Protein AF-A0AAW1LEJ1-F1 (afdb_monomer)

Solvent-accessible surface area (backbone atoms only — not comparable to full-atom values): 57453 Å² total; per-residue (Å²): 135,58,74,46,50,54,52,38,49,34,52,56,35,32,77,75,68,29,67,74,47,19,56,56,49,51,47,28,66,74,72,36,68,40,39,70,67,58,53,35,72,74,62,80,50,60,67,65,62,54,50,51,46,52,49,53,36,47,50,61,62,31,42,46,77,44,68,70,89,90,42,64,25,44,27,63,41,66,66,59,56,56,50,60,77,44,47,69,57,54,42,54,50,38,30,74,76,65,34,67,71,48,23,52,52,49,50,53,37,69,74,57,32,61,37,45,58,68,62,48,53,53,52,46,43,60,54,36,56,75,72,72,46,95,72,52,75,66,60,55,50,52,51,50,49,51,39,41,76,71,45,43,41,41,74,56,74,83,74,61,95,70,63,78,78,76,70,83,80,82,88,89,81,88,86,79,95,72,93,64,86,79,48,31,42,30,77,31,64,67,52,52,50,52,51,55,50,48,53,48,51,28,50,52,37,29,75,73,74,31,66,61,57,12,51,52,49,48,53,50,55,58,58,32,58,78,72,29,66,91,85,48,60,53,42,55,71,42,51,45,54,60,54,52,53,51,51,61,72,64,67,81,54,70,66,47,70,75,44,41,73,56,55,55,50,54,49,52,72,37,90,70,48,41,40,43,81,79,42,72,64,70,88,26,17,37,22,45,27,49,56,44,46,42,51,54,51,53,51,51,53,52,42,52,51,37,33,74,74,73,29,69,66,50,30,44,47,52,52,53,38,67,76,58,49,62,40,42,74,75,54,50,22,69,76,60,73,42,59,65,74,57,42,51,54,49,54,51,54,36,35,76,71,49,58,37,43,82,47,77,48,71,52,86,67,95,63,97,80,68,87,66,66,59,47,63,30,40,27,64,57,65,73,58,30,50,51,48,50,45,51,51,49,32,46,51,48,38,51,51,52,50,50,48,54,51,54,50,58,77,45,35,72,60,55,53,51,49,53,52,46,53,50,50,50,52,53,41,55,74,72,67,58,58,74,66,64,54,48,57,57,56,57,74,52,47,72,68,58,50,54,50,48,52,54,51,51,55,51,50,52,53,53,54,50,52,52,51,55,50,47,53,53,47,51,54,54,50,48,47,52,49,66,75,44,73,66,63,79,59,61,82,69,58,87,73,80,85,90,84,87,83,82,88,83,89,88,84,89,83,89,84,89,85,89,83,84,89,84,89,86,86,87,80,89,90,85,88,87,89,79,91,87,91,89,86,87,86,86,84,92,78,82,80,77,61,80,79,70,75,83,85,58,84,62,72,54,47,51,49,55,52,44,55,60,60,36,87,82,68,66,80,71,84,87,70,69,59,100,85,42,68,67,45,57,51,50,53,51,51,55,48,50,52,54,53,48,46,54,51,30,66,68,41,90,80,61,52,58,70,61,56,51,55,52,53,52,51,51,52,52,52,55,56,70,52,51,58,93,84,47,56,68,62,51,50,53,49,53,67,74,66,29,72,70,61,54,51,54,32,50,79,71,71,67,70,60,65,69,61,53,51,53,50,51,51,58,52,46,72,74,70,55,60,80,89,49,52,64,60,54,52,60,47,70,73,58,86,53,68,67,63,36,55,51,51,48,52,59,49,49,59,50,46,42,44,53,46,52,40,51,51,48,63,70,46,43,68,62,49,56,71,50,45,52,61,53,51,43,52,54,50,51,55,53,45,74,75,36,98,74,63,54,62,47,39,49,59,53,44,52,75,55,50,74,73,84,65,76,83,66,93,90,58,63,64,69,59,51,50,50,52,51,39,51,51,18,50,56,54,42,54,56,50,56,56,70,58,57,90,89,54,81,71,37,59,87,43,63,88,43,49,70,59,44,51,52,48,26,54,53,49,52,52,48,35,50,50,49,34,51,51,45,57,49,44,69,72,63,41,79,82,58,58,70,42,64,68,61,58,48,52,53,49,51,57,50,48,62,75,53,64,87,57,89,46,74,72,52,51,50,69,44,38,66,59,48,36,53,52,50,53,49,52,53,52,51,51,31,64,76,66,76,46,84,81,78,56,69,70,59,55,48,52,50,38,52,58,50,52,46,61,65,46,87,84,27,67,61,49,49,52,44,44,50,53,49,50,54,51,48,50,53,39,56,74,64,75,47,76,67,90,67,86,68,61,92,85,46,65,93,47,43,72,60,52,45,51,54,43,44,52,52,42,38,51,53,51,52,47,45,72,51,44,44,66,63,51,45,55,54,49,50,61,52,54,62,70,64,107

Radius of gyration: 41.52 Å; Cα contacts (8 Å, |Δi|>4): 770; chains: 1; bounding box: 83×110×116 Å

Mean predicted aligned error: 21.01 Å

Foldseek 3Di:
DDPLLLLLLLLLCCVQPRDLLSVLVSVCVVPPWDFLVVSCVPVVDDSVSSVVSVVVCVLQVQWDWDQDPNTTTTGGDSVSSLCLLCLVVLLVVCCVVQNDLSSLLSVVCSSRVKDFPVRSLVVSVVVCVLVVDPDDSVNSVVSVVVCVVLVQKDWPLPPDPPPVVPPPPDDDDDDDDDDDPGTIIGGDVVSVLLVLVLVVLLVVLCVVPHNLLSVLSSLVLVQQVVADDSLDQKGDWDQVVVSLVVCVVVVPDPPCNVCVVVSVVVQCPDPLPQWDFDDPPRNTTIMGRNLSSLLVVLLVVLLVVQCVPPHPLLSLLSVVQVVVQKDALVVSCVRSVHDSVVSVVSLVVCVVLVQKDWDWDFDDDPDPPDDTDITTIIGGDSLSNLVSVLSVLSNVLSVLSVVLVVLCVVCVVLVVLVVVLVVVLSVCVVVVHDPVVNVVSVVVQPPVSVVVVVVSVVVNVVSSVVSVVSSSVSSSSVSSVVSVVVVPVVVVPPPDDDDDDDDDDDDDDDDDDDDDDDDDDDDDDDDDDDDDDDDDDDDDDDDDPCVVPPDDDQPPVLLVLVCLQLDVPDADDDDDPDPPDVVNVVVVVVVVVLLVVQVVQCVDVVHDCVSVLVLLVVLLVLLVLLDDPVPVVLNVVSCVVSPSVVQVVCVVVVNDDLLVVLVVLLVSCCVRADPVCNVLSVVLNPDDDSSSSSVSSVVSSVVSSRVSVRVVSVVCSVVSNVCSLVSLLVVVVVVCVVDVDQFPQVLVLLVVQQDLPDADDPPDDPLVVLLVSLLVSLLVSLLVLLVDDPVGDDGSLCVSCNVVSLVLSLLVLLLLLLLLLLLLLLVLLDDVVVPDLVLNVVLSVVSCVLSVPDRDLVVVLVSQLVSLVVSLVSSVVSCVVVVHDDDDPVSSVVSSVLSNCCSDPPNPSSVVSVVLLSVLLSVCLVVLDLPDDDRPPSSVSVRVSSSVSSSSSSSSSVSSCSNCVVVSSVSSVVSNVVSD

Organism: Popillia japonica (NCBI:txid7064)

InterPro domains:
  IPR008806 RNA polymerase III Rpc82, C -terminal [PF05645] (150-294)
  IPR008862 T-complex 11 [PF05794] (560-972)
  IPR008862 T-complex 11 [PTHR12832] (503-972)
  IPR013197 RNA polymerase III subunit RPC82-related, helix-turn-helix [PF08221] (8-63)
  IPR036388 Winged helix-like DNA-binding domain superfamily [G3DSA:1.10.10.10] (1-74)
  IPR036388 Winged helix-like DNA-binding domain superfamily [G3DSA:1.10.10.10] (78-163)
  IPR036388 Winged helix-like DNA-binding domain superfamily [G3DSA:1.10.10.10] (188-288)
  IPR036388 Winged helix-like DNA-binding domain superfamily [G3DSA:1.10.10.10] (290-381)
  IPR055207 DNA-directed RNA polymerase III subunit RPC3, winged-helix domain [PF22536] (303-380)

Secondary structure (DSSP, 8-state):
--HHHHHHHHHHHHHHH-HHHHHHHHHHHHH-SEEHHHHHHHH---HHHHHHHHHHHHHTT-EEEE-GGGS-EEEE-HHHHHHGGGHHHHHHHHHHHH-HHHHHHHHHHHHHSSEEHHHHHHHHHHHHHHTT----HHHHHHHHHHHHHTTSEEE-TTS-SSSGGGS---------------PEEEE-HHHHHHHHHHHHHHHHHHHHT-HHHHHHHHHHHHHHHHHS-TT-SSPPPEEHHHHHHHHHHH---HHHHHTHHHHHHHHHH-TT--EEEEE-GGG-EEEE-HHHHHHHHHHHHHHHHHHHHT-HHHHHHHHHHHHHSEE-HHHHHHHHT--HHHHHHHHHHHHHTTSSEEEEEE---SSSSS---EEEEEE--HHHHHHHHHHHHHHHHHHHHHHHHHHHHHTHHHHHHHHHHHHHHHHHHHTT--HHHHHHHHHTS-HHHHHHHHHHHHHHHHHHHHHHHHHHHHHHHHHHHHHHTTTTTTTTT-SSS-----------------------------------------------SSTTSSSS-TTHHHHHHHHHHH-TT--PPP-PPPTT-HHHHHHHHHHHHHHHHHHHHHHSSSPP-HHHHHHHHHHHHHHHHHS-TT-HHHHHHHHHHT-HHHHHHHHHTT---HHHHHHHHHHHHHHHS-GGGHHHHHHHHH---HHHHHHHHHHHHHHHHHHHHHHHHHHHHHHHHHHHHHHHHHHHHHHHHHSTTTTHHHHHHHGGG--TTSPPPTTS-HHHHHHHHHHHHHHHHHHHGGG--TTSPPPGGGTTTHHHHHHHHHHHHHHHHHHHHHHHHHHHS-HHHHT-HHHHHHHHHHHHHHHHT--SHHHHHHHHHHHHHHHHHHHHHHHHHTTPPPPPHHHHHHHHHHHHGGGSTT-HHHHHHHHHHHHHHHHHHHHT--S---PPTT-GGGHHHHHHHHHHHHHHHHHHHHHHHHHHHHHHHHHHTT--

Sequence (980 aa):
MSHQCGKVISLVLQERFGDLVENIASYLYKYGPCSLLQIKKQMELPLSKVKEVLAVLLKYSLISVKHPYNTDLYALDCNRVLWMLRYPLYIKLIKRKFGGDAEVILEEILQKGYVNETHLLVITLERLTKISVAATLASLREKLNSLVIAKYLINVSAKTEIIEATVKTDENNKAPETSAPCKFWTINPDRFHQDLRDDFIVSAFANRFDNNAAELIRVLIQQMYVRTEPWAVVSNPVPIVEVKDLIKKMNTFPQLIAHFDQYVAVLEQDNSKFMHKVGEASGGSFQLGMKQIFTVFAWEICEHIVLEKFDSKAARIFRVVKNKSYIEPDQIQKLAMIPAKEAKRLSYQLVEENFFQIQELKKVSTNNTGPNKSFVLFHIQLDALVRTVLQICYKSLFNIMTRRTYFKFQNKRIIDKKQRIDTILLSMRSQGASAEQLLDIEEMLTPPERELLVKIENSLKKINLLEIEIDQTIFFLELKISVNHCKLFVEIHKSAVPRIRVESESSASEDGNNSSLGKRQRTTSQTFMVTGSMTSASPPKFVSLEEIIQAANGMKDMALVHQIVVDKDFKLERCEPEPNTFHRFVKENMQKAFWDILKEELADDPPNYNQAFVLLEDIKSRLFSVLLPQHTKIKQQISEILDSELIKQQAQQGVIDFPHYAHYVLSVMSKLCAPIRDERIKELSEKTDVIEIFRGILETLDLMVLDMANFTIELAKPEIIAHSVELERKKFADFLSVQADGLQHTRRWLLRHVDTSVPVPAGVDSVSYVKNVTKRAFTEACIDLLEWDESLPFPETFMLDQLRLQDLQQRADKLILTGSVLLITVSNVGLNLQSVAAFKQSIKEHTSVLLQSLKTDKEMEASLPNIAEQVLNDVKEARKSYDLPQMTDDALQSLKEQILQTAKPDNRVKQLVRQRVKEFFLQIIESSTADPQKVPSGLTSLQKELTAVAGQFLRIVAHNSTVFCIYYFDIVEAALSKAA

pLDDT: mean 75.23, std 17.38, range [20.0, 94.12]

Nearest PDB structures (foldseek):
  8iuh-assembly1_O  TM=8.741E-01  e=7.110E-29  Homo sapiens
  7d59-assembly1_O  TM=8.444E-01  e=7.115E-27  Homo sapiens
  5afq-assembly2_B  TM=8.869E-01  e=8.421E-24  Homo sapiens
  7dn3-assembly1_O  TM=8.724E-01  e=5.099E-22  Homo sapiens
  7z1l-assembly1_O  TM=7.409E-01  e=6.572E-15  Saccharomyces cerevisiae W303

Structure (mmCIF, N/CA/C/O backbone):
data_AF-A0AAW1LEJ1-F1
#
_entry.id   AF-A0AAW1LEJ1-F1
#
loop_
_atom_site.group_PDB
_atom_site.id
_atom_site.type_symbol
_atom_site.label_atom_id
_atom_site.label_alt_id
_atom_site.label_comp_id
_atom_site.label_asym_id
_atom_site.label_entity_id
_atom_site.label_seq_id
_atom_site.pdbx_PDB_ins_code
_atom_site.Cartn_x
_atom_site.Cartn_y
_atom_site.Cartn_z
_atom_site.occupancy
_atom_site.B_iso_or_equiv
_atom_site.auth_seq_id
_atom_site.auth_comp_id
_atom_site.auth_asym_id
_atom_site.auth_atom_id
_atom_site.pdbx_PDB_model_num
ATOM 1 N N . MET A 1 1 ? -9.635 7.748 -25.542 1.00 59.56 1 MET A N 1
ATOM 2 C CA . MET A 1 1 ? -8.886 7.715 -24.262 1.00 59.56 1 MET A CA 1
ATOM 3 C C . MET A 1 1 ? -9.510 6.653 -23.359 1.00 59.56 1 MET A C 1
ATOM 5 O O . MET A 1 1 ? -10.655 6.294 -23.597 1.00 59.56 1 MET A O 1
ATOM 9 N N . SER A 1 2 ? -8.766 6.083 -22.404 1.00 73.56 2 SER A N 1
ATOM 10 C CA . SER A 1 2 ? -9.270 4.996 -21.539 1.00 73.56 2 SER A CA 1
ATOM 11 C C . SER A 1 2 ? -10.265 5.509 -20.493 1.00 73.56 2 SER A C 1
ATOM 13 O O . SER A 1 2 ? -10.024 6.547 -19.885 1.00 73.56 2 SER A O 1
ATOM 15 N N . HIS A 1 3 ? -11.317 4.739 -20.201 1.00 80.19 3 HIS A N 1
ATOM 16 C CA . HIS A 1 3 ? -12.278 5.016 -19.125 1.00 80.19 3 HIS A CA 1
ATOM 17 C C . HIS A 1 3 ? -11.605 5.298 -17.765 1.00 80.19 3 HIS A C 1
ATOM 19 O O . HIS A 1 3 ? -12.066 6.153 -17.013 1.00 80.19 3 HIS A O 1
ATOM 25 N N . GLN A 1 4 ? -10.476 4.640 -17.470 1.00 82.94 4 GLN A N 1
ATOM 26 C CA . GLN A 1 4 ? -9.720 4.878 -16.232 1.00 82.94 4 GLN A CA 1
ATOM 27 C C . GLN A 1 4 ? -9.090 6.277 -1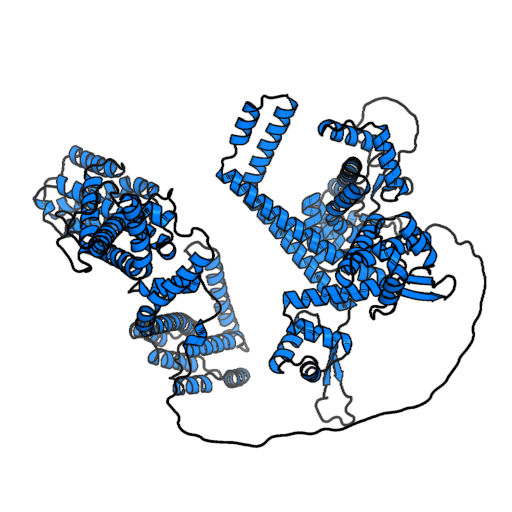6.189 1.00 82.94 4 GLN A C 1
ATOM 29 O O . GLN A 1 4 ? -9.091 6.924 -15.149 1.00 82.94 4 GLN A O 1
ATOM 34 N N . CYS A 1 5 ? -8.614 6.780 -17.331 1.00 82.62 5 CYS A N 1
ATOM 35 C CA . CYS A 1 5 ? -8.098 8.143 -17.445 1.00 82.62 5 CYS A CA 1
ATOM 36 C C . CYS A 1 5 ? -9.217 9.175 -17.211 1.00 82.62 5 CYS A C 1
ATOM 38 O O . CYS A 1 5 ? -9.008 10.148 -16.493 1.00 82.62 5 CYS A O 1
ATOM 40 N N . GLY A 1 6 ? -10.429 8.921 -17.721 1.00 83.56 6 GLY A N 1
ATOM 41 C CA . GLY A 1 6 ? -11.599 9.766 -17.451 1.00 83.56 6 GLY A CA 1
ATOM 42 C C . GLY A 1 6 ? -11.934 9.882 -15.959 1.00 83.56 6 GLY A C 1
ATOM 43 O O . GLY A 1 6 ? -12.239 10.972 -15.483 1.00 83.56 6 GLY A O 1
ATOM 44 N N . LYS A 1 7 ? -11.802 8.786 -15.198 1.00 86.31 7 LYS A N 1
ATOM 45 C CA . LYS A 1 7 ? -11.996 8.796 -13.738 1.00 86.31 7 LYS A CA 1
ATOM 46 C C . LYS A 1 7 ? -10.953 9.635 -13.000 1.00 86.31 7 LYS A C 1
ATOM 48 O O . LYS A 1 7 ? -11.307 10.367 -12.082 1.00 86.31 7 LYS A O 1
ATOM 53 N N . VAL A 1 8 ? -9.683 9.548 -13.400 1.00 88.00 8 VAL A N 1
ATOM 54 C CA . VAL A 1 8 ? -8.615 10.387 -12.827 1.00 88.00 8 VAL A CA 1
ATOM 55 C C . VAL A 1 8 ? -8.892 11.863 -13.116 1.00 88.00 8 VAL A C 1
ATOM 57 O O . VAL A 1 8 ? -8.843 12.679 -12.205 1.00 88.00 8 VAL A O 1
ATOM 60 N N . ILE A 1 9 ? -9.243 12.201 -14.360 1.00 86.94 9 ILE A N 1
ATOM 61 C CA . ILE A 1 9 ? -9.567 13.578 -14.766 1.00 86.94 9 ILE A CA 1
ATOM 62 C C . ILE A 1 9 ? -10.723 14.143 -13.934 1.00 86.94 9 ILE A C 1
ATOM 64 O O . ILE A 1 9 ? -10.628 15.268 -13.450 1.00 86.94 9 ILE A O 1
ATOM 68 N N . SER A 1 10 ? -11.781 13.353 -13.740 1.00 87.75 10 SER A N 1
ATOM 69 C CA . SER A 1 10 ? -12.921 13.714 -12.891 1.00 87.75 10 SER A CA 1
ATOM 70 C C . SER A 1 10 ? -12.471 14.051 -11.462 1.00 87.75 10 SER A C 1
ATOM 72 O O . SER A 1 10 ? -12.726 15.161 -10.997 1.00 87.75 10 SER A O 1
ATOM 74 N N . LEU A 1 11 ? -11.685 13.180 -10.814 1.00 87.62 11 LEU A N 1
ATOM 75 C CA . LEU A 1 11 ? -11.167 13.439 -9.463 1.00 87.62 11 LEU A CA 1
ATOM 76 C C . LEU A 1 11 ? -10.276 14.685 -9.379 1.00 87.62 11 LEU A C 1
ATOM 78 O O . LEU A 1 11 ? -10.393 15.457 -8.429 1.00 87.62 11 LEU A O 1
ATOM 82 N N . VAL A 1 12 ? -9.388 14.896 -10.357 1.00 87.88 12 VAL A N 1
ATOM 83 C CA . VAL A 1 12 ? -8.496 16.068 -10.375 1.00 87.88 12 VAL A CA 1
ATOM 84 C C . VAL A 1 12 ? -9.306 17.361 -10.473 1.00 87.88 12 VAL A C 1
ATOM 86 O O . VAL A 1 12 ? -9.026 18.327 -9.763 1.00 87.88 12 VAL A O 1
ATOM 89 N N . LEU A 1 13 ? -10.325 17.390 -11.334 1.00 88.31 13 LEU A N 1
ATOM 90 C CA . LEU A 1 13 ? -11.186 18.562 -11.486 1.00 88.31 13 LEU A CA 1
ATOM 91 C C . LEU A 1 13 ? -12.058 18.787 -10.252 1.00 88.31 13 LEU A C 1
ATOM 93 O O . LEU A 1 13 ? -12.212 19.934 -9.831 1.00 88.31 13 LEU A O 1
ATOM 97 N N . GLN A 1 14 ? -12.548 17.714 -9.634 1.00 88.25 14 GLN A N 1
ATOM 98 C CA . GLN A 1 14 ? -13.304 17.785 -8.391 1.00 88.25 14 GLN A CA 1
ATOM 99 C C . GLN A 1 14 ? -12.475 18.399 -7.254 1.00 88.25 14 GLN A C 1
ATOM 101 O O . GLN A 1 14 ? -12.951 19.302 -6.570 1.00 88.25 14 GLN A O 1
ATOM 106 N N . GLU A 1 15 ? -11.217 17.975 -7.078 1.00 85.12 15 GLU A N 1
ATOM 107 C CA . GLU A 1 15 ? -10.351 18.470 -5.995 1.00 85.12 15 GLU A CA 1
ATOM 108 C C . GLU A 1 15 ? -9.975 19.952 -6.163 1.00 85.12 15 GLU A C 1
ATOM 110 O O . GLU A 1 15 ? -9.771 20.653 -5.173 1.00 85.12 15 GLU A O 1
ATOM 115 N N . ARG A 1 16 ? -9.872 20.445 -7.404 1.00 82.81 16 ARG A N 1
ATOM 116 C CA . ARG A 1 16 ? -9.391 21.810 -7.688 1.00 82.81 16 ARG A CA 1
ATOM 117 C C . ARG A 1 16 ? -10.498 22.831 -7.918 1.00 82.81 16 ARG A C 1
ATOM 119 O O . ARG A 1 16 ? -10.320 23.986 -7.542 1.00 82.81 16 ARG A O 1
ATOM 126 N N . PHE A 1 17 ? -11.599 22.426 -8.548 1.00 85.38 17 PHE A N 1
ATOM 127 C CA . PHE A 1 17 ? -12.654 23.335 -9.006 1.00 85.38 17 PHE A CA 1
ATOM 128 C C . PHE A 1 17 ? -14.057 22.962 -8.502 1.00 85.38 17 PHE A C 1
ATOM 130 O O . PHE A 1 17 ? -14.978 23.767 -8.637 1.00 85.38 17 PHE A O 1
ATOM 137 N N . GLY A 1 18 ? -14.223 21.780 -7.899 1.00 86.88 18 GLY A N 1
ATOM 138 C CA . GLY A 1 18 ? -15.485 21.312 -7.326 1.00 86.88 18 GLY A CA 1
ATOM 139 C C . GLY A 1 18 ? -16.417 20.594 -8.310 1.00 86.88 18 GLY A C 1
ATOM 140 O O . GLY A 1 18 ? -16.134 20.445 -9.501 1.00 86.88 18 GLY A O 1
ATOM 141 N N . ASP A 1 19 ? -17.562 20.153 -7.787 1.00 85.88 19 ASP A N 1
ATOM 142 C CA . ASP A 1 19 ? -18.455 19.189 -8.449 1.00 85.88 19 ASP A CA 1
ATOM 143 C C . ASP A 1 19 ? -19.121 19.733 -9.728 1.00 85.88 19 ASP A C 1
ATOM 145 O O . ASP A 1 19 ? -19.361 18.998 -10.684 1.00 85.88 19 ASP A O 1
ATOM 149 N N . LEU A 1 20 ? -19.414 21.037 -9.798 1.00 84.50 20 LEU A N 1
ATOM 150 C CA . LEU A 1 20 ? -20.056 21.635 -10.981 1.00 84.50 20 LEU A CA 1
ATOM 151 C C . LEU A 1 20 ? -19.141 21.613 -12.214 1.00 84.50 20 LEU A C 1
ATOM 153 O O . LEU A 1 20 ? -19.606 21.399 -13.334 1.00 84.50 20 LEU A O 1
ATOM 157 N N . VAL A 1 21 ? -17.839 21.823 -12.006 1.00 85.38 21 VAL A N 1
ATOM 158 C CA . VAL A 1 21 ? -16.836 21.805 -13.078 1.00 85.38 21 VAL A CA 1
ATOM 159 C C . VAL A 1 21 ? -16.560 20.377 -13.533 1.00 85.38 21 VAL A C 1
ATOM 161 O O . VAL A 1 21 ? -16.449 20.121 -14.733 1.00 85.38 21 VAL A O 1
ATOM 164 N N . GLU A 1 22 ? -16.508 19.445 -12.584 1.00 86.81 22 GLU A N 1
ATOM 165 C CA . GLU A 1 22 ? -16.332 18.019 -12.846 1.00 86.81 22 GLU A CA 1
ATOM 166 C C . GLU A 1 22 ? -17.462 17.452 -13.716 1.00 86.81 22 GLU A C 1
ATOM 168 O O . GLU A 1 22 ? -17.175 16.822 -14.734 1.00 86.81 22 GLU A O 1
ATOM 173 N N . ASN A 1 23 ? -18.725 17.757 -13.405 1.00 85.12 23 ASN A N 1
ATOM 174 C CA . ASN A 1 23 ? -19.876 17.270 -14.171 1.00 85.12 23 ASN A CA 1
ATOM 175 C C . ASN A 1 23 ? -19.856 17.734 -15.638 1.00 85.12 23 ASN A C 1
ATOM 177 O O . ASN A 1 23 ? -20.095 16.948 -16.560 1.00 85.12 23 ASN A O 1
ATOM 181 N N . ILE A 1 24 ? -19.525 19.006 -15.881 1.00 84.62 24 ILE A N 1
ATOM 182 C CA . ILE A 1 24 ? -19.434 19.548 -17.246 1.00 84.62 24 ILE A CA 1
ATOM 183 C C . ILE A 1 24 ? -18.223 18.959 -17.980 1.00 84.62 24 ILE A C 1
ATOM 185 O O . ILE A 1 24 ? -18.317 18.611 -19.158 1.00 84.62 24 ILE A O 1
ATOM 189 N N . ALA A 1 25 ? -17.089 18.787 -17.303 1.00 83.00 25 ALA A N 1
ATOM 190 C CA . ALA A 1 25 ? -15.903 18.204 -17.915 1.00 83.00 25 ALA A CA 1
ATOM 191 C C . ALA A 1 25 ? -16.049 16.701 -18.202 1.00 83.00 25 ALA A C 1
ATOM 193 O O . ALA A 1 25 ? -15.609 16.238 -19.254 1.00 83.00 25 ALA A O 1
ATOM 194 N N . SER A 1 26 ? -16.699 15.934 -17.323 1.00 83.44 26 SER A N 1
ATOM 195 C CA . SER A 1 26 ? -16.969 14.508 -17.534 1.00 83.44 26 SER A CA 1
ATOM 196 C C . SER A 1 26 ? -17.939 14.293 -18.699 1.00 83.44 26 SER A C 1
ATOM 198 O O . SER A 1 26 ? -17.791 13.344 -19.474 1.00 83.44 26 SER A O 1
ATOM 200 N N . TYR A 1 27 ? -18.872 15.226 -18.895 1.00 83.06 27 TYR A N 1
ATOM 201 C CA . TYR A 1 27 ? -19.722 15.284 -20.075 1.00 83.06 27 TYR A CA 1
ATOM 202 C C . TYR A 1 27 ? -18.927 15.564 -21.357 1.00 83.06 27 TYR A C 1
ATOM 204 O O . TYR A 1 27 ? -19.009 14.781 -22.306 1.00 83.06 27 TYR A O 1
ATOM 212 N N . LEU A 1 28 ? -18.084 16.603 -21.368 1.00 83.56 28 LEU A N 1
ATOM 213 C CA . LEU A 1 28 ? -17.200 16.906 -22.505 1.00 83.56 28 LEU A CA 1
ATOM 214 C C . LEU A 1 28 ? -16.241 15.749 -22.825 1.00 83.56 28 LEU A C 1
ATOM 216 O O . LEU A 1 28 ? -15.906 15.516 -23.984 1.00 83.56 28 LEU A O 1
ATOM 220 N N . TYR A 1 29 ? -15.822 14.988 -21.814 1.00 83.81 29 TYR A N 1
ATOM 221 C CA . TYR A 1 29 ? -14.989 13.805 -21.996 1.00 83.81 29 TYR A CA 1
ATOM 222 C C . TYR A 1 29 ? -15.739 12.648 -22.674 1.00 83.81 29 TYR A C 1
ATOM 224 O O . TYR A 1 29 ? -15.179 11.978 -23.542 1.00 83.81 29 TYR A O 1
ATOM 232 N N . LYS A 1 30 ? -17.000 12.401 -22.291 1.00 83.44 30 LYS A N 1
ATOM 233 C CA . LYS A 1 30 ? -17.818 11.297 -22.827 1.00 83.44 30 LYS A CA 1
ATOM 234 C C . LYS A 1 30 ? -18.298 11.557 -24.254 1.00 83.44 30 LYS A C 1
ATOM 236 O O . LYS A 1 30 ? -18.269 10.641 -25.071 1.00 83.44 30 LYS A O 1
ATOM 241 N N . TYR A 1 31 ? -18.737 12.782 -24.540 1.00 80.31 31 TYR A N 1
ATOM 242 C CA . TYR A 1 31 ? -19.388 13.130 -25.808 1.00 80.31 31 TYR A CA 1
ATOM 243 C C . TYR A 1 31 ? -18.474 13.884 -26.787 1.00 80.31 31 TYR A C 1
ATOM 245 O O . TYR A 1 31 ? -18.809 14.015 -27.963 1.00 80.31 31 TYR A O 1
ATOM 253 N N . GLY A 1 32 ? -17.296 14.334 -26.343 1.00 80.88 32 GLY A N 1
ATOM 254 C CA . GLY A 1 32 ? -16.341 15.060 -27.178 1.00 80.88 32 GLY A CA 1
ATOM 255 C C . GLY A 1 32 ? -16.728 16.536 -27.383 1.00 80.88 32 GLY A C 1
ATOM 256 O O . GLY A 1 32 ? -17.259 17.160 -26.463 1.00 80.88 32 GLY A O 1
ATOM 257 N N . PRO A 1 33 ? -16.425 17.144 -28.549 1.00 82.62 33 PRO A N 1
ATOM 258 C CA . PRO A 1 33 ? -16.653 18.570 -28.782 1.00 82.62 33 PRO A CA 1
ATOM 259 C C . PRO A 1 33 ? -18.151 18.909 -28.784 1.00 82.62 33 PRO A C 1
ATOM 261 O O . PRO A 1 33 ? -18.880 18.470 -29.670 1.00 82.62 33 PRO A O 1
ATOM 264 N N . CYS A 1 34 ? -18.600 19.716 -27.821 1.00 82.06 34 CYS A N 1
ATOM 265 C CA . CYS A 1 34 ? -20.014 20.066 -27.646 1.00 82.06 34 CYS A CA 1
ATOM 266 C C . CYS A 1 34 ? -20.245 21.577 -27.743 1.00 82.06 34 CYS A C 1
ATOM 268 O O . CYS A 1 34 ? -19.391 22.373 -27.347 1.00 82.06 34 CYS A O 1
ATOM 270 N N . SER A 1 35 ? -21.427 21.976 -28.215 1.00 83.19 35 SER A N 1
ATOM 271 C CA . SER A 1 35 ? -21.858 23.378 -28.190 1.00 83.19 35 SER A CA 1
ATOM 272 C C . SER A 1 35 ? -22.469 23.763 -26.839 1.00 83.19 35 SER A C 1
ATOM 274 O O . SER A 1 35 ? -22.980 22.918 -26.097 1.00 83.19 35 SER A O 1
ATOM 276 N N . LEU A 1 36 ? -22.490 25.064 -26.534 1.00 80.75 36 LEU A N 1
ATOM 277 C CA . LEU A 1 36 ? -23.086 25.601 -25.302 1.00 80.75 36 LEU A CA 1
ATOM 278 C C . LEU A 1 36 ? -24.550 25.155 -25.102 1.00 80.75 36 LEU A C 1
ATOM 280 O O . LEU A 1 36 ? -24.979 24.863 -23.985 1.00 80.75 36 LEU A O 1
ATOM 284 N N . LEU A 1 37 ? -25.319 25.080 -26.194 1.00 76.31 37 LEU A N 1
ATOM 285 C CA . LEU A 1 37 ? -26.732 24.691 -26.180 1.00 76.31 37 LEU A CA 1
ATOM 286 C C . LEU A 1 37 ? -26.925 23.204 -25.864 1.00 76.31 37 LEU A C 1
ATOM 288 O O . LEU A 1 37 ? -27.863 22.853 -25.149 1.00 76.31 37 LEU A O 1
ATOM 292 N N . GLN A 1 38 ? -26.031 22.340 -26.351 1.00 77.56 38 GLN A N 1
ATOM 293 C CA . GLN A 1 38 ? -26.056 20.906 -26.047 1.00 77.56 38 GLN A CA 1
ATOM 294 C C . GLN A 1 38 ? -25.723 20.648 -24.575 1.00 77.56 38 GLN A C 1
ATOM 296 O O . GLN A 1 38 ? -26.429 19.889 -23.917 1.00 77.56 38 GLN A O 1
ATOM 301 N N . ILE A 1 39 ? -24.717 21.348 -24.038 1.00 81.38 39 ILE A N 1
ATOM 302 C CA . ILE A 1 39 ? -24.336 21.251 -22.621 1.00 81.38 39 ILE A CA 1
ATOM 303 C C . ILE A 1 39 ? -25.506 21.682 -21.726 1.00 81.38 39 ILE A C 1
ATOM 305 O O . ILE A 1 39 ? -25.852 20.975 -20.783 1.00 81.38 39 ILE A O 1
ATOM 309 N N . LYS A 1 40 ? -26.177 22.797 -22.056 1.00 80.38 40 LYS A N 1
ATOM 310 C CA . LYS A 1 40 ? -27.368 23.254 -21.321 1.00 80.38 40 LYS A CA 1
ATOM 311 C C . LYS A 1 40 ? -28.496 22.221 -21.355 1.00 80.38 40 LYS A C 1
ATOM 313 O O . LYS A 1 40 ? -29.091 21.944 -20.318 1.00 80.38 40 LYS A O 1
ATOM 318 N N . LYS A 1 41 ? -28.812 21.685 -22.540 1.00 79.06 41 LYS A N 1
ATOM 319 C CA . LYS A 1 41 ? -29.951 20.775 -22.734 1.00 79.06 41 LYS A CA 1
ATOM 320 C C . LYS A 1 41 ? -29.814 19.493 -21.912 1.00 79.06 41 LYS A C 1
ATOM 322 O O . LYS A 1 41 ? -30.826 18.950 -21.494 1.00 79.06 41 LYS A O 1
ATOM 327 N N . GLN A 1 42 ? -28.589 19.024 -21.693 1.00 72.56 42 GLN A N 1
ATOM 328 C CA . GLN A 1 42 ? -28.339 17.735 -21.053 1.00 72.56 42 GLN A CA 1
ATOM 329 C C . GLN A 1 42 ? -28.013 17.826 -19.556 1.00 72.56 42 GLN A C 1
ATOM 331 O O . GLN A 1 42 ? -28.151 16.829 -18.857 1.00 72.56 42 GLN A O 1
ATOM 336 N N . MET A 1 43 ? -27.593 18.995 -19.061 1.00 70.62 43 MET A N 1
ATOM 337 C CA . MET A 1 43 ? -27.216 19.193 -17.653 1.00 70.62 43 MET A CA 1
ATOM 338 C C . MET A 1 43 ? -28.312 19.828 -16.788 1.00 70.62 43 MET A C 1
ATOM 340 O O . MET A 1 43 ? -28.101 19.974 -15.591 1.00 70.62 43 MET A O 1
ATOM 344 N N . GLU A 1 44 ? -29.431 20.272 -17.375 1.00 73.44 44 GLU A N 1
ATOM 345 C CA . GLU A 1 44 ? -30.525 20.980 -16.672 1.00 73.44 44 GLU A CA 1
ATOM 346 C C . GLU A 1 44 ? -30.058 22.185 -15.816 1.00 73.44 44 GLU A C 1
ATOM 348 O O . GLU A 1 44 ? -30.747 22.648 -14.910 1.00 73.44 44 GLU A O 1
ATOM 353 N N . LEU A 1 45 ? -28.880 22.742 -16.121 1.00 76.69 45 LEU A N 1
ATOM 354 C CA . LEU A 1 45 ? -28.276 23.866 -15.403 1.00 76.69 45 LEU A CA 1
ATOM 355 C C . LEU A 1 45 ? -28.593 25.211 -16.084 1.00 76.69 45 LEU A C 1
ATOM 357 O O . LEU A 1 45 ? -28.705 25.291 -17.315 1.00 76.69 45 LEU A O 1
ATOM 361 N N . PRO A 1 46 ? -28.686 26.313 -15.313 1.00 82.06 46 PRO A N 1
ATOM 362 C CA . PRO A 1 46 ? -28.870 27.645 -15.877 1.00 82.06 46 PRO A CA 1
ATOM 363 C C . PRO A 1 46 ? -27.656 28.062 -16.720 1.00 82.06 46 PRO A C 1
ATOM 365 O O . PRO A 1 46 ? -26.504 27.812 -16.360 1.00 82.06 46 PRO A O 1
ATOM 368 N N . LEU A 1 47 ? -27.920 28.758 -17.834 1.00 78.62 47 LEU A N 1
ATOM 369 C CA . LEU A 1 47 ? -26.900 29.155 -18.817 1.00 78.62 47 LEU A CA 1
ATOM 370 C C . LEU A 1 47 ? -25.775 29.999 -18.192 1.00 78.62 47 LEU A C 1
ATOM 372 O O . LEU A 1 47 ? -24.631 29.883 -18.620 1.00 78.62 47 LEU A O 1
ATOM 376 N N . SER A 1 48 ? -26.083 30.812 -17.178 1.00 81.75 48 SER A N 1
ATOM 377 C CA . SER A 1 48 ? -25.094 31.627 -16.461 1.00 81.75 48 SER A CA 1
ATOM 378 C C . SER A 1 48 ? -24.043 30.762 -15.766 1.00 81.75 48 SER A C 1
ATOM 380 O O . SER A 1 48 ? -22.857 30.950 -16.009 1.00 81.75 48 SER A O 1
ATOM 382 N N . LYS A 1 49 ? -24.464 29.728 -15.023 1.00 81.88 49 LYS A N 1
ATOM 383 C CA . LYS A 1 49 ? -23.540 28.808 -14.339 1.00 81.88 49 LYS A CA 1
ATOM 384 C C . LYS A 1 49 ? -22.697 28.004 -15.328 1.00 81.88 49 LYS A C 1
ATOM 386 O O . LYS A 1 49 ? -21.512 27.798 -15.102 1.00 81.88 49 LYS A O 1
ATOM 391 N N . VAL A 1 50 ? -23.278 27.585 -16.456 1.00 83.00 50 VAL A N 1
ATOM 392 C CA . VAL A 1 50 ? -22.521 26.891 -17.515 1.00 83.00 50 VAL A CA 1
ATOM 393 C C . VAL A 1 50 ? -21.462 27.817 -18.124 1.00 83.00 50 VAL A C 1
ATOM 395 O O . VAL A 1 50 ? -20.327 27.393 -18.322 1.00 83.00 50 VAL A O 1
ATOM 398 N N . LYS A 1 51 ? -21.796 29.090 -18.380 1.00 83.44 51 LYS A N 1
ATOM 399 C CA . LYS A 1 51 ? -20.835 30.089 -18.875 1.00 83.44 51 LYS A CA 1
ATOM 400 C C . LYS A 1 51 ? -19.736 30.391 -17.856 1.00 83.44 51 LYS A C 1
ATOM 402 O O . LYS A 1 51 ? -18.583 30.469 -18.257 1.00 83.44 51 LYS A O 1
ATOM 407 N N . GLU A 1 52 ? -20.066 30.509 -16.571 1.00 84.75 52 GLU A N 1
ATOM 408 C CA . GLU A 1 52 ? -19.086 30.682 -15.489 1.00 84.75 52 GLU A CA 1
ATOM 409 C C . GLU A 1 52 ? -18.106 29.504 -15.433 1.00 84.75 52 GLU A C 1
ATOM 411 O O . GLU A 1 52 ? -16.894 29.706 -15.440 1.00 84.75 52 GLU A O 1
ATOM 416 N N . VAL A 1 53 ? -18.609 28.266 -15.466 1.00 82.94 53 VAL A N 1
ATOM 417 C CA . VAL A 1 53 ? -17.763 27.063 -15.461 1.00 82.94 53 VAL A CA 1
ATOM 418 C C . VAL A 1 53 ? -16.883 26.988 -16.709 1.00 82.94 53 VAL A C 1
ATOM 420 O O . VAL A 1 53 ? -15.687 26.712 -16.605 1.00 82.94 53 VAL A O 1
ATOM 423 N N . LEU A 1 54 ? -17.437 27.262 -17.893 1.00 82.44 54 LEU A N 1
ATOM 424 C CA . LEU A 1 54 ? -16.657 27.294 -19.132 1.00 82.44 54 LEU A CA 1
ATOM 425 C C . LEU A 1 54 ? -15.610 28.414 -19.107 1.00 82.44 54 LEU A C 1
ATOM 427 O O . LEU A 1 54 ? -14.492 28.193 -19.562 1.00 82.44 54 LEU A O 1
ATOM 431 N N . ALA A 1 55 ? -15.921 29.576 -18.528 1.00 81.69 55 ALA A N 1
ATOM 432 C CA . ALA A 1 55 ? -14.965 30.663 -18.345 1.00 81.69 55 ALA A CA 1
ATOM 433 C C . ALA A 1 55 ? -13.823 30.262 -17.399 1.00 81.69 55 ALA A C 1
ATOM 435 O O . ALA A 1 55 ? -12.662 30.532 -17.705 1.00 81.69 55 ALA A O 1
ATOM 436 N N . VAL A 1 56 ? -14.115 29.553 -16.301 1.00 83.31 56 VAL A N 1
ATOM 437 C CA . VAL A 1 56 ? -13.085 28.989 -15.409 1.00 83.31 56 VAL A CA 1
ATOM 438 C C . VAL A 1 56 ? -12.206 27.992 -16.168 1.00 83.31 56 VAL A C 1
ATOM 440 O O . VAL A 1 56 ? -10.983 28.100 -16.135 1.00 83.31 56 VAL A O 1
ATOM 443 N N . LEU A 1 57 ? -12.794 27.061 -16.918 1.00 81.62 57 LEU A N 1
ATOM 444 C CA . LEU A 1 57 ? -12.033 26.071 -17.685 1.00 81.62 57 LEU A CA 1
ATOM 445 C C . LEU A 1 57 ? -11.191 26.704 -18.809 1.00 81.62 57 LEU A C 1
ATOM 447 O O . LEU A 1 57 ? -10.072 26.252 -19.064 1.00 81.62 57 LEU A O 1
ATOM 451 N N . LEU A 1 58 ? -11.676 27.777 -19.440 1.00 82.00 58 LEU A N 1
ATOM 452 C CA . LEU A 1 58 ? -10.908 28.580 -20.398 1.00 82.00 58 LEU A CA 1
ATOM 453 C C . LEU A 1 58 ? -9.770 29.345 -19.714 1.00 82.00 58 LEU A C 1
ATOM 455 O O . LEU A 1 58 ? -8.660 29.371 -20.241 1.00 82.00 58 LEU A O 1
ATOM 459 N N . LYS A 1 59 ? -10.003 29.884 -18.510 1.00 80.56 59 LYS A N 1
ATOM 460 C CA . LYS A 1 59 ? -8.991 30.561 -17.684 1.00 80.56 59 LYS A CA 1
ATOM 461 C C . LYS A 1 59 ? -7.857 29.633 -17.226 1.00 80.56 59 LYS A C 1
ATOM 463 O O . LYS A 1 59 ? -6.751 30.098 -16.985 1.00 80.56 59 LYS A O 1
ATOM 468 N N . TYR A 1 60 ? -8.068 28.326 -17.144 1.00 78.94 60 TYR A N 1
ATOM 469 C CA . TYR A 1 60 ? -6.969 27.374 -16.920 1.00 78.94 60 TYR A CA 1
ATOM 470 C C . TYR A 1 60 ? -6.496 26.698 -18.207 1.00 78.94 60 TYR A C 1
ATOM 472 O O . TYR A 1 60 ? -5.683 25.778 -18.165 1.00 78.94 60 TYR A O 1
ATOM 480 N N . SER A 1 61 ? -6.959 27.172 -19.369 1.00 75.25 61 SER A N 1
ATOM 481 C CA . SER A 1 61 ? -6.560 26.642 -20.671 1.00 75.25 61 SER A CA 1
ATOM 482 C C . SER A 1 61 ? -6.908 25.154 -20.857 1.00 75.25 61 SER A C 1
ATOM 484 O O . SER A 1 61 ? -6.272 24.469 -21.654 1.00 75.25 61 SER A O 1
ATOM 486 N N . LEU A 1 62 ? -7.903 24.642 -20.125 1.00 80.12 62 LEU A N 1
ATOM 487 C CA . LEU A 1 62 ? -8.288 23.224 -20.102 1.00 80.12 62 LEU A CA 1
ATOM 488 C C . LEU A 1 62 ? -9.239 22.852 -21.246 1.00 80.12 62 LEU A C 1
ATOM 490 O O . LEU A 1 62 ? -9.365 21.680 -21.597 1.00 80.12 62 LEU A O 1
ATOM 494 N N . ILE A 1 63 ? -9.902 23.845 -21.840 1.00 80.50 63 ILE A N 1
ATOM 495 C CA . ILE A 1 63 ? -10.774 23.678 -23.003 1.00 80.50 63 ILE A CA 1
ATOM 496 C C . ILE A 1 63 ? -10.139 24.342 -24.222 1.00 80.50 63 ILE A C 1
ATOM 498 O O . ILE A 1 63 ? -9.669 25.477 -24.164 1.00 80.50 63 ILE A O 1
ATOM 502 N N . SER A 1 64 ? -10.188 23.640 -25.350 1.00 77.50 64 SER A N 1
ATOM 503 C CA . SER A 1 64 ? -9.952 24.207 -26.674 1.00 77.50 64 SER A CA 1
ATOM 504 C C . SER A 1 64 ? -11.288 24.586 -27.312 1.00 77.50 64 SER A C 1
ATOM 506 O O . SER A 1 64 ? -12.205 23.765 -27.376 1.00 77.50 64 SER A O 1
ATOM 508 N N . VAL A 1 65 ? -11.404 25.833 -27.771 1.00 76.06 65 VAL A N 1
ATOM 509 C CA . VAL A 1 65 ? -12.563 26.285 -28.550 1.00 76.06 65 VAL A CA 1
ATOM 510 C C . VAL A 1 65 ? -12.226 26.133 -30.022 1.00 76.06 65 VAL A C 1
ATOM 512 O O . VAL A 1 65 ? -11.309 26.778 -30.534 1.00 76.06 65 VAL A O 1
ATOM 515 N N . LYS A 1 66 ? -12.954 25.260 -30.712 1.00 75.94 66 LYS A N 1
ATOM 516 C CA . LYS A 1 66 ? -12.906 25.162 -32.170 1.00 75.94 66 LYS A CA 1
ATOM 517 C C . LYS A 1 66 ? -14.118 25.896 -32.722 1.00 75.94 66 LYS A C 1
ATOM 519 O O . LYS A 1 66 ? -15.217 25.708 -32.216 1.00 75.94 66 LYS A O 1
ATOM 524 N N . HIS A 1 67 ? -13.913 26.676 -33.779 1.00 71.38 67 HIS A N 1
ATOM 525 C CA . HIS A 1 67 ? -14.978 27.434 -34.439 1.00 71.38 67 HIS A CA 1
ATOM 526 C C . HIS A 1 67 ? -15.252 26.867 -35.846 1.00 71.38 67 HIS A C 1
ATOM 528 O O . HIS A 1 67 ? -15.004 27.550 -36.841 1.00 71.38 67 HIS A O 1
ATOM 534 N N . PRO A 1 68 ? -15.688 25.600 -36.001 1.00 57.66 68 PRO A N 1
ATOM 535 C CA . PRO A 1 68 ? -16.173 25.141 -37.291 1.00 57.66 68 PRO A CA 1
ATOM 536 C C . PRO A 1 68 ? -17.553 25.769 -37.539 1.00 57.66 68 PRO A C 1
ATOM 538 O O . PRO A 1 68 ? -18.487 25.549 -36.774 1.00 57.66 68 PRO A O 1
ATOM 541 N N . TYR A 1 69 ? -17.674 26.561 -38.606 1.00 56.03 69 TYR A N 1
ATOM 542 C CA . TYR A 1 69 ? -18.949 27.089 -39.114 1.00 56.03 69 TYR A CA 1
ATOM 543 C C . TYR A 1 69 ? -19.768 27.941 -38.119 1.00 56.03 69 TYR A C 1
ATOM 545 O O . TYR A 1 69 ? -20.968 27.737 -37.963 1.00 56.03 69 TYR A O 1
ATOM 553 N N . ASN A 1 70 ? -19.136 28.940 -37.486 1.00 62.84 70 ASN A N 1
ATOM 554 C CA . ASN A 1 70 ? -19.816 29.989 -36.700 1.00 62.84 70 ASN A CA 1
ATOM 555 C C . ASN A 1 70 ? -20.514 29.513 -35.403 1.00 62.84 70 ASN A C 1
ATOM 557 O O . ASN A 1 70 ? -21.325 30.237 -34.828 1.00 62.84 70 ASN A O 1
ATOM 561 N N . THR A 1 71 ? -20.197 28.303 -34.931 1.00 69.25 71 THR A N 1
ATOM 562 C CA . THR A 1 71 ? -20.599 27.805 -33.607 1.00 69.25 71 THR A CA 1
ATOM 563 C C . THR A 1 71 ? -19.384 27.400 -32.788 1.00 69.25 71 THR A C 1
ATOM 565 O O . THR A 1 71 ? -18.549 26.623 -33.259 1.00 69.25 71 THR A O 1
ATOM 568 N N . ASP A 1 72 ? -19.325 27.875 -31.547 1.00 77.88 72 ASP A N 1
ATOM 569 C CA . ASP A 1 72 ? -18.248 27.547 -30.617 1.00 77.88 72 ASP A CA 1
ATOM 570 C C . ASP A 1 72 ? -18.429 26.119 -30.096 1.00 77.88 72 ASP A C 1
ATOM 572 O O . ASP A 1 72 ? -19.375 25.810 -29.361 1.00 77.88 72 ASP A O 1
ATOM 576 N N . LEU A 1 73 ? -17.513 25.236 -30.493 1.00 81.94 73 LEU A N 1
ATOM 577 C CA . LEU A 1 73 ? -17.410 23.888 -29.955 1.00 81.94 73 LEU A CA 1
ATOM 578 C C . LEU A 1 73 ? -16.322 23.850 -28.892 1.00 81.94 73 LEU A C 1
ATOM 580 O O . LEU A 1 73 ? -15.142 24.083 -29.167 1.00 81.94 73 LEU A O 1
ATOM 584 N N . TYR A 1 74 ? -16.729 23.494 -27.681 1.00 83.50 74 TYR A N 1
ATOM 585 C CA . T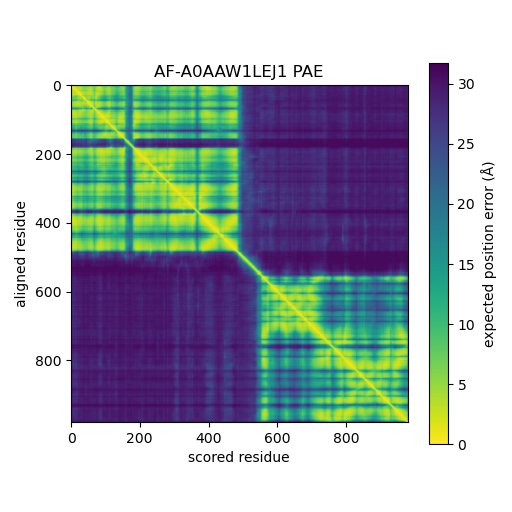YR A 1 74 ? -15.845 23.320 -26.543 1.00 83.50 74 TYR A CA 1
ATOM 586 C C . TYR A 1 74 ? -15.367 21.871 -26.508 1.00 83.50 74 TYR A C 1
ATOM 588 O O . TYR A 1 74 ? -16.176 20.947 -26.433 1.00 83.50 74 TYR A O 1
ATOM 596 N N . ALA A 1 75 ? -14.053 21.663 -26.565 1.00 83.44 75 ALA A N 1
ATOM 597 C CA . ALA A 1 75 ? -13.430 20.350 -26.438 1.00 83.44 75 ALA A CA 1
ATOM 598 C C . ALA A 1 75 ? -12.435 20.339 -25.277 1.00 83.44 75 ALA A C 1
ATOM 600 O O . ALA A 1 75 ? -11.528 21.173 -25.227 1.00 83.44 75 ALA A O 1
ATOM 601 N N . LEU A 1 76 ? -12.587 19.379 -24.365 1.00 84.69 76 LEU A N 1
ATOM 602 C CA . LEU A 1 76 ? -11.695 19.211 -23.220 1.00 84.69 76 LEU A CA 1
ATOM 603 C C . LEU A 1 76 ? -10.329 18.667 -23.665 1.00 84.69 76 LEU A C 1
ATOM 605 O O . LEU A 1 76 ? -10.249 17.604 -24.285 1.00 84.69 76 LEU A O 1
ATOM 609 N N . ASP A 1 77 ? -9.252 19.363 -23.303 1.00 83.06 77 ASP A N 1
ATOM 610 C CA . ASP A 1 77 ? -7.887 18.870 -23.482 1.00 83.06 77 ASP A CA 1
ATOM 611 C C . ASP A 1 77 ? -7.480 18.020 -22.271 1.00 83.06 77 ASP A C 1
ATOM 613 O O . ASP A 1 77 ? -7.071 18.514 -21.219 1.00 83.06 77 ASP A O 1
ATOM 617 N N . CYS A 1 78 ? -7.612 16.703 -22.431 1.00 81.25 78 CYS A N 1
ATOM 618 C CA . CYS A 1 78 ? -7.349 15.727 -21.375 1.00 81.25 78 CYS A CA 1
ATOM 619 C C . CYS A 1 78 ? -5.899 15.778 -20.873 1.00 81.25 78 CYS A C 1
ATOM 621 O O . CYS A 1 78 ? -5.657 15.572 -19.685 1.00 81.25 78 CYS A O 1
ATOM 623 N N . ASN A 1 79 ? -4.940 16.069 -21.757 1.00 81.62 79 ASN A N 1
ATOM 624 C CA . ASN A 1 79 ? -3.524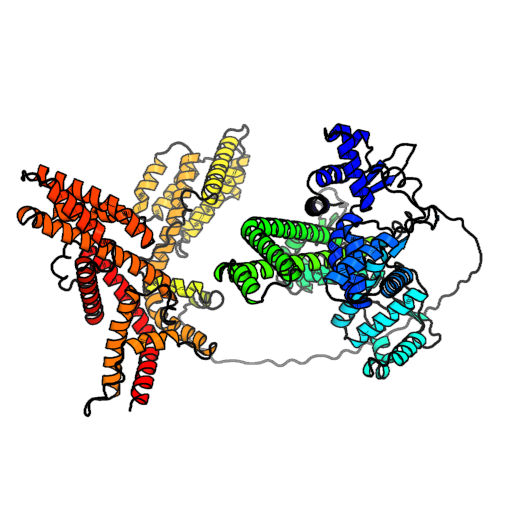 16.072 -21.398 1.00 81.62 79 ASN A CA 1
ATOM 625 C C . ASN A 1 79 ? -3.210 17.241 -20.465 1.00 81.62 79 ASN A C 1
ATOM 627 O O . ASN A 1 79 ? -2.504 17.065 -19.478 1.00 81.62 79 ASN A O 1
ATOM 631 N N . ARG A 1 80 ? -3.802 18.413 -20.717 1.00 81.38 80 ARG A N 1
ATOM 632 C CA . ARG A 1 80 ? -3.625 19.593 -19.860 1.00 81.38 80 ARG A CA 1
ATOM 633 C C . ARG A 1 80 ? -4.176 19.395 -18.457 1.00 81.38 80 ARG A C 1
ATOM 635 O O . ARG A 1 80 ? -3.567 19.863 -17.501 1.00 81.38 80 ARG A O 1
ATOM 642 N N . VAL A 1 81 ? -5.288 18.670 -18.324 1.00 84.50 81 VAL A N 1
ATOM 643 C CA . VAL A 1 81 ? -5.817 18.302 -17.003 1.00 84.50 81 VAL A CA 1
ATOM 644 C C . VAL A 1 81 ? -4.828 17.395 -16.269 1.00 84.50 81 VAL A C 1
ATOM 646 O O . VAL A 1 81 ? -4.525 17.646 -15.106 1.00 84.50 81 VAL A O 1
ATOM 649 N N . LEU A 1 82 ? -4.267 16.389 -16.946 1.00 84.00 82 LEU A N 1
ATOM 650 C CA . LEU A 1 82 ? -3.255 15.511 -16.347 1.00 84.00 82 LEU A CA 1
ATOM 651 C C . LEU A 1 82 ? -1.983 16.276 -15.955 1.00 84.00 82 LEU A C 1
ATOM 653 O O . LEU A 1 82 ? -1.402 15.995 -14.913 1.00 84.00 82 LEU A O 1
ATOM 657 N N . TRP A 1 83 ? -1.584 17.299 -16.716 1.00 84.75 83 TRP A N 1
ATOM 658 C CA . TRP A 1 83 ? -0.428 18.135 -16.369 1.00 84.75 83 TRP A CA 1
ATOM 659 C C . TRP A 1 83 ? -0.605 18.906 -15.056 1.00 84.75 83 TRP A C 1
ATOM 661 O O . TRP A 1 83 ? 0.394 19.290 -14.451 1.00 84.75 83 TRP A O 1
ATOM 671 N N . MET A 1 84 ? -1.832 19.076 -14.550 1.00 84.88 84 MET A N 1
ATOM 672 C CA . MET A 1 84 ? -2.049 19.666 -13.224 1.00 84.88 84 MET A CA 1
ATOM 673 C C . MET A 1 84 ? -1.444 18.825 -12.094 1.00 84.88 84 MET A C 1
ATOM 675 O O . MET A 1 84 ? -1.005 19.379 -11.087 1.00 84.88 84 MET A O 1
ATOM 679 N N . LEU A 1 85 ? -1.343 17.505 -12.279 1.00 85.75 85 LEU A N 1
ATOM 680 C CA . LEU A 1 85 ? -0.662 16.613 -11.336 1.00 85.75 85 LEU A CA 1
ATOM 681 C C . LEU A 1 85 ? 0.848 16.907 -11.254 1.00 85.75 85 LEU A C 1
ATOM 683 O O . LEU A 1 85 ? 1.473 16.668 -10.224 1.00 85.75 85 LEU A O 1
ATOM 687 N N . ARG A 1 86 ? 1.428 17.503 -12.307 1.00 87.00 86 ARG A N 1
ATOM 688 C CA . ARG A 1 86 ? 2.864 17.822 -12.424 1.00 87.00 86 ARG A CA 1
ATOM 689 C C . ARG A 1 86 ? 3.246 19.171 -11.829 1.00 87.00 86 ARG A C 1
ATOM 691 O O . ARG A 1 86 ? 4.433 19.483 -11.745 1.00 87.00 86 ARG A O 1
ATOM 698 N N . TYR A 1 87 ? 2.285 19.974 -11.379 1.00 88.25 87 TYR A N 1
ATOM 699 C CA . TYR A 1 87 ? 2.555 21.305 -10.826 1.00 88.25 87 TYR A CA 1
ATOM 700 C C . TYR A 1 87 ? 3.587 21.304 -9.684 1.00 88.25 87 TYR A C 1
ATOM 702 O O . TYR A 1 87 ? 4.501 22.131 -9.730 1.00 88.25 87 TYR A O 1
ATOM 710 N N . PRO A 1 88 ? 3.556 20.361 -8.717 1.00 88.25 88 PRO A N 1
ATOM 711 C CA . PRO A 1 88 ? 4.589 20.282 -7.683 1.00 88.25 88 PRO A CA 1
ATOM 712 C C . PRO A 1 88 ? 5.998 20.044 -8.249 1.00 88.25 88 PRO A C 1
ATOM 714 O O . PRO A 1 88 ? 6.979 20.576 -7.727 1.00 88.25 88 PRO A O 1
ATOM 717 N N . LEU A 1 89 ? 6.113 19.279 -9.341 1.00 86.62 89 LEU A N 1
ATOM 718 C CA . LEU A 1 89 ? 7.390 19.033 -10.015 1.00 86.62 89 LEU A CA 1
ATOM 719 C C . LEU A 1 89 ? 7.901 20.289 -10.722 1.00 86.62 89 LEU A C 1
ATOM 721 O O . LEU A 1 89 ? 9.093 20.584 -10.635 1.00 86.62 89 LEU A O 1
ATOM 725 N N . TYR A 1 90 ? 7.020 21.057 -11.368 1.00 89.25 90 TYR A N 1
ATOM 726 C CA . TYR A 1 90 ? 7.395 22.324 -12.004 1.00 89.25 90 TYR A CA 1
ATOM 727 C C . TYR A 1 90 ? 7.933 23.327 -10.978 1.00 89.25 90 TYR A C 1
ATOM 729 O O . TYR A 1 90 ? 8.984 23.931 -11.197 1.00 89.25 90 TYR A O 1
ATOM 737 N N . ILE A 1 91 ? 7.267 23.433 -9.824 1.00 89.69 91 ILE A N 1
ATOM 738 C CA . ILE A 1 91 ? 7.687 24.282 -8.701 1.00 89.69 91 ILE A CA 1
ATOM 739 C C . ILE A 1 91 ? 9.071 23.851 -8.196 1.00 89.69 91 ILE A C 1
ATOM 741 O O . ILE A 1 91 ? 9.986 24.672 -8.112 1.00 89.69 91 ILE A O 1
ATOM 745 N N . LYS A 1 92 ? 9.272 22.548 -7.952 1.00 89.06 92 LYS A N 1
ATOM 746 C CA . LYS A 1 92 ? 10.568 21.995 -7.524 1.00 89.06 92 LYS A CA 1
ATOM 747 C C . LYS A 1 92 ? 11.684 22.277 -8.538 1.00 89.06 92 LYS A C 1
ATOM 749 O O . LYS A 1 92 ? 12.807 22.601 -8.148 1.00 89.06 92 LYS A O 1
ATOM 754 N N . LEU A 1 93 ? 11.388 22.160 -9.832 1.00 86.88 93 LEU A N 1
ATOM 755 C CA . LEU A 1 93 ? 12.353 22.378 -10.907 1.00 86.88 93 LEU A CA 1
ATOM 756 C C . LEU A 1 93 ? 12.796 23.843 -10.971 1.00 86.88 93 LEU A C 1
ATOM 758 O O . LEU A 1 93 ? 14.001 24.106 -11.021 1.00 86.88 93 LEU A O 1
ATOM 762 N N . ILE A 1 94 ? 11.853 24.788 -10.912 1.00 89.44 94 ILE A N 1
ATOM 763 C CA . ILE A 1 94 ? 12.177 26.221 -10.902 1.00 89.44 94 ILE A CA 1
ATOM 764 C C . ILE A 1 94 ? 12.929 26.610 -9.637 1.00 89.44 94 ILE A C 1
ATOM 766 O O . ILE A 1 94 ? 13.939 27.302 -9.747 1.00 89.44 94 ILE A O 1
ATOM 770 N N . LYS A 1 95 ? 12.531 26.101 -8.467 1.00 89.69 95 LYS A N 1
ATOM 771 C CA . LYS A 1 95 ? 13.262 26.334 -7.215 1.00 89.69 95 LYS A CA 1
ATOM 772 C C . LYS A 1 95 ? 14.735 25.937 -7.335 1.00 89.69 95 LYS A C 1
ATOM 774 O O . LYS A 1 95 ? 15.611 26.692 -6.926 1.00 89.69 95 LYS A O 1
ATOM 779 N N . ARG A 1 96 ? 15.018 24.780 -7.949 1.00 89.12 96 ARG A N 1
ATOM 780 C CA . ARG A 1 96 ? 16.389 24.284 -8.162 1.00 89.12 96 ARG A CA 1
ATOM 781 C C . ARG A 1 96 ? 17.185 25.129 -9.166 1.00 89.12 96 ARG A C 1
ATOM 783 O O . ARG A 1 96 ? 18.389 25.260 -8.996 1.00 89.12 96 ARG A O 1
ATOM 790 N N . LYS A 1 97 ? 16.547 25.666 -10.215 1.00 84.19 97 LYS A N 1
ATOM 791 C CA . LYS A 1 97 ? 17.237 26.403 -11.295 1.00 84.19 97 LYS A CA 1
ATOM 792 C C . LYS A 1 97 ? 17.354 27.916 -11.056 1.00 84.19 97 LYS A C 1
ATOM 794 O O . LYS A 1 97 ? 18.354 28.499 -11.451 1.00 84.19 97 LYS A O 1
ATOM 799 N N . PHE A 1 98 ? 16.350 28.545 -10.443 1.00 84.38 98 PHE A N 1
ATOM 800 C CA . PHE A 1 98 ? 16.221 30.008 -10.330 1.00 84.38 98 PHE A CA 1
ATOM 801 C C . PHE A 1 98 ? 16.000 30.509 -8.887 1.00 84.38 98 PHE A C 1
ATOM 803 O O . PHE A 1 98 ? 15.896 31.717 -8.663 1.00 84.38 98 PHE A O 1
ATOM 810 N N . GLY A 1 99 ? 15.954 29.606 -7.899 1.00 84.81 99 GLY A N 1
ATOM 811 C CA . GLY A 1 99 ? 15.819 29.938 -6.477 1.00 84.81 99 GLY A CA 1
ATOM 812 C C . GLY A 1 99 ? 14.377 30.172 -6.004 1.00 84.81 99 GLY A C 1
ATOM 813 O O . GLY A 1 99 ? 13.418 30.013 -6.759 1.00 84.81 99 GLY A O 1
ATOM 814 N N . GLY A 1 100 ? 14.230 30.545 -4.726 1.00 81.50 100 GLY A N 1
ATOM 815 C CA . GLY A 1 100 ? 12.931 30.659 -4.042 1.00 81.50 100 GLY A CA 1
ATOM 816 C C . GLY A 1 100 ? 12.008 31.755 -4.587 1.00 81.50 100 GLY A C 1
ATOM 817 O O . GLY A 1 100 ? 10.806 31.552 -4.685 1.00 81.50 100 GLY A O 1
ATOM 818 N N . ASP A 1 101 ? 12.535 32.892 -5.036 1.00 82.06 101 ASP A N 1
ATOM 819 C CA . ASP A 1 101 ? 11.665 33.969 -5.539 1.00 82.06 101 ASP A CA 1
ATOM 820 C C . ASP A 1 101 ? 10.944 33.568 -6.838 1.00 82.06 101 ASP A C 1
ATOM 822 O O . ASP A 1 101 ? 9.782 33.907 -7.051 1.00 82.06 101 ASP A O 1
ATOM 826 N N . ALA A 1 102 ? 11.618 32.796 -7.698 1.00 83.38 102 ALA A N 1
ATOM 827 C CA . ALA A 1 102 ? 11.028 32.265 -8.923 1.00 83.38 102 ALA A CA 1
ATOM 828 C C . ALA A 1 102 ? 9.993 31.160 -8.638 1.00 83.38 102 ALA A C 1
ATOM 830 O O . ALA A 1 102 ? 9.046 30.997 -9.407 1.00 83.38 102 ALA A O 1
ATOM 831 N N . GLU A 1 103 ? 10.147 30.435 -7.525 1.00 87.50 103 GLU A N 1
ATOM 832 C CA . GLU A 1 103 ? 9.167 29.466 -7.019 1.00 87.50 103 GLU A CA 1
ATOM 833 C C . GLU A 1 103 ? 7.832 30.156 -6.721 1.00 87.50 103 GLU A C 1
ATOM 835 O O . GLU A 1 103 ? 6.795 29.714 -7.210 1.00 87.50 103 GLU A O 1
ATOM 840 N N . VAL A 1 104 ? 7.870 31.280 -5.996 1.00 84.06 104 VAL A N 1
ATOM 841 C CA . VAL A 1 104 ? 6.672 32.056 -5.635 1.00 84.06 104 VAL A CA 1
ATOM 842 C C . VAL A 1 104 ? 6.009 32.657 -6.876 1.00 84.06 104 VAL A C 1
ATOM 844 O O . VAL A 1 104 ? 4.788 32.598 -7.007 1.00 84.06 104 VAL A O 1
ATOM 847 N N . ILE A 1 105 ? 6.800 33.179 -7.824 1.00 84.75 105 ILE A N 1
ATOM 848 C CA . ILE A 1 105 ? 6.281 33.675 -9.111 1.00 84.75 105 ILE A CA 1
ATOM 849 C C . ILE A 1 105 ? 5.531 32.560 -9.853 1.00 84.75 105 ILE A C 1
ATOM 851 O O . ILE A 1 105 ? 4.415 32.776 -10.326 1.00 84.75 105 ILE A O 1
ATOM 855 N N . LEU A 1 106 ? 6.123 31.367 -9.955 1.00 86.25 106 LEU A N 1
ATOM 856 C CA . LEU A 1 106 ? 5.493 30.246 -10.648 1.00 86.25 106 LEU A CA 1
ATOM 857 C C . LEU A 1 106 ? 4.241 29.755 -9.915 1.00 86.25 106 LEU A C 1
ATOM 859 O O . LEU A 1 106 ? 3.241 29.455 -10.563 1.00 86.25 106 LEU A O 1
ATOM 863 N N . GLU A 1 107 ? 4.283 29.684 -8.585 1.00 86.06 107 GLU A N 1
ATOM 864 C CA . GLU A 1 107 ? 3.144 29.273 -7.767 1.00 86.06 107 GLU A CA 1
ATOM 865 C C . GLU A 1 107 ? 1.935 30.191 -8.003 1.00 86.06 107 GLU A C 1
ATOM 867 O O . GLU A 1 107 ? 0.830 29.706 -8.244 1.00 86.06 107 GLU A O 1
ATOM 872 N N . GLU A 1 108 ? 2.148 31.508 -8.026 1.00 82.62 108 GLU A N 1
ATOM 873 C CA . GLU A 1 108 ? 1.096 32.491 -8.301 1.00 82.62 108 GLU A CA 1
ATOM 874 C C . GLU A 1 108 ? 0.500 32.346 -9.707 1.00 82.62 108 GLU A C 1
ATOM 876 O O . GLU A 1 108 ? -0.722 32.407 -9.875 1.00 82.62 108 GLU A O 1
ATOM 881 N N . ILE A 1 109 ? 1.339 32.108 -10.722 1.00 85.00 109 ILE A N 1
ATOM 882 C CA . ILE A 1 109 ? 0.861 31.881 -12.093 1.00 85.00 109 ILE A CA 1
ATOM 883 C C . ILE A 1 109 ? 0.072 30.566 -12.174 1.00 85.00 109 ILE A C 1
ATOM 885 O O . ILE A 1 109 ? -1.000 30.539 -12.774 1.00 85.00 109 ILE A O 1
ATOM 889 N N . LEU A 1 110 ? 0.541 29.489 -11.536 1.00 84.88 110 LEU A N 1
ATOM 890 C CA . LEU A 1 110 ? -0.157 28.197 -11.507 1.00 84.88 110 LEU A CA 1
ATOM 891 C C . LEU A 1 110 ? -1.513 28.280 -10.796 1.00 84.88 110 LEU A C 1
ATOM 893 O O . LEU A 1 110 ? -2.475 27.649 -11.234 1.00 84.88 110 LEU A O 1
ATOM 897 N N . GLN A 1 111 ? -1.609 29.057 -9.713 1.00 81.62 111 GLN A N 1
ATOM 898 C CA . GLN A 1 111 ? -2.862 29.244 -8.981 1.00 81.62 111 GLN A CA 1
ATOM 899 C C . GLN A 1 111 ? -3.879 30.066 -9.779 1.00 81.62 111 GLN A C 1
ATOM 901 O O . GLN A 1 111 ? -5.065 29.735 -9.771 1.00 81.62 111 GLN A O 1
ATOM 906 N N . LYS A 1 112 ? -3.441 31.118 -10.481 1.00 75.75 112 LYS A N 1
ATOM 907 C CA . LYS A 1 112 ? -4.333 32.063 -11.179 1.00 75.75 112 LYS A CA 1
ATOM 908 C C . LYS A 1 112 ? -4.551 31.757 -12.664 1.00 75.75 112 LYS A C 1
ATOM 910 O O . LYS A 1 112 ? -5.493 32.296 -13.245 1.00 75.75 112 LYS A O 1
ATOM 915 N N . GLY A 1 113 ? -3.724 30.912 -13.276 1.00 75.12 113 GLY A N 1
ATOM 916 C CA . GLY A 1 113 ? -3.768 30.555 -14.698 1.00 75.12 113 GLY A CA 1
ATOM 917 C C . GLY A 1 113 ? -3.167 31.638 -15.599 1.00 75.12 113 GLY A C 1
ATOM 918 O O . GLY A 1 113 ? -2.093 31.445 -16.166 1.00 75.12 113 GLY A O 1
ATOM 919 N N . TYR A 1 114 ? -3.841 32.789 -15.696 1.00 74.69 114 TYR A N 1
ATOM 920 C CA . TYR A 1 114 ? -3.404 33.967 -16.456 1.00 74.69 114 TYR A CA 1
ATOM 921 C C . TYR A 1 114 ? -3.204 35.151 -15.515 1.00 74.69 114 TYR A C 1
ATOM 923 O O . TYR A 1 114 ? -4.105 35.482 -14.740 1.00 74.69 114 TYR A O 1
ATOM 931 N N . VAL A 1 115 ? -2.048 35.814 -15.589 1.00 74.62 115 VAL A N 1
ATOM 932 C CA . VAL A 1 115 ? -1.764 36.980 -14.741 1.00 74.62 115 VAL A CA 1
ATOM 933 C C . VAL A 1 115 ? -1.115 38.100 -15.547 1.00 74.62 115 VAL A C 1
ATOM 935 O O . VAL A 1 115 ? -0.222 37.860 -16.364 1.00 74.62 115 VAL A O 1
ATOM 938 N N . ASN A 1 116 ? -1.559 39.330 -15.280 1.00 79.81 116 ASN A N 1
ATOM 939 C CA . ASN A 1 116 ? -0.898 40.545 -15.748 1.00 79.81 116 ASN A CA 1
ATOM 940 C C . ASN A 1 116 ? 0.474 40.682 -15.094 1.00 79.81 116 ASN A C 1
ATOM 942 O O . ASN A 1 116 ? 0.605 40.493 -13.886 1.00 79.81 116 ASN A O 1
ATOM 946 N N . GLU A 1 117 ? 1.476 41.088 -15.869 1.00 73.88 117 GLU A N 1
ATOM 947 C CA . GLU A 1 117 ? 2.843 41.300 -15.375 1.00 73.88 117 GLU A CA 1
ATOM 948 C C . GLU A 1 117 ? 2.899 42.211 -14.136 1.00 73.88 117 GLU A C 1
ATOM 950 O O . GLU A 1 117 ? 3.526 41.871 -13.136 1.00 73.88 117 GLU A O 1
ATOM 955 N N . THR A 1 118 ? 2.191 43.342 -14.166 1.00 75.50 118 THR A N 1
ATOM 956 C CA . THR A 1 118 ? 2.155 44.317 -13.064 1.00 75.50 118 THR A CA 1
ATOM 957 C C . THR A 1 118 ? 1.493 43.750 -11.810 1.00 75.50 118 THR A C 1
ATOM 959 O O . THR A 1 118 ? 2.040 43.858 -10.716 1.00 75.50 118 THR A O 1
ATOM 962 N N . HIS A 1 119 ? 0.351 43.085 -11.970 1.00 77.81 119 HIS A N 1
ATOM 963 C CA . HIS A 1 119 ? -0.385 42.461 -10.870 1.00 77.81 119 HIS A CA 1
ATOM 964 C C . HIS A 1 119 ? 0.392 41.291 -10.240 1.00 77.81 119 HIS A C 1
ATOM 966 O O . HIS A 1 119 ? 0.377 41.111 -9.024 1.00 77.81 119 HIS A O 1
ATOM 972 N N . LEU A 1 120 ? 1.115 40.516 -11.054 1.00 79.00 120 LEU A N 1
ATOM 973 C CA . LEU A 1 120 ? 1.978 39.429 -10.594 1.00 79.00 120 LEU A CA 1
ATOM 974 C C . LEU A 1 120 ? 3.118 39.952 -9.714 1.00 79.00 120 LEU A C 1
ATOM 976 O O . LEU A 1 120 ? 3.363 39.404 -8.642 1.00 79.00 120 LEU A O 1
ATOM 980 N N . LEU A 1 121 ? 3.796 41.019 -10.139 1.00 77.31 121 LEU A N 1
ATOM 981 C CA . LEU A 1 121 ? 4.901 41.614 -9.383 1.00 77.31 121 LEU A CA 1
ATOM 982 C C . LEU A 1 121 ? 4.440 42.199 -8.041 1.00 77.31 121 LEU A C 1
ATOM 984 O O . LEU A 1 121 ? 5.126 42.022 -7.040 1.00 77.31 121 LEU A O 1
ATOM 988 N N . VAL A 1 122 ? 3.267 42.836 -7.992 1.00 77.12 122 VAL A N 1
ATOM 989 C CA . VAL A 1 122 ? 2.723 43.392 -6.740 1.00 77.12 122 VAL A CA 1
ATOM 990 C C . VAL A 1 122 ? 2.380 42.283 -5.744 1.00 77.12 122 VAL A C 1
ATOM 992 O O . VAL A 1 122 ? 2.811 42.332 -4.595 1.00 77.12 122 VAL A O 1
ATOM 995 N N . ILE A 1 123 ? 1.681 41.235 -6.184 1.00 75.50 123 ILE A N 1
ATOM 996 C CA . ILE A 1 123 ? 1.268 40.151 -5.281 1.00 75.50 123 ILE A CA 1
ATOM 997 C C . ILE A 1 123 ? 2.457 39.309 -4.818 1.00 75.50 123 ILE A C 1
ATOM 999 O O . ILE A 1 123 ? 2.522 38.899 -3.659 1.00 75.50 123 ILE A O 1
ATOM 1003 N N . THR A 1 124 ? 3.419 39.055 -5.705 1.00 72.88 124 THR A N 1
ATOM 1004 C CA . THR A 1 124 ? 4.640 38.332 -5.326 1.00 72.88 124 THR A CA 1
ATOM 1005 C C . THR A 1 124 ? 5.471 39.138 -4.330 1.00 72.88 124 THR A C 1
ATOM 1007 O O . THR A 1 124 ? 5.965 38.556 -3.368 1.00 72.88 124 THR A O 1
ATOM 1010 N N . LEU A 1 125 ? 5.544 40.467 -4.470 1.00 69.56 125 LEU A N 1
ATOM 1011 C CA . LEU A 1 125 ? 6.151 41.336 -3.461 1.00 69.56 125 LEU A CA 1
ATOM 1012 C C . LEU A 1 125 ? 5.428 41.268 -2.116 1.00 69.56 125 LEU A C 1
ATOM 1014 O O . LEU A 1 125 ? 6.085 41.092 -1.096 1.00 69.56 125 LEU A O 1
ATOM 1018 N N . GLU A 1 126 ? 4.098 41.355 -2.094 1.00 73.94 126 GLU A N 1
ATOM 1019 C CA . GLU A 1 126 ? 3.313 41.249 -0.857 1.00 73.94 126 GLU A CA 1
ATOM 1020 C C . GLU A 1 126 ? 3.467 39.892 -0.157 1.00 73.94 126 GLU A C 1
ATOM 1022 O O . GLU A 1 126 ? 3.423 39.812 1.072 1.00 73.94 126 GLU A O 1
ATOM 1027 N N . ARG A 1 127 ? 3.643 38.800 -0.911 1.00 71.81 127 ARG A N 1
ATOM 1028 C CA . ARG A 1 127 ? 3.915 37.478 -0.327 1.00 71.81 127 ARG A CA 1
ATOM 1029 C C . ARG A 1 127 ? 5.350 37.356 0.179 1.00 71.81 127 ARG A C 1
ATOM 1031 O O . ARG A 1 127 ? 5.559 36.768 1.236 1.00 71.81 127 ARG A O 1
ATOM 1038 N N . LEU A 1 128 ? 6.327 37.918 -0.529 1.00 70.50 128 LEU A N 1
ATOM 1039 C CA . LEU A 1 128 ? 7.739 37.855 -0.138 1.00 70.50 128 LEU A CA 1
ATOM 1040 C C . LEU A 1 128 ? 8.055 38.746 1.072 1.00 70.50 128 LEU A C 1
ATOM 1042 O O . LEU A 1 128 ? 8.826 38.331 1.939 1.00 70.50 128 LEU A O 1
ATOM 1046 N N . THR A 1 129 ? 7.396 39.903 1.202 1.00 64.62 129 THR A N 1
ATOM 1047 C CA . THR A 1 129 ? 7.513 40.765 2.392 1.00 64.62 129 THR A CA 1
ATOM 1048 C C . THR A 1 129 ? 6.972 40.085 3.650 1.00 64.62 129 THR A C 1
ATOM 1050 O O . THR A 1 129 ? 7.574 40.211 4.714 1.00 64.62 129 THR A O 1
ATOM 1053 N N . LYS A 1 130 ? 5.907 39.277 3.536 1.00 66.12 130 LYS A N 1
ATOM 1054 C CA . LYS A 1 130 ? 5.370 38.460 4.644 1.00 66.12 130 LYS A CA 1
ATOM 1055 C C . LYS A 1 130 ? 6.297 37.318 5.082 1.00 66.12 130 LYS A C 1
ATOM 1057 O O . LYS A 1 130 ? 6.199 36.870 6.218 1.00 66.12 130 LYS A O 1
ATOM 1062 N N . ILE A 1 131 ? 7.185 36.846 4.203 1.00 62.88 131 ILE A N 1
ATOM 1063 C CA . ILE A 1 131 ? 8.104 35.715 4.447 1.00 62.88 131 ILE A CA 1
ATOM 1064 C C . ILE A 1 131 ? 9.491 36.200 4.946 1.00 62.88 131 ILE A C 1
ATOM 1066 O O . ILE A 1 131 ? 10.362 35.390 5.239 1.00 62.88 131 ILE A O 1
ATOM 1070 N N . SER A 1 132 ? 9.670 37.515 5.147 1.00 52.94 132 SER A N 1
ATOM 1071 C CA . SER A 1 132 ? 10.886 38.179 5.661 1.00 52.94 132 SER A CA 1
ATOM 1072 C C . SER A 1 132 ? 12.055 38.349 4.673 1.00 52.94 132 SER A C 1
ATOM 1074 O O . SER A 1 132 ? 13.169 38.672 5.094 1.00 52.94 132 SER A O 1
ATOM 1076 N N . VAL A 1 133 ? 11.836 38.188 3.363 1.00 53.09 133 VAL A N 1
ATOM 1077 C CA . VAL A 1 133 ? 12.878 38.438 2.351 1.00 53.09 133 VAL A CA 1
ATOM 1078 C C . VAL A 1 133 ? 12.721 39.853 1.795 1.00 53.09 133 VAL A C 1
ATOM 1080 O O . VAL A 1 133 ? 11.681 40.196 1.232 1.00 53.09 133 VAL A O 1
ATOM 1083 N N . ALA A 1 134 ? 13.761 40.680 1.925 1.00 49.78 134 ALA A N 1
ATOM 1084 C CA . ALA A 1 134 ? 13.833 42.004 1.307 1.00 49.78 134 ALA A CA 1
ATOM 1085 C C . ALA A 1 134 ? 14.021 41.873 -0.219 1.00 49.78 134 ALA A C 1
ATOM 1087 O O . ALA A 1 134 ? 15.118 42.047 -0.744 1.00 49.78 134 ALA A O 1
ATOM 1088 N N . ALA A 1 135 ? 12.957 41.506 -0.935 1.00 58.44 135 ALA A N 1
ATOM 1089 C CA . ALA A 1 135 ? 12.950 41.428 -2.391 1.00 58.44 135 ALA A CA 1
ATOM 1090 C C . ALA A 1 135 ? 12.540 42.778 -2.999 1.00 58.44 135 ALA A C 1
ATOM 1092 O O . ALA A 1 135 ? 11.476 43.318 -2.699 1.00 58.44 135 ALA A O 1
ATOM 1093 N N . THR A 1 136 ? 13.373 43.324 -3.885 1.00 64.19 136 THR A N 1
ATOM 1094 C CA . THR A 1 136 ? 13.090 44.577 -4.603 1.00 64.19 136 THR A CA 1
ATOM 1095 C C . THR A 1 136 ? 12.323 44.282 -5.894 1.00 64.19 136 THR A C 1
ATOM 1097 O O . THR A 1 136 ? 12.648 43.323 -6.597 1.00 64.19 136 THR A O 1
ATOM 1100 N N . LEU A 1 137 ? 11.369 45.141 -6.276 1.00 64.94 137 LEU A N 1
ATOM 1101 C CA . LEU A 1 137 ? 10.547 45.014 -7.499 1.00 64.94 137 LEU A CA 1
ATOM 1102 C C . LEU A 1 137 ? 11.397 44.813 -8.775 1.00 64.94 137 LEU A C 1
ATOM 1104 O O . LEU A 1 137 ? 11.015 44.075 -9.681 1.00 64.94 137 LEU A O 1
ATOM 1108 N N . ALA A 1 138 ? 12.596 45.405 -8.811 1.00 70.69 138 ALA A N 1
ATOM 1109 C CA . ALA A 1 138 ? 13.570 45.232 -9.889 1.00 70.69 138 ALA A CA 1
ATOM 1110 C C . ALA A 1 138 ? 14.122 43.796 -9.993 1.00 70.69 138 ALA A C 1
ATOM 1112 O O . ALA A 1 138 ? 14.183 43.250 -11.092 1.00 70.69 138 ALA A O 1
ATOM 1113 N N . SER A 1 139 ? 14.450 43.158 -8.863 1.00 75.12 139 SER A N 1
ATOM 1114 C CA . SER A 1 139 ? 14.987 41.787 -8.830 1.00 75.12 139 SER A CA 1
ATOM 1115 C C . SER A 1 139 ? 13.963 40.746 -9.296 1.00 75.12 139 SER A C 1
ATOM 1117 O O . SER A 1 139 ? 14.298 39.809 -10.019 1.00 75.12 139 SER A O 1
ATOM 1119 N N . LEU A 1 140 ? 12.683 40.943 -8.960 1.00 75.31 140 LEU A N 1
ATOM 1120 C CA . LEU A 1 140 ? 11.597 40.077 -9.423 1.00 75.31 140 LEU A CA 1
ATOM 1121 C C . LEU A 1 140 ? 11.341 40.245 -10.915 1.00 75.31 140 LEU A C 1
ATOM 1123 O O . LEU A 1 140 ? 11.106 39.260 -11.611 1.00 75.31 140 LEU A O 1
ATOM 1127 N N . ARG A 1 141 ? 11.444 41.475 -11.427 1.00 79.44 141 ARG A N 1
ATOM 1128 C CA . ARG A 1 141 ? 11.335 41.742 -12.862 1.00 79.44 141 ARG A CA 1
ATOM 1129 C C . ARG A 1 141 ? 12.486 41.114 -13.646 1.00 79.44 141 ARG A C 1
ATOM 1131 O O . ARG A 1 141 ? 12.259 40.546 -14.709 1.00 79.44 141 ARG A O 1
ATOM 1138 N N . GLU A 1 142 ? 13.704 41.156 -13.116 1.00 82.75 142 GLU A N 1
ATOM 1139 C CA . GLU A 1 142 ? 14.865 40.489 -13.710 1.00 82.75 142 GLU A CA 1
ATOM 1140 C C . GLU A 1 142 ? 14.709 38.959 -13.724 1.00 82.75 142 GLU A C 1
ATOM 1142 O O . GLU A 1 142 ? 14.965 38.312 -14.744 1.00 82.75 142 GLU A O 1
ATOM 1147 N N . LYS A 1 143 ? 14.198 38.369 -12.635 1.00 81.62 143 LYS A N 1
ATOM 1148 C CA . LYS A 1 143 ? 13.887 36.931 -12.571 1.00 81.62 143 LYS A CA 1
ATOM 1149 C C . LYS A 1 143 ? 12.760 36.537 -13.521 1.00 81.62 143 LYS A C 1
ATOM 1151 O O . LYS A 1 143 ? 12.879 35.526 -14.210 1.00 81.62 143 LYS A O 1
ATOM 1156 N N . LEU A 1 144 ? 11.708 37.348 -13.622 1.00 82.75 144 LEU A N 1
ATOM 1157 C CA . LEU A 1 144 ? 10.637 37.148 -14.597 1.00 82.75 144 LEU A CA 1
ATOM 1158 C C . LEU A 1 144 ? 11.195 37.179 -16.026 1.00 82.75 144 LEU A C 1
ATOM 1160 O O . LEU A 1 144 ? 10.937 36.265 -16.804 1.00 82.75 144 LEU A O 1
ATOM 1164 N N . ASN A 1 145 ? 12.032 38.166 -16.349 1.00 84.12 145 ASN A N 1
ATOM 1165 C CA . ASN A 1 145 ? 12.696 38.248 -17.649 1.00 84.12 145 ASN A CA 1
ATOM 1166 C C . ASN A 1 145 ? 13.590 37.030 -17.910 1.00 84.12 145 ASN A C 1
ATOM 1168 O O . ASN A 1 145 ? 13.570 36.487 -19.009 1.00 84.12 145 ASN A O 1
ATOM 1172 N N . SER A 1 146 ? 14.314 36.546 -16.900 1.00 84.81 146 SER A N 1
ATOM 1173 C CA . SER A 1 146 ? 15.135 35.333 -17.007 1.00 84.81 146 SER A CA 1
ATOM 1174 C C . SER A 1 146 ? 14.290 34.090 -17.318 1.00 84.81 146 SER A C 1
ATOM 1176 O O . SER A 1 146 ? 14.665 33.282 -18.170 1.00 84.81 146 SER A O 1
ATOM 1178 N N . LEU A 1 147 ? 13.111 33.956 -16.699 1.00 84.38 147 LEU A N 1
ATOM 1179 C CA . LEU A 1 147 ? 12.158 32.874 -16.984 1.00 84.38 147 LEU A CA 1
ATOM 1180 C C . LEU A 1 147 ? 11.565 32.969 -18.398 1.00 84.38 147 LEU A C 1
ATOM 1182 O O . LEU A 1 147 ? 11.361 31.941 -19.052 1.00 84.38 147 LEU A O 1
ATOM 1186 N N . VAL A 1 148 ? 11.317 34.189 -18.879 1.00 85.19 148 VAL A N 1
ATOM 1187 C CA . VAL A 1 148 ? 10.847 34.456 -20.246 1.00 85.19 148 VAL A CA 1
ATOM 1188 C C . VAL A 1 148 ? 11.934 34.124 -21.270 1.00 85.19 148 VAL A C 1
ATOM 1190 O O . VAL A 1 148 ? 11.659 33.414 -22.236 1.00 85.19 148 VAL A O 1
ATOM 1193 N N . ILE A 1 149 ? 13.179 34.559 -21.043 1.00 84.88 149 ILE A N 1
ATOM 1194 C CA . ILE A 1 149 ? 14.331 34.252 -21.908 1.00 84.88 149 ILE A CA 1
ATOM 1195 C C . ILE A 1 149 ? 14.543 32.737 -21.994 1.00 84.88 149 ILE A C 1
ATOM 1197 O O . ILE A 1 149 ? 14.739 32.192 -23.079 1.00 84.88 149 ILE A O 1
ATOM 1201 N N . ALA A 1 150 ? 14.424 32.037 -20.865 1.00 81.88 150 ALA A N 1
ATOM 1202 C CA . ALA A 1 150 ? 14.535 30.583 -20.808 1.00 81.88 150 ALA A CA 1
ATOM 1203 C C . ALA A 1 150 ? 13.282 29.829 -21.317 1.00 81.88 150 ALA A C 1
ATOM 1205 O O . ALA A 1 150 ? 13.249 28.596 -21.271 1.00 81.88 150 ALA A O 1
ATOM 1206 N N . LYS A 1 151 ? 12.279 30.553 -21.844 1.00 82.69 151 LYS A N 1
ATOM 1207 C CA . LYS A 1 151 ? 11.041 30.050 -22.467 1.00 82.69 151 LYS A CA 1
ATOM 1208 C C . LYS A 1 151 ? 10.122 29.233 -21.549 1.00 82.69 151 LYS A C 1
ATOM 1210 O O . LYS A 1 151 ? 9.323 28.440 -22.049 1.00 82.69 151 LYS A O 1
ATOM 1215 N N . TYR A 1 152 ? 10.189 29.419 -20.228 1.00 84.81 152 TYR A N 1
ATOM 1216 C CA . TYR A 1 152 ? 9.234 28.789 -19.299 1.00 84.81 152 TYR A CA 1
ATOM 1217 C C . TYR A 1 152 ? 7.895 29.524 -19.240 1.00 84.81 152 TYR A C 1
ATOM 1219 O O . TYR A 1 152 ? 6.890 28.926 -18.858 1.00 84.81 152 TYR A O 1
ATOM 1227 N N . LEU A 1 153 ? 7.877 30.803 -19.624 1.00 83.75 153 LEU A N 1
ATOM 1228 C CA . LEU A 1 153 ? 6.676 31.630 -19.686 1.00 83.75 153 LEU A CA 1
ATOM 1229 C C . LEU A 1 153 ? 6.368 32.024 -21.134 1.00 83.75 153 LEU A C 1
ATOM 1231 O O . LEU A 1 153 ? 7.269 32.385 -21.891 1.00 83.75 153 LEU A O 1
ATOM 1235 N N . ILE A 1 154 ? 5.091 31.967 -21.509 1.00 80.25 154 ILE A N 1
ATOM 1236 C CA . ILE A 1 154 ? 4.572 32.395 -22.813 1.00 80.25 154 ILE A CA 1
ATOM 1237 C C . ILE A 1 154 ? 3.669 33.608 -22.612 1.00 80.25 154 ILE A C 1
ATOM 1239 O O . ILE A 1 154 ? 2.812 33.618 -21.723 1.00 80.25 154 ILE A O 1
ATOM 1243 N N . ASN A 1 155 ? 3.846 34.612 -23.474 1.00 77.50 155 ASN A N 1
ATOM 1244 C CA . ASN A 1 155 ? 2.936 35.745 -23.565 1.00 77.50 155 ASN A CA 1
ATOM 1245 C C . ASN A 1 155 ? 1.724 35.375 -24.434 1.00 77.50 155 ASN A C 1
ATOM 1247 O O . ASN A 1 155 ? 1.876 34.963 -25.585 1.00 77.50 155 ASN A O 1
ATOM 1251 N N . VAL A 1 156 ? 0.523 35.530 -23.884 1.00 66.38 156 VAL A N 1
ATOM 1252 C CA . VAL A 1 156 ? -0.743 35.147 -24.536 1.00 66.38 156 VAL A CA 1
ATOM 1253 C C . VAL A 1 156 ? -1.344 36.284 -25.368 1.00 66.38 156 VAL A C 1
ATOM 1255 O O . VAL A 1 156 ? -2.328 36.078 -26.075 1.00 66.38 156 VAL A O 1
ATOM 1258 N N . SER A 1 157 ? -0.703 37.458 -25.398 1.00 53.72 157 SER A N 1
ATOM 1259 C CA . SER A 1 157 ? -1.181 38.661 -26.099 1.00 53.72 157 SER A CA 1
ATOM 1260 C C . SER A 1 157 ? -1.421 38.515 -27.614 1.00 53.72 157 SER A C 1
ATOM 1262 O O . SER A 1 157 ? -1.878 39.463 -28.236 1.00 53.72 157 SER A O 1
ATOM 1264 N N . ALA A 1 158 ? -1.122 37.368 -28.233 1.00 41.81 158 ALA A N 1
ATOM 1265 C CA . ALA A 1 158 ? -1.299 37.130 -29.667 1.00 41.81 158 ALA A CA 1
ATOM 1266 C C . ALA A 1 158 ? -2.587 36.368 -30.051 1.00 41.81 158 ALA A C 1
ATOM 1268 O O . ALA A 1 158 ? -2.782 36.108 -31.236 1.00 41.81 158 ALA A O 1
ATOM 1269 N N . LYS A 1 159 ? -3.448 35.954 -29.102 1.00 44.69 159 LYS A N 1
ATOM 1270 C CA . LYS A 1 159 ? -4.594 35.067 -29.414 1.00 44.69 159 LYS A CA 1
ATOM 1271 C C . LYS A 1 159 ? -5.996 35.569 -29.072 1.00 44.69 159 LYS A C 1
ATOM 1273 O O . LYS A 1 159 ? -6.937 34.816 -29.303 1.00 44.69 159 LYS A O 1
ATOM 1278 N N . THR A 1 160 ? -6.191 36.784 -28.567 1.00 35.75 160 THR A N 1
ATOM 1279 C CA . THR A 1 160 ? -7.497 37.131 -27.980 1.00 35.75 160 THR A CA 1
ATOM 1280 C C . THR A 1 160 ? -8.024 38.508 -28.337 1.00 35.75 160 THR A C 1
ATOM 1282 O O . THR A 1 160 ? -7.817 39.461 -27.603 1.00 35.75 160 THR A O 1
ATOM 1285 N N . GLU A 1 161 ? -8.861 38.532 -29.374 1.00 36.00 161 GLU A N 1
ATOM 1286 C CA . GLU A 1 161 ? -10.036 39.415 -29.456 1.00 36.00 161 GLU A CA 1
ATOM 1287 C C . GLU A 1 161 ? -11.182 38.937 -28.521 1.00 36.00 161 GLU A C 1
ATOM 1289 O O . GLU A 1 161 ? -12.220 39.577 -28.428 1.00 36.00 161 GLU A O 1
ATOM 1294 N N . ILE A 1 162 ? -11.020 37.817 -27.793 1.00 43.91 162 ILE A N 1
ATOM 1295 C CA . ILE A 1 162 ? -12.126 37.129 -27.088 1.00 43.91 162 ILE A CA 1
ATOM 1296 C C . ILE A 1 162 ? -12.122 37.341 -25.550 1.00 43.91 162 ILE A C 1
ATOM 1298 O O . ILE A 1 162 ? -13.150 37.153 -24.907 1.00 43.91 162 ILE A O 1
ATOM 1302 N N . ILE A 1 163 ? -11.014 37.768 -24.923 1.00 43.00 163 ILE A N 1
ATOM 1303 C CA . ILE A 1 163 ? -10.923 37.878 -23.441 1.00 43.00 163 ILE A CA 1
ATOM 1304 C C . ILE A 1 163 ? -11.410 39.235 -22.892 1.00 43.00 163 ILE A C 1
ATOM 1306 O O . ILE A 1 163 ? -11.830 39.317 -21.735 1.00 43.00 163 ILE A O 1
ATOM 1310 N N . GLU A 1 164 ? -11.439 40.297 -23.702 1.00 34.19 164 GLU A N 1
ATOM 1311 C CA . GLU A 1 164 ? -11.845 41.636 -23.233 1.00 34.19 164 GLU A CA 1
ATOM 1312 C C . GLU A 1 164 ? -13.336 41.736 -22.853 1.00 34.19 164 GLU A C 1
ATOM 1314 O O . GLU A 1 164 ? -13.734 42.653 -22.135 1.00 34.19 164 GLU A O 1
ATOM 1319 N N . ALA A 1 165 ? -14.165 40.763 -23.247 1.00 30.61 165 ALA A N 1
ATOM 1320 C CA . ALA A 1 165 ? -15.594 40.752 -22.935 1.00 30.61 165 ALA A CA 1
ATOM 1321 C C . ALA A 1 165 ? -15.932 40.278 -21.503 1.00 30.61 165 ALA A C 1
ATOM 1323 O O . ALA A 1 165 ? -17.042 40.525 -21.037 1.00 30.61 165 ALA A O 1
ATOM 1324 N N . THR A 1 166 ? -15.011 39.624 -20.783 1.00 33.78 166 THR A N 1
ATOM 1325 C CA . THR A 1 166 ? -15.301 39.009 -19.464 1.00 33.78 166 THR A CA 1
ATOM 1326 C C . THR A 1 166 ? -14.874 39.825 -18.239 1.00 33.78 166 THR A C 1
ATOM 1328 O O . THR A 1 166 ? -15.146 39.402 -17.123 1.00 33.78 166 THR A O 1
ATOM 1331 N N . VAL A 1 167 ? -14.224 40.984 -18.410 1.00 35.00 167 VAL A N 1
ATOM 1332 C CA . VAL A 1 167 ? -13.675 41.782 -17.285 1.00 35.00 167 VAL A CA 1
ATOM 1333 C C . VAL A 1 167 ? -14.530 43.017 -16.942 1.00 35.00 167 VAL A C 1
ATOM 1335 O O . VAL A 1 167 ? -14.237 43.733 -15.992 1.00 35.00 167 VAL A O 1
ATOM 1338 N N . LYS A 1 168 ? -15.640 43.269 -17.647 1.00 33.03 168 LYS A N 1
ATOM 1339 C CA . LYS A 1 168 ? -16.552 44.383 -17.325 1.00 33.03 168 LYS A CA 1
ATOM 1340 C C . LYS A 1 168 ? -17.678 43.966 -16.375 1.00 33.03 168 LYS A C 1
ATOM 1342 O O . LYS A 1 168 ? -18.838 43.981 -16.761 1.00 33.03 168 LYS A O 1
ATOM 1347 N N . THR A 1 169 ? -17.329 43.644 -15.136 1.00 29.89 169 THR A N 1
ATOM 1348 C CA . THR A 1 169 ? -18.214 43.805 -13.970 1.00 29.89 169 THR A CA 1
ATOM 1349 C C . THR A 1 169 ? -17.329 44.061 -12.760 1.00 29.89 169 THR A C 1
ATOM 1351 O O . THR A 1 169 ? -16.813 43.112 -12.181 1.00 29.89 169 THR A O 1
ATOM 1354 N N . ASP A 1 170 ? -17.050 45.342 -12.515 1.00 27.19 170 ASP A N 1
ATOM 1355 C CA . ASP A 1 170 ? -16.972 46.002 -11.202 1.00 27.19 170 ASP A CA 1
ATOM 1356 C C . ASP A 1 170 ? -16.456 47.434 -11.441 1.00 27.19 170 ASP A C 1
ATOM 1358 O O . ASP A 1 170 ? -15.309 47.659 -11.830 1.00 27.19 170 ASP A O 1
ATOM 1362 N N . GLU A 1 171 ? -17.355 48.414 -11.324 1.00 37.41 171 GLU A N 1
ATOM 1363 C CA . GLU A 1 171 ? -17.067 49.836 -11.536 1.00 37.41 171 GLU A CA 1
ATOM 1364 C C . GLU A 1 171 ? -16.373 50.491 -10.327 1.00 37.41 171 GLU A C 1
ATOM 1366 O O . GLU A 1 171 ? -16.556 50.083 -9.183 1.00 37.41 171 GLU A O 1
ATOM 1371 N N . ASN A 1 172 ? -15.699 51.613 -10.624 1.00 29.52 172 ASN A N 1
ATOM 1372 C CA . ASN A 1 172 ? -15.211 52.685 -9.742 1.00 29.52 172 ASN A CA 1
ATOM 1373 C C . ASN A 1 172 ? -13.785 52.573 -9.180 1.00 29.52 172 ASN A C 1
ATOM 1375 O O . ASN A 1 172 ? -13.573 52.237 -8.021 1.00 29.52 172 ASN A O 1
ATOM 1379 N N . ASN A 1 173 ? -12.813 53.049 -9.969 1.00 30.33 173 ASN A N 1
ATOM 1380 C CA . ASN A 1 173 ? -11.915 54.136 -9.550 1.00 30.33 173 ASN A CA 1
ATOM 1381 C C . ASN A 1 173 ? -11.189 54.756 -10.758 1.00 30.33 173 ASN A C 1
ATOM 1383 O O . ASN A 1 173 ? -10.781 54.065 -11.688 1.00 30.33 173 ASN A O 1
ATOM 1387 N N . LYS A 1 174 ? -11.075 56.089 -10.755 1.00 37.19 174 LYS A N 1
ATOM 1388 C CA . LYS A 1 174 ? -10.451 56.894 -11.816 1.00 37.19 174 LYS A CA 1
ATOM 1389 C C . LYS A 1 174 ? -8.917 56.775 -11.822 1.00 37.19 174 LYS A C 1
ATOM 1391 O O . LYS A 1 174 ? -8.301 56.865 -10.765 1.00 37.19 174 LYS A O 1
ATOM 1396 N N . ALA A 1 175 ? -8.389 56.808 -13.055 1.00 28.66 175 ALA A N 1
ATOM 1397 C CA . ALA A 1 175 ? -7.065 57.258 -13.534 1.00 28.66 175 ALA A CA 1
ATOM 1398 C C . ALA A 1 175 ? -5.961 56.197 -13.766 1.00 28.66 175 ALA A C 1
ATOM 1400 O O . ALA A 1 175 ? -5.895 55.216 -13.033 1.00 28.66 175 ALA A O 1
ATOM 1401 N N . PRO A 1 176 ? -4.988 56.455 -14.673 1.00 36.34 176 PRO A N 1
ATOM 1402 C CA . PRO A 1 176 ? -5.040 57.201 -15.937 1.00 36.34 176 PRO A CA 1
ATOM 1403 C C . PRO A 1 176 ? -4.589 56.350 -17.145 1.00 36.34 176 PRO A C 1
ATOM 1405 O O . PRO A 1 176 ? -3.931 55.319 -17.023 1.00 36.34 176 PRO A O 1
ATOM 1408 N N . GLU A 1 177 ? -4.930 56.824 -18.338 1.00 40.81 177 GLU A N 1
ATOM 1409 C CA . GLU A 1 177 ? -4.498 56.274 -19.619 1.00 40.81 177 GLU A CA 1
ATOM 1410 C C . GLU A 1 177 ? -2.968 56.347 -19.773 1.00 40.81 177 GLU A C 1
ATOM 1412 O O . GLU A 1 177 ? -2.366 57.417 -19.818 1.00 40.81 177 GLU A O 1
ATOM 1417 N N . THR A 1 178 ? -2.318 55.191 -19.877 1.00 29.89 178 THR A N 1
ATOM 1418 C CA . THR A 1 178 ? -1.075 55.021 -20.642 1.00 29.89 178 THR A CA 1
ATOM 1419 C C . THR A 1 178 ? -1.037 53.579 -21.124 1.00 29.89 178 THR A C 1
ATOM 1421 O O . THR A 1 178 ? -0.769 52.641 -20.376 1.00 29.89 178 THR A O 1
ATOM 1424 N N . SER A 1 179 ? -1.397 53.399 -22.392 1.00 41.78 179 SER A N 1
ATOM 1425 C CA . SER A 1 179 ? -1.494 52.121 -23.088 1.00 41.78 179 SER A CA 1
ATOM 1426 C C . SER A 1 179 ? -0.113 51.477 -23.271 1.00 41.78 179 SER A C 1
ATOM 1428 O O . SER A 1 179 ? 0.497 51.568 -24.335 1.00 41.78 179 SER A O 1
ATOM 1430 N N . ALA A 1 180 ? 0.390 50.807 -22.236 1.00 38.59 180 ALA A N 1
ATOM 1431 C CA . ALA A 1 180 ? 1.346 49.722 -22.417 1.00 38.59 180 ALA A CA 1
ATOM 1432 C C . ALA A 1 180 ? 0.545 48.445 -22.732 1.00 38.59 180 ALA A C 1
ATOM 1434 O O . ALA A 1 180 ? -0.429 48.171 -22.025 1.00 38.59 180 ALA A O 1
ATOM 1435 N N . PRO A 1 181 ? 0.899 47.656 -23.767 1.00 46.97 181 PRO A N 1
ATOM 1436 C CA . PRO A 1 181 ? 0.181 46.421 -24.067 1.00 46.97 181 PRO A CA 1
ATOM 1437 C C . PRO A 1 181 ? 0.208 45.526 -22.826 1.00 46.97 181 PRO A C 1
ATOM 1439 O O . PRO A 1 181 ? 1.286 45.162 -22.348 1.00 46.97 181 PRO A O 1
ATOM 1442 N N . CYS A 1 182 ? -0.968 45.212 -22.277 1.00 54.72 182 CYS A N 1
ATOM 1443 C CA . CYS A 1 182 ? -1.091 44.349 -21.107 1.00 54.72 182 CYS A CA 1
ATOM 1444 C C . CYS A 1 182 ? -0.571 42.956 -21.475 1.00 54.72 182 CYS A C 1
ATOM 1446 O O . CYS A 1 182 ? -1.222 42.195 -22.189 1.00 54.72 182 CYS A O 1
ATOM 1448 N N . LYS A 1 183 ? 0.651 42.642 -21.038 1.00 69.81 183 LYS A N 1
ATOM 1449 C CA . LYS A 1 183 ? 1.261 41.328 -21.245 1.00 69.81 183 LYS A CA 1
ATOM 1450 C C . LYS A 1 183 ? 0.670 40.355 -20.232 1.00 69.81 183 LYS A C 1
ATOM 1452 O O . LYS A 1 183 ? 0.818 40.546 -19.022 1.00 69.81 183 LYS A O 1
ATOM 1457 N N . PHE A 1 184 ? 0.022 39.316 -20.746 1.00 76.44 184 PHE A N 1
ATOM 1458 C CA . PHE A 1 184 ? -0.498 38.208 -19.956 1.00 76.44 184 PHE A CA 1
ATOM 1459 C C . PHE A 1 184 ? 0.486 37.053 -20.024 1.00 76.44 184 PHE A C 1
ATOM 1461 O O . PHE A 1 184 ? 0.773 36.541 -21.110 1.00 76.44 184 PHE A O 1
ATOM 1468 N N . TRP A 1 185 ? 0.974 36.625 -18.867 1.00 81.50 185 TRP A N 1
ATOM 1469 C CA . TRP A 1 185 ? 1.923 35.526 -18.774 1.00 81.50 185 TRP A CA 1
ATOM 1470 C C . TRP A 1 185 ? 1.216 34.229 -18.397 1.00 81.50 185 TRP A C 1
ATOM 1472 O O . TRP A 1 185 ? 0.372 34.195 -17.501 1.00 81.50 185 TRP A O 1
ATOM 1482 N N . THR A 1 186 ? 1.594 33.160 -19.092 1.00 80.62 186 THR A N 1
ATOM 1483 C CA . THR A 1 186 ? 1.201 31.778 -18.797 1.00 80.62 186 THR A CA 1
ATOM 1484 C C . THR A 1 186 ? 2.405 30.865 -18.827 1.00 80.62 186 THR A C 1
ATOM 1486 O O . THR A 1 186 ? 3.474 31.237 -19.308 1.00 80.62 186 THR A O 1
ATOM 1489 N N . ILE A 1 187 ? 2.224 29.653 -18.321 1.00 85.00 187 ILE A N 1
ATOM 1490 C CA . ILE A 1 187 ? 3.275 28.647 -18.254 1.00 85.00 187 ILE A CA 1
ATOM 1491 C C . ILE A 1 187 ? 3.385 27.891 -19.573 1.00 85.00 187 ILE A C 1
ATOM 1493 O O . ILE A 1 187 ? 2.382 27.547 -20.193 1.00 85.00 187 ILE A O 1
ATOM 1497 N N . ASN A 1 188 ? 4.626 27.612 -19.970 1.00 87.00 188 ASN A N 1
ATOM 1498 C CA . ASN A 1 188 ? 4.964 26.745 -21.086 1.00 87.00 188 ASN A CA 1
ATOM 1499 C C . ASN A 1 188 ? 5.210 25.301 -20.614 1.00 87.00 188 ASN A C 1
ATOM 1501 O O . ASN A 1 188 ? 6.351 24.971 -20.271 1.00 87.00 188 ASN A O 1
ATOM 1505 N N . PRO A 1 189 ? 4.197 24.416 -20.611 1.00 81.12 189 PRO A N 1
ATOM 1506 C CA . PRO A 1 189 ? 4.370 23.040 -20.151 1.00 81.12 189 PRO A CA 1
ATOM 1507 C C . PRO A 1 189 ? 5.386 22.259 -20.996 1.00 81.12 189 PRO A C 1
ATOM 1509 O O . PRO A 1 189 ? 6.074 21.391 -20.464 1.00 81.12 189 PRO A O 1
ATOM 1512 N N . ASP A 1 190 ? 5.554 22.591 -22.278 1.00 83.12 190 ASP A N 1
ATOM 1513 C CA . ASP A 1 190 ? 6.460 21.861 -23.171 1.00 83.12 190 ASP A CA 1
ATOM 1514 C C . ASP A 1 190 ? 7.925 22.025 -22.764 1.00 83.12 190 ASP A C 1
ATOM 1516 O O . ASP A 1 190 ? 8.690 21.059 -22.799 1.00 83.12 190 ASP A O 1
ATOM 1520 N N . ARG A 1 191 ? 8.315 23.224 -22.308 1.00 85.81 191 ARG A N 1
ATOM 1521 C CA . ARG A 1 191 ? 9.675 23.470 -21.809 1.00 85.81 191 ARG A CA 1
ATOM 1522 C C . ARG A 1 191 ? 9.941 22.708 -20.510 1.00 85.81 191 ARG A C 1
ATOM 1524 O O . ARG A 1 191 ? 11.022 22.151 -20.339 1.00 85.81 191 ARG A O 1
ATOM 1531 N N . PHE A 1 192 ? 8.945 22.632 -19.629 1.00 87.69 192 PHE A N 1
ATOM 1532 C CA . PHE A 1 192 ? 9.036 21.831 -18.410 1.00 87.69 192 PHE A CA 1
ATOM 1533 C C . PHE A 1 192 ? 9.158 20.338 -18.715 1.00 87.69 192 PHE A C 1
ATOM 1535 O O . PHE A 1 192 ? 10.006 19.663 -18.139 1.00 87.69 192 PHE A O 1
ATOM 1542 N N . HIS A 1 193 ? 8.354 19.821 -19.644 1.00 86.69 193 HIS A N 1
ATOM 1543 C CA . HIS A 1 193 ? 8.438 18.426 -20.067 1.00 86.69 193 HIS A CA 1
ATOM 1544 C C . HIS A 1 193 ? 9.783 18.089 -20.708 1.00 86.69 193 HIS A C 1
ATOM 1546 O O . HIS A 1 193 ? 10.307 17.005 -20.470 1.00 86.69 193 HIS A O 1
ATOM 1552 N N . GLN A 1 194 ? 10.363 19.012 -21.476 1.00 86.62 194 GLN A N 1
ATOM 1553 C CA . GLN A 1 194 ? 11.702 18.851 -22.033 1.00 86.62 194 GLN A CA 1
ATOM 1554 C C . GLN A 1 194 ? 12.755 18.682 -20.929 1.00 86.62 194 GLN A C 1
ATOM 1556 O O . GLN A 1 194 ? 13.534 17.740 -20.978 1.00 86.62 194 GLN A O 1
ATOM 1561 N N . ASP A 1 195 ? 12.749 19.533 -19.903 1.00 87.81 195 ASP A N 1
ATOM 1562 C CA . ASP A 1 195 ? 13.721 19.410 -18.814 1.00 87.81 195 ASP A CA 1
ATOM 1563 C C . ASP A 1 195 ? 13.490 18.168 -17.941 1.00 87.81 195 ASP A C 1
ATOM 1565 O O . ASP A 1 195 ? 14.451 17.516 -17.544 1.00 87.81 195 ASP A O 1
ATOM 1569 N N . LEU A 1 196 ? 12.230 17.813 -17.659 1.00 86.69 196 LEU A N 1
ATOM 1570 C CA . LEU A 1 196 ? 11.900 16.594 -16.908 1.00 86.69 196 LEU A CA 1
ATOM 1571 C C . LEU A 1 196 ? 12.355 15.335 -17.652 1.00 86.69 196 LEU A C 1
ATOM 1573 O O . LEU A 1 196 ? 12.855 14.392 -17.044 1.00 86.69 196 LEU A O 1
ATOM 1577 N N . ARG A 1 197 ? 12.199 15.332 -18.977 1.00 86.94 197 ARG A N 1
ATOM 1578 C CA . ARG A 1 197 ? 12.696 14.276 -19.857 1.00 86.94 197 ARG A CA 1
ATOM 1579 C C . ARG A 1 197 ? 14.215 14.175 -19.793 1.00 86.94 197 ARG A C 1
ATOM 1581 O O . ARG A 1 197 ? 14.735 13.070 -19.697 1.00 86.94 197 ARG A O 1
ATOM 1588 N N . ASP A 1 198 ? 14.913 15.301 -19.841 1.00 88.50 198 ASP A N 1
ATOM 1589 C CA . ASP A 1 198 ? 16.375 15.313 -19.833 1.00 88.50 198 ASP A CA 1
ATOM 1590 C C . ASP A 1 198 ? 16.934 14.859 -18.487 1.00 88.50 198 ASP A C 1
ATOM 1592 O O . ASP A 1 198 ? 17.827 14.019 -18.458 1.00 88.50 198 ASP A O 1
ATOM 1596 N N . ASP A 1 199 ? 16.363 15.339 -17.378 1.00 88.25 199 ASP A N 1
ATOM 1597 C CA . ASP A 1 199 ? 16.721 14.890 -16.030 1.00 88.25 199 ASP A CA 1
ATOM 1598 C C . ASP A 1 199 ? 16.535 13.373 -15.877 1.00 88.25 199 ASP A C 1
ATOM 1600 O O . ASP A 1 199 ? 17.367 12.705 -15.264 1.00 88.25 199 ASP A O 1
ATOM 1604 N N . PHE A 1 200 ? 15.465 12.824 -16.459 1.00 85.94 200 PHE A N 1
ATOM 1605 C CA . PHE A 1 200 ? 15.201 11.388 -16.452 1.00 85.94 200 PHE A CA 1
ATOM 1606 C C . PHE A 1 200 ? 16.198 10.601 -17.309 1.00 85.94 200 PHE A C 1
ATOM 1608 O O . PHE A 1 200 ? 16.676 9.548 -16.894 1.00 85.94 200 PHE A O 1
ATOM 1615 N N . ILE A 1 201 ? 16.540 11.096 -18.503 1.00 87.75 201 ILE A N 1
ATOM 1616 C CA . ILE A 1 201 ? 17.564 10.454 -19.336 1.00 87.75 201 ILE A CA 1
ATOM 1617 C C . ILE A 1 201 ? 18.894 10.446 -18.573 1.00 87.75 201 ILE A C 1
ATOM 1619 O O . ILE A 1 201 ? 19.529 9.404 -18.465 1.00 87.75 201 ILE A O 1
ATOM 1623 N N . VAL A 1 202 ? 19.287 11.569 -17.974 1.00 90.25 202 VAL A N 1
ATOM 1624 C CA . VAL A 1 202 ? 20.530 11.671 -17.198 1.00 90.25 202 VAL A CA 1
ATOM 1625 C C . VAL A 1 202 ? 20.534 10.698 -16.014 1.00 90.25 202 VAL A C 1
ATOM 1627 O O . VAL A 1 202 ? 21.513 9.976 -15.834 1.00 90.25 202 VAL A O 1
ATOM 1630 N N . SER A 1 203 ? 19.445 10.599 -15.243 1.00 88.81 203 SER A N 1
ATOM 1631 C CA . SER A 1 203 ? 19.374 9.658 -14.115 1.00 88.81 203 SER A CA 1
ATOM 1632 C C . SER A 1 203 ? 19.404 8.191 -14.558 1.00 88.81 203 SER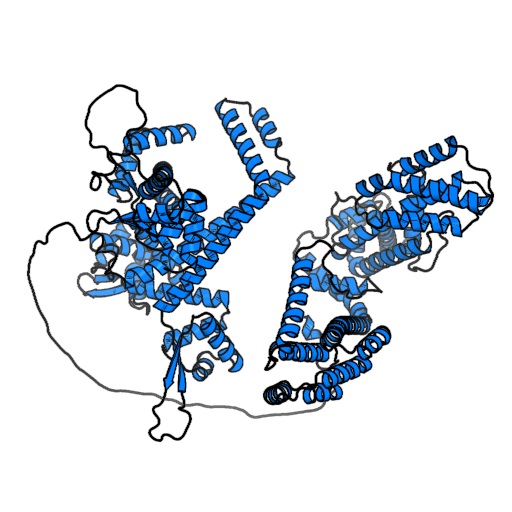 A C 1
ATOM 1634 O O . SER A 1 203 ? 20.043 7.364 -13.909 1.00 88.81 203 SER A O 1
ATOM 1636 N N . ALA A 1 204 ? 18.785 7.858 -15.691 1.00 83.94 204 ALA A N 1
ATOM 1637 C CA . ALA A 1 204 ? 18.832 6.509 -16.244 1.00 83.94 204 ALA A CA 1
ATOM 1638 C C . ALA A 1 204 ? 20.249 6.116 -16.698 1.00 83.94 204 ALA A C 1
ATOM 1640 O O . ALA A 1 204 ? 20.685 4.988 -16.463 1.00 83.94 204 ALA A O 1
ATOM 1641 N N . PHE A 1 205 ? 20.998 7.044 -17.303 1.00 86.00 205 PHE A N 1
ATOM 1642 C CA . PHE A 1 205 ? 22.401 6.811 -17.661 1.00 86.00 205 PHE A CA 1
ATOM 1643 C C . PHE A 1 205 ? 23.309 6.712 -16.431 1.00 86.00 205 PHE A C 1
ATOM 1645 O O . PHE A 1 205 ? 24.216 5.882 -16.435 1.00 86.00 205 PHE A O 1
ATOM 1652 N N . ALA A 1 206 ? 23.025 7.473 -15.367 1.00 89.75 206 ALA A N 1
ATOM 1653 C CA . ALA A 1 206 ? 23.740 7.360 -14.095 1.00 89.75 206 ALA A CA 1
ATOM 1654 C C . ALA A 1 206 ? 23.593 5.964 -13.469 1.00 89.75 206 ALA A C 1
ATOM 1656 O O . ALA A 1 206 ? 24.568 5.404 -12.978 1.00 89.75 206 ALA A O 1
ATOM 1657 N N . ASN A 1 207 ? 22.390 5.382 -13.538 1.00 86.31 207 ASN A N 1
ATOM 1658 C CA . ASN A 1 207 ? 22.116 4.047 -12.999 1.00 86.31 207 ASN A CA 1
ATOM 1659 C C . ASN A 1 207 ? 22.696 2.913 -13.859 1.00 86.31 207 ASN A C 1
ATOM 1661 O O . ASN A 1 207 ? 23.023 1.852 -13.333 1.00 86.31 207 ASN A O 1
ATOM 1665 N N . ARG A 1 208 ? 22.789 3.110 -15.181 1.00 84.44 208 ARG A N 1
ATOM 1666 C CA . ARG A 1 208 ? 23.284 2.089 -16.121 1.00 84.44 208 ARG A CA 1
ATOM 1667 C C . ARG A 1 208 ? 24.803 2.051 -16.248 1.00 84.44 208 ARG A C 1
ATOM 1669 O O . ARG A 1 208 ? 25.351 0.969 -16.437 1.00 84.44 208 ARG A O 1
ATOM 1676 N N . PHE A 1 209 ? 25.453 3.211 -16.199 1.00 84.69 209 PHE A N 1
ATOM 1677 C CA . PHE A 1 209 ? 26.896 3.346 -16.376 1.00 84.69 209 PHE A CA 1
ATOM 1678 C C . PHE A 1 209 ? 27.517 3.922 -15.104 1.00 84.69 209 PHE A C 1
ATOM 1680 O O . PHE A 1 209 ? 27.922 3.169 -14.222 1.00 84.69 209 PHE A O 1
ATOM 1687 N N . ASP A 1 210 ? 27.578 5.247 -15.009 1.00 88.12 210 ASP A N 1
ATOM 1688 C CA . ASP A 1 210 ? 28.067 5.989 -13.857 1.00 88.12 210 ASP A CA 1
ATOM 1689 C C . ASP A 1 210 ? 27.660 7.474 -13.948 1.00 88.12 210 ASP A C 1
ATOM 1691 O O . ASP A 1 210 ? 27.127 7.957 -14.954 1.00 88.12 210 ASP A O 1
ATOM 1695 N N . ASN A 1 211 ? 27.941 8.231 -12.886 1.00 89.44 211 ASN A N 1
ATOM 1696 C CA . ASN A 1 211 ? 27.631 9.662 -12.827 1.00 89.44 211 ASN A CA 1
ATOM 1697 C C . ASN A 1 211 ? 28.411 10.490 -13.871 1.00 89.44 211 ASN A C 1
ATOM 1699 O O . ASN A 1 211 ? 27.911 11.520 -14.323 1.00 89.44 211 ASN A O 1
ATOM 1703 N N . ASN A 1 212 ? 29.607 10.055 -14.287 1.00 88.44 212 ASN A N 1
ATOM 1704 C CA . ASN A 1 212 ? 30.401 10.777 -15.287 1.00 88.44 212 ASN A CA 1
ATOM 1705 C C . ASN A 1 212 ? 29.793 10.641 -16.692 1.00 88.44 212 ASN A C 1
ATOM 1707 O O . ASN A 1 212 ? 29.694 11.633 -17.419 1.00 88.44 212 ASN A O 1
ATOM 1711 N N . ALA A 1 213 ? 29.332 9.442 -17.066 1.00 86.00 213 ALA A N 1
ATOM 1712 C CA . ALA A 1 213 ? 28.607 9.216 -18.313 1.00 86.00 213 ALA A CA 1
ATOM 1713 C C . ALA A 1 213 ? 27.277 9.987 -18.347 1.00 86.00 213 ALA A C 1
ATOM 1715 O O . ALA A 1 213 ? 26.886 10.508 -19.393 1.00 86.00 213 ALA A O 1
ATOM 1716 N N . ALA A 1 214 ? 26.601 10.116 -17.203 1.00 87.69 214 ALA A N 1
ATOM 1717 C CA . ALA A 1 214 ? 25.377 10.903 -17.087 1.00 87.69 214 ALA A CA 1
ATOM 1718 C C . ALA A 1 214 ? 25.607 12.389 -17.421 1.00 87.69 214 ALA A C 1
ATOM 1720 O O . ALA A 1 214 ? 24.845 12.984 -18.187 1.00 87.69 214 ALA A O 1
ATOM 1721 N N . GLU A 1 215 ? 26.689 12.982 -16.912 1.00 86.56 215 GLU A N 1
ATOM 1722 C CA . GLU A 1 215 ? 27.051 14.372 -17.217 1.00 86.56 215 GLU A CA 1
ATOM 1723 C C . GLU A 1 215 ? 27.522 14.548 -18.668 1.00 86.56 215 GLU A C 1
ATOM 1725 O O . GLU A 1 215 ? 27.170 15.541 -19.309 1.00 86.56 215 GLU A O 1
ATOM 1730 N N . LEU A 1 216 ? 28.219 13.561 -19.243 1.00 87.75 216 LEU A N 1
ATOM 1731 C CA . LEU A 1 216 ? 28.536 13.547 -20.676 1.00 87.75 216 LEU A CA 1
ATOM 1732 C C . LEU A 1 216 ? 27.263 13.633 -21.533 1.00 87.75 216 LEU A C 1
ATOM 1734 O O . LEU A 1 216 ? 27.165 14.478 -22.426 1.00 87.75 216 LEU A O 1
ATOM 1738 N N . ILE A 1 217 ? 26.265 12.798 -21.231 1.00 88.62 217 ILE A N 1
ATOM 1739 C CA . ILE A 1 217 ? 24.970 12.802 -21.922 1.00 88.62 217 ILE A CA 1
ATOM 1740 C C . ILE A 1 217 ? 24.217 14.112 -21.686 1.00 88.62 217 ILE A C 1
ATOM 1742 O O . ILE A 1 217 ? 23.605 14.643 -22.613 1.00 88.62 217 ILE A O 1
ATOM 1746 N N . ARG A 1 218 ? 24.303 14.694 -20.488 1.00 89.75 218 ARG A N 1
ATOM 1747 C CA . ARG A 1 218 ? 23.697 15.994 -20.188 1.00 89.75 218 ARG A CA 1
ATOM 1748 C C . ARG A 1 218 ? 24.253 17.104 -21.079 1.00 89.75 218 ARG A C 1
ATOM 1750 O O . ARG A 1 218 ? 23.476 17.864 -21.660 1.00 89.75 218 ARG A O 1
ATOM 1757 N N . VAL A 1 219 ? 25.577 17.188 -21.220 1.00 87.88 219 VAL A N 1
ATOM 1758 C CA . VAL A 1 219 ? 26.230 18.172 -22.101 1.00 87.88 219 VAL A CA 1
ATOM 1759 C C . VAL A 1 219 ? 25.885 17.892 -23.565 1.00 87.88 219 VAL A C 1
ATOM 1761 O O . VAL A 1 219 ? 25.586 18.824 -24.314 1.00 87.88 219 VAL A O 1
ATOM 1764 N N . LEU A 1 220 ? 25.838 16.621 -23.970 1.00 87.25 220 LEU A N 1
ATOM 1765 C CA . LEU A 1 220 ? 25.445 16.220 -25.322 1.00 87.25 220 LEU A CA 1
ATOM 1766 C C . LEU A 1 220 ? 24.008 16.663 -25.660 1.00 87.25 220 LEU A C 1
ATOM 1768 O O . LEU A 1 220 ? 23.767 17.229 -26.726 1.00 87.25 220 LEU A O 1
ATOM 1772 N N . ILE A 1 221 ? 23.059 16.477 -24.736 1.00 87.56 221 ILE A N 1
ATOM 1773 C CA . ILE A 1 221 ? 21.664 16.921 -24.883 1.00 87.56 221 ILE A CA 1
ATOM 1774 C C . ILE A 1 221 ? 21.580 18.454 -24.959 1.00 87.56 221 ILE A C 1
ATOM 1776 O O . ILE A 1 221 ? 20.836 18.991 -25.780 1.00 87.56 221 ILE A O 1
ATOM 1780 N N . GLN A 1 222 ? 22.374 19.181 -24.168 1.00 86.06 222 GLN A N 1
ATOM 1781 C CA . GLN A 1 222 ? 22.437 20.645 -24.262 1.00 86.06 222 GLN A CA 1
ATOM 1782 C C . GLN A 1 222 ? 22.938 21.112 -25.635 1.00 86.06 222 GLN A C 1
ATOM 1784 O O . GLN A 1 222 ? 22.361 22.032 -26.215 1.00 86.06 222 GLN A O 1
ATOM 1789 N N . GLN A 1 223 ? 23.961 20.453 -26.187 1.00 85.06 223 GLN A N 1
ATOM 1790 C CA . GLN A 1 223 ? 24.475 20.755 -27.527 1.00 85.06 223 GLN A CA 1
ATOM 1791 C C . GLN A 1 223 ? 23.510 20.368 -28.646 1.00 85.06 223 GLN A C 1
ATOM 1793 O O . GLN A 1 223 ? 23.468 21.033 -29.685 1.00 85.06 223 GLN A O 1
ATOM 1798 N N . MET A 1 224 ? 22.686 19.344 -28.431 1.00 82.62 224 MET A N 1
ATOM 1799 C CA . MET A 1 224 ? 21.619 18.993 -29.359 1.00 82.62 224 MET A CA 1
ATOM 1800 C C . MET A 1 224 ? 20.615 20.141 -29.522 1.00 82.62 224 MET A C 1
ATOM 1802 O O . MET A 1 224 ? 20.219 20.416 -30.653 1.00 82.62 224 MET A O 1
ATOM 1806 N N . TYR A 1 225 ? 20.221 20.834 -28.448 1.00 82.69 225 TYR A N 1
ATOM 1807 C CA . TYR A 1 225 ? 19.210 21.902 -28.528 1.00 82.69 225 TYR A CA 1
ATOM 1808 C C . TYR A 1 225 ? 19.651 23.152 -29.275 1.00 82.69 225 TYR A C 1
ATOM 1810 O O . TYR A 1 225 ? 18.807 23.929 -29.712 1.00 82.69 225 TYR A O 1
ATOM 1818 N N . VAL A 1 226 ? 20.957 23.341 -29.453 1.00 84.00 226 VAL A N 1
ATOM 1819 C CA . VAL A 1 226 ? 21.481 24.413 -30.306 1.00 84.00 226 VAL A CA 1
ATOM 1820 C C . VAL A 1 226 ? 21.185 24.124 -31.783 1.00 84.00 226 VAL A C 1
ATOM 1822 O O . VAL A 1 226 ? 21.053 25.045 -32.581 1.00 84.00 226 VAL A O 1
ATOM 1825 N N . ARG A 1 227 ? 21.067 22.842 -32.153 1.00 81.06 227 ARG A N 1
ATOM 1826 C CA . ARG A 1 227 ? 21.042 22.378 -33.548 1.00 81.06 227 ARG A CA 1
ATOM 1827 C C . ARG A 1 227 ? 19.736 21.722 -33.971 1.00 81.06 227 ARG A C 1
ATOM 1829 O O . ARG A 1 227 ? 19.476 21.630 -35.165 1.00 81.06 227 ARG A O 1
ATOM 1836 N N . THR A 1 228 ? 18.967 21.198 -33.024 1.00 80.88 228 THR A N 1
ATOM 1837 C CA . THR A 1 228 ? 17.818 20.329 -33.284 1.00 80.88 228 THR A CA 1
ATOM 1838 C C . THR A 1 228 ? 16.611 20.785 -32.482 1.00 80.88 228 THR A C 1
ATOM 1840 O O . THR A 1 228 ? 16.733 21.180 -31.322 1.00 80.88 228 THR A O 1
ATOM 1843 N N . GLU A 1 229 ? 15.432 20.644 -33.084 1.00 77.38 229 GLU A N 1
ATOM 1844 C CA . GLU A 1 229 ? 14.164 20.784 -32.378 1.00 77.38 229 GLU A CA 1
ATOM 1845 C C . GLU A 1 229 ? 14.064 19.805 -31.193 1.00 77.38 229 GLU A C 1
ATOM 1847 O O . GLU A 1 229 ? 14.430 18.632 -31.332 1.00 77.38 229 GLU A O 1
ATOM 1852 N N . PRO A 1 230 ? 13.514 20.229 -30.038 1.00 73.69 230 PRO A N 1
ATOM 1853 C CA . PRO A 1 230 ? 13.516 19.420 -28.823 1.00 73.69 230 PRO A CA 1
ATOM 1854 C C . PRO A 1 230 ? 12.882 18.034 -28.956 1.00 73.69 230 PRO A C 1
ATOM 1856 O O . PRO A 1 230 ? 13.334 17.098 -28.300 1.00 73.69 230 PRO A O 1
ATOM 1859 N N . TRP A 1 231 ? 11.844 17.895 -29.784 1.00 79.50 231 TRP A N 1
ATOM 1860 C CA . TRP A 1 231 ? 11.053 16.668 -29.955 1.00 79.50 231 TRP A CA 1
ATOM 1861 C C . TRP A 1 231 ? 11.399 15.879 -31.227 1.00 79.50 231 TRP A C 1
ATOM 1863 O O . TRP A 1 231 ? 10.632 15.011 -31.647 1.00 79.50 231 TRP A O 1
ATOM 1873 N N . ALA A 1 232 ? 12.537 16.177 -31.861 1.00 78.62 232 ALA A N 1
ATOM 1874 C CA . ALA A 1 232 ? 13.001 15.420 -33.016 1.00 78.62 232 ALA A CA 1
ATOM 1875 C C . ALA A 1 232 ? 13.292 13.950 -32.656 1.00 78.62 232 ALA A C 1
ATOM 1877 O O . ALA A 1 232 ? 13.736 13.621 -31.557 1.00 78.62 232 ALA A O 1
ATOM 1878 N N . VAL A 1 233 ? 13.035 13.052 -33.611 1.00 78.00 233 VAL A N 1
ATOM 1879 C CA . VAL A 1 233 ? 13.209 11.595 -33.451 1.00 78.00 233 VAL A CA 1
ATOM 1880 C C . VAL A 1 233 ? 14.687 11.217 -33.294 1.00 78.00 233 VAL A C 1
ATOM 1882 O O . VAL A 1 233 ? 15.011 10.270 -32.571 1.00 78.00 233 VAL A O 1
ATOM 1885 N N . VAL A 1 234 ? 15.559 11.962 -33.974 1.00 81.75 234 VAL A N 1
ATOM 1886 C CA . VAL A 1 234 ? 17.018 11.824 -33.982 1.00 81.75 234 VAL A CA 1
ATOM 1887 C C . VAL A 1 234 ? 17.613 13.229 -33.913 1.00 81.75 234 VAL A C 1
ATOM 1889 O O . VAL A 1 234 ? 17.048 14.159 -34.494 1.00 81.75 234 VAL A O 1
ATOM 1892 N N . SER A 1 235 ? 18.722 13.389 -33.189 1.00 84.00 235 SER A N 1
ATOM 1893 C CA . SER A 1 235 ? 19.454 14.655 -33.174 1.00 84.00 235 SER A CA 1
ATOM 1894 C C . SER A 1 235 ? 20.204 14.897 -34.481 1.00 84.00 235 SER A C 1
ATOM 1896 O O . SER A 1 235 ? 20.661 13.959 -35.134 1.00 84.00 235 SER A O 1
ATOM 1898 N N . ASN A 1 236 ? 20.445 16.162 -34.813 1.00 85.25 236 ASN A N 1
ATOM 1899 C CA . ASN A 1 236 ? 21.486 16.486 -35.783 1.00 85.25 236 ASN A CA 1
ATOM 1900 C C . ASN A 1 236 ? 22.866 16.031 -35.252 1.00 85.25 236 ASN A C 1
ATOM 1902 O O . ASN A 1 236 ? 23.043 15.967 -34.028 1.00 85.25 236 ASN A O 1
ATOM 1906 N N . PRO A 1 237 ? 23.832 15.689 -36.131 1.00 84.75 237 PRO A N 1
ATOM 1907 C CA . PRO A 1 237 ? 25.166 15.276 -35.703 1.00 84.75 237 PRO A CA 1
ATOM 1908 C C . PRO A 1 237 ? 25.848 16.355 -34.853 1.00 84.75 237 PRO A C 1
ATOM 1910 O O . PRO A 1 237 ? 25.938 17.513 -35.263 1.00 84.75 237 PRO A O 1
ATOM 1913 N N . VAL A 1 238 ? 26.344 15.965 -33.680 1.00 86.31 238 VAL A N 1
ATOM 1914 C CA . VAL A 1 238 ? 27.124 16.816 -32.776 1.00 86.31 238 VAL A CA 1
ATOM 1915 C C . VAL A 1 238 ? 28.596 16.393 -32.845 1.00 86.31 238 VAL A C 1
ATOM 1917 O O . VAL A 1 238 ? 28.894 15.221 -32.594 1.00 86.31 238 VAL A O 1
ATOM 1920 N N . PRO A 1 239 ? 29.527 17.303 -33.186 1.00 86.75 239 PRO A N 1
ATOM 1921 C CA . PRO A 1 239 ? 30.959 17.016 -33.146 1.00 86.75 239 PRO A CA 1
ATOM 1922 C C . PRO A 1 239 ? 31.444 16.789 -31.711 1.00 86.75 239 PRO A C 1
ATOM 1924 O O . PRO A 1 239 ? 31.195 17.608 -30.824 1.00 86.75 239 PRO A O 1
ATOM 1927 N N . ILE A 1 240 ? 32.184 15.705 -31.474 1.00 83.81 240 ILE A N 1
ATOM 1928 C CA . ILE A 1 240 ? 32.603 15.333 -30.116 1.00 83.81 240 ILE A CA 1
ATOM 1929 C C . ILE A 1 240 ? 33.645 16.288 -29.511 1.00 83.81 240 ILE A C 1
ATOM 1931 O O . ILE A 1 240 ? 33.712 16.455 -28.293 1.00 83.81 240 ILE A O 1
ATOM 1935 N N . VAL A 1 241 ? 34.426 16.966 -30.356 1.00 84.19 241 VAL A N 1
ATOM 1936 C CA . VAL A 1 241 ? 35.430 17.955 -29.929 1.00 84.19 241 VAL A CA 1
ATOM 1937 C C . VAL A 1 241 ? 34.774 19.123 -29.192 1.00 84.19 241 VAL A C 1
ATOM 1939 O O . VAL A 1 241 ? 35.267 19.536 -28.146 1.00 84.19 241 VAL A O 1
ATOM 1942 N N . GLU A 1 242 ? 33.615 19.591 -29.659 1.00 83.94 242 GLU A N 1
ATOM 1943 C CA . GLU A 1 242 ? 32.875 20.668 -28.992 1.00 83.94 242 GLU A CA 1
ATOM 1944 C C . GLU A 1 242 ? 32.391 20.250 -27.601 1.00 83.94 242 GLU A C 1
ATOM 1946 O O . GLU A 1 242 ? 32.471 21.022 -26.645 1.00 83.94 242 GLU A O 1
ATOM 1951 N N . VAL A 1 243 ? 31.928 19.004 -27.473 1.00 84.62 243 VAL A N 1
ATOM 1952 C CA . VAL A 1 243 ? 31.505 18.427 -26.191 1.00 84.62 243 VAL A CA 1
ATOM 1953 C C . VAL A 1 243 ? 32.700 18.339 -25.237 1.00 84.62 243 VAL A C 1
ATOM 1955 O O . VAL A 1 243 ? 32.599 18.752 -24.081 1.00 84.62 243 VAL A O 1
ATOM 1958 N N . LYS A 1 244 ? 33.858 17.883 -25.734 1.00 83.25 244 LYS A N 1
ATOM 1959 C CA . LYS A 1 244 ? 35.112 17.796 -24.970 1.00 83.25 244 LYS A CA 1
ATOM 1960 C C . LYS A 1 244 ? 35.572 19.171 -24.478 1.00 83.25 244 LYS A C 1
ATOM 1962 O O . LYS A 1 244 ? 35.974 19.305 -23.323 1.00 83.25 244 LYS A O 1
ATOM 1967 N N . ASP A 1 245 ? 35.474 20.203 -25.312 1.00 83.75 245 ASP A N 1
ATOM 1968 C CA . ASP A 1 245 ? 35.870 21.567 -24.952 1.00 83.75 245 ASP A CA 1
ATOM 1969 C C . ASP A 1 245 ? 34.918 22.219 -23.943 1.00 83.75 245 ASP A C 1
ATOM 1971 O O . ASP A 1 245 ? 35.360 22.963 -23.065 1.00 83.75 245 ASP A O 1
ATOM 1975 N N . LEU A 1 246 ? 33.621 21.915 -24.003 1.00 81.38 246 LEU A N 1
ATOM 1976 C CA . LEU A 1 246 ? 32.655 22.382 -23.006 1.00 81.38 246 LEU A CA 1
ATOM 1977 C C . LEU A 1 246 ? 32.870 21.730 -21.641 1.00 81.38 246 LEU A C 1
ATOM 1979 O O . LEU A 1 246 ? 32.832 22.423 -20.626 1.00 81.38 246 LEU A O 1
ATOM 1983 N N . ILE A 1 247 ? 33.170 20.432 -21.609 1.00 82.88 247 ILE A N 1
ATOM 1984 C CA . ILE A 1 247 ? 33.482 19.727 -20.360 1.00 82.88 247 ILE A CA 1
ATOM 1985 C C . ILE A 1 247 ? 34.773 20.281 -19.739 1.00 82.88 247 ILE A C 1
ATOM 1987 O O . ILE A 1 247 ? 34.813 20.536 -18.535 1.00 82.88 247 ILE A O 1
ATOM 1991 N N . LYS A 1 248 ? 35.799 20.568 -20.555 1.00 81.06 248 LYS A N 1
ATOM 1992 C CA . LYS A 1 248 ? 37.024 21.245 -20.090 1.00 81.06 248 LYS A CA 1
ATOM 1993 C C . LYS A 1 248 ? 36.740 22.627 -19.498 1.00 81.06 248 LYS A C 1
ATOM 1995 O O . LYS A 1 248 ? 37.332 22.977 -18.484 1.00 81.06 248 LYS A O 1
ATOM 2000 N N . LYS A 1 249 ? 35.830 23.404 -20.099 1.00 81.38 249 LYS A N 1
ATOM 2001 C CA . LYS A 1 249 ? 35.426 24.726 -19.583 1.00 81.38 249 LYS A CA 1
ATOM 2002 C C . LYS A 1 249 ? 34.667 24.642 -18.258 1.00 81.38 249 LYS A C 1
ATOM 2004 O O . LYS A 1 249 ? 34.789 25.553 -17.448 1.00 81.38 249 LYS A O 1
ATOM 2009 N N . MET A 1 250 ? 33.889 23.581 -18.037 1.00 74.00 250 MET A N 1
ATOM 2010 C CA . MET A 1 250 ? 33.136 23.396 -16.791 1.00 74.00 250 MET A CA 1
ATOM 2011 C C . MET A 1 250 ? 34.013 22.914 -15.622 1.00 74.00 250 MET A C 1
ATOM 2013 O O . MET A 1 250 ? 33.689 23.217 -14.480 1.00 74.00 250 MET A O 1
ATOM 2017 N N . ASN A 1 251 ? 35.122 22.209 -15.888 1.00 70.31 251 ASN A N 1
ATOM 2018 C CA . ASN A 1 251 ? 36.126 21.738 -14.912 1.00 70.31 251 ASN A CA 1
ATOM 2019 C C . ASN A 1 251 ? 35.571 20.976 -13.681 1.00 70.31 251 ASN A C 1
ATOM 2021 O O . ASN A 1 251 ? 36.228 20.872 -12.648 1.00 70.31 251 ASN A O 1
ATOM 2025 N N . THR A 1 252 ? 34.354 20.440 -13.776 1.00 68.25 252 THR A N 1
ATOM 2026 C CA . THR A 1 252 ? 33.622 19.804 -12.671 1.00 68.25 252 THR A CA 1
ATOM 2027 C C . THR A 1 252 ? 33.993 18.335 -12.450 1.00 68.25 252 THR A C 1
ATOM 2029 O O . THR A 1 252 ? 33.849 17.845 -11.334 1.00 68.25 252 THR A O 1
ATOM 2032 N N . PHE A 1 253 ? 34.500 17.632 -13.474 1.00 71.75 253 PHE A N 1
ATOM 2033 C CA . PHE A 1 253 ? 34.786 16.189 -13.416 1.00 71.75 253 PHE A CA 1
ATOM 2034 C C . PHE A 1 253 ? 36.149 15.842 -14.048 1.00 71.75 253 PHE A C 1
ATOM 2036 O O . PHE A 1 253 ? 36.231 15.598 -15.255 1.00 71.75 253 PHE A O 1
ATOM 2043 N N . PRO A 1 254 ? 37.238 15.781 -13.258 1.00 75.00 254 PRO A N 1
ATOM 2044 C CA . PRO A 1 254 ? 38.584 15.529 -13.782 1.00 75.00 254 PRO A CA 1
ATOM 2045 C C . PRO A 1 254 ? 38.756 14.119 -14.376 1.00 75.00 254 PRO A C 1
ATOM 2047 O O . PRO A 1 254 ? 39.490 13.945 -15.348 1.00 75.00 254 PRO A O 1
ATOM 2050 N N . GLN A 1 255 ? 38.035 13.119 -13.858 1.00 75.12 255 GLN A N 1
ATOM 2051 C CA . GLN A 1 255 ? 38.070 11.740 -14.370 1.00 75.12 255 GLN A CA 1
ATOM 2052 C C . GLN A 1 255 ? 37.429 11.606 -15.759 1.00 75.12 255 GLN A C 1
ATOM 2054 O O . GLN A 1 255 ? 37.933 10.865 -16.604 1.00 75.12 255 GLN A O 1
ATOM 2059 N N . LEU A 1 256 ? 36.360 12.365 -16.019 1.00 79.25 256 LEU A N 1
ATOM 2060 C CA . LEU A 1 256 ? 35.707 12.399 -17.326 1.00 79.25 256 LEU A CA 1
ATOM 2061 C C . LEU A 1 256 ? 36.628 13.004 -18.388 1.00 79.25 256 LEU A C 1
ATOM 2063 O O . LEU A 1 256 ? 36.664 12.514 -19.507 1.00 79.25 256 LEU A O 1
ATOM 2067 N N . ILE A 1 257 ? 37.403 14.036 -18.040 1.00 79.25 257 ILE A N 1
ATOM 2068 C CA . ILE A 1 257 ? 38.344 14.682 -18.968 1.00 79.25 257 ILE A CA 1
ATOM 2069 C C . ILE A 1 257 ? 39.497 13.735 -19.326 1.00 79.25 257 ILE A C 1
ATOM 2071 O O . ILE A 1 257 ? 39.884 13.665 -20.494 1.00 79.25 257 ILE A O 1
ATOM 2075 N N . ALA A 1 258 ? 40.022 12.993 -18.344 1.00 81.44 258 ALA A N 1
ATOM 2076 C CA . ALA A 1 258 ? 41.131 12.059 -18.538 1.00 81.44 258 ALA A CA 1
ATOM 2077 C C . ALA A 1 258 ? 40.753 10.848 -19.412 1.00 81.44 258 ALA A C 1
ATOM 2079 O O . ALA A 1 258 ? 41.533 10.445 -20.271 1.00 81.44 258 ALA A O 1
ATOM 2080 N N . HIS A 1 259 ? 39.547 10.300 -19.228 1.00 85.19 259 HIS A N 1
ATOM 2081 C CA . HIS A 1 259 ? 39.082 9.079 -19.902 1.00 85.19 259 HIS A CA 1
ATOM 2082 C C . HIS A 1 259 ? 37.949 9.325 -20.912 1.00 85.19 259 HIS A C 1
ATOM 2084 O O . HIS A 1 259 ? 37.216 8.406 -21.269 1.00 85.19 259 HIS A O 1
ATOM 2090 N N . PHE A 1 260 ? 37.802 10.559 -21.400 1.00 85.06 260 PHE A N 1
ATOM 2091 C CA . PHE A 1 260 ? 36.684 10.980 -22.249 1.00 85.06 260 PHE A CA 1
ATOM 2092 C C . PHE A 1 260 ? 36.470 10.074 -23.472 1.00 85.06 260 PHE A C 1
ATOM 2094 O O . PHE A 1 260 ? 35.359 9.614 -23.727 1.00 85.06 260 PHE A O 1
ATOM 2101 N N . ASP A 1 261 ? 37.548 9.770 -24.198 1.00 84.62 261 ASP A N 1
ATOM 2102 C CA . ASP A 1 261 ? 37.474 8.978 -25.430 1.00 84.62 261 ASP A CA 1
ATOM 2103 C C . ASP A 1 261 ? 37.061 7.514 -25.138 1.00 84.62 261 ASP A C 1
ATOM 2105 O O . ASP A 1 261 ? 36.427 6.866 -25.970 1.00 84.62 261 ASP A O 1
ATOM 2109 N N . GLN A 1 262 ? 37.334 7.010 -23.925 1.00 86.44 262 GLN A N 1
ATOM 2110 C CA . GLN A 1 262 ? 36.909 5.677 -23.478 1.00 86.44 262 GLN A CA 1
ATOM 2111 C C . GLN A 1 262 ? 35.406 5.636 -23.175 1.00 86.44 262 GLN A C 1
ATOM 2113 O O . GLN A 1 262 ? 34.732 4.696 -23.589 1.00 86.44 262 GLN A O 1
ATOM 2118 N N . TYR A 1 263 ? 34.856 6.667 -22.520 1.00 87.62 263 TYR A N 1
ATOM 2119 C CA . TYR A 1 263 ? 33.410 6.760 -22.275 1.00 87.62 263 TYR A CA 1
ATOM 2120 C C . TYR A 1 263 ? 32.612 6.822 -23.580 1.00 87.62 263 TYR A C 1
ATOM 2122 O O . TYR A 1 263 ? 31.598 6.142 -23.717 1.00 87.62 263 TYR A O 1
ATOM 2130 N N . VAL A 1 264 ? 33.089 7.590 -24.562 1.00 85.94 264 VAL A N 1
ATOM 2131 C CA . VAL A 1 264 ? 32.456 7.674 -25.887 1.00 85.94 264 VAL A CA 1
ATOM 2132 C C . VAL A 1 264 ? 32.468 6.311 -26.586 1.00 85.94 264 VAL A C 1
ATOM 2134 O O . VAL A 1 264 ? 31.438 5.897 -27.114 1.00 85.94 264 VAL A O 1
ATOM 2137 N N . ALA A 1 265 ? 33.587 5.581 -26.524 1.00 85.56 265 ALA A N 1
ATOM 2138 C CA . ALA A 1 265 ? 33.689 4.241 -27.102 1.00 85.56 265 ALA A CA 1
ATOM 2139 C C . ALA A 1 265 ? 32.742 3.230 -26.429 1.00 85.56 265 ALA A C 1
ATOM 2141 O O . ALA A 1 265 ? 32.097 2.446 -27.121 1.00 85.56 265 ALA A O 1
ATOM 2142 N N . VAL A 1 266 ? 32.608 3.263 -25.098 1.00 87.50 266 VAL A N 1
ATOM 2143 C CA . VAL A 1 266 ? 31.667 2.394 -24.362 1.00 87.50 266 VAL A CA 1
ATOM 2144 C C . VAL A 1 266 ? 30.217 2.698 -24.746 1.00 87.50 266 VAL A C 1
ATOM 2146 O O . VAL A 1 266 ? 29.431 1.777 -24.958 1.00 87.50 266 VAL A O 1
ATOM 2149 N N . LEU A 1 267 ? 29.864 3.979 -24.883 1.00 83.81 267 LEU A N 1
ATOM 2150 C CA . LEU A 1 267 ? 28.520 4.397 -25.290 1.00 83.81 267 LEU A CA 1
ATOM 2151 C C . LEU A 1 267 ? 28.193 4.039 -26.747 1.00 83.81 267 LEU A C 1
ATOM 2153 O O . LEU A 1 267 ? 27.030 3.791 -27.063 1.00 83.81 267 LEU A O 1
ATOM 2157 N N . GLU A 1 268 ? 29.194 4.005 -27.628 1.00 81.88 268 GLU A N 1
ATOM 2158 C CA . GLU A 1 268 ? 29.047 3.563 -29.021 1.00 81.88 268 GLU A CA 1
ATOM 2159 C C . GLU A 1 268 ? 28.900 2.037 -29.132 1.00 81.88 268 GLU A C 1
ATOM 2161 O O . GLU A 1 268 ? 28.101 1.547 -29.929 1.00 81.88 268 GLU A O 1
ATOM 2166 N N . GLN A 1 269 ? 29.644 1.277 -28.323 1.00 83.19 269 GLN A N 1
ATOM 2167 C CA . GLN A 1 269 ? 29.623 -0.190 -28.341 1.00 83.19 269 GLN A CA 1
ATOM 2168 C C . GLN A 1 269 ? 28.365 -0.798 -27.700 1.00 83.19 269 GLN A C 1
ATOM 2170 O O . GLN A 1 269 ? 28.142 -2.004 -27.826 1.00 83.19 269 GLN A O 1
ATOM 2175 N N . ASP A 1 270 ? 27.538 -0.003 -27.017 1.00 81.81 270 ASP A N 1
ATOM 2176 C CA . ASP A 1 270 ? 26.340 -0.509 -26.353 1.00 81.81 270 ASP A CA 1
ATOM 2177 C C . ASP A 1 270 ? 25.259 -0.973 -27.352 1.00 81.81 270 ASP A C 1
ATOM 2179 O O . ASP A 1 270 ? 24.866 -0.277 -28.293 1.00 81.81 270 ASP A O 1
ATOM 2183 N N . ASN A 1 271 ? 24.681 -2.146 -27.080 1.00 76.00 271 ASN A N 1
ATOM 2184 C CA . ASN A 1 271 ? 23.624 -2.762 -27.889 1.00 76.00 271 ASN A CA 1
ATOM 2185 C C . ASN A 1 271 ? 22.334 -1.927 -27.928 1.00 76.00 271 ASN A C 1
ATOM 2187 O O . ASN A 1 271 ? 21.490 -2.128 -28.805 1.00 76.00 271 ASN A O 1
ATOM 2191 N N . SER A 1 272 ? 22.173 -0.996 -26.984 1.00 73.62 272 SER A N 1
ATOM 2192 C CA . SER A 1 272 ? 21.022 -0.096 -26.901 1.00 73.62 272 SER A CA 1
ATOM 2193 C C . SER A 1 272 ? 21.009 0.976 -28.000 1.00 73.62 272 SER A C 1
ATOM 2195 O O . SER A 1 272 ? 19.976 1.618 -28.193 1.00 73.62 272 SER A O 1
ATOM 2197 N N . LYS A 1 273 ? 22.127 1.161 -28.728 1.00 73.56 273 LYS A N 1
ATOM 2198 C CA . LYS A 1 273 ? 22.272 2.113 -29.846 1.00 73.56 273 LYS A CA 1
ATOM 2199 C C . LYS A 1 273 ? 21.817 3.537 -29.504 1.00 73.56 273 LYS A C 1
ATOM 2201 O O . LYS A 1 273 ? 21.216 4.236 -30.319 1.00 73.56 273 LYS A O 1
ATOM 2206 N N . PHE A 1 274 ? 22.085 3.982 -28.278 1.00 81.44 274 PHE A N 1
ATOM 2207 C CA . PHE A 1 274 ? 21.691 5.321 -27.842 1.00 81.44 274 PHE A CA 1
ATOM 2208 C C . PHE A 1 274 ? 22.364 6.413 -28.677 1.00 81.44 274 PHE A C 1
ATOM 2210 O O . PHE A 1 274 ? 21.723 7.411 -29.012 1.00 81.44 274 PHE A O 1
ATOM 2217 N N . MET A 1 275 ? 23.622 6.185 -29.054 1.00 83.88 275 MET A N 1
ATOM 2218 C CA . MET A 1 275 ? 24.451 7.098 -29.824 1.00 83.88 275 MET A CA 1
ATOM 2219 C C . MET A 1 275 ? 24.900 6.428 -31.132 1.00 83.88 275 MET A C 1
ATOM 2221 O O . MET A 1 275 ? 25.419 5.317 -31.113 1.00 83.88 275 MET A O 1
ATOM 2225 N N . HIS A 1 276 ? 24.696 7.103 -32.265 1.00 82.19 276 HIS A N 1
ATOM 2226 C CA . HIS A 1 276 ? 25.108 6.657 -33.601 1.00 82.19 276 HIS A CA 1
ATOM 2227 C C . HIS A 1 276 ? 26.239 7.540 -34.112 1.00 82.19 276 HIS A C 1
ATOM 2229 O O . HIS A 1 276 ? 26.110 8.764 -34.107 1.00 82.19 276 HIS A O 1
ATOM 2235 N N . LYS A 1 277 ? 27.324 6.944 -34.601 1.00 83.44 277 LYS A N 1
ATOM 2236 C CA . LYS A 1 277 ? 28.383 7.674 -35.303 1.00 83.44 277 LYS A CA 1
ATOM 2237 C C . LYS A 1 277 ? 27.994 7.828 -36.775 1.00 83.44 277 LYS A C 1
ATOM 2239 O O . LYS A 1 277 ? 27.775 6.832 -37.456 1.00 83.44 277 LYS A O 1
ATOM 2244 N N . VAL A 1 278 ? 27.872 9.068 -37.255 1.00 81.25 278 VAL A N 1
ATOM 2245 C CA . VAL A 1 278 ? 27.383 9.365 -38.622 1.00 81.25 278 VAL A CA 1
ATOM 2246 C C . VAL A 1 278 ? 28.460 9.978 -39.518 1.00 81.25 278 VAL A C 1
ATOM 2248 O O . VAL A 1 278 ? 28.357 9.907 -40.737 1.00 81.25 278 VAL A O 1
ATOM 2251 N N . GLY A 1 279 ? 29.540 10.509 -38.941 1.00 78.19 279 GLY A N 1
ATOM 2252 C CA . GLY A 1 279 ? 30.671 11.020 -39.716 1.00 78.19 279 GLY A CA 1
ATOM 2253 C C . GLY A 1 279 ? 31.984 10.951 -38.951 1.00 78.19 279 GLY A C 1
ATOM 2254 O O . GLY A 1 279 ? 31.993 11.073 -37.728 1.00 78.19 279 GLY A O 1
ATOM 2255 N N . GLU A 1 280 ? 33.087 10.768 -39.674 1.00 75.31 280 GLU A N 1
ATOM 2256 C CA . GLU A 1 280 ? 34.442 10.658 -39.108 1.00 75.31 280 GLU A CA 1
ATOM 2257 C C . GLU A 1 280 ? 35.164 12.005 -38.964 1.00 75.31 280 GLU A C 1
ATOM 2259 O O . GLU A 1 280 ? 36.177 12.096 -38.270 1.00 75.31 280 GLU A O 1
ATOM 2264 N N . ALA A 1 281 ? 34.634 13.068 -39.574 1.00 66.38 281 ALA A N 1
ATOM 2265 C CA . ALA A 1 281 ? 35.220 14.400 -39.490 1.00 66.38 281 ALA A CA 1
ATOM 2266 C C . ALA A 1 281 ? 35.277 14.902 -38.032 1.00 66.38 281 ALA A C 1
ATOM 2268 O O . ALA A 1 281 ? 34.327 14.734 -37.263 1.00 66.38 281 ALA A O 1
ATOM 2269 N N . SER A 1 282 ? 36.400 15.528 -37.662 1.00 62.53 282 SER A N 1
ATOM 2270 C CA . SER A 1 282 ? 36.640 16.138 -36.342 1.00 62.53 282 SER A CA 1
ATOM 2271 C C . SER A 1 282 ? 36.489 15.180 -35.151 1.00 62.53 282 SER A C 1
ATOM 2273 O O . SER A 1 282 ? 35.843 15.510 -34.159 1.00 62.53 282 SER A O 1
ATOM 2275 N N . GLY A 1 283 ? 37.083 13.984 -35.238 1.00 69.38 283 GLY A N 1
ATOM 2276 C CA . GLY A 1 283 ? 37.098 13.010 -34.135 1.00 69.38 283 GLY A CA 1
ATOM 2277 C C . GLY A 1 283 ? 35.791 12.232 -33.948 1.00 69.38 283 GLY A C 1
ATOM 2278 O O . GLY A 1 283 ? 35.669 11.479 -32.988 1.00 69.38 283 GLY A O 1
ATOM 2279 N N . GLY A 1 284 ? 34.834 12.382 -34.869 1.00 81.50 284 GLY A N 1
ATOM 2280 C CA . GLY A 1 284 ? 33.537 11.716 -34.832 1.00 81.50 284 GLY A CA 1
ATOM 2281 C C . GLY A 1 284 ? 32.389 12.693 -34.579 1.00 81.50 284 GLY A C 1
ATOM 2282 O O . GLY A 1 284 ? 32.393 13.460 -33.614 1.00 81.50 284 GLY A O 1
ATOM 2283 N N . SER A 1 285 ? 31.380 12.640 -35.446 1.00 85.00 285 SER A N 1
ATOM 2284 C CA . SER A 1 285 ? 30.092 13.299 -35.237 1.00 85.00 285 SER A CA 1
ATOM 2285 C C . SER A 1 285 ? 29.050 12.269 -34.812 1.00 85.00 285 SER A C 1
ATOM 2287 O O . SER A 1 285 ? 28.882 11.226 -35.455 1.00 85.00 285 SER A O 1
ATOM 2289 N N . PHE A 1 286 ? 28.368 12.565 -33.709 1.00 85.44 286 PHE A N 1
ATOM 2290 C CA . PHE A 1 286 ? 27.460 11.638 -33.048 1.00 85.44 286 PHE A CA 1
ATOM 2291 C C . PHE A 1 286 ? 26.023 12.149 -33.082 1.00 85.44 286 PHE A C 1
ATOM 2293 O O . PHE A 1 286 ? 25.759 13.331 -32.866 1.00 85.44 286 PHE A O 1
ATOM 2300 N N . GLN A 1 287 ? 25.084 11.247 -33.341 1.00 86.38 287 GLN A N 1
ATOM 2301 C CA . GLN A 1 287 ? 23.650 11.489 -33.262 1.00 86.38 287 GLN A CA 1
ATOM 2302 C C . GLN A 1 287 ? 23.051 10.717 -32.088 1.00 86.38 287 GLN A C 1
ATOM 2304 O O . GLN A 1 287 ? 23.340 9.538 -31.898 1.00 86.38 287 GLN A O 1
ATOM 2309 N N . LEU A 1 288 ? 22.171 11.361 -31.327 1.00 85.19 288 LEU A N 1
ATOM 2310 C CA . LEU A 1 288 ? 21.432 10.750 -30.231 1.00 85.19 288 LEU A CA 1
ATOM 2311 C C . LEU A 1 288 ? 20.067 10.260 -30.733 1.00 85.19 288 LEU A C 1
ATOM 2313 O O . LEU A 1 288 ? 19.243 11.031 -31.239 1.00 85.19 288 LEU A O 1
ATOM 2317 N N . GLY A 1 289 ? 19.817 8.961 -30.587 1.00 84.31 289 GLY A N 1
ATOM 2318 C CA . GLY A 1 289 ? 18.582 8.314 -31.017 1.00 84.31 289 GLY A CA 1
ATOM 2319 C C . GLY A 1 289 ? 17.468 8.434 -29.980 1.00 84.31 289 GLY A C 1
ATOM 2320 O O . GLY A 1 289 ? 17.174 7.460 -29.289 1.00 84.31 289 GLY A O 1
ATOM 2321 N N . MET A 1 290 ? 16.789 9.582 -29.900 1.00 82.94 290 MET A N 1
ATOM 2322 C CA . MET A 1 290 ? 15.729 9.818 -28.903 1.00 82.94 290 MET A CA 1
ATOM 2323 C C . MET A 1 290 ? 14.632 8.746 -28.922 1.00 82.94 290 MET A C 1
ATOM 2325 O O . MET A 1 290 ? 14.258 8.213 -27.879 1.00 82.94 290 MET A O 1
ATOM 2329 N N . LYS A 1 291 ? 14.154 8.341 -30.105 1.00 83.56 291 LYS A N 1
ATOM 2330 C CA . LYS A 1 291 ? 13.155 7.260 -30.211 1.00 83.56 291 LYS A CA 1
ATOM 2331 C C . LYS A 1 291 ? 13.659 5.930 -29.649 1.00 83.56 291 LYS A C 1
ATOM 2333 O O . LYS A 1 291 ? 12.876 5.205 -29.038 1.00 83.56 291 LYS A O 1
ATOM 2338 N N . GLN A 1 292 ? 14.934 5.609 -29.860 1.00 83.56 292 GLN A N 1
ATOM 2339 C CA . GLN A 1 292 ? 15.528 4.358 -29.391 1.00 83.56 292 GLN A CA 1
ATOM 2340 C C . GLN A 1 292 ? 15.683 4.375 -27.867 1.00 83.56 292 GLN A C 1
ATOM 2342 O O . GLN A 1 292 ? 15.262 3.424 -27.208 1.00 83.56 292 GLN A O 1
ATOM 2347 N N . ILE A 1 293 ? 16.125 5.503 -27.305 1.00 85.31 293 ILE A N 1
ATOM 2348 C CA . ILE A 1 293 ? 16.182 5.735 -25.856 1.00 85.31 293 ILE A CA 1
ATOM 2349 C C . ILE A 1 293 ? 14.815 5.461 -25.213 1.00 85.31 293 ILE A C 1
ATOM 2351 O O . ILE A 1 293 ? 14.706 4.608 -24.331 1.00 85.31 293 ILE A O 1
ATOM 2355 N N . PHE A 1 294 ? 13.738 6.070 -25.727 1.00 85.56 294 PHE A N 1
ATOM 2356 C CA . PHE A 1 294 ? 12.393 5.821 -25.192 1.00 85.56 294 PHE A CA 1
ATOM 2357 C C . PHE A 1 294 ? 11.935 4.370 -25.369 1.00 85.56 294 PHE A C 1
ATOM 2359 O O . PHE A 1 294 ? 11.238 3.846 -24.505 1.00 85.56 294 PHE A O 1
ATOM 2366 N N . THR A 1 295 ? 12.294 3.695 -26.467 1.00 86.50 295 THR A N 1
ATOM 2367 C CA . THR A 1 295 ? 11.929 2.277 -26.641 1.00 86.50 295 THR A CA 1
ATOM 2368 C C . THR A 1 295 ? 12.618 1.372 -25.626 1.00 86.50 295 THR A C 1
ATOM 2370 O O . THR A 1 295 ? 11.960 0.497 -25.073 1.00 86.50 295 THR A O 1
ATOM 2373 N N . VAL A 1 296 ? 13.908 1.587 -25.354 1.00 87.31 296 VAL A N 1
ATOM 2374 C CA . VAL A 1 296 ? 14.679 0.768 -24.409 1.00 87.31 296 VAL A CA 1
ATOM 2375 C C . VAL A 1 296 ? 14.162 0.973 -22.990 1.00 87.31 296 VAL A C 1
ATOM 2377 O O . VAL A 1 296 ? 13.862 -0.003 -22.308 1.00 87.31 296 VAL A O 1
ATOM 2380 N N . PHE A 1 297 ? 13.952 2.223 -22.585 1.00 85.88 297 PHE A N 1
ATOM 2381 C CA . PHE A 1 297 ? 13.404 2.538 -21.268 1.00 85.88 297 PHE A CA 1
ATOM 2382 C C . PHE A 1 297 ? 11.958 2.054 -21.095 1.00 85.88 297 PHE A C 1
ATOM 2384 O O . PHE A 1 297 ? 11.610 1.559 -20.028 1.00 85.88 297 PHE A O 1
ATOM 2391 N N . ALA A 1 298 ? 11.121 2.091 -22.141 1.00 88.94 298 ALA A N 1
ATOM 2392 C CA . ALA A 1 298 ? 9.779 1.507 -22.073 1.00 88.94 298 ALA A CA 1
ATOM 2393 C C . ALA A 1 298 ? 9.827 -0.004 -21.817 1.00 88.94 298 ALA A C 1
ATOM 2395 O O . ALA A 1 298 ? 9.048 -0.512 -21.012 1.00 88.94 298 ALA A O 1
ATOM 2396 N N . TRP A 1 299 ? 10.757 -0.718 -22.461 1.00 89.88 299 TRP A N 1
ATOM 2397 C CA . TRP A 1 299 ? 10.975 -2.136 -22.185 1.00 89.88 299 TRP A CA 1
ATOM 2398 C C . TRP A 1 299 ? 11.442 -2.388 -20.754 1.00 89.88 299 TRP A C 1
ATOM 2400 O O . TRP A 1 299 ? 10.948 -3.319 -20.127 1.00 89.88 299 TRP A O 1
ATOM 2410 N N . GLU A 1 300 ? 12.372 -1.576 -20.256 1.00 87.62 300 GLU A N 1
ATOM 2411 C CA . GLU A 1 300 ? 12.927 -1.689 -18.904 1.00 87.62 300 GLU A CA 1
ATOM 2412 C C . GLU A 1 300 ? 11.846 -1.462 -17.837 1.00 87.62 300 GLU A C 1
ATOM 2414 O O . GLU A 1 300 ? 11.662 -2.298 -16.958 1.00 87.62 300 GLU A O 1
ATOM 2419 N N . ILE A 1 301 ? 11.029 -0.413 -17.980 1.00 89.00 301 ILE A N 1
ATOM 2420 C CA . ILE A 1 301 ? 9.898 -0.140 -17.079 1.00 89.00 301 ILE A CA 1
ATOM 2421 C C . ILE A 1 301 ? 8.883 -1.285 -17.101 1.00 89.00 301 ILE A C 1
ATOM 2423 O O . ILE A 1 301 ? 8.441 -1.735 -16.047 1.00 89.00 301 ILE A O 1
ATOM 2427 N N . CYS A 1 302 ? 8.516 -1.788 -18.284 1.00 91.06 302 CYS A N 1
ATOM 2428 C CA . CYS A 1 302 ? 7.576 -2.906 -18.373 1.00 91.06 302 CYS A CA 1
ATOM 2429 C C . CYS A 1 302 ? 8.137 -4.173 -17.714 1.00 91.06 302 CYS A C 1
ATOM 2431 O O . CYS A 1 302 ? 7.403 -4.892 -17.042 1.00 91.06 302 CYS A O 1
ATOM 2433 N N . GLU A 1 303 ? 9.433 -4.434 -17.875 1.00 91.25 303 GLU A N 1
ATOM 2434 C CA . GLU A 1 303 ? 10.114 -5.563 -17.248 1.00 91.25 303 GLU A CA 1
ATOM 2435 C C . GLU A 1 303 ? 10.143 -5.440 -15.718 1.00 91.25 303 GLU A C 1
ATOM 2437 O O . GLU A 1 303 ? 9.830 -6.411 -15.031 1.00 91.25 303 GLU A O 1
ATOM 2442 N N . HIS A 1 304 ? 10.439 -4.251 -15.184 1.00 90.62 304 HIS A N 1
ATOM 2443 C CA . HIS A 1 304 ? 10.370 -3.980 -13.746 1.00 90.62 304 HIS A CA 1
ATOM 2444 C C . HIS A 1 304 ? 8.954 -4.168 -13.193 1.00 90.62 304 HIS A C 1
ATOM 2446 O O . HIS A 1 304 ? 8.780 -4.775 -12.141 1.00 90.62 304 HIS A O 1
ATOM 2452 N N . ILE A 1 305 ? 7.926 -3.731 -13.922 1.00 91.31 305 ILE A N 1
ATOM 2453 C CA . ILE A 1 305 ? 6.531 -3.947 -13.513 1.00 91.31 305 ILE A CA 1
ATOM 2454 C C . ILE A 1 305 ? 6.191 -5.443 -13.480 1.00 91.31 305 ILE A C 1
ATOM 2456 O O . ILE A 1 305 ? 5.505 -5.891 -12.563 1.00 91.31 305 ILE A O 1
ATOM 2460 N N . VAL A 1 306 ? 6.676 -6.232 -14.444 1.00 93.06 306 VAL A N 1
ATOM 2461 C CA . VAL A 1 306 ? 6.484 -7.693 -14.445 1.00 93.06 306 VAL A CA 1
ATOM 2462 C C . VAL A 1 306 ? 7.225 -8.353 -13.277 1.00 93.06 306 VAL A C 1
ATOM 2464 O O . VAL A 1 306 ? 6.672 -9.253 -12.646 1.00 93.06 306 VAL A O 1
ATOM 2467 N N . LEU A 1 307 ? 8.443 -7.895 -12.971 1.00 94.12 307 LEU A N 1
ATOM 2468 C CA . LEU A 1 307 ? 9.250 -8.393 -11.856 1.00 94.12 307 LEU A CA 1
ATOM 2469 C C . LEU A 1 307 ? 8.548 -8.197 -10.505 1.00 94.12 307 LEU A C 1
ATOM 2471 O O . LEU A 1 307 ? 8.498 -9.135 -9.715 1.00 94.12 307 LEU A O 1
ATOM 2475 N N . GLU A 1 308 ? 7.993 -7.007 -10.271 1.00 91.19 308 GLU A N 1
ATOM 2476 C CA . GLU A 1 308 ? 7.323 -6.653 -9.013 1.00 91.19 308 GLU A CA 1
ATOM 2477 C C . GLU A 1 308 ? 5.919 -7.268 -8.892 1.00 91.19 308 GLU A C 1
ATOM 2479 O O . GLU A 1 308 ? 5.514 -7.677 -7.806 1.00 91.19 308 GLU A O 1
ATOM 2484 N N . LYS A 1 309 ? 5.145 -7.348 -9.990 1.00 90.00 309 LYS A N 1
ATOM 2485 C CA . LYS A 1 309 ? 3.767 -7.879 -9.939 1.00 90.00 309 LYS A CA 1
ATOM 2486 C C . LYS A 1 309 ? 3.694 -9.404 -9.880 1.00 90.00 309 LYS A C 1
ATOM 2488 O O . LYS A 1 309 ? 2.745 -9.920 -9.293 1.00 90.00 309 LYS A O 1
ATOM 2493 N N . PHE A 1 310 ? 4.606 -10.110 -10.547 1.00 88.75 310 PHE A N 1
ATOM 2494 C CA . PHE A 1 310 ? 4.533 -11.566 -10.683 1.00 88.75 310 PHE A CA 1
ATOM 2495 C C . PHE A 1 310 ? 5.674 -12.242 -9.932 1.00 88.75 310 PHE A C 1
ATOM 2497 O O . PHE A 1 310 ? 5.436 -12.797 -8.865 1.00 88.75 310 PHE A O 1
ATOM 2504 N N . ASP A 1 311 ? 6.881 -12.215 -10.500 1.00 89.56 311 ASP A N 1
ATOM 2505 C CA . ASP A 1 311 ? 8.129 -12.704 -9.912 1.00 89.56 311 ASP A CA 1
ATOM 2506 C C . ASP A 1 311 ? 9.301 -12.561 -10.913 1.00 89.56 311 ASP A C 1
ATOM 2508 O O . ASP A 1 311 ? 9.165 -12.167 -12.079 1.00 89.56 311 ASP A O 1
ATOM 2512 N N . SER A 1 312 ? 10.497 -12.956 -10.471 1.00 93.56 312 SER A N 1
ATOM 2513 C CA . SER A 1 312 ? 11.700 -13.012 -11.308 1.00 93.56 312 SER A CA 1
ATOM 2514 C C . SER A 1 312 ? 11.635 -14.065 -12.424 1.00 93.56 312 SER A C 1
ATOM 2516 O O . SER A 1 312 ? 12.322 -13.923 -13.444 1.00 93.56 312 SER A O 1
ATOM 2518 N N . LYS A 1 313 ? 10.805 -15.108 -12.278 1.00 92.75 313 LYS A N 1
ATOM 2519 C CA . LYS A 1 313 ? 10.614 -16.157 -13.291 1.00 92.75 313 LYS A CA 1
ATOM 2520 C C . LYS A 1 313 ? 9.797 -15.628 -14.471 1.00 92.75 313 LYS A C 1
ATOM 2522 O O . LYS A 1 313 ? 10.197 -15.826 -15.617 1.00 92.75 313 LYS A O 1
ATOM 2527 N N . ALA A 1 314 ? 8.722 -14.894 -14.208 1.00 92.94 314 ALA A N 1
ATOM 2528 C CA . ALA A 1 314 ? 7.909 -14.200 -15.196 1.00 92.94 314 ALA A CA 1
ATOM 2529 C C . ALA A 1 314 ? 8.723 -13.129 -15.929 1.00 92.94 314 ALA A C 1
ATOM 2531 O O . ALA A 1 314 ? 8.688 -13.081 -17.158 1.00 92.94 314 ALA A O 1
ATOM 2532 N N . ALA A 1 315 ? 9.547 -12.351 -15.214 1.00 93.00 315 ALA A N 1
ATOM 2533 C CA . ALA A 1 315 ? 10.465 -11.398 -15.843 1.00 93.00 315 ALA A CA 1
ATOM 2534 C C . ALA A 1 315 ? 11.465 -12.098 -16.787 1.00 93.00 315 ALA A C 1
ATOM 2536 O O . ALA A 1 315 ? 11.745 -11.612 -17.884 1.00 93.00 315 ALA A O 1
ATOM 2537 N N . ARG A 1 316 ? 11.964 -13.289 -16.421 1.00 92.75 316 ARG A N 1
ATOM 2538 C CA . ARG A 1 316 ? 12.811 -14.102 -17.311 1.00 92.75 316 ARG A CA 1
ATOM 2539 C C . ARG A 1 316 ? 12.057 -14.554 -18.562 1.00 92.75 316 ARG A C 1
ATOM 2541 O O . ARG A 1 316 ? 12.601 -14.432 -19.658 1.00 92.75 316 ARG A O 1
ATOM 2548 N N . ILE A 1 317 ? 10.824 -15.042 -18.419 1.00 92.56 317 ILE A N 1
ATOM 2549 C CA . ILE A 1 317 ? 9.971 -15.423 -19.558 1.00 92.56 317 ILE A CA 1
ATOM 2550 C C . ILE A 1 317 ? 9.737 -14.209 -20.469 1.00 92.56 317 ILE A C 1
ATOM 2552 O O . ILE A 1 317 ? 9.919 -14.309 -21.681 1.00 92.56 317 ILE A O 1
ATOM 2556 N N . PHE A 1 318 ? 9.438 -13.043 -19.893 1.00 93.50 318 PHE A N 1
ATOM 2557 C CA . PHE A 1 318 ? 9.256 -11.787 -20.620 1.00 93.50 318 PHE A CA 1
ATOM 2558 C C . PHE A 1 318 ? 10.500 -11.395 -21.438 1.00 93.50 318 PHE A C 1
ATOM 2560 O O . PHE A 1 318 ? 10.382 -11.098 -22.628 1.00 93.50 318 PHE A O 1
ATOM 2567 N N . ARG A 1 319 ? 11.710 -11.491 -20.862 1.00 91.19 319 ARG A N 1
ATOM 2568 C CA . ARG A 1 319 ? 12.980 -11.257 -21.585 1.00 91.19 319 ARG A CA 1
ATOM 2569 C C . ARG A 1 319 ? 13.192 -12.238 -22.740 1.00 91.19 319 ARG A C 1
ATOM 2571 O O . ARG A 1 319 ? 13.645 -11.841 -23.813 1.00 91.19 319 ARG A O 1
ATOM 2578 N N . VAL A 1 320 ? 12.867 -13.517 -22.537 1.00 91.62 320 VAL A N 1
ATOM 2579 C CA . VAL A 1 320 ? 12.989 -14.549 -23.581 1.00 91.62 320 VAL A CA 1
ATOM 2580 C C . VAL A 1 320 ? 12.065 -14.238 -24.761 1.00 91.62 320 VAL A C 1
ATOM 2582 O O . VAL A 1 320 ? 12.510 -14.279 -25.910 1.00 91.62 320 VAL A O 1
ATOM 2585 N N . VAL A 1 321 ? 10.807 -13.881 -24.488 1.00 90.81 321 VAL A N 1
ATOM 2586 C CA . VAL A 1 321 ? 9.820 -13.529 -25.522 1.00 90.81 321 VAL A CA 1
ATOM 2587 C C . VAL A 1 321 ? 10.239 -12.244 -26.250 1.00 90.81 321 VAL A C 1
ATOM 2589 O O . VAL A 1 321 ? 10.212 -12.206 -27.480 1.00 90.81 321 VAL A O 1
ATOM 2592 N N . LYS A 1 322 ? 10.731 -11.231 -25.519 1.00 89.38 322 LYS A N 1
ATOM 2593 C CA . LYS A 1 322 ? 11.276 -9.983 -26.084 1.00 89.38 322 LYS A CA 1
ATOM 2594 C C . LYS A 1 322 ? 12.381 -10.246 -27.114 1.00 89.38 322 LYS A C 1
ATOM 2596 O O . LYS A 1 322 ? 12.364 -9.649 -28.186 1.00 89.38 322 LYS A O 1
ATOM 2601 N N . ASN A 1 323 ? 13.312 -11.157 -26.825 1.00 88.50 323 ASN A N 1
ATOM 2602 C CA . ASN A 1 323 ? 14.454 -11.424 -27.706 1.00 88.50 323 ASN A CA 1
ATOM 2603 C C . ASN A 1 323 ? 14.095 -12.244 -28.956 1.00 88.50 323 ASN A C 1
ATOM 2605 O O . ASN A 1 323 ? 14.729 -12.067 -29.994 1.00 88.50 323 ASN A O 1
ATOM 2609 N N . LYS A 1 324 ? 13.106 -13.147 -28.881 1.00 83.25 324 LYS A N 1
ATOM 2610 C CA . LYS A 1 324 ? 12.719 -14.017 -30.012 1.00 83.25 324 LYS A CA 1
ATOM 2611 C C . LYS A 1 324 ? 11.526 -13.520 -30.829 1.00 83.25 324 LYS A C 1
ATOM 2613 O O . LYS A 1 324 ? 11.265 -14.082 -31.887 1.00 83.25 324 LYS A O 1
ATOM 2618 N N . SER A 1 325 ? 10.851 -12.457 -30.384 1.00 78.44 325 SER A N 1
ATOM 2619 C CA . SER A 1 325 ? 9.646 -11.854 -30.985 1.00 78.44 325 SER A CA 1
ATOM 2620 C C . SER A 1 325 ? 8.414 -12.768 -31.037 1.00 78.44 325 SER A C 1
ATOM 2622 O O . SER A 1 325 ? 7.373 -12.357 -30.538 1.00 78.44 325 SER A O 1
ATOM 2624 N N . TYR A 1 326 ? 8.521 -13.993 -31.559 1.00 88.69 326 TYR A N 1
ATOM 2625 C CA . TYR A 1 326 ? 7.459 -15.003 -31.580 1.00 88.69 326 TYR A CA 1
ATOM 2626 C C . TYR A 1 326 ? 7.974 -16.310 -30.988 1.00 88.69 326 TYR A C 1
ATOM 2628 O O . TYR A 1 326 ? 9.025 -16.810 -31.398 1.00 88.69 326 TYR A O 1
ATOM 2636 N N . ILE A 1 327 ? 7.251 -16.873 -30.021 1.00 89.81 327 ILE A N 1
ATOM 2637 C CA . ILE A 1 327 ? 7.691 -18.090 -29.343 1.00 89.81 327 ILE A CA 1
ATOM 2638 C C . ILE A 1 327 ? 6.529 -19.010 -28.973 1.00 89.81 327 ILE A C 1
ATOM 2640 O O . ILE A 1 327 ? 5.467 -18.570 -28.541 1.00 89.81 327 ILE A O 1
ATOM 2644 N N . GLU A 1 328 ? 6.754 -20.312 -29.125 1.00 87.31 328 GLU A N 1
ATOM 2645 C CA . GLU A 1 328 ? 5.826 -21.348 -28.676 1.00 87.31 328 GLU A CA 1
ATOM 2646 C C . GLU A 1 328 ? 6.004 -21.639 -27.172 1.00 87.31 328 GLU A C 1
ATOM 2648 O O . GLU A 1 328 ? 7.132 -21.580 -26.662 1.00 87.31 328 GLU A O 1
ATOM 2653 N N . PRO A 1 329 ? 4.942 -22.054 -26.456 1.00 85.25 329 PRO A N 1
ATOM 2654 C CA . PRO A 1 329 ? 5.013 -22.377 -25.027 1.00 85.25 329 PRO A CA 1
ATOM 2655 C C . PRO A 1 329 ? 6.114 -23.390 -24.663 1.00 85.25 329 PRO A C 1
ATOM 2657 O O . PRO A 1 329 ? 6.808 -23.232 -23.658 1.00 85.25 329 PRO A O 1
ATOM 2660 N N . ASP A 1 330 ? 6.326 -24.409 -25.499 1.00 86.31 330 ASP A N 1
ATOM 2661 C CA . ASP A 1 330 ? 7.320 -25.462 -25.243 1.00 86.31 330 ASP A CA 1
ATOM 2662 C C . ASP A 1 330 ? 8.766 -24.960 -25.416 1.00 86.31 330 ASP A C 1
ATOM 2664 O O . ASP A 1 330 ? 9.705 -25.474 -24.800 1.00 86.31 330 ASP A O 1
ATOM 2668 N N . GLN A 1 331 ? 8.966 -23.920 -26.230 1.00 87.69 331 GLN A N 1
ATOM 2669 C CA . GLN A 1 331 ? 10.271 -23.286 -26.410 1.00 87.69 331 GLN A CA 1
ATOM 2670 C C . GLN A 1 331 ? 10.613 -22.359 -25.240 1.00 87.69 331 GLN A C 1
ATOM 2672 O O . GLN A 1 331 ? 11.784 -22.280 -24.860 1.00 87.69 331 GLN A O 1
ATOM 2677 N N . ILE A 1 332 ? 9.612 -21.712 -24.627 1.00 89.00 332 ILE A N 1
ATOM 2678 C CA . ILE A 1 332 ? 9.801 -20.899 -23.414 1.00 89.00 332 ILE A CA 1
ATOM 2679 C C . ILE A 1 332 ? 10.422 -21.748 -22.307 1.00 89.00 332 ILE A C 1
ATOM 2681 O O . ILE A 1 332 ? 11.399 -21.326 -21.695 1.00 89.00 332 ILE A O 1
ATOM 2685 N N . GLN A 1 333 ? 9.914 -22.966 -22.096 1.00 88.62 333 GLN A N 1
ATOM 2686 C CA . GLN A 1 333 ? 10.432 -23.885 -21.081 1.00 88.62 333 GLN A CA 1
ATOM 2687 C C . GLN A 1 333 ? 11.942 -24.130 -21.246 1.00 88.62 333 GLN A C 1
ATOM 2689 O O . GLN A 1 333 ? 12.710 -23.999 -20.290 1.00 88.62 333 GLN A O 1
ATOM 2694 N N . LYS A 1 334 ? 12.369 -24.463 -22.472 1.00 89.38 334 LYS A N 1
ATOM 2695 C CA . LYS A 1 334 ? 13.763 -24.810 -22.788 1.00 89.38 334 LYS A CA 1
ATOM 2696 C C . LYS A 1 334 ? 14.703 -23.613 -22.657 1.00 89.38 334 LYS A C 1
ATOM 2698 O O . LYS A 1 334 ? 15.811 -23.769 -22.160 1.00 89.38 334 LYS A O 1
ATOM 2703 N N . LEU A 1 335 ? 14.268 -22.430 -23.093 1.00 88.88 335 LEU A N 1
ATOM 2704 C CA . LEU A 1 335 ? 15.101 -21.222 -23.091 1.00 88.88 335 LEU A CA 1
ATOM 2705 C C . LEU A 1 335 ? 15.147 -20.526 -21.730 1.00 88.88 335 LEU A C 1
ATOM 2707 O O . LEU A 1 335 ? 16.168 -19.943 -21.384 1.00 88.88 335 LEU A O 1
ATOM 2711 N N . ALA A 1 336 ? 14.056 -20.571 -20.962 1.00 88.44 336 ALA A N 1
ATOM 2712 C CA . ALA A 1 336 ? 13.991 -19.950 -19.642 1.00 88.44 336 ALA A CA 1
ATOM 2713 C C . ALA A 1 336 ? 14.533 -20.859 -18.522 1.00 88.44 336 ALA A C 1
ATOM 2715 O O . ALA A 1 336 ? 14.751 -20.377 -17.406 1.00 88.44 336 ALA A O 1
ATOM 2716 N N . MET A 1 337 ? 14.749 -22.151 -18.809 1.00 90.19 337 MET A N 1
ATOM 2717 C CA . MET A 1 337 ? 15.124 -23.187 -17.836 1.00 90.19 337 MET A CA 1
ATOM 2718 C C . MET A 1 337 ? 14.155 -23.219 -16.641 1.00 90.19 337 MET A C 1
ATOM 2720 O O . MET A 1 337 ? 14.561 -23.195 -15.481 1.00 90.19 337 MET A O 1
ATOM 2724 N N . ILE A 1 338 ? 12.852 -23.216 -16.939 1.00 91.62 338 ILE A N 1
ATOM 2725 C CA . ILE A 1 338 ? 11.755 -23.251 -15.957 1.00 91.62 338 ILE A CA 1
ATOM 2726 C C . ILE A 1 338 ? 10.967 -24.554 -16.168 1.00 91.62 338 ILE A C 1
ATOM 2728 O O . ILE A 1 338 ? 10.825 -24.981 -17.315 1.00 91.62 338 ILE A O 1
ATOM 2732 N N . PRO A 1 339 ? 10.439 -25.207 -15.116 1.00 93.62 339 PRO A N 1
ATOM 2733 C CA . PRO A 1 339 ? 9.591 -26.390 -15.267 1.00 93.62 339 PRO A CA 1
ATOM 2734 C C . PRO A 1 339 ? 8.364 -26.144 -16.163 1.00 93.62 339 PRO A C 1
ATOM 2736 O O . PRO A 1 339 ? 7.743 -25.084 -16.098 1.00 93.62 339 PRO A O 1
ATOM 2739 N N . ALA A 1 340 ? 7.960 -27.145 -16.955 1.00 88.44 340 ALA A N 1
ATOM 2740 C CA . ALA A 1 340 ? 6.886 -27.025 -17.956 1.00 88.44 340 ALA A CA 1
ATOM 2741 C C . ALA A 1 340 ? 5.564 -26.483 -17.388 1.00 88.44 340 ALA A C 1
ATOM 2743 O O . ALA A 1 340 ? 4.941 -25.596 -17.971 1.00 88.44 340 ALA A O 1
ATOM 2744 N N . LYS A 1 341 ? 5.141 -27.014 -16.233 1.00 91.38 341 LYS A N 1
ATOM 2745 C CA . LYS A 1 341 ? 3.884 -26.635 -15.573 1.00 91.38 341 LYS A CA 1
ATOM 2746 C C . LYS A 1 341 ? 3.906 -25.172 -15.130 1.00 91.38 341 LYS A C 1
ATOM 2748 O O . LYS A 1 341 ? 2.931 -24.451 -15.318 1.00 91.38 341 LYS A O 1
ATOM 2753 N N . GLU A 1 342 ? 5.034 -24.733 -14.581 1.00 91.44 342 GLU A N 1
ATOM 2754 C CA . GLU A 1 342 ? 5.212 -23.370 -14.088 1.00 91.44 342 GLU A CA 1
ATOM 2755 C C . GLU A 1 342 ? 5.338 -22.363 -15.238 1.00 91.44 342 GLU A C 1
ATOM 2757 O O . GLU A 1 342 ? 4.661 -21.338 -15.223 1.00 91.44 342 GLU A O 1
ATOM 2762 N N . ALA A 1 343 ? 6.117 -22.689 -16.275 1.00 91.38 343 ALA A N 1
ATOM 2763 C CA . ALA A 1 343 ? 6.261 -21.851 -17.461 1.00 91.38 343 ALA A CA 1
ATOM 2764 C C . ALA A 1 343 ? 4.916 -21.629 -18.171 1.00 91.38 343 ALA A C 1
ATOM 2766 O O . ALA A 1 343 ? 4.610 -20.498 -18.549 1.00 91.38 343 ALA A O 1
ATOM 2767 N N . LYS A 1 344 ? 4.085 -22.676 -18.304 1.00 90.56 344 LYS A N 1
ATOM 2768 C CA . LYS A 1 344 ? 2.735 -22.558 -18.880 1.00 90.56 344 LYS A CA 1
ATOM 2769 C C . LYS A 1 344 ? 1.834 -21.675 -18.017 1.00 90.56 344 LYS A C 1
ATOM 2771 O O . LYS A 1 344 ? 1.255 -20.734 -18.549 1.00 90.56 344 LYS A O 1
ATOM 2776 N N . ARG A 1 345 ? 1.772 -21.918 -16.701 1.00 92.25 345 ARG A N 1
ATOM 2777 C CA . ARG A 1 345 ? 0.971 -21.109 -15.763 1.00 92.25 345 ARG A CA 1
ATOM 2778 C C . ARG A 1 345 ? 1.321 -19.620 -15.852 1.00 92.25 345 ARG A C 1
ATOM 2780 O O . ARG A 1 345 ? 0.430 -18.806 -16.054 1.00 92.25 345 ARG A O 1
ATOM 2787 N N . LEU A 1 346 ? 2.609 -19.277 -15.755 1.00 92.31 346 LEU A N 1
ATOM 2788 C CA . LEU A 1 346 ? 3.069 -17.884 -15.807 1.00 92.31 346 LEU A CA 1
ATOM 2789 C C . LEU A 1 346 ? 2.838 -17.245 -17.184 1.00 92.31 346 LEU A C 1
ATOM 2791 O O . LEU A 1 346 ? 2.458 -16.083 -17.258 1.00 92.31 346 LEU A O 1
ATOM 2795 N N . SER A 1 347 ? 3.027 -17.994 -18.275 1.00 91.12 347 SER A N 1
ATOM 2796 C CA . SER A 1 347 ? 2.795 -17.464 -19.627 1.00 91.12 347 SER A CA 1
ATOM 2797 C C . SER A 1 347 ? 1.323 -17.123 -19.857 1.00 91.12 347 SER A C 1
ATOM 2799 O O . SER A 1 347 ? 1.034 -16.058 -20.389 1.00 91.12 347 SER A O 1
ATOM 2801 N N . TYR A 1 348 ? 0.393 -17.979 -19.420 1.00 92.06 348 TYR A N 1
ATOM 2802 C CA . TYR A 1 348 ? -1.040 -17.689 -19.527 1.00 92.06 348 TYR A CA 1
ATOM 2803 C C . TYR A 1 348 ? -1.478 -16.561 -18.591 1.00 92.06 348 TYR A C 1
ATOM 2805 O O . TYR A 1 348 ? -2.236 -15.699 -19.015 1.00 92.06 348 TYR A O 1
ATOM 2813 N N . GLN A 1 349 ? -0.923 -16.481 -17.380 1.00 92.44 349 GLN A N 1
ATOM 2814 C CA . GLN A 1 349 ? -1.177 -15.354 -16.478 1.00 92.44 349 GLN A CA 1
ATOM 2815 C C . GLN A 1 349 ? -0.733 -14.009 -17.093 1.00 92.44 349 GLN A C 1
ATOM 2817 O O . GLN A 1 349 ? -1.417 -12.995 -16.962 1.00 92.44 349 GLN A O 1
ATOM 2822 N N . LEU A 1 350 ? 0.389 -13.992 -17.823 1.00 91.00 350 LEU A N 1
ATOM 2823 C CA . LEU A 1 350 ? 0.839 -12.811 -18.572 1.00 91.00 350 LEU A CA 1
ATOM 2824 C C . LEU A 1 350 ? -0.059 -12.490 -19.780 1.00 91.00 350 LEU A C 1
ATOM 2826 O O . LEU A 1 350 ? -0.150 -11.327 -20.175 1.00 91.00 350 LEU A O 1
ATOM 2830 N N . VAL A 1 351 ? -0.732 -13.485 -20.362 1.00 91.69 351 VAL A N 1
ATOM 2831 C CA . VAL A 1 351 ? -1.752 -13.264 -21.400 1.00 91.69 351 VAL A CA 1
ATOM 2832 C C . VAL A 1 351 ? -3.024 -12.664 -20.794 1.00 91.69 351 VAL A C 1
ATOM 2834 O O . VAL A 1 351 ? -3.531 -11.688 -21.339 1.00 91.69 351 VAL A O 1
ATOM 2837 N N . GLU A 1 352 ? -3.516 -13.188 -19.667 1.00 91.06 352 GLU A N 1
ATOM 2838 C CA . GLU A 1 352 ? -4.718 -12.678 -18.978 1.00 91.06 352 GLU A CA 1
ATOM 2839 C C . GLU A 1 352 ? -4.592 -11.187 -18.636 1.00 91.06 352 GLU A C 1
ATOM 2841 O O . GLU A 1 352 ? -5.509 -10.395 -18.857 1.00 91.06 352 GLU A O 1
ATOM 2846 N N . GLU A 1 353 ? -3.412 -10.777 -18.172 1.00 87.69 353 GLU A N 1
ATOM 2847 C CA . GLU A 1 353 ? -3.105 -9.384 -17.838 1.00 87.69 353 GLU A CA 1
ATOM 2848 C C . GLU A 1 353 ? -2.697 -8.537 -19.066 1.00 87.69 353 GLU A C 1
ATOM 2850 O O . GLU A 1 353 ? -2.290 -7.385 -18.917 1.00 87.69 353 GLU A O 1
ATOM 2855 N N . ASN A 1 354 ? -2.833 -9.068 -20.289 1.00 89.56 354 ASN A N 1
ATOM 2856 C CA . ASN A 1 354 ? -2.521 -8.415 -21.569 1.00 89.56 354 ASN A CA 1
ATOM 2857 C C . ASN A 1 354 ? -1.060 -7.944 -21.723 1.00 89.56 354 ASN A C 1
ATOM 2859 O O . ASN A 1 354 ? -0.786 -6.982 -22.450 1.00 89.56 354 ASN A O 1
ATOM 2863 N N . PHE A 1 355 ? -0.110 -8.613 -21.062 1.00 89.12 355 PHE A N 1
ATOM 2864 C CA . PHE A 1 355 ? 1.323 -8.419 -21.313 1.00 89.12 355 PHE A CA 1
ATOM 2865 C C . PHE A 1 355 ? 1.779 -9.178 -22.564 1.00 89.12 355 PHE A C 1
ATOM 2867 O O . PHE A 1 355 ? 2.642 -8.691 -23.299 1.00 89.12 355 PHE A O 1
ATOM 2874 N N . PHE A 1 356 ? 1.186 -10.349 -22.817 1.00 91.00 356 PHE A N 1
ATOM 2875 C CA . PHE A 1 356 ? 1.391 -11.153 -24.023 1.00 91.00 356 PHE A CA 1
ATOM 2876 C C . PHE A 1 356 ? 0.165 -11.128 -24.926 1.00 91.00 356 PHE A C 1
ATOM 2878 O O . PHE A 1 356 ? -0.972 -11.113 -24.463 1.00 91.00 356 PHE A O 1
ATOM 2885 N N . GLN A 1 357 ? 0.417 -11.171 -26.230 1.00 89.56 357 GLN A N 1
ATOM 2886 C CA . GLN A 1 357 ? -0.600 -11.374 -27.249 1.00 89.56 357 GLN A CA 1
ATOM 2887 C C . GLN A 1 357 ? -0.452 -12.775 -27.838 1.00 89.56 357 GLN A C 1
ATOM 2889 O O . GLN A 1 357 ? 0.662 -13.277 -28.025 1.00 89.56 357 GLN A O 1
ATOM 2894 N N . ILE A 1 358 ? -1.594 -13.404 -28.108 1.00 89.56 358 ILE A N 1
ATOM 2895 C CA . ILE A 1 358 ? -1.667 -14.703 -28.765 1.00 89.56 358 ILE A CA 1
ATOM 2896 C C . ILE A 1 358 ? -1.884 -14.484 -30.259 1.00 89.56 358 ILE A C 1
ATOM 2898 O O . ILE A 1 358 ? -2.868 -13.869 -30.666 1.00 89.56 358 ILE A O 1
ATOM 2902 N N . GLN A 1 359 ? -0.995 -15.053 -31.068 1.00 86.31 359 GLN A N 1
ATOM 2903 C CA . GLN A 1 359 ? -1.190 -15.188 -32.502 1.00 86.31 359 GLN A CA 1
ATOM 2904 C C . GLN A 1 359 ? -1.414 -16.658 -32.854 1.00 86.31 359 GLN A C 1
ATOM 2906 O O . GLN A 1 359 ? -0.520 -17.494 -32.708 1.00 86.31 359 GLN A O 1
ATOM 2911 N N . GLU A 1 360 ? -2.616 -16.967 -33.338 1.00 85.62 360 GLU A N 1
ATOM 2912 C CA . GLU A 1 360 ? -2.957 -18.295 -33.838 1.00 85.62 360 GLU A CA 1
ATOM 2913 C C . GLU A 1 360 ? -2.619 -18.411 -35.325 1.00 85.62 360 GLU A C 1
ATOM 2915 O O . GLU A 1 360 ? -3.185 -17.714 -36.170 1.00 85.62 360 GLU A O 1
ATOM 2920 N N . LEU A 1 361 ? -1.722 -19.332 -35.667 1.00 81.75 361 LEU A N 1
ATOM 2921 C CA . LEU A 1 361 ? -1.459 -19.704 -37.052 1.00 81.75 361 LEU A CA 1
ATOM 2922 C C . LEU A 1 361 ? -2.253 -20.962 -37.395 1.00 81.75 361 LEU A C 1
ATOM 2924 O O . LEU A 1 361 ? -1.946 -22.059 -36.924 1.00 81.75 361 LEU A O 1
ATOM 2928 N N . LYS A 1 362 ? -3.277 -20.808 -38.240 1.00 76.31 362 LYS A N 1
ATOM 2929 C CA . LYS A 1 362 ? -4.052 -21.927 -38.785 1.00 76.31 362 LYS A CA 1
ATOM 2930 C C . LYS A 1 362 ? -3.338 -22.479 -40.013 1.00 76.31 362 LYS A C 1
ATOM 2932 O O . LYS A 1 362 ? -3.152 -21.767 -40.998 1.00 76.31 362 LYS A O 1
ATOM 2937 N N . LYS A 1 363 ? -2.952 -23.755 -39.978 1.00 68.50 363 LYS A N 1
ATOM 2938 C CA . LYS A 1 363 ? -2.471 -24.441 -41.180 1.00 68.50 363 LYS A CA 1
ATOM 2939 C C . LYS A 1 363 ? -3.672 -24.732 -42.082 1.00 68.50 363 LYS A C 1
ATOM 2941 O O . LYS A 1 363 ? -4.600 -25.410 -41.650 1.00 68.50 363 LYS A O 1
ATOM 2946 N N . VAL A 1 364 ? -3.660 -24.230 -43.317 1.00 58.84 364 VAL A N 1
ATOM 2947 C CA . VAL A 1 364 ? -4.652 -24.613 -44.331 1.00 58.84 364 VAL A CA 1
ATOM 2948 C C . VAL A 1 364 ? -4.419 -26.088 -44.660 1.00 58.84 364 VAL A C 1
ATOM 2950 O O . VAL A 1 364 ? -3.357 -26.453 -45.168 1.00 58.84 364 VAL A O 1
ATOM 2953 N N . SER A 1 365 ? -5.368 -26.950 -44.294 1.00 53.62 365 SER A N 1
ATOM 2954 C CA . SER A 1 365 ? -5.335 -28.361 -44.673 1.00 53.62 365 SER A CA 1
ATOM 2955 C C . SER A 1 365 ? -5.714 -28.490 -46.146 1.00 53.62 365 SER A C 1
ATOM 2957 O O . SER A 1 365 ? -6.764 -28.006 -46.556 1.00 53.62 365 SER A O 1
ATOM 2959 N N . THR A 1 366 ? -4.883 -29.156 -46.948 1.00 59.75 366 THR A N 1
ATOM 2960 C CA . THR A 1 366 ? -5.217 -29.513 -48.336 1.00 59.75 366 THR A CA 1
ATOM 2961 C C . THR A 1 366 ? -6.295 -30.598 -48.417 1.00 59.75 366 THR A C 1
ATOM 2963 O O . THR A 1 366 ? -6.931 -30.730 -49.456 1.00 59.75 366 THR A O 1
ATOM 2966 N N . ASN A 1 367 ? -6.551 -31.326 -47.321 1.00 59.94 367 ASN A N 1
ATOM 2967 C CA . ASN A 1 367 ? -7.567 -32.375 -47.245 1.00 59.94 367 ASN A CA 1
ATOM 2968 C C . ASN A 1 367 ? -8.567 -32.065 -46.116 1.00 59.94 367 ASN A C 1
ATOM 2970 O O . ASN A 1 367 ? -8.201 -31.965 -44.942 1.00 59.94 367 ASN A O 1
ATOM 2974 N N . ASN A 1 368 ? -9.833 -31.901 -46.496 1.00 54.62 368 ASN A N 1
ATOM 2975 C CA . ASN A 1 368 ? -10.931 -31.294 -45.732 1.00 54.62 368 ASN A CA 1
ATOM 2976 C C . ASN A 1 368 ? -11.530 -32.165 -44.598 1.00 54.62 368 ASN A C 1
ATOM 2978 O O . ASN A 1 368 ? -12.711 -32.046 -44.290 1.00 54.62 368 ASN A O 1
ATOM 2982 N N . THR A 1 369 ? -10.757 -33.064 -43.982 1.00 56.72 369 THR A N 1
ATOM 2983 C CA . THR A 1 369 ? -11.298 -34.140 -43.120 1.00 56.72 369 THR A CA 1
ATOM 2984 C C . THR A 1 369 ? -10.753 -34.191 -41.688 1.00 56.72 369 THR A C 1
ATOM 2986 O O . THR A 1 369 ? -10.990 -35.172 -40.988 1.00 56.72 369 THR A O 1
ATOM 2989 N N . GLY A 1 370 ? -10.073 -33.149 -41.193 1.00 57.44 370 GLY A N 1
ATOM 2990 C CA . GLY A 1 370 ? -9.624 -33.104 -39.793 1.00 57.44 370 GLY A CA 1
ATOM 2991 C C . GLY A 1 370 ? -9.615 -31.700 -39.177 1.00 57.44 370 GLY A C 1
ATOM 2992 O O . GLY A 1 370 ? -9.536 -30.716 -39.914 1.00 57.44 370 GLY A O 1
ATOM 2993 N N . PRO A 1 371 ? -9.680 -31.580 -37.835 1.00 55.44 371 PRO A N 1
ATOM 2994 C CA . PRO A 1 371 ? -9.571 -30.291 -37.159 1.00 55.44 371 PRO A CA 1
ATOM 2995 C C . PRO A 1 371 ? -8.207 -29.658 -37.468 1.00 55.44 371 PRO A C 1
ATOM 2997 O O . PRO A 1 371 ? -7.155 -30.278 -37.287 1.00 55.44 371 PRO A O 1
ATOM 3000 N N . ASN A 1 372 ? -8.225 -28.422 -37.969 1.00 59.88 372 ASN A N 1
ATOM 3001 C CA . ASN A 1 372 ? -7.018 -27.692 -38.349 1.00 59.88 372 ASN A CA 1
ATOM 3002 C C . ASN A 1 372 ? -6.096 -27.536 -37.129 1.00 59.88 372 ASN A C 1
ATOM 3004 O O . ASN A 1 372 ? -6.455 -26.857 -36.170 1.00 59.88 372 ASN A O 1
ATOM 3008 N N . LYS A 1 373 ? -4.894 -28.129 -37.164 1.00 66.19 373 LYS A N 1
ATOM 3009 C CA . LYS A 1 373 ? -3.868 -27.897 -36.134 1.00 66.19 373 LYS A CA 1
ATOM 3010 C C . LYS A 1 373 ? -3.474 -26.414 -36.154 1.00 66.19 373 LYS A C 1
ATOM 3012 O O . LYS A 1 373 ? -2.871 -25.954 -37.126 1.00 66.19 373 LYS A O 1
ATOM 3017 N N . SER A 1 374 ? -3.835 -25.679 -35.105 1.00 71.75 374 SER A N 1
ATOM 3018 C CA . SER A 1 374 ? -3.457 -24.281 -34.892 1.00 71.75 374 SER A CA 1
ATOM 3019 C C . SER A 1 374 ? -2.232 -24.191 -33.984 1.00 71.75 374 SER A C 1
ATOM 3021 O O . SER A 1 374 ? -2.217 -24.778 -32.902 1.00 71.75 374 SER A O 1
ATOM 3023 N N . PHE A 1 375 ? -1.207 -23.452 -34.409 1.00 80.19 375 PHE A N 1
ATOM 3024 C CA . PHE A 1 375 ? -0.061 -23.124 -33.558 1.00 80.19 375 PHE A CA 1
ATOM 3025 C C . PHE A 1 375 ? -0.341 -21.827 -32.808 1.00 80.19 375 PHE A C 1
ATOM 3027 O O . PHE A 1 375 ? -0.729 -20.833 -33.420 1.00 80.19 375 PHE A O 1
ATOM 3034 N N . VAL A 1 376 ? -0.133 -21.845 -31.493 1.00 84.44 376 VAL A N 1
ATOM 3035 C CA . VAL A 1 376 ? -0.253 -20.670 -30.626 1.00 84.44 376 VAL A CA 1
ATOM 3036 C C . VAL A 1 376 ? 1.139 -20.090 -30.427 1.00 84.44 376 VAL A C 1
ATOM 3038 O O . VAL A 1 376 ? 2.008 -20.736 -29.838 1.00 84.44 376 VAL A O 1
ATOM 3041 N N . LEU A 1 377 ? 1.347 -18.875 -30.925 1.00 89.19 377 LEU A N 1
ATOM 3042 C CA . LEU A 1 377 ? 2.578 -18.120 -30.733 1.00 89.19 377 LEU A CA 1
ATOM 3043 C C . LEU A 1 377 ? 2.326 -16.975 -29.761 1.00 89.19 377 LEU A C 1
ATOM 3045 O O . LEU A 1 377 ? 1.395 -16.191 -29.941 1.00 89.19 377 LEU A O 1
ATOM 3049 N N . PHE A 1 378 ? 3.188 -16.857 -28.757 1.00 91.25 378 PHE A N 1
ATOM 3050 C CA . PHE A 1 378 ? 3.230 -15.686 -27.898 1.00 91.25 378 PHE A CA 1
ATOM 3051 C C . PHE A 1 378 ? 4.158 -14.642 -28.501 1.00 91.25 378 PHE A C 1
ATOM 3053 O O . PHE A 1 378 ? 5.293 -14.947 -28.881 1.00 91.25 378 PHE A O 1
ATOM 3060 N N . HIS A 1 379 ? 3.678 -13.406 -28.550 1.00 91.31 379 HIS A N 1
ATOM 3061 C CA . HIS A 1 379 ? 4.479 -12.251 -28.923 1.00 91.31 379 HIS A CA 1
ATOM 3062 C C . HIS A 1 379 ? 4.135 -11.049 -28.050 1.00 91.31 379 HIS A C 1
ATOM 3064 O O . HIS A 1 379 ? 3.088 -11.000 -27.400 1.00 91.31 379 HIS A O 1
ATOM 3070 N N . ILE A 1 380 ? 5.035 -10.066 -28.029 1.00 92.25 380 ILE A N 1
ATOM 3071 C CA . ILE A 1 380 ? 4.822 -8.812 -27.307 1.00 92.25 380 ILE A CA 1
ATOM 3072 C C . ILE A 1 380 ? 4.785 -7.668 -28.313 1.00 92.25 380 ILE A C 1
ATOM 3074 O O . ILE A 1 380 ? 5.783 -7.366 -28.968 1.00 92.25 380 ILE A O 1
ATOM 3078 N N . GLN A 1 381 ? 3.646 -6.986 -28.396 1.00 88.44 381 GLN A N 1
ATOM 3079 C CA . GLN A 1 381 ? 3.543 -5.716 -29.101 1.00 88.44 381 GLN A CA 1
ATOM 3080 C C . GLN A 1 381 ? 3.775 -4.565 -28.119 1.00 88.44 381 GLN A C 1
ATOM 3082 O O . GLN A 1 381 ? 2.927 -4.283 -27.273 1.00 88.44 381 GLN A O 1
ATOM 3087 N N . LEU A 1 382 ? 4.903 -3.860 -28.265 1.00 87.25 382 LEU A N 1
ATOM 3088 C CA . LEU A 1 382 ? 5.304 -2.789 -27.345 1.00 87.25 382 LEU A CA 1
ATOM 3089 C C . LEU A 1 382 ? 4.234 -1.696 -27.193 1.00 87.25 382 LEU A C 1
ATOM 3091 O O . LEU A 1 382 ? 3.945 -1.279 -26.079 1.00 87.25 382 LEU A O 1
ATOM 3095 N N . ASP A 1 383 ? 3.615 -1.244 -28.286 1.00 87.56 383 ASP A N 1
ATOM 3096 C CA . ASP A 1 383 ? 2.619 -0.165 -28.218 1.00 87.56 383 ASP A CA 1
ATOM 3097 C C . ASP A 1 383 ? 1.333 -0.588 -27.490 1.00 87.56 383 ASP A C 1
ATOM 3099 O O . ASP A 1 383 ? 0.720 0.225 -26.798 1.00 87.56 383 ASP A O 1
ATOM 3103 N N . ALA A 1 384 ? 0.922 -1.851 -27.628 1.00 88.31 384 ALA A N 1
ATOM 3104 C CA . ALA A 1 384 ? -0.228 -2.385 -26.905 1.00 88.31 384 ALA A CA 1
ATOM 3105 C C . ALA A 1 384 ? 0.112 -2.571 -25.422 1.00 88.31 384 ALA A C 1
ATOM 3107 O O . ALA A 1 384 ? -0.637 -2.113 -24.564 1.00 88.31 384 ALA A O 1
ATOM 3108 N N . LEU A 1 385 ? 1.290 -3.132 -25.134 1.00 90.62 385 LEU A N 1
ATOM 3109 C CA . LEU A 1 385 ? 1.811 -3.295 -23.782 1.00 90.62 385 LEU A CA 1
ATOM 3110 C C . LEU A 1 385 ? 1.881 -1.957 -23.034 1.00 90.62 385 LEU A C 1
ATOM 3112 O O . LEU A 1 385 ? 1.361 -1.844 -21.929 1.00 90.62 385 LEU A O 1
ATOM 3116 N N . VAL A 1 386 ? 2.451 -0.916 -23.649 1.00 90.44 386 VAL A N 1
ATOM 3117 C CA . VAL A 1 386 ? 2.544 0.424 -23.045 1.00 90.44 386 VAL A CA 1
ATOM 3118 C C . VAL A 1 386 ? 1.153 0.990 -22.739 1.00 90.44 386 VAL A C 1
ATOM 3120 O O . VAL A 1 386 ? 0.959 1.599 -21.689 1.00 90.44 386 VAL A O 1
ATOM 3123 N N . ARG A 1 387 ? 0.153 0.761 -23.603 1.00 88.88 387 ARG A N 1
ATOM 3124 C CA . ARG A 1 387 ? -1.235 1.179 -23.338 1.00 88.88 387 ARG A CA 1
ATOM 3125 C C . ARG A 1 387 ? -1.860 0.402 -22.181 1.00 88.88 387 ARG A C 1
ATOM 3127 O O . ARG A 1 387 ? -2.536 1.025 -21.365 1.00 88.88 387 ARG A O 1
ATOM 3134 N N . THR A 1 388 ? -1.632 -0.906 -22.086 1.00 89.12 388 THR A N 1
ATOM 3135 C CA . THR A 1 388 ? -2.082 -1.730 -20.952 1.00 89.12 388 THR A CA 1
ATOM 3136 C C . THR A 1 388 ? -1.459 -1.236 -19.649 1.00 89.12 388 THR A C 1
ATOM 3138 O O . THR A 1 388 ? -2.169 -0.965 -18.682 1.00 89.12 388 THR A O 1
ATOM 3141 N N . VAL A 1 389 ? -0.142 -1.022 -19.639 1.00 90.94 389 VAL A N 1
ATOM 3142 C CA . VAL A 1 389 ? 0.582 -0.520 -18.467 1.00 90.94 389 VAL A CA 1
ATOM 3143 C C . VAL A 1 389 ? 0.084 0.869 -18.066 1.00 90.94 389 VAL A C 1
ATOM 3145 O O . VAL A 1 389 ? -0.195 1.094 -16.892 1.00 90.94 389 VAL A O 1
ATOM 3148 N N . LEU A 1 390 ? -0.146 1.776 -19.020 1.00 90.25 390 LEU A N 1
ATOM 3149 C CA . LEU A 1 390 ? -0.750 3.082 -18.739 1.00 90.25 390 LEU A CA 1
ATOM 3150 C C . LEU A 1 390 ? -2.126 2.965 -18.074 1.00 90.25 390 LEU A C 1
ATOM 3152 O O . LEU A 1 390 ? -2.421 3.711 -17.144 1.00 90.25 390 LEU A O 1
ATOM 3156 N N . GLN A 1 391 ? -2.974 2.024 -18.502 1.00 89.81 391 GLN A N 1
ATOM 3157 C CA . GLN A 1 391 ? -4.267 1.796 -17.847 1.00 89.81 391 GLN A CA 1
ATOM 3158 C C . GLN A 1 391 ? -4.108 1.327 -16.399 1.00 89.81 391 GLN A C 1
ATOM 3160 O O . GLN A 1 391 ? -4.861 1.779 -15.532 1.00 89.81 391 GLN A O 1
ATOM 3165 N N . ILE A 1 392 ? -3.123 0.463 -16.132 1.00 90.00 392 ILE A N 1
ATOM 3166 C CA . ILE A 1 392 ? -2.775 0.036 -14.773 1.00 90.00 392 ILE A CA 1
ATOM 3167 C C . ILE A 1 392 ? -2.311 1.247 -13.956 1.00 90.00 392 ILE A C 1
ATOM 3169 O O . ILE A 1 392 ? -2.823 1.456 -12.859 1.00 90.00 392 ILE A O 1
ATOM 3173 N N . CYS A 1 393 ? -1.428 2.091 -14.499 1.00 91.94 393 CYS A N 1
ATOM 3174 C CA . CYS A 1 393 ? -0.958 3.303 -13.828 1.00 91.94 393 CYS A CA 1
ATOM 3175 C C . CYS A 1 393 ? -2.105 4.273 -13.505 1.00 91.94 393 CYS A C 1
ATOM 3177 O O . CYS A 1 393 ? -2.195 4.732 -12.370 1.00 91.94 393 CYS A O 1
ATOM 3179 N N . TYR A 1 394 ? -3.029 4.537 -14.439 1.00 91.44 394 TYR A N 1
ATOM 3180 C CA . TYR A 1 394 ? -4.189 5.397 -14.166 1.00 91.44 394 TYR A CA 1
ATOM 3181 C C . TYR A 1 394 ? -5.128 4.798 -13.110 1.00 91.44 394 TYR A C 1
ATOM 3183 O O . TYR A 1 394 ? -5.647 5.533 -12.273 1.00 91.44 394 TYR A O 1
ATOM 3191 N N . LYS A 1 395 ? -5.335 3.473 -13.104 1.00 91.94 395 LYS A N 1
ATOM 3192 C CA . LYS A 1 395 ? -6.120 2.796 -12.057 1.00 91.94 395 LYS A CA 1
ATOM 3193 C C . LYS A 1 395 ? -5.442 2.922 -10.689 1.00 91.94 395 LYS A C 1
ATOM 3195 O O . LYS A 1 395 ? -6.110 3.233 -9.706 1.00 91.94 395 LYS A O 1
ATOM 3200 N N . SER A 1 396 ? -4.129 2.713 -10.623 1.00 92.06 396 SER A N 1
ATOM 3201 C CA . SER A 1 396 ? -3.350 2.876 -9.392 1.00 92.06 396 SER A CA 1
ATOM 3202 C C . SER A 1 396 ? -3.393 4.317 -8.888 1.00 92.06 396 SER A C 1
ATOM 3204 O O . SER A 1 396 ? -3.672 4.538 -7.713 1.00 92.06 396 SER A O 1
ATOM 3206 N N . LEU A 1 397 ? -3.221 5.295 -9.778 1.00 92.06 397 LEU A N 1
ATOM 3207 C CA . LEU A 1 397 ? -3.325 6.716 -9.461 1.00 92.06 397 LEU A CA 1
ATOM 3208 C C . LEU A 1 397 ? -4.716 7.072 -8.915 1.00 92.06 397 LEU A C 1
ATOM 3210 O O . LEU A 1 397 ? -4.822 7.683 -7.855 1.00 92.06 397 LEU A O 1
ATOM 3214 N N . PHE A 1 398 ? -5.783 6.612 -9.575 1.00 92.88 398 PHE A N 1
ATOM 3215 C CA . PHE A 1 398 ? -7.160 6.793 -9.107 1.00 92.88 398 PHE A CA 1
ATOM 3216 C C . PHE A 1 398 ? -7.372 6.216 -7.698 1.00 92.88 398 PHE A C 1
ATOM 3218 O O . PHE A 1 398 ? -7.952 6.876 -6.832 1.00 92.88 398 PHE A O 1
ATOM 3225 N N . ASN A 1 399 ? -6.872 5.003 -7.444 1.00 92.94 399 ASN A N 1
ATOM 3226 C CA . ASN A 1 399 ? -6.980 4.354 -6.138 1.00 92.94 399 ASN A CA 1
ATOM 3227 C C . ASN A 1 399 ? -6.222 5.129 -5.050 1.00 92.94 399 ASN A C 1
ATOM 3229 O O . ASN A 1 399 ? -6.745 5.302 -3.949 1.00 92.94 399 ASN A O 1
ATOM 3233 N N . ILE A 1 400 ? -5.017 5.621 -5.353 1.00 92.50 400 ILE A N 1
ATOM 3234 C CA . ILE A 1 400 ? -4.200 6.417 -4.426 1.00 92.50 400 ILE A CA 1
ATOM 3235 C C . ILE A 1 400 ? -4.877 7.749 -4.113 1.00 92.50 400 ILE A C 1
ATOM 3237 O O . ILE A 1 400 ? -5.005 8.096 -2.940 1.00 92.50 400 ILE A O 1
ATOM 3241 N N . MET A 1 401 ? -5.377 8.460 -5.125 1.00 90.62 401 MET A N 1
ATOM 3242 C CA . MET A 1 401 ? -6.110 9.714 -4.929 1.00 90.62 401 MET A CA 1
ATOM 3243 C C . MET A 1 401 ? -7.383 9.495 -4.106 1.00 90.62 401 MET A C 1
ATOM 3245 O O . MET A 1 401 ? -7.630 10.216 -3.143 1.00 90.62 401 MET A O 1
ATOM 3249 N N . THR A 1 402 ? -8.152 8.446 -4.407 1.00 91.19 402 THR A N 1
ATOM 3250 C CA . THR A 1 402 ? -9.353 8.089 -3.634 1.00 91.19 402 THR A CA 1
ATOM 3251 C C . THR A 1 402 ? -8.996 7.770 -2.183 1.00 91.19 402 THR A C 1
ATOM 3253 O O . THR A 1 402 ? -9.642 8.257 -1.253 1.00 91.19 402 THR A O 1
ATOM 3256 N N . ARG A 1 403 ? -7.919 7.004 -1.962 1.00 91.88 403 ARG A N 1
ATOM 3257 C CA . ARG A 1 403 ? -7.417 6.689 -0.620 1.00 91.88 403 ARG A CA 1
ATOM 3258 C C . ARG A 1 403 ? -6.948 7.942 0.115 1.00 91.88 403 ARG A C 1
ATOM 3260 O O . ARG A 1 403 ? -7.227 8.059 1.305 1.00 91.88 403 ARG A O 1
ATOM 3267 N N . ARG A 1 404 ? -6.290 8.882 -0.571 1.00 91.12 404 ARG A N 1
ATOM 3268 C CA . ARG A 1 404 ? -5.879 10.182 -0.024 1.00 91.12 404 ARG A CA 1
ATOM 3269 C C . ARG A 1 404 ? -7.084 10.983 0.445 1.00 91.12 404 ARG A C 1
ATOM 3271 O O . ARG A 1 404 ? -7.094 11.448 1.581 1.00 91.12 404 ARG A O 1
ATOM 3278 N N . THR A 1 405 ? -8.094 11.129 -0.408 1.00 89.62 405 THR A N 1
ATOM 3279 C CA . THR A 1 405 ? -9.319 11.873 -0.093 1.00 89.62 405 THR A CA 1
ATOM 3280 C C . THR A 1 405 ? -10.050 11.239 1.083 1.00 89.62 405 THR A C 1
ATOM 3282 O O . THR A 1 405 ? -10.417 11.938 2.024 1.00 89.62 405 THR A O 1
ATOM 3285 N N . TYR A 1 406 ? -10.165 9.909 1.099 1.00 91.12 406 TYR A N 1
ATOM 3286 C CA . TYR A 1 406 ? -10.746 9.174 2.220 1.00 91.12 406 TYR A CA 1
ATOM 3287 C C . TYR A 1 406 ? -9.956 9.365 3.523 1.00 91.12 406 TYR A C 1
ATOM 3289 O O . TYR A 1 406 ? -10.538 9.638 4.570 1.00 91.12 406 TYR A O 1
ATOM 3297 N N . PHE A 1 407 ? -8.625 9.285 3.467 1.00 90.81 407 PHE A N 1
ATOM 3298 C CA . PHE A 1 407 ? -7.762 9.470 4.634 1.00 90.81 407 PHE A CA 1
ATOM 3299 C C . PHE A 1 407 ? -7.817 10.904 5.184 1.00 90.81 407 PHE A C 1
ATOM 3301 O O . PHE A 1 407 ? -7.863 11.097 6.401 1.00 90.81 407 PHE A O 1
ATOM 3308 N N . LYS A 1 408 ? -7.871 11.914 4.302 1.00 89.06 408 LYS A N 1
ATOM 3309 C CA . LYS A 1 408 ? -8.121 13.315 4.683 1.00 89.06 408 LYS A CA 1
ATOM 3310 C C . LYS A 1 408 ? -9.505 13.475 5.317 1.00 89.06 408 LYS A C 1
ATOM 3312 O O . LYS A 1 408 ? -9.634 14.185 6.307 1.00 89.06 408 LYS A O 1
ATOM 3317 N N . PHE A 1 409 ? -10.525 12.805 4.779 1.00 91.50 409 PHE A N 1
ATOM 3318 C CA . PHE A 1 409 ? -11.892 12.873 5.291 1.00 91.50 409 PHE A CA 1
ATOM 3319 C C . PHE A 1 409 ? -12.022 12.274 6.699 1.00 91.50 409 PHE A C 1
ATOM 3321 O O . PHE A 1 409 ? -12.582 12.923 7.579 1.00 91.50 409 PHE A O 1
ATOM 3328 N N . GLN A 1 410 ? -11.451 11.089 6.944 1.00 91.50 410 GLN A N 1
ATOM 3329 C CA . GLN A 1 410 ? -11.460 10.459 8.272 1.00 91.50 410 GLN A CA 1
ATOM 3330 C C . GLN A 1 410 ? -10.816 11.349 9.344 1.00 91.50 410 GLN A C 1
ATOM 3332 O O . GLN A 1 410 ? -11.347 11.488 10.443 1.00 91.50 410 GLN A O 1
ATOM 3337 N N . ASN A 1 411 ? -9.698 11.996 9.005 1.00 91.50 411 ASN A N 1
ATOM 3338 C CA . ASN A 1 411 ? -8.928 12.825 9.932 1.00 91.50 411 ASN A CA 1
ATOM 3339 C C . ASN A 1 411 ? -9.294 14.317 9.881 1.00 91.50 411 ASN A C 1
ATOM 3341 O O . ASN A 1 411 ? -8.598 15.146 10.472 1.00 91.50 411 ASN A O 1
ATOM 3345 N N . LYS A 1 412 ? -10.389 14.678 9.199 1.00 92.88 412 LYS A N 1
ATOM 3346 C CA . LYS A 1 412 ? -10.760 16.072 8.926 1.00 92.88 412 LYS A CA 1
ATOM 3347 C C . LYS A 1 412 ? -10.835 16.927 10.189 1.00 92.88 412 LYS A C 1
ATOM 3349 O O . LYS A 1 412 ? -10.298 18.023 10.206 1.00 92.88 412 LYS A O 1
ATOM 3354 N N . ARG A 1 413 ? -11.424 16.411 11.275 1.00 90.19 413 ARG A N 1
ATOM 3355 C CA . ARG A 1 413 ? -11.581 17.156 12.541 1.00 90.19 413 ARG A CA 1
ATOM 3356 C C . ARG A 1 413 ? -10.245 17.632 13.118 1.00 90.19 413 ARG A C 1
ATOM 3358 O O . ARG A 1 413 ? -10.147 18.756 13.597 1.00 90.19 413 ARG A O 1
ATOM 3365 N N . ILE A 1 414 ? -9.231 16.775 13.064 1.00 89.56 414 ILE A N 1
ATOM 3366 C CA . ILE A 1 414 ? -7.914 17.028 13.659 1.00 89.56 414 ILE A CA 1
ATOM 3367 C C . ILE A 1 414 ? -7.095 17.942 12.743 1.00 89.56 414 ILE A C 1
ATOM 3369 O O . ILE A 1 414 ? -6.430 18.857 13.223 1.00 89.56 414 ILE A O 1
ATOM 3373 N N . ILE A 1 415 ? -7.219 17.760 11.424 1.00 89.94 415 ILE A N 1
ATOM 3374 C CA . ILE A 1 415 ? -6.630 18.658 10.422 1.00 89.94 415 ILE A CA 1
ATOM 3375 C C . ILE A 1 415 ? -7.231 20.069 10.544 1.00 89.94 415 ILE A C 1
ATOM 3377 O O . ILE A 1 415 ? -6.480 21.039 10.605 1.00 89.94 415 ILE A O 1
ATOM 3381 N N . ASP A 1 416 ? -8.557 20.192 10.655 1.00 92.12 416 ASP A N 1
ATOM 3382 C CA . ASP A 1 416 ? -9.249 21.476 10.819 1.00 92.12 416 ASP A CA 1
ATOM 3383 C C . ASP A 1 416 ? -8.861 22.151 12.148 1.00 92.12 416 ASP A C 1
ATOM 3385 O O . ASP A 1 416 ? -8.647 23.363 12.187 1.00 92.12 416 ASP A O 1
ATOM 3389 N N . LYS A 1 417 ? -8.727 21.380 13.242 1.00 90.12 417 LYS A N 1
ATOM 3390 C CA . LYS A 1 417 ? -8.241 21.888 14.540 1.00 90.12 417 LYS A CA 1
ATOM 3391 C C . LYS A 1 417 ? -6.821 22.446 14.409 1.00 90.12 417 LYS A C 1
ATOM 3393 O O . LYS A 1 417 ? -6.588 23.576 14.832 1.00 90.12 417 LYS A O 1
ATOM 3398 N N . LYS A 1 418 ? -5.910 21.709 13.761 1.00 90.69 418 LYS A N 1
ATOM 3399 C CA . LYS A 1 418 ? -4.542 22.171 13.483 1.00 90.69 418 LYS A CA 1
ATOM 3400 C C . LYS A 1 418 ? -4.534 23.456 12.651 1.00 90.69 418 LYS A C 1
ATOM 3402 O O . LYS A 1 418 ? -3.897 24.421 13.045 1.00 90.69 418 LYS A O 1
ATOM 3407 N N . GLN A 1 419 ? -5.291 23.508 11.555 1.00 88.88 419 GLN A N 1
ATOM 3408 C CA . GLN A 1 419 ? -5.355 24.693 10.692 1.00 88.88 419 GLN A CA 1
ATOM 3409 C C . GLN A 1 419 ? -5.876 25.935 11.425 1.00 88.88 419 GLN A C 1
ATOM 3411 O O . GLN A 1 419 ? -5.370 27.037 11.206 1.00 88.88 419 GLN A O 1
ATOM 3416 N N . ARG A 1 420 ? -6.870 25.779 12.310 1.00 89.00 420 ARG A N 1
ATOM 3417 C CA . ARG A 1 420 ? -7.361 26.884 13.149 1.00 89.00 420 ARG A CA 1
ATOM 3418 C C . ARG A 1 420 ? -6.277 27.383 14.099 1.00 89.00 420 ARG A C 1
ATOM 3420 O O . ARG A 1 420 ? -6.067 28.589 14.163 1.00 89.00 420 ARG A O 1
ATOM 3427 N N . ILE A 1 421 ? -5.576 26.476 14.781 1.00 87.75 421 ILE A N 1
ATOM 3428 C CA . ILE A 1 421 ? -4.476 26.822 15.693 1.00 87.75 421 ILE A CA 1
ATOM 3429 C C . ILE A 1 421 ? -3.342 27.518 14.927 1.00 87.75 421 ILE A C 1
ATOM 3431 O O . ILE A 1 421 ? -2.926 28.599 15.330 1.00 87.75 421 ILE A O 1
ATOM 3435 N N . ASP A 1 422 ? -2.925 26.989 13.774 1.00 86.31 422 ASP A N 1
ATOM 3436 C CA . ASP A 1 422 ? -1.893 27.598 12.921 1.00 86.31 422 ASP A CA 1
ATOM 3437 C C . ASP A 1 422 ? -2.298 29.006 12.446 1.00 86.31 422 ASP A C 1
ATOM 3439 O O . ASP A 1 422 ? -1.474 29.920 12.406 1.00 86.31 422 ASP A O 1
ATOM 3443 N N . THR A 1 423 ? -3.582 29.217 12.129 1.00 87.94 423 THR A N 1
ATOM 3444 C CA . THR A 1 423 ? -4.113 30.538 11.747 1.00 87.94 423 THR A CA 1
ATOM 3445 C C . THR A 1 423 ? -4.061 31.521 12.918 1.00 87.94 423 THR A C 1
ATOM 3447 O O . THR A 1 423 ? -3.664 32.675 12.737 1.00 87.94 423 THR A O 1
ATOM 3450 N N . ILE A 1 424 ? -4.415 31.069 14.125 1.00 85.69 424 ILE A N 1
ATOM 3451 C CA . ILE A 1 424 ? -4.329 31.878 15.345 1.00 85.69 424 ILE A CA 1
ATOM 3452 C C . ILE A 1 424 ? -2.862 32.221 15.633 1.00 85.69 424 ILE A C 1
ATOM 3454 O O . ILE A 1 424 ? -2.552 33.396 15.821 1.00 85.69 424 ILE A O 1
ATOM 3458 N N . LEU A 1 425 ? -1.949 31.247 15.564 1.00 83.88 425 LEU A N 1
ATOM 3459 C CA . LEU A 1 425 ? -0.507 31.458 15.738 1.00 83.88 425 LEU A CA 1
ATOM 3460 C C . LEU A 1 425 ? 0.053 32.471 14.732 1.00 83.88 425 LEU A C 1
ATOM 3462 O O . LEU A 1 425 ? 0.785 33.379 15.120 1.00 83.88 425 LEU A O 1
ATOM 3466 N N . LEU A 1 426 ? -0.314 32.367 13.451 1.00 81.62 426 LEU A N 1
ATOM 3467 C CA . LEU A 1 426 ? 0.089 33.327 12.417 1.00 81.62 426 LEU A CA 1
ATOM 3468 C C . LEU A 1 426 ? -0.442 34.740 12.707 1.00 81.62 426 LEU A C 1
ATOM 3470 O O . LEU A 1 426 ? 0.306 35.710 12.570 1.00 81.62 426 LEU A O 1
ATOM 3474 N N . SER A 1 427 ? -1.700 34.860 13.146 1.00 83.69 427 SER A N 1
ATOM 3475 C CA . SER A 1 427 ? -2.302 36.150 13.507 1.00 83.69 427 SER A CA 1
ATOM 3476 C C . SER A 1 427 ? -1.623 36.786 14.728 1.00 83.69 427 SER A C 1
ATOM 3478 O O . SER A 1 427 ? -1.235 37.951 14.667 1.00 83.69 427 SER A O 1
ATOM 3480 N N . MET A 1 428 ? -1.355 36.006 15.778 1.00 79.88 428 MET A N 1
ATOM 3481 C CA . MET A 1 428 ? -0.700 36.465 17.008 1.00 79.88 428 MET A CA 1
ATOM 3482 C C . MET A 1 428 ? 0.776 36.809 16.778 1.00 79.88 428 MET A C 1
ATOM 3484 O O . MET A 1 428 ? 1.274 37.809 17.292 1.00 79.88 428 MET A O 1
ATOM 3488 N N . ARG A 1 429 ? 1.472 36.048 15.921 1.00 78.31 429 ARG A N 1
ATOM 3489 C CA . ARG A 1 429 ? 2.844 36.362 15.497 1.00 78.31 429 ARG A CA 1
ATOM 3490 C C . ARG A 1 429 ? 2.906 37.679 14.722 1.00 78.31 429 ARG A C 1
ATOM 3492 O O . ARG A 1 429 ? 3.824 38.461 14.944 1.00 78.31 429 ARG A O 1
ATOM 3499 N N . SER A 1 430 ? 1.934 37.951 13.846 1.00 75.56 430 SER A N 1
ATOM 3500 C CA . SER A 1 430 ? 1.874 39.223 13.107 1.00 75.56 430 SER A CA 1
ATOM 3501 C C . SER A 1 430 ? 1.599 40.438 14.005 1.00 75.56 430 SER A C 1
ATOM 3503 O O . SER A 1 430 ? 1.983 41.551 13.660 1.00 75.56 430 SER A O 1
ATOM 3505 N N . GLN A 1 431 ? 0.987 40.214 15.172 1.00 80.75 431 GLN A N 1
ATOM 3506 C CA . GLN A 1 431 ? 0.709 41.231 16.190 1.00 80.75 431 GLN A CA 1
ATOM 3507 C C . GLN A 1 431 ? 1.861 41.412 17.198 1.00 80.75 431 GLN A C 1
ATOM 3509 O O . GLN A 1 431 ? 1.785 42.297 18.045 1.00 80.75 431 GLN A O 1
ATOM 3514 N N . GLY A 1 432 ? 2.932 40.612 17.101 1.00 74.19 432 GLY A N 1
ATOM 3515 C CA . GLY A 1 432 ? 4.099 40.706 17.985 1.00 74.19 432 GLY A CA 1
ATOM 3516 C C . GLY A 1 432 ? 3.890 40.117 19.386 1.00 74.19 432 GLY A C 1
ATOM 3517 O O . GLY A 1 432 ? 4.508 40.599 20.332 1.00 74.19 432 GLY A O 1
ATOM 3518 N N . ALA A 1 433 ? 3.022 39.108 19.530 1.00 75.00 433 ALA A N 1
ATOM 3519 C CA . ALA A 1 433 ? 2.730 38.448 20.808 1.00 75.00 433 ALA A CA 1
ATOM 3520 C C . ALA A 1 433 ? 3.976 37.828 21.480 1.00 75.00 433 ALA A C 1
ATOM 3522 O O . ALA A 1 433 ? 4.929 37.422 20.806 1.00 75.00 433 ALA A O 1
ATOM 3523 N N . SER A 1 434 ? 3.960 37.739 22.817 1.00 76.94 434 SER A N 1
ATOM 3524 C CA . SER A 1 434 ? 5.056 37.154 23.601 1.00 76.94 434 SER A CA 1
ATOM 3525 C C . SER A 1 434 ? 5.175 35.640 23.371 1.00 76.94 434 SER A C 1
ATOM 3527 O O . SER A 1 434 ? 4.206 34.960 23.033 1.00 76.94 434 SER A O 1
ATOM 3529 N N . ALA A 1 435 ? 6.380 35.089 23.557 1.00 76.44 435 ALA A N 1
ATOM 3530 C CA . ALA A 1 435 ? 6.657 33.668 23.315 1.00 76.44 435 ALA A CA 1
ATOM 3531 C C . ALA A 1 435 ? 5.813 32.719 24.191 1.00 76.44 435 ALA A C 1
ATOM 3533 O O . ALA A 1 435 ? 5.489 31.618 23.756 1.00 76.44 435 ALA A O 1
ATOM 3534 N N . GLU A 1 436 ? 5.417 33.164 25.385 1.00 75.88 436 GLU A N 1
ATOM 3535 C CA . GLU A 1 436 ? 4.564 32.412 26.315 1.00 75.88 436 GLU A CA 1
ATOM 3536 C C . GLU A 1 436 ? 3.133 32.263 25.779 1.00 75.88 436 GLU A C 1
ATOM 3538 O O . GLU A 1 436 ? 2.596 31.162 25.748 1.00 75.88 436 GLU A O 1
ATOM 3543 N N . GLN A 1 437 ? 2.556 33.330 25.212 1.00 75.75 437 GLN A N 1
ATOM 3544 C CA . GLN A 1 437 ? 1.218 33.279 24.606 1.00 75.75 437 GLN A CA 1
ATOM 3545 C C . GLN A 1 437 ? 1.164 32.356 23.382 1.00 75.75 437 GLN A C 1
ATOM 3547 O O . GLN A 1 437 ? 0.133 31.751 23.095 1.00 75.75 437 GLN A O 1
ATOM 3552 N N . LEU A 1 438 ? 2.272 32.247 22.642 1.00 78.44 438 LEU A N 1
ATOM 3553 C CA . LEU A 1 438 ? 2.379 31.330 21.508 1.00 78.44 438 LEU A CA 1
ATOM 3554 C C . LEU A 1 438 ? 2.450 29.866 21.967 1.00 78.44 438 LEU A C 1
ATOM 3556 O O . LEU A 1 438 ? 1.840 29.014 21.323 1.00 78.44 438 LEU A O 1
ATOM 3560 N N . LEU A 1 439 ? 3.137 29.587 23.080 1.00 78.88 439 LEU A N 1
ATOM 3561 C CA . LEU A 1 439 ? 3.201 28.252 23.681 1.00 78.88 439 LEU A CA 1
ATOM 3562 C C . LEU A 1 439 ? 1.835 27.799 24.207 1.00 78.88 439 LEU A C 1
ATOM 3564 O O . LEU A 1 439 ? 1.428 26.682 23.902 1.00 78.88 439 LEU A O 1
ATOM 3568 N N . ASP A 1 440 ? 1.081 28.674 24.876 1.00 81.75 440 ASP A N 1
ATOM 3569 C CA . ASP A 1 440 ? -0.264 28.354 25.383 1.00 81.75 440 ASP A CA 1
ATOM 3570 C C . ASP A 1 440 ? -1.237 27.964 24.254 1.00 81.75 440 ASP A C 1
ATOM 3572 O O . ASP A 1 440 ? -2.034 27.029 24.369 1.00 81.75 440 ASP A O 1
ATOM 3576 N N . ILE A 1 441 ? -1.157 28.663 23.115 1.00 80.12 441 ILE A N 1
ATOM 3577 C CA . ILE A 1 441 ? -1.962 28.359 21.923 1.00 80.12 441 ILE A CA 1
ATOM 3578 C C . ILE A 1 441 ? -1.518 27.031 21.295 1.00 80.12 441 ILE A C 1
ATOM 3580 O O . ILE A 1 441 ? -2.352 26.256 20.818 1.00 80.12 441 ILE A O 1
ATOM 3584 N N . GLU A 1 442 ? -0.218 26.736 21.307 1.00 78.56 442 GLU A N 1
ATOM 3585 C CA . GLU A 1 442 ? 0.312 25.456 20.841 1.00 78.56 442 GLU A CA 1
ATOM 3586 C C . GLU A 1 442 ? -0.111 24.300 21.771 1.00 78.56 442 GLU A C 1
ATOM 3588 O O . GLU A 1 442 ? -0.397 23.194 21.305 1.00 78.56 442 GLU A O 1
ATOM 3593 N N . GLU A 1 443 ? -0.219 24.532 23.082 1.00 83.62 443 GLU A N 1
ATOM 3594 C CA . GLU A 1 443 ? -0.683 23.565 24.091 1.00 83.62 443 GLU A CA 1
ATOM 3595 C C . GLU A 1 443 ? -2.182 23.233 24.011 1.00 83.62 443 GLU A C 1
ATOM 3597 O O . GLU A 1 443 ? -2.609 22.193 24.518 1.00 83.62 443 GLU A O 1
ATOM 3602 N N . MET A 1 444 ? -2.981 23.997 23.253 1.00 80.50 444 MET A N 1
ATOM 3603 C CA . MET A 1 444 ? -4.356 23.602 22.891 1.00 80.50 444 MET A CA 1
ATOM 3604 C C . MET A 1 444 ? -4.418 22.279 22.094 1.00 80.50 444 MET A C 1
ATOM 3606 O O . MET A 1 444 ? -5.486 21.660 21.958 1.00 80.50 444 MET A O 1
ATOM 3610 N N . LEU A 1 445 ? -3.281 21.857 21.532 1.00 85.69 445 LEU A N 1
ATOM 3611 C CA . LEU A 1 445 ? -3.055 20.549 20.930 1.00 85.69 445 LEU A CA 1
ATOM 3612 C C . LEU A 1 445 ? -2.466 19.593 21.967 1.00 85.69 445 LEU A C 1
ATOM 3614 O O . LEU A 1 445 ? -1.300 19.711 22.349 1.00 85.69 445 LEU A O 1
ATOM 3618 N N . THR A 1 446 ? -3.266 18.607 22.369 1.00 88.00 446 THR A N 1
ATOM 3619 C CA . THR A 1 446 ? -2.847 17.625 23.374 1.00 88.00 446 THR A CA 1
ATOM 3620 C C . THR A 1 446 ? -1.690 16.759 22.848 1.00 88.00 446 THR A C 1
ATOM 3622 O O . THR A 1 446 ? -1.640 16.463 21.649 1.00 88.00 446 THR A O 1
ATOM 3625 N N . PRO A 1 447 ? -0.764 16.295 23.708 1.00 87.44 447 PRO A N 1
ATOM 3626 C CA . PRO A 1 447 ? 0.338 15.417 23.302 1.00 87.44 447 PRO A CA 1
ATOM 3627 C C . PRO A 1 447 ? -0.063 14.204 22.429 1.00 87.44 447 PRO A C 1
ATOM 3629 O O . PRO A 1 447 ? 0.594 13.993 21.405 1.00 87.44 447 PRO A O 1
ATOM 3632 N N . PRO A 1 448 ? -1.152 13.451 22.715 1.00 88.25 448 PRO A N 1
ATOM 3633 C CA . PRO A 1 448 ? -1.592 12.362 21.836 1.00 88.25 448 PRO A CA 1
ATOM 3634 C C . PRO A 1 448 ? -2.096 12.850 20.468 1.00 88.25 448 PRO A C 1
ATOM 3636 O O . PRO A 1 448 ? -1.865 12.190 19.454 1.00 88.25 448 PRO A O 1
ATOM 3639 N N . GLU A 1 449 ? -2.749 14.017 20.393 1.00 88.94 449 GLU A N 1
ATOM 3640 C CA . GLU A 1 449 ? -3.159 14.614 19.112 1.00 88.94 449 GLU A CA 1
ATOM 3641 C C . GLU A 1 449 ? -1.945 15.053 18.283 1.00 88.94 449 GLU A C 1
ATOM 3643 O O . GLU A 1 449 ? -1.958 14.894 17.062 1.00 88.94 449 GLU A O 1
ATOM 3648 N N . ARG A 1 450 ? -0.883 15.562 18.925 1.00 86.25 450 ARG A N 1
ATOM 3649 C CA . ARG A 1 450 ? 0.380 15.903 18.251 1.00 86.25 450 ARG A CA 1
ATOM 3650 C C . ARG A 1 450 ? 1.036 14.660 17.654 1.00 86.25 450 ARG A C 1
ATOM 3652 O O . ARG A 1 450 ? 1.426 14.679 16.488 1.00 86.25 450 ARG A O 1
ATOM 3659 N N . GLU A 1 451 ? 1.103 13.564 18.408 1.00 89.81 451 GLU A N 1
ATOM 3660 C CA . GLU A 1 451 ? 1.648 12.300 17.903 1.00 89.81 451 GLU A CA 1
ATOM 3661 C C . GLU A 1 451 ? 0.817 11.753 16.731 1.00 89.81 451 GLU A C 1
ATOM 3663 O O . GLU A 1 451 ? 1.359 11.346 15.697 1.00 89.81 451 GLU A O 1
ATOM 3668 N N . LEU A 1 452 ? -0.513 11.798 16.849 1.00 89.50 452 LEU A N 1
ATOM 3669 C CA . LEU A 1 452 ? -1.415 11.384 15.780 1.00 89.50 452 LEU A CA 1
ATOM 3670 C C . LEU A 1 452 ? -1.256 12.262 14.528 1.00 89.50 452 LEU A C 1
ATOM 3672 O O . LEU A 1 452 ? -1.215 11.736 13.417 1.00 89.50 452 LEU A O 1
ATOM 3676 N N . LEU A 1 453 ? -1.109 13.580 14.684 1.00 90.19 453 LEU A N 1
ATOM 3677 C CA . LEU A 1 453 ? -0.853 14.505 13.578 1.00 90.19 453 LEU A CA 1
ATOM 3678 C C . LEU A 1 453 ? 0.449 14.183 12.848 1.00 90.19 453 LEU A C 1
ATOM 3680 O O . LEU A 1 453 ? 0.453 14.152 11.620 1.00 90.19 453 LEU A O 1
ATOM 3684 N N . VAL A 1 454 ? 1.527 13.873 13.571 1.00 91.81 454 VAL A N 1
ATOM 3685 C CA . VAL A 1 454 ? 2.798 13.456 12.956 1.00 91.81 454 VAL A CA 1
ATOM 3686 C C . VAL A 1 454 ? 2.612 12.163 12.154 1.00 91.81 454 VAL A C 1
ATOM 3688 O O . VAL A 1 454 ? 3.079 12.063 11.015 1.00 91.81 454 VAL A O 1
ATOM 3691 N N . LYS A 1 455 ? 1.864 11.185 12.686 1.00 92.19 455 LYS A N 1
ATOM 3692 C CA . LYS A 1 455 ? 1.526 9.946 11.959 1.00 92.19 455 LYS A CA 1
ATOM 3693 C C . LYS A 1 455 ? 0.693 10.226 10.700 1.00 92.19 455 LYS A C 1
ATOM 3695 O O . LYS A 1 455 ? 0.975 9.655 9.639 1.00 92.19 455 LYS A O 1
ATOM 3700 N N . ILE A 1 456 ? -0.298 11.116 10.789 1.00 92.44 456 ILE A N 1
ATOM 3701 C CA . ILE A 1 456 ? -1.151 11.538 9.666 1.00 92.44 456 ILE A CA 1
ATOM 3702 C C . ILE A 1 456 ? -0.315 12.238 8.591 1.00 92.44 456 ILE A C 1
ATOM 3704 O O . ILE A 1 456 ? -0.426 11.902 7.412 1.00 92.44 456 ILE A O 1
ATOM 3708 N N . GLU A 1 457 ? 0.557 13.168 8.976 1.00 91.38 457 GLU A N 1
ATOM 3709 C CA . GLU A 1 457 ? 1.423 13.895 8.048 1.00 91.38 457 GLU A CA 1
ATOM 3710 C C . GLU A 1 457 ? 2.412 12.982 7.337 1.00 91.38 457 GLU A C 1
ATOM 3712 O O . GLU A 1 457 ? 2.567 13.089 6.122 1.00 91.38 457 GLU A O 1
ATOM 3717 N N . ASN A 1 458 ? 3.056 12.062 8.055 1.00 93.12 458 ASN A N 1
ATOM 3718 C CA . ASN A 1 458 ? 3.982 11.107 7.448 1.00 93.12 458 ASN A CA 1
ATOM 3719 C C . ASN A 1 458 ? 3.258 10.184 6.460 1.00 93.12 458 ASN A C 1
ATOM 3721 O O . ASN A 1 458 ? 3.760 9.927 5.363 1.00 93.12 458 ASN A O 1
ATOM 3725 N N . SER A 1 459 ? 2.040 9.755 6.800 1.00 91.25 459 SER A N 1
ATOM 3726 C CA . SER A 1 459 ? 1.197 8.956 5.907 1.00 91.25 459 SER A CA 1
ATOM 3727 C C . SER A 1 459 ? 0.777 9.741 4.658 1.00 91.25 459 SER A C 1
ATOM 3729 O O . SER A 1 459 ? 0.876 9.223 3.546 1.00 91.25 459 SER A O 1
ATOM 3731 N N . LEU A 1 460 ? 0.377 11.011 4.804 1.00 91.69 460 LEU A N 1
ATOM 3732 C CA . LEU A 1 460 ? 0.033 11.888 3.677 1.00 91.69 460 LEU A CA 1
ATOM 3733 C C . LEU A 1 460 ? 1.241 12.200 2.791 1.00 91.69 460 LEU A C 1
ATOM 3735 O O . LEU A 1 460 ? 1.117 12.165 1.568 1.00 91.69 460 LEU A O 1
ATOM 3739 N N . LYS A 1 461 ? 2.413 12.462 3.383 1.00 92.06 461 LYS A N 1
ATOM 3740 C CA . LYS A 1 461 ? 3.671 12.655 2.647 1.00 92.06 461 LYS A CA 1
ATOM 3741 C C . LYS A 1 461 ? 3.992 11.419 1.810 1.00 92.06 461 LYS A C 1
ATOM 3743 O O . LYS A 1 461 ? 4.260 11.563 0.623 1.00 92.06 461 LYS A O 1
ATOM 3748 N N . LYS A 1 462 ? 3.878 10.216 2.383 1.00 93.44 462 LYS A N 1
ATOM 3749 C CA . LYS A 1 462 ? 4.093 8.956 1.654 1.00 93.44 462 LYS A CA 1
ATOM 3750 C C . LYS A 1 462 ? 3.120 8.795 0.482 1.00 93.44 462 LYS A C 1
ATOM 3752 O O . LYS A 1 462 ? 3.551 8.477 -0.618 1.00 93.44 462 LYS A O 1
ATOM 3757 N N . ILE A 1 463 ? 1.829 9.060 0.691 1.00 93.12 463 ILE A N 1
ATOM 3758 C CA . ILE A 1 463 ? 0.808 8.983 -0.369 1.00 93.12 463 ILE A CA 1
ATOM 3759 C C . ILE A 1 463 ? 1.092 9.987 -1.498 1.00 93.12 463 ILE A C 1
ATOM 3761 O O . ILE A 1 463 ? 1.030 9.617 -2.666 1.00 93.12 463 ILE A O 1
ATOM 3765 N N . ASN A 1 464 ? 1.449 11.230 -1.165 1.00 90.19 464 ASN A N 1
ATOM 3766 C CA . ASN A 1 464 ? 1.773 12.252 -2.163 1.00 90.19 464 ASN A CA 1
ATOM 3767 C C . ASN A 1 464 ? 3.063 11.924 -2.938 1.00 90.19 464 ASN A C 1
ATOM 3769 O O . ASN A 1 464 ? 3.150 12.225 -4.123 1.00 90.19 464 ASN A O 1
ATOM 3773 N N . LEU A 1 465 ? 4.059 11.302 -2.296 1.00 90.88 465 LEU A N 1
ATOM 3774 C CA . LEU A 1 465 ? 5.264 10.831 -2.987 1.00 90.88 465 LEU A CA 1
ATOM 3775 C C . LEU A 1 465 ? 4.929 9.729 -4.000 1.00 90.88 465 LEU A C 1
ATOM 3777 O O . LEU A 1 465 ? 5.354 9.822 -5.146 1.00 90.88 465 LEU A O 1
ATOM 3781 N N . LEU A 1 466 ? 4.092 8.758 -3.617 1.00 91.12 466 LEU A N 1
ATOM 3782 C CA . LEU A 1 466 ? 3.640 7.697 -4.526 1.00 91.12 466 LEU A CA 1
ATOM 3783 C C . LEU A 1 466 ? 2.862 8.251 -5.731 1.00 91.12 466 LEU A C 1
ATOM 3785 O O . LEU A 1 466 ? 3.011 7.759 -6.845 1.00 91.12 466 LEU A O 1
ATOM 3789 N N . GLU A 1 467 ? 2.042 9.285 -5.530 1.00 90.50 467 GLU A N 1
ATOM 3790 C CA . GLU A 1 467 ? 1.334 9.968 -6.621 1.00 90.50 467 GLU A CA 1
ATOM 3791 C C . GLU A 1 467 ? 2.305 10.585 -7.634 1.00 90.50 467 GLU A C 1
ATOM 3793 O O . GLU A 1 467 ? 2.127 10.417 -8.841 1.00 90.50 467 GLU A O 1
ATOM 3798 N N . ILE A 1 468 ? 3.366 11.234 -7.145 1.00 89.25 468 ILE A N 1
ATOM 3799 C CA . ILE A 1 468 ? 4.407 11.832 -7.987 1.00 89.25 468 ILE A CA 1
ATOM 3800 C C . ILE A 1 468 ? 5.186 10.752 -8.754 1.00 89.25 468 ILE A C 1
ATOM 3802 O O . ILE A 1 468 ? 5.442 10.915 -9.945 1.00 89.25 468 ILE A O 1
ATOM 3806 N N . GLU A 1 469 ? 5.554 9.647 -8.104 1.00 88.88 469 GLU A N 1
ATOM 3807 C CA . GLU A 1 469 ? 6.302 8.546 -8.733 1.00 88.88 469 GLU A CA 1
ATOM 3808 C C . GLU A 1 469 ? 5.491 7.844 -9.837 1.00 88.88 469 GLU A C 1
ATOM 3810 O O . GLU A 1 469 ? 6.008 7.539 -10.920 1.00 88.88 469 GLU A O 1
ATOM 3815 N N . ILE A 1 470 ? 4.191 7.630 -9.609 1.00 91.06 470 ILE A N 1
ATOM 3816 C CA . ILE A 1 470 ? 3.310 7.055 -10.631 1.00 91.06 470 ILE A CA 1
ATOM 3817 C C . ILE A 1 470 ? 3.122 8.027 -11.796 1.00 91.06 470 ILE A C 1
ATOM 3819 O O . ILE A 1 470 ? 3.173 7.591 -12.947 1.00 91.06 470 ILE A O 1
ATOM 3823 N N . ASP A 1 471 ? 2.951 9.327 -11.538 1.00 88.81 471 ASP A N 1
ATOM 3824 C CA . ASP A 1 471 ? 2.851 10.319 -12.615 1.00 88.81 471 ASP A CA 1
ATOM 3825 C C . ASP A 1 471 ? 4.136 10.397 -13.454 1.00 88.81 471 ASP A C 1
ATOM 3827 O O . ASP A 1 471 ? 4.055 10.461 -14.679 1.00 88.81 471 ASP A O 1
ATOM 3831 N N . GLN A 1 472 ? 5.322 10.285 -12.846 1.00 87.44 472 GLN A N 1
ATOM 3832 C CA . GLN A 1 472 ? 6.585 10.197 -13.594 1.00 87.44 472 GLN A CA 1
ATOM 3833 C C . GLN A 1 472 ? 6.607 8.993 -14.546 1.00 87.44 472 GLN A C 1
ATOM 3835 O O . GLN A 1 472 ? 7.027 9.113 -15.701 1.00 87.44 472 GLN A O 1
ATOM 3840 N N . THR A 1 473 ? 6.097 7.847 -14.091 1.00 88.88 473 THR A N 1
ATOM 3841 C CA . THR A 1 473 ? 5.972 6.642 -14.923 1.00 88.88 473 THR A CA 1
ATOM 3842 C C . THR A 1 473 ? 4.965 6.854 -16.061 1.00 88.88 473 THR A C 1
ATOM 3844 O O . THR A 1 473 ? 5.240 6.499 -17.209 1.00 88.88 473 THR A O 1
ATOM 3847 N N . ILE A 1 474 ? 3.820 7.486 -15.776 1.00 89.50 474 ILE A N 1
ATOM 3848 C CA . ILE A 1 474 ? 2.808 7.844 -16.784 1.00 89.50 474 ILE A CA 1
ATOM 3849 C C . ILE A 1 474 ? 3.407 8.782 -17.829 1.00 89.50 474 ILE A C 1
ATOM 3851 O O . ILE A 1 474 ? 3.283 8.515 -19.022 1.00 89.50 474 ILE A O 1
ATOM 3855 N N . PHE A 1 475 ? 4.096 9.838 -17.394 1.00 87.19 475 PHE A N 1
ATOM 3856 C CA . PHE A 1 475 ? 4.746 10.803 -18.272 1.00 87.19 475 PHE A CA 1
ATOM 3857 C C . PHE A 1 475 ? 5.688 10.107 -19.250 1.00 87.19 475 PHE A C 1
ATOM 3859 O O . PHE A 1 475 ? 5.607 10.334 -20.455 1.00 87.19 475 PHE A O 1
ATOM 3866 N N . PHE A 1 476 ? 6.531 9.203 -18.758 1.00 85.12 476 PHE A N 1
ATOM 3867 C CA . PHE A 1 476 ? 7.460 8.468 -19.603 1.00 85.12 476 PHE A CA 1
ATOM 3868 C C . PHE A 1 476 ? 6.744 7.612 -20.668 1.00 85.12 476 PHE A C 1
ATOM 3870 O O . PHE A 1 476 ? 7.098 7.624 -21.852 1.00 85.12 476 PHE A O 1
ATOM 3877 N N . LEU A 1 477 ? 5.712 6.871 -20.265 1.00 87.00 477 LEU A N 1
ATOM 3878 C CA . LEU A 1 477 ? 4.954 6.012 -21.174 1.00 87.00 477 LEU A CA 1
ATOM 3879 C C . LEU A 1 477 ? 4.141 6.837 -22.191 1.00 87.00 477 LEU A C 1
ATOM 3881 O O . LEU A 1 477 ? 4.049 6.462 -23.363 1.00 87.00 477 LEU A O 1
ATOM 3885 N N . GLU A 1 478 ? 3.616 7.996 -21.787 1.00 84.69 478 GLU A N 1
ATOM 3886 C CA . GLU A 1 478 ? 2.993 8.978 -22.681 1.00 84.69 478 GLU A CA 1
ATOM 3887 C C . GLU A 1 478 ? 3.997 9.532 -23.699 1.00 84.69 478 GLU A C 1
ATOM 3889 O O . GLU A 1 478 ? 3.672 9.611 -24.887 1.00 84.69 478 GLU A O 1
ATOM 3894 N N . LEU A 1 479 ? 5.228 9.851 -23.275 1.00 81.00 479 LEU A N 1
ATOM 3895 C CA . LEU A 1 479 ? 6.300 10.294 -24.171 1.00 81.00 479 LEU A CA 1
ATOM 3896 C C . LEU A 1 479 ? 6.619 9.241 -25.236 1.00 81.00 479 LEU A C 1
ATOM 3898 O O . LEU A 1 479 ? 6.774 9.558 -26.416 1.00 81.00 479 LEU A O 1
ATOM 3902 N N . LYS A 1 480 ? 6.670 7.963 -24.853 1.00 82.69 480 LYS A N 1
ATOM 3903 C CA . LYS A 1 480 ? 6.909 6.874 -25.807 1.00 82.69 480 LYS A CA 1
ATOM 3904 C C . LYS A 1 480 ? 5.830 6.807 -26.895 1.00 82.69 480 LYS A C 1
ATOM 3906 O O . LYS A 1 480 ? 6.148 6.540 -28.061 1.00 82.69 480 LYS A O 1
ATOM 3911 N N . ILE A 1 481 ? 4.571 7.030 -26.518 1.00 80.19 481 ILE A N 1
ATOM 3912 C CA . ILE A 1 481 ? 3.432 7.058 -27.442 1.00 80.19 481 ILE A CA 1
ATOM 3913 C C . ILE A 1 481 ? 3.477 8.319 -28.313 1.00 80.19 481 ILE A C 1
ATOM 3915 O O . ILE A 1 481 ? 3.286 8.226 -29.528 1.00 80.19 481 ILE A O 1
ATOM 3919 N N . SER A 1 482 ? 3.759 9.486 -27.730 1.00 70.25 482 SER A N 1
ATOM 3920 C CA . SER A 1 482 ? 3.765 10.762 -28.453 1.00 70.25 482 SER A CA 1
ATOM 3921 C C . SER A 1 482 ? 4.864 10.819 -29.517 1.00 70.25 482 SER A C 1
ATOM 3923 O O . SER A 1 482 ? 4.590 11.234 -30.641 1.00 70.25 482 SER A O 1
ATOM 3925 N N . VAL A 1 483 ? 6.057 10.288 -29.225 1.00 66.88 483 VAL A N 1
ATOM 3926 C CA . VAL A 1 483 ? 7.182 10.203 -30.176 1.00 66.88 483 VAL A CA 1
ATOM 3927 C C . VAL A 1 483 ? 6.864 9.289 -31.370 1.00 66.88 483 VAL A C 1
ATOM 3929 O O . VAL A 1 483 ? 7.303 9.550 -32.490 1.00 66.88 483 VAL A O 1
ATOM 3932 N N . ASN A 1 484 ? 6.064 8.234 -31.174 1.00 56.44 484 ASN A N 1
ATOM 3933 C CA . ASN A 1 484 ? 5.578 7.385 -32.271 1.00 56.44 484 ASN A CA 1
ATOM 3934 C C . ASN A 1 484 ? 4.509 8.093 -33.128 1.00 56.44 484 ASN A C 1
ATOM 3936 O O . ASN A 1 484 ? 4.433 7.856 -34.332 1.00 56.44 484 ASN A O 1
ATOM 3940 N N . HIS A 1 485 ? 3.718 8.987 -32.526 1.00 48.69 485 HIS A N 1
ATOM 3941 C CA . HIS A 1 485 ? 2.684 9.789 -33.183 1.00 48.69 485 HIS A CA 1
ATOM 3942 C C . HIS A 1 485 ? 3.166 11.188 -33.598 1.00 48.69 485 HIS A C 1
ATOM 3944 O O . HIS A 1 485 ? 2.335 12.088 -33.740 1.00 48.69 485 HIS A O 1
ATOM 3950 N N . CYS A 1 486 ? 4.465 11.385 -33.863 1.00 40.00 486 CYS A N 1
ATOM 3951 C CA . CYS A 1 486 ? 5.038 12.624 -34.417 1.00 40.00 486 CYS A CA 1
ATOM 3952 C C . CYS A 1 486 ? 4.580 12.935 -35.866 1.00 40.00 486 CYS A C 1
ATOM 3954 O O . CYS A 1 486 ? 5.376 13.222 -36.755 1.00 40.00 486 CYS A O 1
ATOM 3956 N N . LYS A 1 487 ? 3.263 12.909 -36.091 1.00 33.12 487 LYS A N 1
ATOM 3957 C CA . LYS A 1 487 ? 2.510 13.800 -36.976 1.00 33.12 487 LYS A CA 1
ATOM 3958 C C . LYS A 1 487 ? 1.555 14.735 -36.206 1.00 33.12 487 LYS A C 1
ATOM 3960 O O . LYS A 1 487 ? 1.223 15.785 -36.733 1.00 33.12 487 LYS A O 1
ATOM 3965 N N . LEU A 1 488 ? 1.173 14.449 -34.952 1.00 31.80 488 LEU A N 1
ATOM 3966 C CA . LEU A 1 488 ? 0.041 15.140 -34.301 1.00 31.80 488 LEU A CA 1
ATOM 3967 C C . LEU A 1 488 ? 0.368 16.291 -33.335 1.00 31.80 488 LEU A C 1
ATOM 3969 O O . LEU A 1 488 ? -0.528 17.073 -33.037 1.00 31.80 488 LEU A O 1
ATOM 3973 N N . PHE A 1 489 ? 1.616 16.474 -32.892 1.00 33.62 489 PHE A N 1
ATOM 3974 C CA . PHE A 1 489 ? 1.982 17.679 -32.116 1.00 33.62 489 PHE A CA 1
ATOM 3975 C C . PHE A 1 489 ? 2.341 18.882 -33.001 1.00 33.62 489 PHE A C 1
ATOM 3977 O O . PHE A 1 489 ? 2.324 20.025 -32.555 1.00 33.62 489 PHE A O 1
ATOM 3984 N N . VAL A 1 490 ? 2.616 18.634 -34.284 1.00 30.45 490 VAL A N 1
ATOM 3985 C CA . VAL A 1 490 ? 3.034 19.659 -35.245 1.00 30.45 490 VAL A CA 1
ATOM 3986 C C . VAL A 1 490 ? 1.840 20.257 -36.011 1.00 30.45 490 VAL A C 1
ATOM 3988 O O . VAL A 1 490 ? 1.906 21.408 -36.434 1.00 30.45 490 VAL A O 1
ATOM 3991 N N . GLU A 1 491 ? 0.717 19.543 -36.141 1.00 25.22 491 GLU A N 1
ATOM 3992 C CA . GLU A 1 491 ? -0.456 20.031 -36.891 1.00 25.22 491 GLU A CA 1
ATOM 3993 C C . GLU A 1 491 ? -1.342 21.028 -36.127 1.00 25.22 491 GLU A C 1
ATOM 3995 O O . GLU A 1 491 ? -2.039 21.812 -36.763 1.00 25.22 491 GLU A O 1
ATOM 4000 N N . ILE A 1 492 ? -1.269 21.106 -34.792 1.00 30.66 492 ILE A N 1
ATOM 4001 C CA . ILE A 1 492 ? -2.049 22.099 -34.020 1.00 30.66 492 ILE A CA 1
ATOM 4002 C C . ILE A 1 492 ? -1.378 23.491 -34.023 1.00 30.66 492 ILE A C 1
ATOM 4004 O O . ILE A 1 492 ? -2.032 24.497 -33.755 1.00 30.66 492 ILE A O 1
ATOM 4008 N N . HIS A 1 493 ? -0.098 23.583 -34.404 1.00 29.17 493 HIS A N 1
ATOM 4009 C CA . HIS A 1 493 ? 0.654 24.847 -34.445 1.00 29.17 493 HIS A CA 1
ATOM 4010 C C . HIS A 1 493 ? 1.097 25.302 -35.848 1.00 29.17 493 HIS A C 1
ATOM 4012 O O . HIS A 1 493 ? 1.641 26.397 -35.969 1.00 29.17 493 HIS A O 1
ATOM 4018 N N . LYS A 1 494 ? 0.847 24.526 -36.916 1.00 27.84 494 LYS A N 1
ATOM 4019 C CA . LYS A 1 494 ? 1.290 24.856 -38.290 1.00 27.84 494 LYS A CA 1
ATOM 4020 C C . LYS A 1 494 ? 0.254 25.522 -39.205 1.00 27.84 494 LYS A C 1
ATOM 4022 O O . LYS A 1 494 ? 0.587 25.811 -40.350 1.00 27.84 494 LYS A O 1
ATOM 4027 N N . SER A 1 495 ? -0.965 25.822 -38.755 1.00 25.55 495 SER A N 1
ATOM 4028 C CA . SER A 1 495 ? -1.975 26.461 -39.622 1.00 25.55 495 SER A CA 1
ATOM 4029 C C . SER A 1 495 ? -1.843 27.987 -39.768 1.00 25.55 495 SER A C 1
ATOM 4031 O O . SER A 1 495 ? -2.765 28.625 -40.264 1.00 25.55 495 SER A O 1
ATOM 4033 N N . ALA A 1 496 ? -0.724 28.596 -39.369 1.00 28.64 496 ALA A N 1
ATOM 4034 C CA . ALA A 1 496 ? -0.465 30.008 -39.631 1.00 28.64 496 ALA A CA 1
ATOM 4035 C C . ALA A 1 496 ? 1.041 30.255 -39.788 1.00 28.64 496 ALA A C 1
ATOM 4037 O O . ALA A 1 496 ? 1.765 30.217 -38.799 1.00 28.64 496 ALA A O 1
ATOM 4038 N N . VAL A 1 497 ? 1.478 30.452 -41.040 1.00 27.33 497 VAL A N 1
ATOM 4039 C CA . VAL A 1 497 ? 2.597 31.284 -41.556 1.00 27.33 497 VAL A CA 1
ATOM 4040 C C . VAL A 1 497 ? 3.131 30.654 -42.872 1.00 27.33 497 VAL A C 1
ATOM 4042 O O . VAL A 1 497 ? 3.294 29.433 -42.933 1.00 27.33 497 VAL A O 1
ATOM 4045 N N . PRO A 1 498 ? 3.361 31.432 -43.956 1.00 23.81 498 PRO A N 1
ATOM 4046 C CA . PRO A 1 498 ? 3.579 30.906 -45.309 1.00 23.81 498 PRO A CA 1
ATOM 4047 C C . PRO A 1 498 ? 4.998 30.365 -45.541 1.00 23.81 498 PRO A C 1
ATOM 4049 O O . PRO A 1 498 ? 5.972 30.840 -44.961 1.00 23.81 498 PRO A O 1
ATOM 4052 N N . ARG A 1 499 ? 5.106 29.389 -46.454 1.00 21.22 499 ARG A N 1
ATOM 4053 C CA . ARG A 1 499 ? 6.365 28.806 -46.952 1.00 21.22 499 ARG A CA 1
ATOM 4054 C C . ARG A 1 499 ? 7.210 29.836 -47.710 1.00 21.22 499 ARG A C 1
ATOM 4056 O O . ARG A 1 499 ? 6.705 30.473 -48.629 1.00 21.22 499 ARG A O 1
ATOM 4063 N N . ILE A 1 500 ? 8.516 29.842 -47.443 1.00 23.23 500 ILE A N 1
ATOM 4064 C CA . ILE A 1 500 ? 9.545 30.260 -48.403 1.00 23.23 500 ILE A CA 1
ATOM 4065 C C . ILE A 1 500 ? 10.369 29.018 -48.761 1.00 23.23 500 ILE A C 1
ATOM 4067 O O . ILE A 1 500 ? 10.769 28.241 -47.897 1.00 23.23 500 ILE A O 1
ATOM 4071 N N . ARG A 1 501 ? 10.519 28.813 -50.068 1.00 21.09 501 ARG A N 1
ATOM 4072 C CA . ARG A 1 501 ? 11.204 27.715 -50.756 1.00 21.09 501 ARG A CA 1
ATOM 4073 C C . ARG A 1 501 ? 12.663 28.108 -50.975 1.00 21.09 501 ARG A C 1
ATOM 4075 O O . ARG A 1 501 ? 12.892 29.199 -51.481 1.00 21.09 501 ARG A O 1
ATOM 4082 N N . VAL A 1 502 ? 13.604 27.210 -50.688 1.00 22.14 502 VAL A N 1
ATOM 4083 C CA . VAL A 1 502 ? 14.913 27.167 -51.361 1.00 22.14 502 VAL A CA 1
ATOM 4084 C C . VAL A 1 502 ? 15.271 25.701 -51.608 1.00 22.14 502 VAL A C 1
ATOM 4086 O O . VAL A 1 502 ? 15.024 24.836 -50.771 1.00 22.14 502 VAL A O 1
ATOM 4089 N N . GLU A 1 503 ? 15.733 25.464 -52.827 1.00 20.00 503 GLU A N 1
ATOM 4090 C CA . GLU A 1 503 ? 16.044 24.200 -53.487 1.00 20.00 503 GLU A CA 1
ATOM 4091 C C . GLU A 1 503 ? 17.432 23.640 -53.131 1.00 20.00 503 GLU A C 1
ATOM 4093 O O . GLU A 1 503 ? 18.256 24.328 -52.530 1.00 20.00 503 GLU A O 1
ATOM 4098 N N . SER A 1 504 ? 17.685 22.437 -53.673 1.00 21.89 504 SER A N 1
ATOM 4099 C CA . SER A 1 504 ? 18.978 21.804 -54.021 1.00 21.89 504 SER A CA 1
ATOM 4100 C C . SER A 1 504 ? 19.815 21.172 -52.888 1.00 21.89 504 SER A C 1
ATOM 4102 O O . SER A 1 504 ? 19.902 21.718 -51.800 1.00 21.89 504 SER A O 1
ATOM 4104 N N . GLU A 1 505 ? 20.445 19.995 -53.034 1.00 21.75 505 GLU A N 1
ATOM 4105 C CA . GLU A 1 505 ? 20.770 19.178 -54.218 1.00 21.75 505 GLU A CA 1
ATOM 4106 C C . GLU A 1 505 ? 21.105 17.713 -53.824 1.00 21.75 505 GLU A C 1
ATOM 4108 O O . GLU A 1 505 ? 21.375 17.397 -52.668 1.00 21.75 505 GLU A O 1
ATOM 4113 N N . SER A 1 506 ? 21.061 16.837 -54.829 1.00 20.34 506 SER A N 1
ATOM 4114 C CA . SER A 1 506 ? 21.398 15.401 -54.911 1.00 20.34 506 SER A CA 1
ATOM 4115 C C . SER A 1 506 ? 22.792 14.997 -54.386 1.00 20.34 506 SER A C 1
ATOM 4117 O O . SER A 1 506 ? 23.725 15.789 -54.438 1.00 20.34 506 SER A O 1
ATOM 4119 N N . SER A 1 507 ? 23.038 13.739 -53.990 1.00 22.38 507 SER A N 1
ATOM 4120 C CA . SER A 1 507 ? 23.535 12.701 -54.923 1.00 22.38 507 SER A CA 1
ATOM 4121 C C . SER A 1 507 ? 23.702 11.318 -54.265 1.00 22.38 507 SER A C 1
ATOM 4123 O O . SER A 1 507 ? 23.787 11.183 -53.047 1.00 22.38 507 SER A O 1
ATOM 4125 N N . ALA A 1 508 ? 23.676 10.301 -55.129 1.00 21.66 508 ALA A N 1
ATOM 4126 C CA . ALA A 1 508 ? 23.637 8.862 -54.880 1.00 21.66 508 ALA A CA 1
ATOM 4127 C C . ALA A 1 508 ? 25.016 8.179 -55.049 1.00 21.66 508 ALA A C 1
ATOM 4129 O O . ALA A 1 508 ? 25.990 8.859 -55.365 1.00 21.66 508 ALA A O 1
ATOM 4130 N N . SER A 1 509 ? 25.009 6.832 -54.973 1.00 22.94 509 SER A N 1
ATOM 4131 C CA . SER A 1 509 ? 26.049 5.826 -55.329 1.00 22.94 509 SER A CA 1
ATOM 4132 C C . SER A 1 509 ? 27.052 5.472 -54.206 1.00 22.94 509 SER A C 1
ATOM 4134 O O . SER A 1 509 ? 27.404 6.339 -53.419 1.00 22.94 509 SER A O 1
ATOM 4136 N N . GLU A 1 510 ? 27.529 4.235 -54.004 1.00 23.14 510 GLU A N 1
ATOM 4137 C CA . GLU A 1 510 ? 27.415 2.963 -54.741 1.00 23.14 510 GLU A CA 1
ATOM 4138 C C . GLU A 1 510 ? 27.896 1.770 -53.869 1.00 23.14 510 GLU A C 1
ATOM 4140 O O . GLU A 1 510 ? 28.470 1.956 -52.795 1.00 23.14 510 GLU A O 1
ATOM 4145 N N . ASP A 1 511 ? 27.625 0.557 -54.359 1.00 22.45 511 ASP A N 1
ATOM 4146 C CA . ASP A 1 511 ? 27.851 -0.781 -53.791 1.00 22.45 511 ASP A CA 1
ATOM 4147 C C . ASP A 1 511 ? 29.315 -1.204 -53.529 1.00 22.45 511 ASP A C 1
ATOM 4149 O O . ASP A 1 511 ? 30.263 -0.689 -54.117 1.00 22.45 511 ASP A O 1
ATOM 4153 N N . GLY A 1 512 ? 29.492 -2.266 -52.724 1.00 24.05 512 GLY A N 1
ATOM 4154 C CA . GLY A 1 512 ? 30.777 -2.963 -52.572 1.00 24.05 512 GLY A CA 1
ATOM 4155 C C . GLY A 1 512 ? 30.713 -4.286 -51.796 1.00 24.05 512 GLY A C 1
ATOM 4156 O O . GLY A 1 512 ? 30.943 -4.331 -50.592 1.00 24.05 512 GLY A O 1
ATOM 4157 N N . ASN A 1 513 ? 30.427 -5.372 -52.515 1.00 23.08 513 ASN A N 1
ATOM 4158 C CA . ASN A 1 513 ? 30.518 -6.782 -52.108 1.00 23.08 513 ASN A CA 1
ATOM 4159 C C . ASN A 1 513 ? 31.941 -7.178 -51.643 1.00 23.08 513 ASN A C 1
ATOM 4161 O O . ASN A 1 513 ? 32.905 -6.790 -52.297 1.00 23.08 513 ASN A O 1
ATOM 4165 N N . ASN A 1 514 ? 32.077 -8.053 -50.631 1.00 24.34 514 ASN A N 1
ATOM 4166 C CA . ASN A 1 514 ? 32.962 -9.229 -50.728 1.00 24.34 514 ASN A CA 1
ATOM 4167 C C . ASN A 1 514 ? 32.820 -10.233 -49.568 1.00 24.34 514 ASN A C 1
ATOM 4169 O O . ASN A 1 514 ? 32.974 -9.934 -48.386 1.00 24.34 514 ASN A O 1
ATOM 4173 N N . SER A 1 515 ? 32.577 -11.473 -49.976 1.00 22.25 515 SER A N 1
ATOM 4174 C CA . SER A 1 515 ? 32.634 -12.729 -49.236 1.00 22.25 515 SER A CA 1
ATOM 4175 C C . SER A 1 515 ? 34.069 -13.248 -49.062 1.00 22.25 515 SER A C 1
ATOM 4177 O O . SER A 1 515 ? 34.811 -13.202 -50.036 1.00 22.25 515 SER A O 1
ATOM 4179 N N . SER A 1 516 ? 34.394 -13.900 -47.932 1.00 22.73 516 SER A N 1
ATOM 4180 C CA . SER A 1 516 ? 35.097 -15.209 -47.913 1.00 22.73 516 SER A CA 1
ATOM 4181 C C . SER A 1 516 ? 35.388 -15.754 -46.497 1.00 22.73 516 SER A C 1
ATOM 4183 O O . SER A 1 516 ? 36.177 -15.195 -45.746 1.00 22.73 516 SER A O 1
ATOM 4185 N N . LEU A 1 517 ? 34.766 -16.901 -46.195 1.00 23.16 517 LEU A N 1
ATOM 4186 C CA . LEU A 1 517 ? 35.355 -18.165 -45.705 1.00 23.16 517 LEU A CA 1
ATOM 4187 C C . LEU A 1 517 ? 36.469 -18.163 -44.625 1.00 23.16 517 LEU A C 1
ATOM 4189 O O . LEU A 1 517 ? 37.646 -18.028 -44.924 1.00 23.16 517 LEU A O 1
ATOM 4193 N N . GLY A 1 518 ? 36.086 -18.619 -43.423 1.00 22.94 518 GLY A N 1
ATOM 4194 C CA . GLY A 1 518 ? 36.514 -19.925 -42.890 1.00 22.94 518 GLY A CA 1
ATOM 4195 C C . GLY A 1 518 ? 37.790 -20.013 -42.038 1.00 22.94 518 GLY A C 1
ATOM 4196 O O . GLY A 1 518 ? 38.894 -19.887 -42.550 1.00 22.94 518 GLY A O 1
ATOM 4197 N N . LYS A 1 519 ? 37.641 -20.467 -40.780 1.00 23.56 519 LYS A N 1
ATOM 4198 C CA . LYS A 1 519 ? 38.228 -21.736 -40.285 1.00 23.56 519 LYS A CA 1
ATOM 4199 C C . LYS A 1 519 ? 37.759 -22.072 -38.861 1.00 23.56 519 LYS A C 1
ATOM 4201 O O . LYS A 1 519 ? 37.874 -21.282 -37.935 1.00 23.56 519 LYS A O 1
ATOM 4206 N N . ARG A 1 520 ? 37.226 -23.290 -38.724 1.00 23.45 520 ARG A N 1
ATOM 4207 C CA . ARG A 1 520 ? 36.948 -24.003 -37.468 1.00 23.45 520 ARG A CA 1
ATOM 4208 C C . ARG A 1 520 ? 38.254 -24.541 -36.879 1.00 23.45 520 ARG A C 1
ATOM 4210 O O . ARG A 1 520 ? 39.084 -25.044 -37.632 1.00 23.45 520 ARG A O 1
ATOM 4217 N N . GLN A 1 521 ? 38.334 -24.613 -35.553 1.00 24.12 521 GLN A N 1
ATOM 4218 C CA . GLN A 1 521 ? 39.168 -25.594 -34.858 1.00 24.12 521 GLN A CA 1
ATOM 4219 C C . GLN A 1 521 ? 38.386 -26.180 -33.676 1.00 24.12 521 GLN A C 1
ATOM 4221 O O . GLN A 1 521 ? 37.690 -25.471 -32.955 1.00 24.12 521 GLN A O 1
ATOM 4226 N N . ARG A 1 522 ? 38.441 -27.507 -33.562 1.00 22.69 522 ARG A N 1
ATOM 4227 C CA . ARG A 1 522 ? 37.735 -28.367 -32.608 1.00 22.69 522 ARG A CA 1
ATOM 4228 C C . ARG A 1 522 ? 38.810 -29.231 -31.953 1.00 22.69 522 ARG A C 1
ATOM 4230 O O . ARG A 1 522 ? 39.597 -29.819 -32.689 1.00 22.69 522 ARG A O 1
ATOM 4237 N N . THR A 1 523 ? 38.813 -29.359 -30.631 1.00 22.91 523 THR A N 1
ATOM 4238 C CA . THR A 1 523 ? 39.532 -30.425 -29.916 1.00 22.91 523 THR A CA 1
ATOM 4239 C C . THR A 1 523 ? 38.666 -30.965 -28.778 1.00 22.91 523 THR A C 1
ATOM 4241 O O . THR A 1 523 ? 37.757 -30.307 -28.278 1.00 22.91 523 THR A O 1
ATOM 4244 N N . THR A 1 524 ? 38.886 -32.240 -28.491 1.00 23.20 524 THR A N 1
ATOM 4245 C CA . THR A 1 524 ? 37.993 -33.227 -27.878 1.00 23.20 524 THR A CA 1
ATOM 4246 C C . THR A 1 524 ? 38.463 -33.654 -26.482 1.00 23.20 524 THR A C 1
ATOM 4248 O O . THR A 1 524 ? 39.650 -33.887 -26.299 1.00 23.20 524 THR A O 1
ATOM 4251 N N . SER A 1 525 ? 37.500 -33.784 -25.557 1.00 24.31 525 SER A N 1
ATOM 4252 C CA . SER A 1 525 ? 37.305 -34.785 -24.476 1.00 24.31 525 SER A CA 1
ATOM 4253 C C . SER A 1 525 ? 38.482 -35.579 -23.886 1.00 24.31 525 SER A C 1
ATOM 4255 O O . SER A 1 525 ? 39.164 -36.248 -24.653 1.00 24.31 525 SER A O 1
ATOM 4257 N N . GLN A 1 526 ? 38.496 -35.744 -22.548 1.00 25.80 526 GLN A N 1
ATOM 4258 C CA . GLN A 1 526 ? 38.580 -37.061 -21.875 1.00 25.80 526 GLN A CA 1
ATOM 4259 C C . GLN A 1 526 ? 37.892 -37.072 -20.489 1.00 25.80 526 GLN A C 1
ATOM 4261 O O . GLN A 1 526 ? 37.864 -36.075 -19.774 1.00 25.80 526 GLN A O 1
ATOM 4266 N N . THR A 1 527 ? 37.334 -38.241 -20.169 1.00 21.81 527 THR A N 1
ATOM 4267 C CA . THR A 1 527 ? 36.522 -38.643 -19.009 1.00 21.81 527 THR A CA 1
ATOM 4268 C C . THR A 1 527 ? 37.353 -39.549 -18.093 1.00 21.81 527 THR A C 1
ATOM 4270 O O . THR A 1 527 ? 38.138 -40.336 -18.612 1.00 21.81 527 THR A O 1
ATOM 4273 N N . PHE A 1 528 ? 37.111 -39.543 -16.776 1.00 21.12 528 PHE A N 1
ATOM 4274 C CA . PHE A 1 528 ? 37.436 -40.671 -15.887 1.00 21.12 528 PHE A CA 1
ATOM 4275 C C . PHE A 1 528 ? 36.314 -40.890 -14.853 1.00 21.12 528 PHE A C 1
ATOM 4277 O O . PHE A 1 528 ? 35.884 -39.959 -14.177 1.00 21.12 528 PHE A O 1
ATOM 4284 N N . MET A 1 529 ? 35.847 -42.136 -14.760 1.00 22.86 529 MET A N 1
ATOM 4285 C CA . MET A 1 529 ? 35.015 -42.740 -13.707 1.00 22.86 529 MET A CA 1
ATOM 4286 C C . MET A 1 529 ? 35.556 -44.155 -13.437 1.00 22.86 529 MET A C 1
ATOM 4288 O O . MET A 1 529 ? 36.236 -44.677 -14.320 1.00 22.86 529 MET A O 1
ATOM 4292 N N . VAL A 1 530 ? 35.151 -44.746 -12.289 1.00 23.16 530 VAL A N 1
ATOM 4293 C CA . VAL A 1 530 ? 35.239 -46.155 -11.782 1.00 23.16 530 VAL A CA 1
ATOM 4294 C C . VAL A 1 530 ? 35.967 -46.152 -10.419 1.00 23.16 530 VAL A C 1
ATOM 4296 O O . VAL A 1 530 ? 37.041 -45.573 -10.346 1.00 23.16 530 VAL A O 1
ATOM 4299 N N . THR A 1 531 ? 35.527 -46.703 -9.273 1.00 22.19 531 THR A N 1
ATOM 4300 C CA . THR A 1 531 ? 34.414 -47.556 -8.752 1.00 22.19 531 THR A CA 1
ATOM 4301 C C . THR A 1 531 ? 34.549 -47.545 -7.204 1.00 22.19 531 THR A C 1
ATOM 4303 O O . THR A 1 531 ? 35.671 -47.401 -6.732 1.00 22.19 531 THR A O 1
ATOM 4306 N N . GLY A 1 532 ? 33.502 -47.534 -6.356 1.00 21.97 532 GLY A N 1
ATOM 4307 C CA . GLY A 1 532 ? 32.694 -48.686 -5.875 1.00 21.97 532 GLY A CA 1
ATOM 4308 C C . GLY A 1 532 ? 33.475 -49.577 -4.879 1.00 21.97 532 GLY A C 1
ATOM 4309 O O . GLY A 1 532 ? 34.600 -49.926 -5.189 1.00 21.97 532 GLY A O 1
ATOM 4310 N N . SER A 1 533 ? 33.021 -50.060 -3.715 1.00 21.98 533 SER A N 1
ATOM 4311 C CA . SER A 1 533 ? 31.743 -50.124 -2.983 1.00 21.98 533 SER A CA 1
ATOM 4312 C C . SER A 1 533 ? 32.038 -50.803 -1.624 1.00 21.98 533 SER A C 1
ATOM 4314 O O . SER A 1 533 ? 32.879 -51.697 -1.604 1.00 21.98 533 SER A O 1
ATOM 4316 N N . MET A 1 534 ? 31.330 -50.471 -0.536 1.00 23.80 534 MET A N 1
ATOM 4317 C CA . MET A 1 534 ? 30.867 -51.457 0.461 1.00 23.80 534 MET A CA 1
ATOM 4318 C C . MET A 1 534 ? 29.601 -50.943 1.159 1.00 23.80 534 MET A C 1
ATOM 4320 O O . MET A 1 534 ? 29.535 -49.817 1.644 1.00 23.80 534 MET A O 1
ATOM 4324 N N . THR A 1 535 ? 28.584 -51.798 1.142 1.00 24.19 535 THR A N 1
ATOM 4325 C CA . THR A 1 535 ? 27.199 -51.601 1.579 1.00 24.19 535 THR A CA 1
ATOM 4326 C C . THR A 1 535 ? 26.902 -52.341 2.882 1.00 24.19 535 THR A C 1
ATOM 4328 O O . THR A 1 535 ? 27.471 -53.407 3.101 1.00 24.19 535 THR A O 1
ATOM 4331 N N . SER A 1 536 ? 25.895 -51.843 3.612 1.00 22.39 536 SER A N 1
ATOM 4332 C CA . SER A 1 536 ? 24.940 -52.488 4.554 1.00 22.39 536 SER A CA 1
ATOM 4333 C C . SER A 1 536 ? 24.901 -51.725 5.891 1.00 22.39 536 SER A C 1
ATOM 4335 O O . SER A 1 536 ? 25.944 -51.387 6.426 1.00 22.39 536 SER A O 1
ATOM 4337 N N . ALA A 1 537 ? 23.763 -51.331 6.470 1.00 21.89 537 ALA A N 1
ATOM 4338 C CA . ALA A 1 537 ? 22.372 -51.750 6.305 1.00 21.89 537 ALA A CA 1
ATOM 4339 C C . ALA A 1 537 ? 21.381 -50.579 6.552 1.00 21.89 537 ALA A C 1
ATOM 4341 O O . ALA A 1 537 ? 21.744 -49.527 7.069 1.00 21.89 537 ALA A O 1
ATOM 4342 N N . SER A 1 538 ? 20.115 -50.775 6.183 1.00 21.78 538 SER A N 1
ATOM 4343 C CA . SER A 1 538 ? 18.942 -49.908 6.436 1.00 21.78 538 SER A CA 1
ATOM 4344 C C . SER A 1 538 ? 17.838 -50.763 7.100 1.00 21.78 538 SER A C 1
ATOM 4346 O O . SER A 1 538 ? 17.936 -51.984 6.966 1.00 21.78 538 SER A O 1
ATOM 4348 N N . PRO A 1 539 ? 16.681 -50.243 7.582 1.00 35.84 539 PRO A N 1
ATOM 4349 C CA . PRO A 1 539 ? 16.314 -48.988 8.275 1.00 35.84 539 PRO A CA 1
ATOM 4350 C C . PRO A 1 539 ? 15.404 -49.277 9.530 1.00 35.84 539 PRO A C 1
ATOM 4352 O O . PRO A 1 539 ? 15.341 -50.429 9.954 1.00 35.84 539 PRO A O 1
ATOM 4355 N N . PRO A 1 540 ? 14.711 -48.290 10.156 1.00 23.22 540 PRO A N 1
ATOM 4356 C CA . PRO A 1 540 ? 13.420 -47.781 9.642 1.00 23.22 540 PRO A CA 1
ATOM 4357 C C . PRO A 1 540 ? 13.391 -46.234 9.614 1.00 23.22 540 PRO A C 1
ATOM 4359 O O . PRO A 1 540 ? 13.775 -45.571 10.564 1.00 23.22 540 PRO A O 1
ATOM 4362 N N . LYS A 1 541 ? 13.133 -45.587 8.473 1.00 31.55 541 LYS A N 1
ATOM 4363 C CA . LYS A 1 541 ? 11.818 -45.050 8.066 1.00 31.55 541 LYS A CA 1
ATOM 4364 C C . LYS A 1 541 ? 10.998 -44.403 9.198 1.00 31.55 541 LYS A C 1
ATOM 4366 O O . LYS A 1 541 ? 10.087 -45.025 9.726 1.00 31.55 541 LYS A O 1
ATOM 4371 N N . PHE A 1 542 ? 11.236 -43.107 9.395 1.00 24.02 542 PHE A N 1
ATOM 4372 C CA . PHE A 1 542 ? 10.194 -42.081 9.323 1.00 24.02 542 PHE A CA 1
ATOM 4373 C C . PHE A 1 542 ? 10.669 -40.986 8.359 1.00 24.02 542 PHE A C 1
ATOM 4375 O O . PHE A 1 542 ? 11.842 -40.623 8.347 1.00 24.02 542 PHE A O 1
ATOM 4382 N N . VAL A 1 543 ? 9.769 -40.530 7.495 1.00 31.80 543 VAL A N 1
ATOM 4383 C CA . VAL A 1 543 ? 9.921 -39.289 6.728 1.00 31.80 543 VAL A CA 1
ATOM 4384 C C . VAL A 1 543 ? 9.439 -38.160 7.647 1.00 31.80 543 VAL A C 1
ATOM 4386 O O . VAL A 1 543 ? 8.435 -38.341 8.335 1.00 31.80 543 VAL A O 1
ATOM 4389 N N . SER A 1 544 ? 10.180 -37.053 7.697 1.00 45.91 544 SER A N 1
ATOM 4390 C CA . SER A 1 544 ? 10.018 -35.919 8.616 1.00 45.91 544 SER A CA 1
ATOM 4391 C C . SER A 1 544 ? 8.706 -35.149 8.397 1.00 45.91 544 SER A C 1
ATOM 4393 O O . SER A 1 544 ? 8.434 -34.658 7.303 1.00 45.91 544 SER A O 1
ATOM 4395 N N . LEU A 1 545 ? 7.909 -35.010 9.463 1.00 39.00 545 LEU A N 1
ATOM 4396 C CA . LEU A 1 545 ? 6.723 -34.143 9.511 1.00 39.00 545 LEU A CA 1
ATOM 4397 C C . LEU A 1 545 ? 7.075 -32.703 9.948 1.00 39.00 545 LEU A C 1
ATOM 4399 O O . LEU A 1 545 ? 6.332 -31.784 9.646 1.00 39.00 545 LEU A O 1
ATOM 4403 N N . GLU A 1 546 ? 8.228 -32.479 10.589 1.00 37.88 546 GLU A N 1
ATOM 4404 C CA . GLU A 1 546 ? 8.582 -31.216 11.272 1.00 37.88 546 GLU A CA 1
ATOM 4405 C C . GLU A 1 546 ? 9.513 -30.275 10.484 1.00 37.88 546 GLU A C 1
ATOM 4407 O O . GLU A 1 546 ? 9.541 -29.071 10.738 1.00 37.88 546 GLU A O 1
ATOM 4412 N N . GLU A 1 547 ? 10.239 -30.769 9.473 1.00 41.84 547 GLU A N 1
ATOM 4413 C CA . GLU A 1 547 ? 10.923 -29.892 8.497 1.00 41.84 547 GLU A CA 1
ATOM 4414 C C . GLU A 1 547 ? 9.905 -29.035 7.706 1.00 41.84 547 GLU A C 1
ATOM 4416 O O . GLU A 1 547 ? 10.263 -28.038 7.082 1.00 41.84 547 GLU A O 1
ATOM 4421 N N . ILE A 1 548 ? 8.613 -29.373 7.817 1.00 40.66 548 ILE A N 1
ATOM 4422 C CA . ILE A 1 548 ? 7.438 -28.635 7.333 1.00 40.66 548 ILE A CA 1
ATOM 4423 C C . ILE A 1 548 ? 7.129 -27.382 8.202 1.00 40.66 548 ILE A C 1
ATOM 4425 O O . ILE A 1 548 ? 6.372 -26.520 7.765 1.00 40.66 548 ILE A O 1
ATOM 4429 N N . ILE A 1 549 ? 7.751 -27.191 9.379 1.00 38.06 549 ILE A N 1
ATOM 4430 C CA . ILE A 1 549 ? 7.474 -26.075 10.323 1.00 38.06 549 ILE A CA 1
ATOM 4431 C C . ILE A 1 549 ? 8.589 -24.995 10.331 1.00 38.06 549 ILE A C 1
ATOM 4433 O O . ILE A 1 549 ? 8.442 -23.910 10.895 1.00 38.06 549 ILE A O 1
ATOM 4437 N N . GLN A 1 550 ? 9.720 -25.232 9.666 1.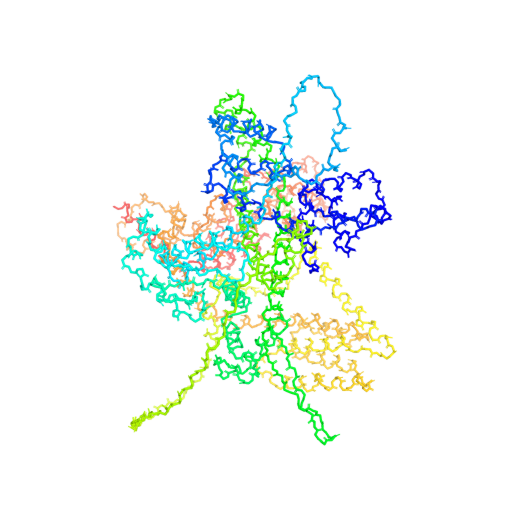00 39.03 550 GLN A N 1
ATOM 4438 C CA . GLN A 1 550 ? 10.987 -24.598 10.047 1.00 39.03 550 GLN A CA 1
ATOM 4439 C C . GLN A 1 550 ? 11.328 -23.198 9.482 1.00 39.03 550 GLN A C 1
ATOM 4441 O O . GLN A 1 550 ? 12.417 -22.729 9.797 1.00 39.03 550 GLN A O 1
ATOM 4446 N N . ALA A 1 551 ? 10.515 -22.482 8.684 1.00 34.91 551 ALA A N 1
ATOM 4447 C CA . ALA A 1 551 ? 11.092 -21.313 7.972 1.00 34.91 551 ALA A CA 1
ATOM 4448 C C . ALA A 1 551 ? 10.286 -20.012 7.743 1.00 34.91 551 ALA A C 1
ATOM 4450 O O . ALA A 1 551 ? 10.890 -19.090 7.200 1.00 34.91 551 ALA A O 1
ATOM 4451 N N . ALA A 1 552 ? 9.008 -19.838 8.128 1.00 32.16 552 ALA A N 1
ATOM 4452 C CA . ALA A 1 552 ? 8.243 -18.675 7.607 1.00 32.16 552 ALA A CA 1
ATOM 4453 C C . ALA A 1 552 ? 7.433 -17.769 8.574 1.00 32.16 552 ALA A C 1
ATOM 4455 O O . ALA A 1 552 ? 7.098 -16.661 8.168 1.00 32.16 552 ALA A O 1
ATOM 4456 N N . ASN A 1 553 ? 7.159 -18.123 9.839 1.00 38.94 553 ASN A N 1
ATOM 4457 C CA . ASN A 1 553 ? 6.161 -17.400 10.667 1.00 38.94 553 ASN A CA 1
ATOM 4458 C C . ASN A 1 553 ? 6.590 -17.152 12.143 1.00 38.94 553 ASN A C 1
ATOM 4460 O O . ASN A 1 553 ? 5.920 -17.539 13.098 1.00 38.94 553 ASN A O 1
ATOM 4464 N N . GLY A 1 554 ? 7.728 -16.499 12.379 1.00 42.78 554 GLY A N 1
ATOM 4465 C CA . GLY A 1 554 ? 8.439 -16.534 13.674 1.00 42.78 554 GLY A CA 1
ATOM 4466 C C . GLY A 1 554 ? 7.706 -16.129 14.976 1.00 42.78 554 GLY A C 1
ATOM 4467 O O . GLY A 1 554 ? 7.995 -16.750 16.001 1.00 42.78 554 GLY A O 1
ATOM 4468 N N . MET A 1 555 ? 6.784 -15.148 14.983 1.00 37.25 555 MET A N 1
ATOM 4469 C CA . MET A 1 555 ? 6.164 -14.622 16.229 1.00 37.25 555 MET A CA 1
ATOM 4470 C C . MET A 1 555 ? 4.684 -14.980 16.442 1.00 37.25 555 MET A C 1
ATOM 4472 O O . MET A 1 555 ? 4.300 -15.296 17.565 1.00 37.25 555 MET A O 1
ATOM 4476 N N . LYS A 1 556 ? 3.846 -14.966 15.397 1.00 45.12 556 LYS A N 1
ATOM 4477 C CA . LYS A 1 556 ? 2.417 -15.316 15.530 1.00 45.12 556 LYS A CA 1
ATOM 4478 C C . LYS A 1 556 ? 2.220 -16.804 15.823 1.00 45.12 556 LYS A C 1
ATOM 4480 O O . LYS A 1 556 ? 1.379 -17.156 16.643 1.00 45.12 556 LYS A O 1
ATOM 4485 N N . ASP A 1 557 ? 3.063 -17.649 15.236 1.00 58.25 557 ASP A N 1
ATOM 4486 C CA . ASP A 1 557 ? 2.991 -19.097 15.434 1.00 58.25 557 ASP A CA 1
ATOM 4487 C C . ASP A 1 557 ? 3.556 -19.496 16.802 1.00 58.25 557 ASP A C 1
ATOM 4489 O O . ASP A 1 557 ? 3.096 -20.465 17.394 1.00 58.25 557 ASP A O 1
ATOM 4493 N N . MET A 1 558 ? 4.486 -18.711 17.367 1.00 66.56 558 MET A N 1
ATOM 4494 C CA . MET A 1 558 ? 4.962 -18.951 18.733 1.00 66.56 558 MET A CA 1
ATOM 4495 C C . MET A 1 558 ? 3.909 -18.603 19.780 1.00 66.56 558 MET A C 1
ATOM 4497 O O . MET A 1 558 ? 3.733 -19.359 20.726 1.00 66.56 558 MET A O 1
ATOM 4501 N N . ALA A 1 559 ? 3.182 -17.497 19.591 1.00 66.62 559 ALA A N 1
ATOM 4502 C CA . ALA A 1 559 ? 2.068 -17.137 20.463 1.00 66.62 559 ALA A CA 1
ATOM 4503 C C . ALA A 1 559 ? 0.975 -18.219 20.453 1.00 66.62 559 ALA A C 1
ATOM 4505 O O . ALA A 1 559 ? 0.432 -18.527 21.507 1.00 66.62 559 ALA A O 1
ATOM 4506 N N . LEU A 1 560 ? 0.711 -18.844 19.296 1.00 71.50 560 LEU A N 1
ATOM 4507 C CA . LEU A 1 560 ? -0.228 -19.963 19.177 1.00 71.50 560 LEU A CA 1
ATOM 4508 C C . LEU A 1 560 ? 0.278 -21.229 19.887 1.00 71.50 560 LEU A C 1
ATOM 4510 O O . LEU A 1 560 ? -0.468 -21.831 20.652 1.00 71.50 560 LEU A O 1
ATOM 4514 N N . VAL A 1 561 ? 1.538 -21.624 19.667 1.00 73.06 561 VAL A N 1
ATOM 4515 C CA . VAL A 1 561 ? 2.157 -22.774 20.358 1.00 73.06 561 VAL A CA 1
ATOM 4516 C C . VAL A 1 561 ? 2.109 -22.574 21.870 1.00 73.06 561 VAL A C 1
ATOM 4518 O O . VAL A 1 561 ? 1.658 -23.449 22.605 1.00 73.06 561 VAL A O 1
ATOM 4521 N N . HIS A 1 562 ? 2.503 -21.391 22.327 1.00 77.94 562 HIS A N 1
ATOM 4522 C CA . HIS A 1 562 ? 2.459 -21.016 23.728 1.00 77.94 562 HIS A CA 1
ATOM 4523 C C . HIS A 1 562 ? 1.011 -21.001 24.270 1.00 77.94 562 HIS A C 1
ATOM 4525 O O . HIS A 1 562 ? 0.754 -21.492 25.368 1.00 77.94 562 HIS A O 1
ATOM 4531 N N . GLN A 1 563 ? 0.033 -20.536 23.484 1.00 76.69 563 GLN A N 1
ATOM 4532 C CA . GLN A 1 563 ? -1.386 -20.577 23.851 1.00 76.69 563 GLN A CA 1
ATOM 4533 C C . GLN A 1 563 ? -1.904 -22.015 24.011 1.00 76.69 563 GLN A C 1
ATOM 4535 O O . GLN A 1 563 ? -2.573 -22.311 24.996 1.00 76.69 563 GLN A O 1
ATOM 4540 N N . ILE A 1 564 ? -1.549 -22.932 23.105 1.00 76.06 564 ILE A N 1
ATOM 4541 C CA . ILE A 1 564 ? -1.935 -24.353 23.188 1.00 76.06 564 ILE A CA 1
ATOM 4542 C C . ILE A 1 564 ? -1.389 -25.007 24.469 1.00 76.06 564 ILE A C 1
ATOM 4544 O O . ILE A 1 564 ? -2.063 -25.853 25.065 1.00 76.06 564 ILE A O 1
ATOM 4548 N N . VAL A 1 565 ? -0.178 -24.626 24.889 1.00 76.00 565 VAL A N 1
ATOM 4549 C CA . VAL A 1 565 ? 0.488 -25.159 26.089 1.00 76.00 565 VAL A CA 1
ATOM 4550 C C . VAL A 1 565 ? -0.161 -24.631 27.370 1.00 76.00 565 VAL A C 1
ATOM 4552 O O . VAL A 1 565 ? -0.455 -25.412 28.275 1.00 76.00 565 VAL A O 1
ATOM 4555 N N . VAL A 1 566 ? -0.420 -23.324 27.445 1.00 75.25 566 VAL A N 1
ATOM 4556 C CA . VAL A 1 566 ? -0.982 -22.681 28.644 1.00 75.25 566 VAL A CA 1
ATOM 4557 C C . VAL A 1 566 ? -2.476 -23.004 28.815 1.00 75.25 566 VAL A C 1
ATOM 4559 O O . VAL A 1 566 ? -2.937 -23.310 29.927 1.00 75.25 566 VAL A O 1
ATOM 4562 N N . ASP A 1 567 ? -3.240 -23.017 27.719 1.00 75.06 567 ASP A N 1
ATOM 4563 C CA . ASP A 1 567 ? -4.679 -23.279 27.730 1.00 75.06 567 ASP A CA 1
ATOM 4564 C C . ASP A 1 567 ? -4.979 -24.772 27.534 1.00 75.06 567 ASP A C 1
ATOM 4566 O O . ASP A 1 567 ? -4.989 -25.316 26.427 1.00 75.06 567 ASP A O 1
ATOM 4570 N N . LYS A 1 568 ? -5.289 -25.466 28.638 1.00 68.62 568 LYS A N 1
ATOM 4571 C CA . LYS A 1 568 ? -5.686 -26.883 28.623 1.00 68.62 568 LYS A CA 1
ATOM 4572 C C . LYS A 1 568 ? -6.899 -27.142 27.720 1.00 68.62 568 LYS A C 1
ATOM 4574 O O . LYS A 1 568 ? -6.878 -28.125 26.984 1.00 68.62 568 LYS A O 1
ATOM 4579 N N . ASP A 1 569 ? -7.863 -26.226 27.711 1.00 67.81 569 ASP A N 1
ATOM 4580 C CA . ASP A 1 569 ? -9.134 -26.347 26.987 1.00 67.81 569 ASP A CA 1
ATOM 4581 C C . ASP A 1 569 ? -9.126 -25.646 25.618 1.00 67.81 569 ASP A C 1
ATOM 4583 O O . ASP A 1 569 ? -10.189 -25.372 25.065 1.00 67.81 569 ASP A O 1
ATOM 4587 N N . PHE A 1 570 ? -7.944 -25.328 25.074 1.00 75.06 570 PHE A N 1
ATOM 4588 C CA . PHE A 1 570 ? -7.826 -24.652 23.783 1.00 75.06 570 PHE A CA 1
ATOM 4589 C C . PHE A 1 570 ? -8.582 -25.405 22.681 1.00 75.06 570 PHE A C 1
ATOM 4591 O O . PHE A 1 570 ? -8.286 -26.567 22.392 1.00 75.06 570 PHE A O 1
ATOM 4598 N N . LYS A 1 571 ? -9.534 -24.714 22.050 1.00 70.44 571 LYS A N 1
ATOM 4599 C CA . LYS A 1 571 ? -10.293 -25.179 20.890 1.00 70.44 571 LYS A CA 1
ATOM 4600 C C . LYS A 1 571 ? -10.415 -24.037 19.893 1.00 70.44 571 LYS A C 1
ATOM 4602 O O . LYS A 1 571 ? -10.607 -22.884 20.267 1.00 70.44 571 LYS A O 1
ATOM 4607 N N . LEU A 1 572 ? -10.318 -24.368 18.616 1.00 72.50 572 LEU A N 1
ATOM 4608 C CA . LEU A 1 572 ? -10.643 -23.467 17.526 1.00 72.50 572 LEU A CA 1
ATOM 4609 C C . LEU A 1 572 ? -12.158 -23.279 17.487 1.00 72.50 572 LEU A C 1
ATOM 4611 O O . LEU A 1 572 ? -12.913 -24.234 17.281 1.00 72.50 572 LEU A O 1
ATOM 4615 N N . GLU A 1 573 ? -12.585 -22.037 17.674 1.00 68.31 573 GLU A N 1
ATOM 4616 C CA . GLU A 1 573 ? -13.979 -21.626 17.562 1.00 68.31 573 GLU A CA 1
ATOM 4617 C C . GLU A 1 573 ? -14.261 -21.023 16.184 1.00 68.31 573 GLU A C 1
ATOM 4619 O O . GLU A 1 573 ? -13.378 -20.487 15.503 1.00 68.31 573 GLU A O 1
ATOM 4624 N N . ARG A 1 574 ? -15.524 -21.093 15.753 1.00 64.56 574 ARG A N 1
ATOM 4625 C CA . ARG A 1 574 ? -15.954 -20.431 14.523 1.00 64.56 574 ARG A CA 1
ATOM 4626 C C . ARG A 1 574 ? -15.904 -18.922 14.755 1.00 64.56 574 ARG A C 1
ATOM 4628 O O . ARG A 1 574 ? -16.635 -18.400 15.587 1.00 64.56 574 ARG A O 1
ATOM 4635 N N . CYS A 1 575 ? -15.068 -18.217 13.996 1.00 50.97 575 CYS A N 1
ATOM 4636 C CA . CYS A 1 575 ? -15.019 -16.759 14.046 1.00 50.97 575 CYS A CA 1
ATOM 4637 C C . CYS A 1 575 ? -16.315 -16.184 13.454 1.00 50.97 575 CYS A C 1
ATOM 4639 O O . CYS A 1 575 ? -16.471 -16.071 12.232 1.00 50.97 575 CYS A O 1
ATOM 4641 N N . GLU A 1 576 ? -17.277 -15.876 14.322 1.00 53.66 576 GLU A N 1
ATOM 4642 C CA . GLU A 1 576 ? -18.486 -15.160 13.945 1.00 53.66 576 GLU A CA 1
ATOM 4643 C C . GLU A 1 576 ? -18.249 -13.650 14.077 1.00 53.66 576 GLU A C 1
ATOM 4645 O O . GLU A 1 576 ? -17.847 -13.179 15.140 1.00 53.66 576 GLU A O 1
ATOM 4650 N N . PRO A 1 577 ? -18.462 -12.863 13.006 1.00 52.47 577 PRO A N 1
ATOM 4651 C CA . PRO A 1 577 ? -18.363 -11.412 13.097 1.00 52.47 577 PRO A CA 1
ATOM 4652 C C . PRO A 1 577 ? -19.404 -10.869 14.087 1.00 52.47 577 PRO A C 1
ATOM 4654 O O . PRO A 1 577 ? -20.553 -11.324 14.091 1.00 52.47 577 PRO A O 1
ATOM 4657 N N . GLU A 1 578 ? -19.001 -9.875 14.887 1.00 52.66 578 GLU A N 1
ATOM 4658 C CA . GLU A 1 578 ? -19.851 -9.236 15.899 1.00 52.66 578 GLU A CA 1
ATOM 4659 C C . GLU A 1 578 ? -21.216 -8.812 15.322 1.00 52.66 578 GLU A C 1
ATOM 4661 O O . GLU A 1 578 ? -21.277 -8.385 14.158 1.00 52.66 578 GLU A O 1
ATOM 4666 N N . PRO A 1 579 ? -22.300 -8.871 16.127 1.00 52.19 579 PRO A N 1
ATOM 4667 C CA . PRO A 1 579 ? -23.691 -8.823 15.661 1.00 52.19 579 PRO A CA 1
ATOM 4668 C C . PRO A 1 579 ? -24.114 -7.562 14.880 1.00 52.19 579 PRO A C 1
ATOM 4670 O O . PRO A 1 579 ? -25.194 -7.561 14.308 1.00 52.19 579 PRO A O 1
ATOM 4673 N N . ASN A 1 580 ? -23.270 -6.529 14.767 1.00 56.16 580 ASN A N 1
ATOM 4674 C CA . ASN A 1 580 ? -23.546 -5.296 14.012 1.00 56.16 580 ASN A CA 1
ATOM 4675 C C . ASN A 1 580 ? -22.504 -4.945 12.934 1.00 56.16 580 ASN A C 1
ATOM 4677 O O . ASN A 1 580 ? -22.460 -3.816 12.440 1.00 56.16 580 ASN A O 1
ATOM 4681 N N . THR A 1 581 ? -21.644 -5.885 12.540 1.00 69.94 581 THR A N 1
ATOM 4682 C CA . THR A 1 581 ? -20.601 -5.592 11.547 1.00 69.94 581 THR A CA 1
ATOM 4683 C C . THR A 1 581 ? -21.128 -5.769 10.122 1.00 69.94 581 THR A C 1
ATOM 4685 O O . THR A 1 581 ? -21.695 -6.808 9.787 1.00 69.94 581 THR A O 1
ATOM 4688 N N . PHE A 1 582 ? -20.850 -4.805 9.235 1.00 68.75 582 PHE A N 1
ATOM 4689 C CA . PHE A 1 582 ? -21.187 -4.862 7.800 1.00 68.75 582 PHE A CA 1
ATOM 4690 C C . PHE A 1 582 ? -20.754 -6.177 7.125 1.00 68.75 582 PHE A C 1
ATOM 4692 O O . PHE A 1 582 ? -21.442 -6.690 6.250 1.00 68.75 582 PHE A O 1
ATOM 4699 N N . HIS A 1 583 ? -19.645 -6.770 7.577 1.00 69.94 583 HIS A N 1
ATOM 4700 C CA . HIS A 1 583 ? -19.152 -8.061 7.099 1.00 69.94 583 HIS A CA 1
ATOM 4701 C C . HIS A 1 583 ? -20.170 -9.202 7.272 1.00 69.94 583 HIS A C 1
ATOM 4703 O O . HIS A 1 583 ? -20.315 -10.029 6.374 1.00 69.94 583 HIS A O 1
ATOM 4709 N N . ARG A 1 584 ? -20.909 -9.229 8.392 1.00 74.38 584 ARG A N 1
ATOM 4710 C CA . ARG A 1 584 ? -21.972 -10.215 8.625 1.00 74.38 584 ARG A CA 1
ATOM 4711 C C . ARG A 1 584 ? -23.113 -10.020 7.633 1.00 74.38 584 ARG A C 1
ATOM 4713 O O . ARG A 1 584 ? -23.502 -10.973 6.973 1.00 74.38 584 ARG A O 1
ATOM 4720 N N . PHE A 1 585 ? -23.559 -8.777 7.462 1.00 72.31 585 PHE A N 1
ATOM 4721 C CA . PHE A 1 585 ? -24.636 -8.428 6.534 1.00 72.31 585 PHE A CA 1
ATOM 4722 C C . PHE A 1 585 ? -24.286 -8.763 5.077 1.00 72.31 585 PHE A C 1
ATOM 4724 O O . PHE A 1 585 ? -25.115 -9.292 4.342 1.00 72.31 585 PHE A O 1
ATOM 4731 N N . VAL A 1 586 ? -23.044 -8.508 4.653 1.00 78.62 586 VAL A N 1
ATOM 4732 C CA . VAL A 1 586 ? -22.568 -8.901 3.317 1.00 78.62 586 VAL A CA 1
ATOM 4733 C C . VAL A 1 586 ? -22.530 -10.419 3.178 1.00 78.62 586 VAL A C 1
ATOM 4735 O O . VAL A 1 586 ? -23.029 -10.941 2.186 1.00 78.62 586 VAL A O 1
ATOM 4738 N N . LYS A 1 587 ? -21.988 -11.138 4.168 1.00 77.56 587 LYS A N 1
ATOM 4739 C CA . LYS A 1 587 ? -21.916 -12.604 4.143 1.00 77.56 587 LYS A CA 1
ATOM 4740 C C . LYS A 1 5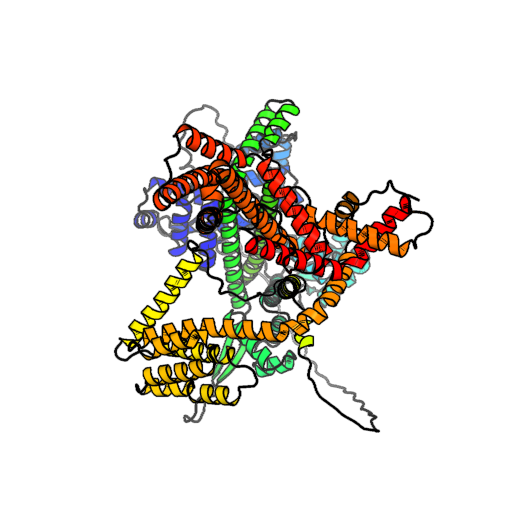87 ? -23.307 -13.238 4.083 1.00 77.56 587 LYS A C 1
ATOM 4742 O O . LYS A 1 587 ? -23.529 -14.108 3.247 1.00 77.56 587 LYS A O 1
ATOM 4747 N N . GLU A 1 588 ? -24.234 -12.787 4.925 1.00 80.38 588 GLU A N 1
ATOM 4748 C CA . GLU A 1 588 ? -25.615 -13.278 4.957 1.00 80.38 588 GLU A CA 1
ATOM 4749 C C . GLU A 1 588 ? -26.346 -12.971 3.641 1.00 80.38 588 GLU A C 1
ATOM 4751 O O . GLU A 1 588 ? -26.965 -13.869 3.076 1.00 80.38 588 GLU A O 1
ATOM 4756 N N . ASN A 1 589 ? -26.208 -11.762 3.080 1.00 83.06 589 ASN A N 1
ATOM 4757 C CA . ASN A 1 589 ? -26.815 -11.430 1.784 1.00 83.06 589 ASN A CA 1
ATOM 4758 C C . ASN A 1 589 ? -26.207 -12.211 0.616 1.00 83.06 589 ASN A C 1
ATOM 4760 O O . ASN A 1 589 ? -26.938 -12.601 -0.287 1.00 83.06 589 ASN A O 1
ATOM 4764 N N . MET A 1 590 ? -24.896 -12.465 0.618 1.00 80.06 590 MET A N 1
ATOM 4765 C CA . MET A 1 590 ? -24.256 -13.287 -0.414 1.00 80.06 590 MET A CA 1
ATOM 4766 C C . MET A 1 590 ? -24.689 -14.751 -0.323 1.00 80.06 590 MET A C 1
ATOM 4768 O O . MET A 1 590 ? -24.969 -15.362 -1.350 1.00 80.06 590 MET A O 1
ATOM 4772 N N . GLN A 1 591 ? -24.776 -15.310 0.890 1.00 79.56 591 GLN A N 1
ATOM 4773 C CA . GLN A 1 591 ? -25.291 -16.666 1.097 1.00 79.56 591 GLN A CA 1
ATOM 4774 C C . GLN A 1 591 ? -26.758 -16.766 0.681 1.00 79.56 591 GLN A C 1
ATOM 4776 O O . GLN A 1 591 ? -27.135 -17.720 0.011 1.00 79.56 591 GLN A O 1
ATOM 4781 N N . LYS A 1 592 ? -27.575 -15.765 1.021 1.00 84.50 592 LYS A N 1
ATOM 4782 C CA . LYS A 1 592 ? -28.974 -15.705 0.601 1.00 84.50 592 LYS A CA 1
ATOM 4783 C C . LYS A 1 592 ? -29.103 -15.628 -0.924 1.00 84.50 592 LYS A C 1
ATOM 4785 O O . LYS A 1 592 ? -29.798 -16.449 -1.503 1.00 84.50 592 LYS A O 1
ATOM 4790 N N . ALA A 1 593 ? -28.352 -14.735 -1.571 1.00 84.81 593 ALA A N 1
ATOM 4791 C CA . ALA A 1 593 ? -28.337 -14.609 -3.027 1.00 84.81 593 ALA A CA 1
ATOM 4792 C C . ALA A 1 593 ? -27.897 -15.906 -3.728 1.00 84.81 593 ALA A C 1
ATOM 4794 O O . ALA A 1 593 ? -28.463 -16.260 -4.755 1.00 84.81 593 ALA A O 1
ATOM 4795 N N . PHE A 1 594 ? -26.927 -16.639 -3.169 1.00 84.38 594 PHE A N 1
ATOM 4796 C CA . PHE A 1 594 ? -26.506 -17.940 -3.698 1.00 84.38 594 PHE A CA 1
ATOM 4797 C C . PHE A 1 594 ? -27.667 -18.944 -3.737 1.00 84.38 594 PHE A C 1
ATOM 4799 O O . PHE A 1 594 ? -27.880 -19.599 -4.756 1.00 84.38 594 PHE A O 1
ATOM 4806 N N . TRP A 1 595 ? -28.415 -19.066 -2.637 1.00 85.62 595 TRP A N 1
ATOM 4807 C CA . TRP A 1 595 ? -29.536 -20.004 -2.550 1.00 85.62 595 TRP A CA 1
ATOM 4808 C C . TRP A 1 595 ? -30.748 -19.546 -3.362 1.00 85.62 595 TRP A C 1
ATOM 4810 O O . TRP A 1 595 ? -31.428 -20.390 -3.941 1.00 85.62 595 TRP A O 1
ATOM 4820 N N . ASP A 1 596 ? -30.986 -18.235 -3.449 1.00 85.75 596 ASP A N 1
ATOM 4821 C CA . ASP A 1 596 ? -32.048 -17.662 -4.278 1.00 85.75 596 ASP A CA 1
ATOM 4822 C C . ASP A 1 596 ? -31.793 -17.951 -5.771 1.00 85.75 596 ASP A C 1
ATOM 482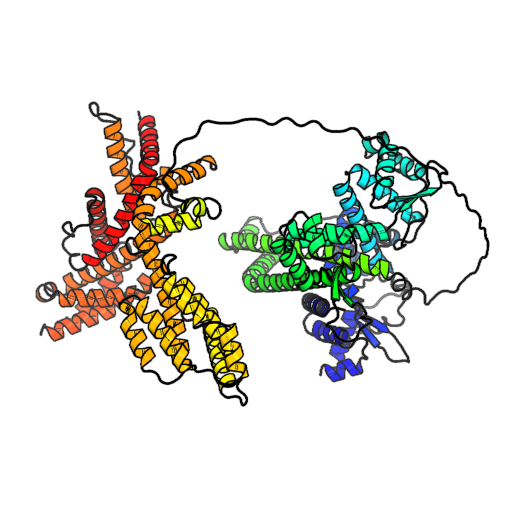4 O O . ASP A 1 596 ? -32.698 -18.422 -6.455 1.00 85.75 596 ASP A O 1
ATOM 4828 N N . ILE A 1 597 ? -30.550 -17.788 -6.250 1.00 83.44 597 ILE A N 1
ATOM 4829 C CA . ILE A 1 597 ? -30.155 -18.130 -7.631 1.00 83.44 597 ILE A CA 1
ATOM 4830 C C . ILE A 1 597 ? -30.296 -19.633 -7.887 1.00 83.44 597 ILE A C 1
ATOM 4832 O O . ILE A 1 597 ? -30.859 -20.026 -8.900 1.00 83.44 597 ILE A O 1
ATOM 4836 N N . LEU A 1 598 ? -29.829 -20.488 -6.968 1.00 84.25 598 LEU A N 1
ATOM 4837 C CA . LEU A 1 598 ? -29.965 -21.942 -7.126 1.00 84.25 598 LEU A CA 1
ATOM 4838 C C . LEU A 1 598 ? -31.442 -22.362 -7.217 1.00 84.25 598 LEU A C 1
ATOM 4840 O O . LEU A 1 598 ? -31.786 -23.260 -7.982 1.00 84.25 598 LEU A O 1
ATOM 4844 N N . LYS A 1 599 ? -32.315 -21.712 -6.440 1.00 84.44 599 LYS A N 1
ATOM 4845 C CA . LYS A 1 599 ? -33.758 -21.960 -6.461 1.00 84.44 599 LYS A CA 1
ATOM 4846 C C . LYS A 1 599 ? -34.402 -21.527 -7.777 1.00 84.44 599 LYS A C 1
ATOM 4848 O O . LYS A 1 599 ? -35.294 -22.220 -8.253 1.00 84.44 599 LYS A O 1
ATOM 4853 N N . GLU A 1 600 ? -33.965 -20.400 -8.332 1.00 83.56 600 GLU A N 1
ATOM 4854 C CA . GLU A 1 600 ? -34.417 -19.889 -9.629 1.00 83.56 600 GLU A CA 1
ATOM 4855 C C . GLU A 1 600 ? -33.950 -20.807 -10.772 1.00 83.56 600 GLU A C 1
ATOM 4857 O O . GLU A 1 600 ? -34.773 -21.264 -11.558 1.00 83.56 600 GLU A O 1
ATOM 4862 N N . GLU A 1 601 ? -32.675 -21.210 -10.780 1.00 81.44 601 GLU A N 1
ATOM 4863 C CA . GLU A 1 601 ? -32.101 -22.109 -11.795 1.00 81.44 601 GLU A CA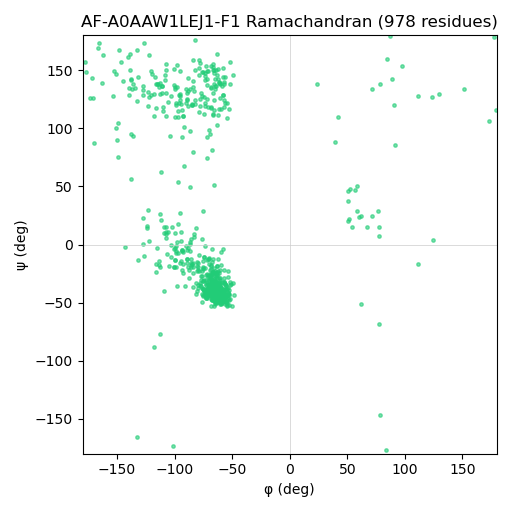 1
ATOM 4864 C C . GLU A 1 601 ? -32.752 -23.507 -11.821 1.00 81.44 601 GLU A C 1
ATOM 4866 O O . GLU A 1 601 ? -32.892 -24.111 -12.888 1.00 81.44 601 GLU A O 1
ATOM 4871 N N . LEU A 1 602 ? -33.165 -24.023 -10.656 1.00 77.50 602 LEU A N 1
ATOM 4872 C CA . LEU A 1 602 ? -33.900 -25.289 -10.530 1.00 77.50 602 LEU A CA 1
ATOM 4873 C C . LEU A 1 602 ? -35.372 -25.181 -10.960 1.00 77.50 602 LEU A C 1
ATOM 4875 O O . LEU A 1 602 ? -35.999 -26.213 -11.196 1.00 77.50 602 LEU A O 1
ATOM 4879 N N . ALA A 1 603 ? -35.929 -23.968 -11.010 1.00 80.19 603 ALA A N 1
ATOM 4880 C CA . ALA A 1 603 ? -37.317 -23.713 -11.392 1.00 80.19 603 ALA A CA 1
ATOM 4881 C C . ALA A 1 603 ? -37.490 -23.378 -12.888 1.00 80.19 603 ALA A C 1
ATOM 4883 O O . ALA A 1 603 ? -38.622 -23.402 -13.373 1.00 80.19 603 ALA A O 1
ATOM 4884 N N . ASP A 1 604 ? -36.403 -23.068 -13.602 1.00 78.69 604 ASP A N 1
ATOM 4885 C CA . ASP A 1 604 ? -36.400 -22.779 -15.042 1.00 78.69 604 ASP A CA 1
ATOM 4886 C C . ASP A 1 604 ? -36.643 -24.036 -15.909 1.00 78.69 604 ASP A C 1
ATOM 4888 O O . ASP A 1 604 ? -36.218 -25.139 -15.568 1.00 78.69 604 ASP A O 1
ATOM 4892 N N . ASP A 1 605 ? -37.275 -23.857 -17.079 1.00 66.19 605 ASP A N 1
ATOM 4893 C CA . ASP A 1 605 ? -37.524 -24.907 -18.085 1.00 66.19 605 ASP A CA 1
ATOM 4894 C C . ASP A 1 605 ? -36.810 -24.574 -19.423 1.00 66.19 605 ASP A C 1
ATOM 4896 O O . ASP A 1 605 ? -37.255 -23.667 -20.139 1.00 66.19 605 ASP A O 1
ATOM 4900 N N . PRO A 1 606 ? -35.746 -25.299 -19.845 1.00 61.41 606 PRO A N 1
ATOM 4901 C CA . PRO A 1 606 ? -35.088 -26.415 -19.164 1.00 61.41 606 PRO A CA 1
ATOM 4902 C C . PRO A 1 606 ? -34.186 -25.956 -18.000 1.00 61.41 606 PRO A C 1
ATOM 4904 O O . PRO A 1 606 ? -33.553 -24.901 -18.103 1.00 61.41 606 PRO A O 1
ATOM 4907 N N . PRO A 1 607 ? -34.050 -26.778 -16.944 1.00 71.56 607 PRO A N 1
ATOM 4908 C CA . PRO A 1 607 ? -33.316 -26.415 -15.737 1.00 71.56 607 PRO A CA 1
ATOM 4909 C C . PRO A 1 607 ? -31.828 -26.217 -16.016 1.00 71.56 607 PRO A C 1
ATOM 4911 O O . PRO A 1 607 ? -31.181 -27.010 -16.710 1.00 71.56 607 PRO A O 1
ATOM 4914 N N . ASN A 1 608 ? -31.272 -25.155 -15.438 1.00 76.25 608 ASN A N 1
ATOM 4915 C CA . ASN A 1 608 ? -29.848 -24.868 -15.502 1.00 76.25 608 ASN A CA 1
ATOM 4916 C C . ASN A 1 608 ? -29.162 -25.426 -14.247 1.00 76.25 608 ASN A C 1
ATOM 4918 O O . ASN A 1 608 ? -29.602 -25.190 -13.131 1.00 76.25 608 ASN A O 1
ATOM 4922 N N . TYR A 1 609 ? -28.078 -26.185 -14.410 1.00 78.50 609 TYR A N 1
ATOM 4923 C CA . TYR A 1 609 ? -27.401 -26.857 -13.289 1.00 78.50 609 TYR A CA 1
ATOM 4924 C C . TYR A 1 609 ? -26.052 -26.229 -12.922 1.00 78.50 609 TYR A C 1
ATOM 4926 O O . TYR A 1 609 ? -25.293 -26.808 -12.142 1.00 78.50 609 TYR A O 1
ATOM 4934 N N . ASN A 1 610 ? -25.732 -25.054 -13.470 1.00 80.12 610 ASN A N 1
ATOM 4935 C CA . ASN A 1 610 ? -24.441 -24.398 -13.269 1.00 80.12 610 ASN A CA 1
ATOM 4936 C C . ASN A 1 610 ? -24.110 -24.202 -11.786 1.00 80.12 610 ASN A C 1
ATOM 4938 O O . ASN A 1 610 ? -23.029 -24.607 -11.347 1.00 80.12 610 ASN A O 1
ATOM 4942 N N . GLN A 1 611 ? -25.040 -23.646 -11.006 1.00 80.94 611 GLN A N 1
ATOM 4943 C CA . GLN A 1 611 ? -24.809 -23.391 -9.589 1.00 80.94 611 GLN A CA 1
ATOM 4944 C C . GLN A 1 611 ? -24.783 -24.680 -8.755 1.00 80.94 611 GLN A C 1
ATOM 4946 O O . GLN A 1 611 ? -24.016 -24.794 -7.794 1.00 80.94 611 GLN A O 1
ATOM 4951 N N . ALA A 1 612 ? -25.556 -25.692 -9.156 1.00 80.44 612 ALA A N 1
ATOM 4952 C CA . ALA A 1 612 ? -25.564 -27.005 -8.517 1.00 80.44 612 ALA A CA 1
ATOM 4953 C C . ALA A 1 612 ? -24.216 -27.742 -8.660 1.00 80.44 612 ALA A C 1
ATOM 4955 O O . ALA A 1 612 ? -23.790 -28.429 -7.728 1.00 80.44 612 ALA A O 1
ATOM 4956 N N . PHE A 1 613 ? -23.500 -27.573 -9.780 1.00 81.75 613 PHE A N 1
ATOM 4957 C CA . PHE A 1 613 ? -22.160 -28.154 -9.937 1.00 81.75 613 PHE A CA 1
ATOM 4958 C C . PHE A 1 613 ? -21.145 -27.539 -8.975 1.00 81.75 613 PHE A C 1
ATOM 4960 O O . PHE A 1 613 ? -20.363 -28.277 -8.377 1.00 81.75 613 PHE A O 1
ATOM 4967 N N . VAL A 1 614 ? -21.176 -26.213 -8.801 1.00 84.19 614 VAL A N 1
ATOM 4968 C CA . VAL A 1 614 ? -20.298 -25.512 -7.850 1.00 84.19 614 VAL A CA 1
ATOM 4969 C C . VAL A 1 614 ? -20.552 -26.025 -6.432 1.00 84.19 614 VAL A C 1
ATOM 4971 O O . VAL A 1 614 ? -19.613 -26.352 -5.713 1.00 84.19 614 VAL A O 1
ATOM 4974 N N . LEU A 1 615 ? -21.826 -26.189 -6.061 1.00 85.50 615 LEU A N 1
ATOM 4975 C CA . LEU A 1 615 ? -22.227 -26.722 -4.761 1.00 85.50 615 LEU A CA 1
ATOM 4976 C C . LEU A 1 615 ? -21.696 -28.146 -4.510 1.00 85.50 615 LEU A C 1
ATOM 4978 O O . LEU A 1 615 ? -21.161 -28.428 -3.438 1.00 85.50 615 LEU A O 1
ATOM 4982 N N . LEU A 1 616 ? -21.824 -29.050 -5.484 1.00 83.25 616 LEU A N 1
ATOM 4983 C CA . LEU A 1 616 ? -21.349 -30.432 -5.347 1.00 83.25 616 LEU A CA 1
ATOM 4984 C C . LEU A 1 616 ? -19.816 -30.525 -5.322 1.00 83.25 616 LEU A C 1
ATOM 4986 O O . LEU A 1 616 ? -19.262 -31.339 -4.577 1.00 83.25 616 LEU A O 1
ATOM 4990 N N . GLU A 1 617 ? -19.122 -29.679 -6.087 1.00 83.44 617 GLU A N 1
ATOM 4991 C CA . GLU A 1 617 ? -17.659 -29.583 -6.057 1.00 83.44 617 GLU A CA 1
ATOM 4992 C C . GLU A 1 617 ? -17.158 -29.057 -4.701 1.00 83.44 617 GLU A C 1
ATOM 4994 O O . GLU A 1 617 ? -16.225 -29.625 -4.119 1.00 83.44 617 GLU A O 1
ATOM 4999 N N . ASP A 1 618 ? -17.841 -28.059 -4.139 1.00 86.00 618 ASP A N 1
ATOM 5000 C CA . ASP A 1 618 ? -17.564 -27.535 -2.801 1.00 86.00 618 ASP A CA 1
ATOM 5001 C C . ASP A 1 618 ? -17.773 -28.600 -1.717 1.00 86.00 618 ASP A C 1
ATOM 5003 O O . ASP A 1 618 ? -16.916 -28.777 -0.845 1.00 86.00 618 ASP A O 1
ATOM 5007 N N . ILE A 1 619 ? -18.872 -29.359 -1.776 1.00 85.88 619 ILE A N 1
ATOM 5008 C CA . ILE A 1 619 ? -19.139 -30.463 -0.841 1.00 85.88 619 ILE A CA 1
ATOM 5009 C C . ILE A 1 619 ? -18.044 -31.532 -0.942 1.00 85.88 619 ILE A C 1
ATOM 5011 O O . ILE A 1 619 ? -17.530 -31.980 0.085 1.00 85.88 619 ILE A O 1
ATOM 5015 N N . LYS A 1 620 ? -17.631 -31.909 -2.158 1.00 85.19 620 LYS A N 1
ATOM 5016 C CA . LYS A 1 620 ? -16.546 -32.877 -2.384 1.00 85.19 620 LYS A CA 1
ATOM 5017 C C . LYS A 1 620 ? -15.223 -32.400 -1.778 1.00 85.19 620 LYS A C 1
ATOM 5019 O O . LYS A 1 620 ? -14.552 -33.166 -1.085 1.00 85.19 620 LYS A O 1
ATOM 5024 N N . SER A 1 621 ? -14.861 -31.137 -2.005 1.00 84.75 621 SER A N 1
ATOM 5025 C CA . SER A 1 621 ? -13.650 -30.517 -1.452 1.00 84.75 621 SER A CA 1
ATOM 5026 C C . SER A 1 621 ? -13.663 -30.518 0.082 1.00 84.75 621 SER A C 1
ATOM 5028 O O . SER A 1 621 ? -12.695 -30.935 0.725 1.00 84.75 621 SER A O 1
ATOM 5030 N N . ARG A 1 622 ? -14.799 -30.144 0.682 1.00 82.88 622 ARG A N 1
ATOM 5031 C CA . ARG A 1 622 ? -14.981 -30.125 2.140 1.00 82.88 622 ARG A CA 1
ATOM 5032 C C . ARG A 1 622 ? -14.927 -31.521 2.744 1.00 82.88 622 ARG A C 1
ATOM 5034 O O . ARG A 1 622 ? -14.224 -31.717 3.730 1.00 82.88 622 ARG A O 1
ATOM 5041 N N . LEU A 1 623 ? -15.566 -32.511 2.126 1.00 83.62 623 LEU A N 1
ATOM 5042 C CA . LEU A 1 623 ? -15.461 -33.907 2.558 1.00 83.62 623 LEU A CA 1
ATOM 5043 C C . LEU A 1 623 ? -14.009 -34.401 2.536 1.00 83.62 623 LEU A C 1
ATOM 5045 O O . LEU A 1 623 ? -13.572 -35.046 3.486 1.00 83.62 623 LEU A O 1
ATOM 5049 N N . PHE A 1 624 ? -13.227 -34.057 1.507 1.00 82.69 624 PHE A N 1
ATOM 5050 C CA . PHE A 1 624 ? -11.802 -34.398 1.473 1.00 82.69 624 PHE A CA 1
ATOM 5051 C C . PHE A 1 624 ? -10.981 -33.714 2.566 1.00 82.69 624 PHE A C 1
ATOM 5053 O O . PHE A 1 624 ? -10.010 -34.312 3.020 1.00 82.69 624 PHE A O 1
ATOM 5060 N N . SER A 1 625 ? -11.366 -32.514 3.007 1.00 79.50 625 SER A N 1
ATOM 5061 C CA . SER A 1 625 ? -10.684 -31.815 4.104 1.00 79.50 625 SER A CA 1
ATOM 5062 C C . SER A 1 625 ? -10.910 -32.456 5.478 1.00 79.50 625 SER A C 1
ATOM 5064 O O . SER A 1 625 ? -10.044 -32.357 6.341 1.00 79.50 625 SER A O 1
ATOM 5066 N N . VAL A 1 626 ? -12.030 -33.163 5.670 1.00 79.81 626 VAL A N 1
ATOM 5067 C CA . VAL A 1 626 ? -12.327 -33.894 6.917 1.00 79.81 626 VAL A CA 1
ATOM 5068 C C . VAL A 1 626 ? -11.604 -35.248 6.963 1.00 79.81 626 VAL A C 1
ATOM 5070 O O . VAL A 1 626 ? -11.374 -35.801 8.035 1.00 79.81 626 VAL A O 1
ATOM 5073 N N . LEU A 1 627 ? -11.225 -35.816 5.816 1.00 78.25 627 LEU A N 1
ATOM 5074 C CA . LEU A 1 627 ? -10.589 -37.133 5.766 1.00 78.25 627 LEU A CA 1
ATOM 5075 C C . LEU A 1 627 ? -9.107 -37.081 6.153 1.00 78.25 627 LEU A C 1
ATOM 5077 O O . LEU A 1 627 ? -8.299 -36.429 5.493 1.00 78.25 627 LEU A O 1
ATOM 5081 N N . LEU A 1 628 ? -8.722 -37.893 7.142 1.00 69.69 628 LEU A N 1
ATOM 5082 C CA . LEU A 1 628 ? -7.312 -38.145 7.435 1.00 69.69 628 LEU A CA 1
ATOM 5083 C C . LEU A 1 628 ? -6.631 -38.912 6.284 1.00 69.69 628 LEU A C 1
ATOM 5085 O O . LEU A 1 628 ? -7.283 -39.699 5.586 1.00 69.69 628 LEU A O 1
ATOM 5089 N N . PRO A 1 629 ? -5.294 -38.800 6.139 1.00 68.25 629 PRO A N 1
ATOM 5090 C CA . PRO A 1 629 ? -4.520 -39.511 5.115 1.00 68.25 629 PRO A CA 1
ATOM 5091 C C . PRO A 1 629 ? -4.722 -41.037 5.085 1.00 68.25 629 PRO A C 1
ATOM 5093 O O . PRO A 1 629 ? -4.504 -41.669 4.054 1.00 68.25 629 PRO A O 1
ATOM 5096 N N . GLN A 1 630 ? -5.157 -41.634 6.198 1.00 68.81 630 GLN A N 1
ATOM 5097 C CA . GLN A 1 630 ? -5.393 -43.073 6.338 1.00 68.81 630 GLN A CA 1
ATOM 5098 C C . GLN A 1 630 ? -6.689 -43.548 5.647 1.00 68.81 630 GLN A C 1
ATOM 5100 O O . GLN A 1 630 ? -6.817 -44.724 5.311 1.00 68.81 630 GLN A O 1
ATOM 5105 N N . HIS A 1 631 ? -7.651 -42.655 5.386 1.00 75.38 631 HIS A N 1
ATOM 5106 C CA . HIS A 1 631 ? -8.990 -43.002 4.889 1.00 75.38 631 HIS A CA 1
ATOM 5107 C C . HIS A 1 631 ? -9.043 -43.116 3.351 1.00 75.38 631 HIS A C 1
ATOM 5109 O O . HIS A 1 631 ? -9.916 -42.553 2.686 1.00 75.38 631 HIS A O 1
ATOM 5115 N N . THR A 1 632 ? -8.111 -43.862 2.752 1.00 76.06 632 THR A N 1
ATOM 5116 C CA . THR A 1 632 ? -7.975 -43.979 1.287 1.00 76.06 632 THR A CA 1
ATOM 5117 C C . THR A 1 632 ? -9.180 -44.643 0.614 1.00 76.06 632 THR A C 1
ATOM 5119 O O . THR A 1 632 ? -9.585 -44.206 -0.461 1.00 76.06 632 THR A O 1
ATOM 5122 N N . LYS A 1 633 ? -9.808 -45.635 1.264 1.00 80.69 633 LYS A N 1
ATOM 5123 C CA . LYS A 1 633 ? -10.998 -46.340 0.746 1.00 80.69 633 LYS A CA 1
ATOM 5124 C C . LYS A 1 633 ? -12.226 -45.432 0.640 1.00 80.69 633 LYS A C 1
ATOM 5126 O O . LYS A 1 633 ? -12.893 -45.416 -0.387 1.00 80.69 633 LYS A O 1
ATOM 5131 N N . ILE A 1 634 ? -12.501 -44.644 1.682 1.00 80.56 634 ILE A N 1
ATOM 5132 C CA . ILE A 1 634 ? -13.629 -43.696 1.699 1.00 80.56 634 ILE A CA 1
ATOM 5133 C C . ILE A 1 634 ? -13.376 -42.576 0.681 1.00 80.56 634 ILE A C 1
ATOM 5135 O O . ILE A 1 634 ? -14.277 -42.187 -0.054 1.00 80.56 634 ILE A O 1
ATOM 5139 N N . LYS A 1 635 ? -12.125 -42.109 0.569 1.00 81.06 635 LYS A N 1
ATOM 5140 C CA . LYS A 1 635 ? -11.729 -41.109 -0.429 1.00 81.06 635 LYS A CA 1
ATOM 5141 C C . LYS A 1 635 ? -11.982 -41.581 -1.867 1.00 81.06 635 LYS A C 1
ATOM 5143 O O . LYS A 1 635 ? -12.481 -40.795 -2.667 1.00 81.06 635 LYS A O 1
ATOM 5148 N N . GLN A 1 636 ? -11.671 -42.844 -2.174 1.00 81.62 636 GLN A N 1
ATOM 5149 C CA . GLN A 1 636 ? -11.948 -43.457 -3.479 1.00 81.62 636 GLN A CA 1
ATOM 5150 C C . GLN A 1 636 ? -13.455 -43.528 -3.764 1.00 81.62 636 GLN A C 1
ATOM 5152 O O . GLN A 1 636 ? -13.898 -43.055 -4.808 1.00 81.62 636 GLN A O 1
ATOM 5157 N N . GLN A 1 637 ? -14.255 -43.995 -2.801 1.00 80.81 637 GLN A N 1
ATOM 5158 C CA . GLN A 1 637 ? -15.718 -44.055 -2.938 1.00 80.81 637 GLN A CA 1
ATOM 5159 C C . GLN A 1 637 ? -16.345 -42.674 -3.184 1.00 80.81 637 GLN A C 1
ATOM 5161 O O . GLN A 1 637 ? -17.231 -42.522 -4.021 1.00 80.81 637 GLN A O 1
ATOM 5166 N N . ILE A 1 638 ? -15.869 -41.636 -2.490 1.00 82.56 638 ILE A N 1
ATOM 5167 C CA . ILE A 1 638 ? -16.319 -40.255 -2.717 1.00 82.56 638 ILE A CA 1
ATOM 5168 C C . ILE A 1 638 ? -15.927 -39.772 -4.117 1.00 82.56 638 ILE A C 1
ATOM 5170 O O . ILE A 1 638 ? -16.733 -39.112 -4.766 1.00 82.56 638 ILE A O 1
ATOM 5174 N N . SER A 1 639 ? -14.720 -40.086 -4.603 1.00 80.56 639 SER A N 1
ATOM 5175 C CA . SER A 1 639 ? -14.302 -39.669 -5.947 1.00 80.56 639 SER A CA 1
ATOM 5176 C C . SER A 1 639 ? -15.073 -40.351 -7.073 1.00 80.56 639 SER A C 1
ATOM 5178 O O . SER A 1 639 ? -15.263 -39.709 -8.099 1.00 80.56 639 SER A O 1
ATOM 5180 N N . GLU A 1 640 ? -15.508 -41.597 -6.868 1.00 82.50 640 GLU A N 1
ATOM 5181 C CA . GLU A 1 640 ? -16.290 -42.368 -7.841 1.00 82.50 640 GLU A CA 1
ATOM 5182 C C . GLU A 1 640 ? -17.750 -41.900 -7.903 1.00 82.50 640 GLU A C 1
ATOM 5184 O O . GLU A 1 640 ? -18.292 -41.724 -8.988 1.00 82.50 640 GLU A O 1
ATOM 5189 N N . ILE A 1 641 ? -18.388 -41.675 -6.747 1.00 81.56 641 ILE A N 1
ATOM 5190 C CA . ILE A 1 641 ? -19.813 -41.309 -6.689 1.00 81.56 641 ILE A CA 1
ATOM 5191 C C . ILE A 1 641 ? -20.025 -39.814 -6.964 1.00 81.56 641 ILE A C 1
ATOM 5193 O O . ILE A 1 641 ? -20.959 -39.447 -7.673 1.00 81.56 641 ILE A O 1
ATOM 5197 N N . LEU A 1 642 ? -19.154 -38.939 -6.448 1.00 80.88 642 LEU A N 1
ATOM 5198 C CA . LEU A 1 642 ? -19.183 -37.495 -6.718 1.00 80.88 642 LEU A CA 1
ATOM 5199 C C . LEU A 1 642 ? -18.189 -37.125 -7.832 1.00 80.88 642 LEU A C 1
ATOM 5201 O O . LEU A 1 642 ? -17.309 -36.278 -7.641 1.00 80.88 642 LEU A O 1
ATOM 5205 N N . ASP A 1 643 ? -18.274 -37.784 -8.988 1.00 82.12 643 ASP A N 1
ATOM 5206 C CA . ASP A 1 643 ? -17.468 -37.443 -10.166 1.00 82.12 643 ASP A CA 1
ATOM 5207 C C . ASP A 1 643 ? -18.097 -36.275 -10.948 1.00 82.12 643 ASP A C 1
ATOM 5209 O O . ASP A 1 643 ? -19.236 -36.345 -11.413 1.00 82.12 643 ASP A O 1
ATOM 5213 N N . SER A 1 644 ? -17.344 -35.183 -11.103 1.00 78.56 644 SER A N 1
ATOM 5214 C CA . SER A 1 644 ? -17.815 -33.961 -11.755 1.00 78.56 644 SER A CA 1
ATOM 5215 C C . SER A 1 644 ? -18.039 -34.136 -13.257 1.00 78.56 644 SER A C 1
ATOM 5217 O O . SER A 1 644 ? -18.883 -33.436 -13.818 1.00 78.56 644 SER A O 1
ATOM 5219 N N . GLU A 1 645 ? -17.330 -35.055 -13.921 1.00 79.19 645 GLU A N 1
ATOM 5220 C CA . GLU A 1 645 ? -17.554 -35.344 -15.343 1.00 79.19 645 GLU A CA 1
ATOM 5221 C C . GLU A 1 645 ? -18.829 -36.164 -15.547 1.00 79.19 645 GLU A C 1
ATOM 5223 O O . GLU A 1 645 ? -19.643 -35.836 -16.414 1.00 79.19 645 GLU A O 1
ATOM 5228 N N . LEU A 1 646 ? -19.047 -37.172 -14.699 1.00 81.19 646 LEU A N 1
ATOM 5229 C CA . LEU A 1 646 ? -20.233 -38.026 -14.738 1.00 81.19 646 LEU A CA 1
ATOM 5230 C C . LEU A 1 646 ? -21.513 -37.238 -14.417 1.00 81.19 646 LEU A C 1
ATOM 5232 O O . LEU A 1 646 ? -22.499 -37.341 -15.146 1.00 81.19 646 LEU A O 1
ATOM 5236 N N . ILE A 1 647 ? -21.478 -36.382 -13.391 1.00 80.12 647 ILE A N 1
ATOM 5237 C CA . ILE A 1 647 ? -22.630 -35.554 -13.002 1.00 80.12 647 ILE A CA 1
ATOM 5238 C C . ILE A 1 647 ? -22.977 -34.548 -14.115 1.00 80.12 647 ILE A C 1
ATOM 5240 O O . ILE A 1 647 ? -24.150 -34.356 -14.428 1.00 80.12 647 ILE A O 1
ATOM 5244 N N . LYS A 1 648 ? -21.984 -33.960 -14.802 1.00 78.75 648 LYS A N 1
ATOM 5245 C CA . LYS A 1 648 ? -22.227 -33.086 -15.969 1.00 78.75 648 LYS A CA 1
ATOM 5246 C C . LYS A 1 648 ? -22.882 -33.826 -17.137 1.00 78.75 648 LYS A C 1
ATOM 5248 O O . LYS A 1 648 ? -23.756 -33.261 -17.792 1.00 78.75 648 LYS A O 1
ATOM 5253 N N . GLN A 1 649 ? -22.487 -35.074 -17.392 1.00 78.56 649 GLN A N 1
ATOM 5254 C CA . GLN A 1 649 ? -23.098 -35.904 -18.437 1.00 78.56 649 GLN A CA 1
ATOM 5255 C C . GLN A 1 649 ? -24.558 -36.247 -18.110 1.00 78.56 649 GLN A C 1
ATOM 5257 O O . GLN A 1 649 ? -25.420 -36.141 -18.981 1.00 78.56 649 GLN A O 1
ATOM 5262 N N . GLN A 1 650 ? -24.855 -36.587 -16.853 1.00 78.06 650 GLN A N 1
ATOM 5263 C CA . GLN A 1 650 ? -26.224 -36.852 -16.397 1.00 78.06 650 GLN A CA 1
ATOM 5264 C C . GLN A 1 650 ? -27.114 -35.602 -16.469 1.00 78.06 650 GLN A C 1
ATOM 5266 O O . GLN A 1 650 ? -28.290 -35.707 -16.816 1.00 78.06 650 GLN A O 1
ATOM 5271 N N . ALA A 1 651 ? -26.545 -34.415 -16.226 1.00 74.38 651 ALA A N 1
ATOM 5272 C CA . ALA A 1 651 ? -27.238 -33.131 -16.365 1.00 74.38 651 ALA A CA 1
ATOM 5273 C C . ALA A 1 651 ? -27.682 -32.859 -17.804 1.00 74.38 651 ALA A C 1
ATOM 5275 O O . ALA A 1 651 ? -28.818 -32.464 -18.040 1.00 74.38 651 ALA A O 1
ATOM 5276 N N . GLN A 1 652 ? -26.792 -33.103 -18.773 1.00 74.81 652 GLN A N 1
ATOM 5277 C CA . GLN A 1 652 ? -27.079 -32.903 -20.200 1.00 74.81 652 GLN A CA 1
ATOM 5278 C C . GLN A 1 652 ? -28.201 -33.816 -20.705 1.00 74.81 652 GLN A C 1
ATOM 5280 O O . GLN A 1 652 ? -28.862 -33.493 -21.688 1.00 74.81 652 GLN A O 1
ATOM 5285 N N . GLN A 1 653 ? -28.412 -34.949 -20.031 1.00 73.19 653 GLN A N 1
ATOM 5286 C CA . GLN A 1 653 ? -29.491 -35.893 -20.311 1.00 73.19 653 GLN A CA 1
ATOM 5287 C C . GLN A 1 653 ? -30.752 -35.633 -19.466 1.00 73.19 653 GLN A C 1
ATOM 5289 O O . GLN A 1 653 ? -31.767 -36.282 -19.700 1.00 73.19 653 GLN A O 1
ATOM 5294 N N . GLY A 1 654 ? -30.703 -34.703 -18.503 1.00 69.00 654 GLY A N 1
ATOM 5295 C CA . GLY A 1 654 ? -31.819 -34.372 -17.610 1.00 69.00 654 GLY A CA 1
ATOM 5296 C C . GLY A 1 654 ? -32.147 -35.445 -16.562 1.00 69.00 654 GLY A C 1
ATOM 5297 O O . GLY A 1 654 ? -33.284 -35.508 -16.108 1.00 69.00 654 GLY A O 1
ATOM 5298 N N . VAL A 1 655 ? -31.190 -36.308 -16.187 1.00 76.25 655 VAL A N 1
ATOM 5299 C CA . VAL A 1 655 ? -31.414 -37.489 -15.315 1.00 76.25 655 VAL A CA 1
ATOM 5300 C C . VAL A 1 655 ? -30.714 -37.357 -13.947 1.00 76.25 655 VAL A C 1
ATOM 5302 O O . VAL A 1 655 ? -30.344 -38.352 -13.330 1.00 76.25 655 VAL A O 1
ATOM 5305 N N . ILE A 1 656 ? -30.464 -36.141 -13.451 1.00 77.75 656 ILE A N 1
ATOM 5306 C CA . ILE A 1 656 ? -29.810 -35.960 -12.139 1.00 77.75 656 ILE A CA 1
ATOM 5307 C C . ILE A 1 656 ? -30.794 -36.225 -10.991 1.00 77.75 656 ILE A C 1
ATOM 5309 O O . ILE A 1 656 ? -31.844 -35.591 -10.910 1.00 77.75 656 ILE A O 1
ATOM 5313 N N . ASP A 1 657 ? -30.399 -37.093 -10.054 1.00 80.19 657 ASP A N 1
ATOM 5314 C CA . ASP A 1 657 ? -31.126 -37.392 -8.813 1.00 80.19 657 ASP A CA 1
ATOM 5315 C C . ASP A 1 657 ? -30.457 -36.714 -7.599 1.00 80.19 657 ASP A C 1
ATOM 5317 O O . ASP A 1 657 ? -29.523 -37.239 -6.987 1.00 80.19 657 ASP A O 1
ATOM 5321 N N . PHE A 1 658 ? -30.927 -35.512 -7.249 1.00 79.88 658 PHE A N 1
ATOM 5322 C CA . PHE A 1 658 ? -30.436 -34.757 -6.089 1.00 79.88 658 PHE A CA 1
ATOM 5323 C C . PHE A 1 658 ? -30.654 -35.466 -4.735 1.00 79.88 658 PHE A C 1
ATOM 5325 O O . PHE A 1 658 ? -29.709 -35.484 -3.936 1.00 79.88 658 PHE A O 1
ATOM 5332 N N . PRO A 1 659 ? -31.829 -36.068 -4.449 1.00 81.25 659 PRO A N 1
ATOM 5333 C CA . PRO A 1 659 ? -32.038 -36.883 -3.251 1.00 81.25 659 PRO A CA 1
ATOM 5334 C C . PRO A 1 659 ? -31.003 -37.998 -3.062 1.00 81.25 659 PRO A C 1
ATOM 5336 O O . PRO A 1 659 ? -30.488 -38.170 -1.954 1.00 81.25 659 PRO A O 1
ATOM 5339 N N . HIS A 1 660 ? -30.642 -38.723 -4.126 1.00 83.69 660 HIS A N 1
ATOM 5340 C CA . HIS A 1 660 ? -29.629 -39.780 -4.044 1.00 83.69 660 HIS A CA 1
ATOM 5341 C C . HIS A 1 660 ? -28.273 -39.247 -3.557 1.00 83.69 660 HIS A C 1
ATOM 5343 O O . HIS A 1 660 ? -27.674 -39.804 -2.629 1.00 83.69 660 HIS A O 1
ATOM 5349 N N . TYR A 1 661 ? -27.808 -38.130 -4.128 1.00 83.88 661 TYR A N 1
ATOM 5350 C CA . TYR A 1 661 ? -26.551 -37.500 -3.716 1.00 83.88 661 TYR A CA 1
ATOM 5351 C C . TYR A 1 661 ? -26.604 -36.971 -2.283 1.00 83.88 661 TYR A C 1
ATOM 5353 O O . TYR A 1 661 ? -25.644 -37.149 -1.530 1.00 83.88 661 TYR A O 1
ATOM 5361 N N . ALA A 1 662 ? -27.723 -36.369 -1.878 1.00 83.62 662 ALA A N 1
ATOM 5362 C CA . ALA A 1 662 ? -27.907 -35.872 -0.521 1.00 83.62 662 ALA A CA 1
ATOM 5363 C C . ALA A 1 662 ? -27.834 -37.006 0.518 1.00 83.62 662 ALA A C 1
ATOM 5365 O O . ALA A 1 662 ? -27.082 -36.905 1.491 1.00 83.62 662 ALA A O 1
ATOM 5366 N N . HIS A 1 663 ? -28.530 -38.125 0.284 1.00 85.06 663 HIS A N 1
ATOM 5367 C CA . HIS A 1 663 ? -28.470 -39.294 1.166 1.00 85.06 663 HIS A CA 1
ATOM 5368 C C . HIS A 1 663 ? -27.079 -39.928 1.210 1.00 85.06 663 HIS A C 1
ATOM 5370 O O . HIS A 1 663 ? -26.619 -40.323 2.285 1.00 85.06 663 HIS A O 1
ATOM 5376 N N . TYR A 1 664 ? -26.376 -39.992 0.076 1.00 85.12 664 TYR A N 1
ATOM 5377 C CA . TYR A 1 664 ? -25.001 -40.480 0.056 1.00 85.12 664 TYR A CA 1
ATOM 5378 C C . TYR A 1 664 ? -24.082 -39.601 0.912 1.00 85.12 664 TYR A C 1
ATOM 5380 O O . TYR A 1 664 ? -23.377 -40.123 1.779 1.00 85.12 664 TYR A O 1
ATOM 5388 N N . VAL A 1 665 ? -24.134 -38.276 0.739 1.00 85.25 665 VAL A N 1
ATOM 5389 C CA . VAL A 1 665 ? -23.326 -37.331 1.523 1.00 85.25 665 VAL A CA 1
ATOM 5390 C C . VAL A 1 665 ? -23.647 -37.438 3.016 1.00 85.25 665 VAL A C 1
ATOM 5392 O O . VAL A 1 665 ? -22.720 -37.552 3.818 1.00 85.25 665 VAL A O 1
ATOM 5395 N N . LEU A 1 666 ? -24.926 -37.518 3.397 1.00 85.12 666 LEU A N 1
ATOM 5396 C CA . LEU A 1 666 ? -25.333 -37.727 4.792 1.00 85.12 666 LEU A CA 1
ATOM 5397 C C . LEU A 1 666 ? -24.803 -39.053 5.361 1.00 85.12 666 LEU A C 1
ATOM 5399 O O . LEU A 1 666 ? -24.342 -39.083 6.499 1.00 85.12 666 LEU A O 1
ATOM 5403 N N . SER A 1 667 ? -24.787 -40.130 4.567 1.00 85.38 667 SER A N 1
ATOM 5404 C CA . SER A 1 667 ? -24.243 -41.431 4.990 1.00 85.38 667 SER A CA 1
ATOM 5405 C C . SER A 1 667 ? -22.722 -41.426 5.184 1.00 85.38 667 SER A C 1
ATOM 5407 O O . SER A 1 667 ? -22.181 -42.192 5.982 1.00 85.38 667 SER A O 1
ATOM 5409 N N . VAL A 1 668 ? -22.009 -40.582 4.434 1.00 84.44 668 VAL A N 1
ATOM 5410 C CA . VAL A 1 668 ? -20.566 -40.383 4.597 1.00 84.44 668 VAL A CA 1
ATOM 5411 C C . VAL A 1 668 ? -20.310 -39.513 5.825 1.00 84.44 668 VAL A C 1
ATOM 5413 O O . VAL A 1 668 ? -19.437 -39.841 6.626 1.00 84.44 668 VAL A O 1
ATOM 5416 N N . MET A 1 669 ? -21.100 -38.455 6.018 1.00 82.56 669 MET A N 1
ATOM 5417 C CA . MET A 1 669 ? -21.017 -37.595 7.197 1.00 82.56 669 MET A CA 1
ATOM 5418 C C . MET A 1 669 ? -21.277 -38.378 8.481 1.00 82.56 669 MET A C 1
ATOM 5420 O O . MET A 1 669 ? -20.471 -38.271 9.397 1.00 82.56 669 MET A O 1
ATOM 5424 N N . SER A 1 670 ? -22.301 -39.239 8.515 1.00 82.44 670 SER A N 1
ATOM 5425 C CA . SER A 1 670 ? -22.627 -40.062 9.689 1.00 82.44 670 SER A CA 1
ATOM 5426 C C . SER A 1 670 ? -21.518 -41.048 10.075 1.00 82.44 670 SER A C 1
ATOM 5428 O O . SER A 1 670 ? -21.472 -41.521 11.202 1.00 82.44 670 SER A O 1
ATOM 5430 N N . LYS A 1 671 ? -20.636 -41.411 9.134 1.00 81.56 671 LYS A N 1
ATOM 5431 C CA . LYS A 1 671 ? -19.484 -42.291 9.396 1.00 81.56 671 LYS A CA 1
ATOM 5432 C C . LYS A 1 671 ? -18.255 -41.533 9.900 1.00 81.56 671 LYS A C 1
ATOM 5434 O O . LYS A 1 671 ? -17.341 -42.170 10.415 1.00 81.56 671 LYS A O 1
ATOM 5439 N N . LEU A 1 672 ? -18.191 -40.219 9.681 1.00 76.81 672 LEU A N 1
ATOM 5440 C CA . LEU A 1 672 ? -17.011 -39.386 9.941 1.00 76.81 672 LEU A CA 1
ATOM 5441 C C . LEU A 1 672 ? -17.225 -38.362 11.064 1.00 76.81 672 LEU A C 1
ATOM 5443 O O . LEU A 1 672 ? -16.255 -37.759 11.515 1.00 76.81 672 LEU A O 1
ATOM 5447 N N . CYS A 1 673 ? -18.467 -38.113 11.477 1.00 71.12 673 CYS A N 1
ATOM 5448 C CA . CYS A 1 673 ? -18.795 -37.102 12.474 1.00 71.12 673 CYS A CA 1
ATOM 5449 C C . CYS A 1 673 ? -18.497 -37.548 13.908 1.00 71.12 673 CYS A C 1
ATOM 5451 O O . CYS A 1 673 ? -18.465 -38.733 14.237 1.00 71.12 673 CYS A O 1
ATOM 5453 N N . ALA A 1 674 ? -18.298 -36.559 14.780 1.00 69.50 674 ALA A N 1
ATOM 5454 C CA . ALA A 1 674 ? -18.281 -36.776 16.218 1.00 69.50 674 ALA A CA 1
ATOM 5455 C C . ALA A 1 674 ? -19.708 -37.080 16.728 1.00 69.50 674 ALA A C 1
ATOM 5457 O O . ALA A 1 674 ? -20.657 -36.487 16.206 1.00 69.50 674 ALA A O 1
ATOM 5458 N N . PRO A 1 675 ? -19.874 -37.882 17.804 1.00 73.75 675 PRO A N 1
ATOM 5459 C CA . PRO A 1 675 ? -21.189 -38.279 18.333 1.00 73.75 675 PRO A CA 1
ATOM 5460 C C . PRO A 1 675 ? -22.139 -37.110 18.640 1.00 73.75 675 PRO A C 1
ATOM 5462 O O . PRO A 1 675 ? -23.354 -37.238 18.560 1.00 73.75 675 PRO A O 1
ATOM 5465 N N . ILE A 1 676 ? -21.582 -35.935 18.957 1.00 74.56 676 ILE A N 1
ATOM 5466 C CA . ILE A 1 676 ? -22.318 -34.696 19.257 1.00 74.56 676 ILE A CA 1
ATOM 5467 C C . ILE A 1 676 ? -23.134 -34.202 18.043 1.00 74.56 676 ILE A C 1
ATOM 5469 O O . ILE A 1 676 ? -24.099 -33.459 18.198 1.00 74.56 676 ILE A O 1
ATOM 5473 N N . ARG A 1 677 ? -22.755 -34.587 16.819 1.00 78.75 677 ARG A N 1
ATOM 5474 C CA . ARG A 1 677 ? -23.387 -34.131 15.570 1.00 78.75 677 ARG A CA 1
ATOM 5475 C C . ARG A 1 677 ? -24.368 -35.143 14.975 1.00 78.75 677 ARG A C 1
ATOM 5477 O O . ARG A 1 677 ? -25.039 -34.807 13.999 1.00 78.75 677 ARG A O 1
ATOM 5484 N N . ASP A 1 678 ? -24.506 -36.327 15.569 1.00 79.88 678 ASP A N 1
ATOM 5485 C CA . ASP A 1 678 ? -25.379 -37.391 15.057 1.00 79.88 678 ASP A CA 1
ATOM 5486 C C . ASP A 1 678 ? -26.858 -36.982 15.064 1.00 79.88 678 ASP A C 1
ATOM 5488 O O . ASP A 1 678 ? -27.594 -37.296 14.129 1.00 79.88 678 ASP A O 1
ATOM 5492 N N . GLU A 1 679 ? -27.293 -36.234 16.083 1.00 81.50 679 GLU A N 1
ATOM 5493 C CA . GLU A 1 679 ? -28.655 -35.687 16.160 1.00 81.50 679 GLU A CA 1
ATOM 5494 C C . GLU A 1 679 ? -28.941 -34.747 14.984 1.00 81.50 679 GLU A C 1
ATOM 5496 O O . GLU A 1 679 ? -29.962 -34.878 14.310 1.00 81.50 679 GLU A O 1
ATOM 5501 N N . ARG A 1 680 ? -27.984 -33.873 14.650 1.00 80.06 680 ARG A N 1
ATOM 5502 C CA . ARG A 1 680 ? -28.122 -32.922 13.543 1.00 80.06 680 ARG A CA 1
ATOM 5503 C C . ARG A 1 680 ? -28.201 -33.619 12.185 1.00 80.06 680 ARG A C 1
ATOM 5505 O O . ARG A 1 680 ? -28.945 -33.178 11.315 1.00 80.06 680 ARG A O 1
ATOM 5512 N N . ILE A 1 681 ? -27.450 -34.703 11.992 1.00 82.38 681 ILE A N 1
ATOM 5513 C CA . ILE A 1 681 ? -27.481 -35.487 10.748 1.00 82.38 681 ILE A CA 1
ATOM 5514 C C . ILE A 1 681 ? -28.820 -36.219 10.600 1.00 82.38 681 ILE A C 1
ATOM 5516 O O . ILE A 1 681 ? -29.363 -36.261 9.495 1.00 82.38 681 ILE A O 1
ATOM 5520 N N . LYS A 1 682 ? -29.389 -36.733 11.700 1.00 81.56 682 LYS A N 1
ATOM 5521 C CA . LYS A 1 682 ? -30.732 -37.334 11.697 1.00 81.56 682 LYS A CA 1
ATOM 5522 C C . LYS A 1 682 ? -31.801 -36.317 11.300 1.00 81.56 682 LYS A C 1
ATOM 5524 O O . LYS A 1 682 ? -32.550 -36.589 10.367 1.00 81.56 682 LYS A O 1
ATOM 5529 N N . GLU A 1 683 ? -31.793 -35.122 11.894 1.00 83.00 683 GLU A N 1
ATOM 5530 C CA . GLU A 1 683 ? -32.717 -34.038 11.516 1.00 83.00 683 GLU A CA 1
ATOM 5531 C C . GLU A 1 683 ? -32.639 -33.686 10.022 1.00 83.00 683 GLU A C 1
ATOM 5533 O O . GLU A 1 683 ? -33.650 -33.392 9.389 1.00 83.00 683 GLU A O 1
ATOM 5538 N N . LEU A 1 684 ? -31.436 -33.695 9.436 1.00 81.44 684 LEU A N 1
ATOM 5539 C CA . LEU A 1 684 ? -31.250 -33.395 8.013 1.00 81.44 684 LEU A CA 1
ATOM 5540 C C . LEU A 1 684 ? -31.740 -34.516 7.093 1.00 81.44 684 LEU A C 1
ATOM 5542 O O . LEU A 1 684 ? -32.113 -34.229 5.960 1.00 81.44 684 LEU A O 1
ATOM 5546 N N . SER A 1 685 ? -31.766 -35.762 7.569 1.00 77.12 685 SER A N 1
ATOM 5547 C CA . SER A 1 685 ? -32.272 -36.905 6.800 1.00 77.12 685 SER A CA 1
ATOM 5548 C C . SER A 1 685 ? -33.801 -36.958 6.696 1.00 77.12 685 SER A C 1
ATOM 5550 O O . SER A 1 685 ? -34.319 -37.598 5.785 1.00 77.12 685 SER A O 1
ATOM 5552 N N . GLU A 1 686 ? -34.514 -36.274 7.597 1.00 82.75 686 GLU A N 1
ATOM 5553 C CA . GLU A 1 686 ? -35.984 -36.223 7.637 1.00 82.75 686 GLU A CA 1
ATOM 5554 C C . GLU A 1 686 ? -36.576 -35.086 6.786 1.00 82.75 686 GLU A C 1
ATOM 5556 O O . GLU A 1 686 ? -37.769 -35.091 6.476 1.00 82.75 686 GLU A O 1
ATOM 5561 N N . LYS A 1 687 ? -35.760 -34.099 6.389 1.00 80.19 687 LYS A N 1
ATOM 5562 C CA . LYS A 1 687 ? -36.203 -32.987 5.538 1.00 80.19 687 LYS A CA 1
ATOM 5563 C C . LYS A 1 687 ? -36.447 -33.459 4.100 1.00 80.19 687 LYS A C 1
ATOM 5565 O O . LYS A 1 687 ? -35.690 -34.264 3.572 1.00 80.19 687 LYS A O 1
ATOM 5570 N N . THR A 1 688 ? -37.476 -32.911 3.451 1.00 71.56 688 THR A N 1
ATOM 5571 C CA . THR A 1 688 ? -37.866 -33.244 2.066 1.00 71.56 688 THR A CA 1
ATOM 5572 C C . THR A 1 688 ? -37.400 -32.230 1.016 1.00 71.56 688 THR A C 1
ATOM 5574 O O . THR A 1 688 ? -37.334 -32.573 -0.161 1.00 71.56 688 THR A O 1
ATOM 5577 N N . ASP A 1 689 ? -37.068 -30.997 1.412 1.00 80.50 689 ASP A N 1
ATOM 5578 C CA . ASP A 1 689 ? -36.623 -29.944 0.489 1.00 80.50 689 ASP A CA 1
ATOM 5579 C C . ASP A 1 689 ? -35.114 -30.038 0.198 1.00 80.50 689 ASP A C 1
ATOM 5581 O O . ASP A 1 689 ? -34.282 -29.937 1.102 1.00 80.50 689 ASP A O 1
ATOM 5585 N N . VAL A 1 690 ? -34.762 -30.195 -1.082 1.00 78.06 690 VAL A N 1
ATOM 5586 C CA . VAL A 1 690 ? -33.389 -30.379 -1.584 1.00 78.06 690 VAL A CA 1
ATOM 5587 C C . VAL A 1 690 ? -32.466 -29.235 -1.154 1.00 78.06 690 VAL A C 1
ATOM 5589 O O . VAL A 1 690 ? -31.335 -29.480 -0.726 1.00 78.06 690 VAL A O 1
ATOM 5592 N N . ILE A 1 691 ? -32.942 -27.988 -1.221 1.00 80.75 691 ILE A N 1
ATOM 5593 C CA . ILE A 1 691 ? -32.126 -26.802 -0.915 1.00 80.75 691 ILE A CA 1
ATOM 5594 C C . ILE A 1 691 ? -31.789 -26.756 0.579 1.00 80.75 691 ILE A C 1
ATOM 5596 O O . ILE A 1 691 ? -30.637 -26.546 0.959 1.00 80.75 691 ILE A O 1
ATOM 5600 N N . GLU A 1 692 ? -32.773 -27.020 1.437 1.00 81.38 692 GLU A N 1
ATOM 5601 C CA . GLU A 1 692 ? -32.594 -27.046 2.889 1.00 81.38 692 GLU A CA 1
ATOM 5602 C C . GLU A 1 692 ? -31.689 -28.196 3.355 1.00 81.38 692 GLU A C 1
ATOM 5604 O O . GLU A 1 692 ? -30.922 -28.023 4.310 1.00 81.38 692 GLU A O 1
ATOM 5609 N N . ILE A 1 693 ? -31.737 -29.350 2.677 1.00 84.62 693 ILE A N 1
ATOM 5610 C CA . ILE A 1 693 ? -30.838 -30.478 2.954 1.00 84.62 693 ILE A CA 1
ATOM 5611 C C . ILE A 1 693 ? -29.396 -30.096 2.610 1.00 84.62 693 ILE A C 1
ATOM 5613 O O . ILE A 1 693 ? -28.523 -30.193 3.473 1.00 84.62 693 ILE A O 1
ATOM 5617 N N . PHE A 1 694 ? -29.125 -29.609 1.393 1.00 83.94 694 PHE A N 1
ATOM 5618 C CA . PHE A 1 694 ? -27.762 -29.237 0.995 1.00 83.94 694 PHE A CA 1
ATOM 5619 C C . PHE A 1 694 ? -27.206 -28.056 1.794 1.00 83.94 694 PHE A C 1
ATOM 5621 O O . PHE A 1 694 ? -26.020 -28.049 2.137 1.00 83.94 694 PHE A O 1
ATOM 5628 N N . ARG A 1 695 ? -28.055 -27.091 2.159 1.00 84.50 695 ARG A N 1
ATOM 5629 C CA . ARG A 1 695 ? -27.681 -26.002 3.061 1.00 84.50 695 ARG A CA 1
ATOM 5630 C C . ARG A 1 695 ? -27.269 -26.531 4.433 1.00 84.50 695 ARG A C 1
ATOM 5632 O O . ARG A 1 695 ? -26.204 -26.172 4.935 1.00 84.50 695 ARG A O 1
ATOM 5639 N N . GLY A 1 696 ? -28.069 -27.421 5.015 1.00 84.12 696 GLY A N 1
ATOM 5640 C CA . GLY A 1 696 ? -27.753 -28.048 6.296 1.00 84.12 696 GLY A CA 1
ATOM 5641 C C . GLY A 1 696 ? -26.510 -28.942 6.250 1.00 84.12 696 GLY A C 1
ATOM 5642 O O . GLY A 1 696 ? -25.725 -28.944 7.201 1.00 84.12 696 GLY A O 1
ATOM 5643 N N . ILE A 1 697 ? -26.291 -29.653 5.139 1.00 86.12 697 ILE A N 1
ATOM 5644 C CA . ILE A 1 697 ? -25.081 -30.446 4.880 1.00 86.12 697 ILE A CA 1
ATOM 5645 C C . ILE A 1 697 ? -23.844 -29.547 4.897 1.00 86.12 697 ILE A C 1
ATOM 5647 O O . ILE A 1 697 ? -22.895 -29.847 5.618 1.00 86.12 697 ILE A O 1
ATOM 5651 N N . LEU A 1 698 ? -23.852 -28.433 4.159 1.00 84.69 698 LEU A N 1
ATOM 5652 C CA . LEU A 1 698 ? -22.722 -27.501 4.127 1.00 84.69 698 LEU A CA 1
ATOM 5653 C C . LEU A 1 698 ? -22.427 -26.895 5.503 1.00 84.69 698 LEU A C 1
ATOM 5655 O O . LEU A 1 698 ? -21.273 -26.880 5.928 1.00 84.69 698 LEU A O 1
ATOM 5659 N N . GLU A 1 699 ? -23.460 -26.430 6.212 1.00 84.69 699 GLU A N 1
ATOM 5660 C CA . GLU A 1 699 ? -23.313 -25.866 7.559 1.00 84.69 699 GLU A CA 1
ATOM 5661 C C . GLU A 1 699 ? -22.753 -26.897 8.550 1.00 84.69 699 GLU A C 1
ATOM 5663 O O . GLU A 1 699 ? -21.931 -26.560 9.400 1.00 84.69 699 GLU A O 1
ATOM 5668 N N . THR A 1 700 ? -23.156 -28.163 8.429 1.00 85.69 700 THR A N 1
ATOM 5669 C CA . THR A 1 700 ? -22.662 -29.239 9.298 1.00 85.69 700 THR A CA 1
ATOM 5670 C C . THR A 1 700 ? -21.240 -29.661 8.915 1.00 85.69 700 THR A C 1
ATOM 5672 O O . THR A 1 700 ? -20.418 -29.882 9.800 1.00 85.69 700 THR A O 1
ATOM 5675 N N . LEU A 1 701 ? -20.903 -29.703 7.620 1.00 84.06 701 LEU A N 1
ATOM 5676 C CA . LEU A 1 701 ? -19.541 -29.974 7.144 1.00 84.06 701 LEU A CA 1
ATOM 5677 C C . LEU A 1 701 ? -18.544 -28.904 7.601 1.00 84.06 701 LEU A C 1
ATOM 5679 O O . LEU A 1 701 ? -17.439 -29.254 8.006 1.00 84.06 701 LEU A O 1
ATOM 5683 N N . ASP A 1 702 ? -18.930 -27.624 7.596 1.00 82.75 702 ASP A N 1
ATOM 5684 C CA . ASP A 1 702 ? -18.121 -26.532 8.164 1.00 82.75 702 ASP A CA 1
ATOM 5685 C C . ASP A 1 702 ? -17.717 -26.819 9.619 1.00 82.75 702 ASP A C 1
ATOM 5687 O O . ASP A 1 702 ? -16.579 -26.575 10.020 1.00 82.75 702 ASP A O 1
ATOM 5691 N N . LEU A 1 703 ? -18.654 -27.346 10.410 1.00 82.56 703 LEU A N 1
ATOM 5692 C CA . LEU A 1 703 ? -18.425 -27.677 11.815 1.00 82.56 703 LEU A CA 1
ATOM 5693 C C . LEU A 1 703 ? -17.560 -28.934 11.955 1.00 82.56 703 LEU A C 1
ATOM 5695 O O . LEU A 1 703 ? -16.652 -28.947 12.778 1.00 82.56 703 LEU A O 1
ATOM 5699 N N . MET A 1 704 ? -17.759 -29.940 11.101 1.00 81.75 704 MET A N 1
ATOM 5700 C CA . MET A 1 704 ? -16.937 -31.157 11.092 1.00 81.75 704 MET A CA 1
ATOM 5701 C C . MET A 1 704 ? -15.463 -30.875 10.772 1.00 81.75 704 MET A C 1
ATOM 5703 O O . MET A 1 704 ? -14.580 -31.537 11.314 1.00 81.75 704 MET A O 1
ATOM 5707 N N . VAL A 1 705 ? -15.173 -29.887 9.918 1.00 79.00 705 VAL A N 1
ATOM 5708 C CA . VAL A 1 705 ? -13.789 -29.459 9.646 1.00 79.00 705 VAL A CA 1
ATOM 5709 C C . VAL A 1 705 ? -13.139 -28.871 10.902 1.00 79.00 705 VAL A C 1
ATOM 5711 O O . VAL A 1 705 ? -11.984 -29.183 11.193 1.00 79.00 705 VAL A O 1
ATOM 5714 N N . LEU A 1 706 ? -13.876 -28.064 11.673 1.00 79.25 706 LEU A N 1
ATOM 5715 C CA . LEU A 1 706 ? -13.397 -27.534 12.956 1.00 79.25 706 LEU A CA 1
ATOM 5716 C C . LEU A 1 706 ? -13.201 -28.648 13.989 1.00 79.25 706 LEU A C 1
ATOM 5718 O O . LEU A 1 706 ? -12.183 -28.662 14.679 1.00 79.25 706 LEU A O 1
ATOM 5722 N N . ASP A 1 707 ? -14.131 -29.600 14.060 1.00 81.00 707 ASP A N 1
ATOM 5723 C CA . ASP A 1 707 ? -14.035 -30.758 14.952 1.00 81.00 707 ASP A CA 1
ATOM 5724 C C . ASP A 1 707 ? -12.771 -31.583 14.640 1.00 81.00 707 ASP A C 1
ATOM 5726 O O . ASP A 1 707 ? -12.025 -31.949 15.548 1.00 81.00 707 ASP A O 1
ATOM 5730 N N . MET A 1 708 ? -12.471 -31.796 13.354 1.00 76.62 708 MET A N 1
ATOM 5731 C CA . MET A 1 708 ? -11.271 -32.510 12.911 1.00 76.62 708 MET A CA 1
ATOM 5732 C C . MET A 1 708 ? -9.973 -31.758 13.239 1.00 76.62 708 MET A C 1
ATOM 5734 O O . MET A 1 708 ? -8.990 -32.358 13.686 1.00 76.62 708 MET A O 1
ATOM 5738 N N . ALA A 1 709 ? -9.962 -30.436 13.053 1.00 76.31 709 ALA A N 1
ATOM 5739 C CA . ALA A 1 709 ? -8.825 -29.602 13.427 1.00 76.31 709 ALA A CA 1
ATOM 5740 C C . ALA A 1 709 ? -8.574 -29.646 14.945 1.00 76.31 709 ALA A C 1
ATOM 5742 O O . ALA A 1 709 ? -7.439 -29.847 15.374 1.00 76.31 709 ALA A O 1
ATOM 5743 N N . ASN A 1 710 ? -9.633 -29.545 15.753 1.00 81.00 710 ASN A N 1
ATOM 5744 C CA . ASN A 1 710 ? -9.556 -29.634 17.212 1.00 81.00 710 ASN A CA 1
ATOM 5745 C C . ASN A 1 710 ? -9.062 -31.004 17.691 1.00 81.00 710 ASN A C 1
ATOM 5747 O O . ASN A 1 710 ? -8.181 -31.065 18.545 1.00 81.00 710 ASN A O 1
ATOM 5751 N N . PHE A 1 711 ? -9.554 -32.091 17.094 1.00 79.88 711 PHE A N 1
ATOM 5752 C CA . PHE A 1 711 ? -9.073 -33.445 17.378 1.00 79.88 711 PHE A CA 1
ATOM 5753 C C . PHE A 1 711 ? -7.582 -33.613 17.045 1.00 79.88 711 PHE A C 1
ATOM 5755 O O . PHE A 1 711 ? -6.823 -34.188 17.823 1.00 79.88 711 PHE A O 1
ATOM 5762 N N . THR A 1 712 ? -7.139 -33.069 15.907 1.00 76.88 712 THR A N 1
ATOM 5763 C CA . THR A 1 712 ? -5.726 -33.125 15.499 1.00 76.88 712 THR A CA 1
ATOM 5764 C C . THR A 1 712 ? -4.832 -32.356 16.475 1.00 76.88 712 THR A C 1
ATOM 5766 O O . THR A 1 712 ? -3.754 -32.833 16.827 1.00 76.88 712 THR A O 1
ATOM 5769 N N . ILE A 1 713 ? -5.286 -31.193 16.955 1.00 76.06 713 ILE A N 1
ATOM 5770 C CA . ILE A 1 713 ? -4.578 -30.414 17.981 1.00 76.06 713 ILE A CA 1
ATOM 5771 C C . ILE A 1 713 ? -4.497 -31.199 19.292 1.00 76.06 713 ILE A C 1
ATOM 5773 O O . ILE A 1 713 ? -3.433 -31.244 19.904 1.00 76.06 713 ILE A O 1
ATOM 5777 N N . GLU A 1 714 ? -5.587 -31.841 19.715 1.00 76.81 714 GLU A N 1
ATOM 5778 C CA . GLU A 1 714 ? -5.621 -32.649 20.937 1.00 76.81 714 GLU A CA 1
ATOM 5779 C C . GLU A 1 714 ? -4.649 -33.837 20.868 1.00 76.81 714 GLU A C 1
ATOM 5781 O O . GLU A 1 714 ? -3.933 -34.098 21.836 1.00 76.81 714 GLU A O 1
ATOM 5786 N N . LEU A 1 715 ? -4.545 -34.488 19.705 1.00 79.06 715 LEU A N 1
ATOM 5787 C CA . LEU A 1 715 ? -3.591 -35.571 19.463 1.00 79.06 715 LEU A CA 1
ATOM 5788 C C . LEU A 1 715 ? -2.129 -35.089 19.501 1.00 79.06 715 LEU A C 1
ATOM 5790 O O . LEU A 1 715 ? -1.277 -35.781 20.054 1.00 79.06 715 LEU A O 1
ATOM 5794 N N . ALA A 1 716 ? -1.838 -33.911 18.940 1.00 76.56 716 ALA A N 1
ATOM 5795 C CA . ALA A 1 716 ? -0.484 -33.346 18.873 1.00 76.56 716 ALA A CA 1
ATOM 5796 C C . ALA A 1 716 ? -0.029 -32.663 20.179 1.00 76.56 716 ALA A C 1
ATOM 5798 O O . ALA A 1 716 ? 1.165 -32.457 20.404 1.00 76.56 716 ALA A O 1
ATOM 5799 N N . LYS A 1 717 ? -0.964 -32.303 21.065 1.00 77.00 717 LYS A N 1
ATOM 5800 C CA . LYS A 1 717 ? -0.706 -31.509 22.276 1.00 77.00 717 LYS A CA 1
ATOM 5801 C C . LYS A 1 717 ? 0.414 -32.052 23.182 1.00 77.00 717 LYS A C 1
ATOM 5803 O O . LYS A 1 717 ? 1.223 -31.237 23.629 1.00 77.00 717 LYS A O 1
ATOM 5808 N N . PRO A 1 718 ? 0.526 -33.369 23.458 1.00 79.56 718 PRO A N 1
ATOM 5809 C CA . PRO A 1 718 ? 1.602 -33.896 24.301 1.00 79.56 718 PRO A CA 1
ATOM 5810 C C . PRO A 1 718 ? 3.000 -33.647 23.718 1.00 79.56 718 PRO A C 1
ATOM 5812 O O . PRO A 1 718 ? 3.916 -33.284 24.455 1.00 79.56 718 PRO A O 1
ATOM 5815 N N . GLU A 1 719 ? 3.158 -33.788 22.400 1.00 74.62 719 GLU A N 1
ATOM 5816 C CA . GLU A 1 719 ? 4.436 -33.559 21.714 1.00 74.62 719 GLU A CA 1
ATOM 5817 C C . GLU A 1 719 ? 4.799 -32.070 21.679 1.00 74.62 719 GLU A C 1
ATOM 5819 O O . GLU A 1 719 ? 5.962 -31.713 21.882 1.00 74.62 719 GLU A O 1
ATOM 5824 N N . ILE A 1 720 ? 3.800 -31.196 21.508 1.00 77.25 720 ILE A N 1
ATOM 5825 C CA . ILE A 1 720 ? 3.977 -29.738 21.557 1.00 77.25 720 ILE A CA 1
ATOM 5826 C C . ILE A 1 720 ? 4.461 -29.298 22.946 1.00 77.25 720 ILE A C 1
ATOM 5828 O O . ILE A 1 720 ? 5.393 -28.502 23.043 1.00 77.25 720 ILE A O 1
ATOM 5832 N N . ILE A 1 721 ? 3.868 -29.825 24.025 1.00 76.44 721 ILE A N 1
ATOM 5833 C CA . ILE A 1 721 ? 4.266 -29.491 25.405 1.00 76.44 721 ILE A CA 1
ATOM 5834 C C . ILE A 1 721 ? 5.713 -29.921 25.685 1.00 76.44 721 ILE A C 1
ATOM 5836 O O . ILE A 1 721 ? 6.443 -29.186 26.345 1.00 76.44 721 ILE A O 1
ATOM 5840 N N . ALA A 1 722 ? 6.144 -31.075 25.166 1.00 78.62 722 ALA A N 1
ATOM 5841 C CA . ALA A 1 722 ? 7.505 -31.566 25.373 1.00 78.62 722 ALA A CA 1
ATOM 5842 C C . ALA A 1 722 ? 8.576 -30.657 24.738 1.00 78.62 722 ALA A C 1
ATOM 5844 O O . ALA A 1 722 ? 9.635 -30.463 25.331 1.00 78.62 722 ALA A O 1
ATOM 5845 N N . HIS A 1 723 ? 8.299 -30.070 23.568 1.00 78.31 723 HIS A N 1
ATOM 5846 C CA . HIS A 1 723 ? 9.277 -29.273 22.813 1.00 78.31 723 HIS A CA 1
ATOM 5847 C C . HIS A 1 723 ? 9.129 -27.749 22.990 1.00 78.31 723 HIS A C 1
ATOM 5849 O O . HIS A 1 723 ? 10.031 -26.995 22.615 1.00 78.31 723 HIS A O 1
ATOM 5855 N N . SER A 1 724 ? 8.022 -27.257 23.560 1.00 78.88 724 SER A N 1
ATOM 5856 C CA . SER A 1 724 ? 7.722 -25.817 23.635 1.00 78.88 724 SER A CA 1
ATOM 5857 C C . SER A 1 724 ? 8.736 -25.019 24.460 1.00 78.88 724 SER A C 1
ATOM 5859 O O . SER A 1 724 ? 9.168 -23.950 24.026 1.00 78.88 724 SER A O 1
ATOM 5861 N N . VAL A 1 725 ? 9.173 -25.551 25.606 1.00 80.38 725 VAL A N 1
ATOM 5862 C CA . VAL A 1 725 ? 10.103 -24.870 26.527 1.00 80.38 725 VAL A CA 1
ATOM 5863 C C . VAL A 1 725 ? 11.453 -24.598 25.858 1.00 80.38 725 VAL A C 1
ATOM 5865 O O . VAL A 1 725 ? 12.005 -23.503 25.981 1.00 80.38 725 VAL A O 1
ATOM 5868 N N . GLU A 1 726 ? 11.990 -25.571 25.120 1.00 81.38 726 GLU A N 1
ATOM 5869 C CA . GLU A 1 726 ? 13.273 -25.429 24.422 1.00 81.38 726 GLU A CA 1
ATOM 5870 C C . GLU A 1 726 ? 13.185 -24.426 23.267 1.00 81.38 726 GLU A C 1
ATOM 5872 O O . GLU A 1 726 ? 14.079 -23.592 23.089 1.00 81.38 726 GLU A O 1
ATOM 5877 N N . LEU A 1 727 ? 12.082 -24.463 22.511 1.00 78.06 727 LEU A N 1
ATOM 5878 C CA . LEU A 1 727 ? 11.832 -23.527 21.419 1.00 78.06 727 LEU A CA 1
ATOM 5879 C C . LEU A 1 727 ? 11.683 -22.086 21.928 1.00 78.06 727 LEU A C 1
ATOM 5881 O O . LEU A 1 727 ? 12.242 -21.171 21.318 1.00 78.06 727 LEU A O 1
ATOM 5885 N N . GLU A 1 728 ? 10.953 -21.873 23.029 1.00 82.44 728 GLU A N 1
ATOM 5886 C CA . GLU A 1 728 ? 10.778 -20.549 23.646 1.00 82.44 728 GLU A CA 1
ATOM 5887 C C . GLU A 1 728 ? 12.112 -19.986 24.135 1.00 82.44 728 GLU A C 1
ATOM 5889 O O . GLU A 1 728 ? 12.459 -18.855 23.787 1.00 82.44 728 GLU A O 1
ATOM 5894 N N . ARG A 1 729 ? 12.914 -20.796 24.837 1.00 84.81 729 ARG A N 1
ATOM 5895 C CA . ARG A 1 729 ? 14.258 -20.401 25.284 1.00 84.81 729 ARG A CA 1
ATOM 5896 C C . ARG A 1 729 ? 15.158 -19.993 24.123 1.00 84.81 729 ARG A C 1
ATOM 5898 O O . ARG A 1 729 ? 15.799 -18.947 24.190 1.00 84.81 729 ARG A O 1
ATOM 5905 N N . LYS A 1 730 ? 15.194 -20.789 23.049 1.00 83.69 730 LYS A N 1
ATOM 5906 C CA . LYS A 1 730 ? 16.036 -20.507 21.879 1.00 83.69 730 LYS A CA 1
ATOM 5907 C C . LYS A 1 730 ? 15.644 -19.192 21.203 1.00 83.69 730 LYS A C 1
ATOM 5909 O O . LYS A 1 730 ? 16.502 -18.346 20.980 1.00 83.69 730 LYS A O 1
ATOM 5914 N N . LYS A 1 731 ? 14.351 -18.986 20.933 1.00 79.88 731 LYS A N 1
ATOM 5915 C CA . LYS A 1 731 ? 13.871 -17.748 20.298 1.00 79.88 731 LYS A CA 1
ATOM 5916 C C . LYS A 1 731 ? 14.079 -16.519 21.181 1.00 79.88 731 LYS A C 1
ATOM 5918 O O . LYS A 1 731 ? 14.379 -15.446 20.664 1.00 79.88 731 LYS A O 1
ATOM 5923 N N . PHE A 1 732 ? 13.917 -16.656 22.496 1.00 81.62 732 PHE A N 1
ATOM 5924 C CA . PHE A 1 732 ? 14.167 -15.552 23.419 1.00 81.62 732 PHE A CA 1
ATOM 5925 C C . PHE A 1 732 ? 15.660 -15.205 23.500 1.00 81.62 732 PHE A C 1
ATOM 5927 O O . PHE A 1 732 ? 16.015 -14.030 23.535 1.00 81.62 732 PHE A O 1
ATOM 5934 N N . ALA A 1 733 ? 16.549 -16.201 23.433 1.00 80.44 733 ALA A N 1
ATOM 5935 C CA . ALA A 1 733 ? 17.985 -15.961 23.306 1.00 80.44 733 ALA A CA 1
ATOM 5936 C C . ALA A 1 733 ? 18.334 -15.228 21.995 1.00 80.44 733 ALA A C 1
ATOM 5938 O O . ALA A 1 733 ? 19.108 -14.270 22.021 1.00 80.44 733 ALA A O 1
ATOM 5939 N N . ASP A 1 734 ? 17.710 -15.607 20.872 1.00 81.25 734 ASP A N 1
ATOM 5940 C CA . ASP A 1 734 ? 17.859 -14.892 19.598 1.00 81.25 734 ASP A CA 1
ATOM 5941 C C . ASP A 1 734 ? 17.378 -13.433 19.722 1.00 81.25 734 ASP A C 1
ATOM 5943 O O . ASP A 1 734 ? 18.061 -12.517 19.263 1.00 81.25 734 ASP A O 1
ATOM 5947 N N . PHE A 1 735 ? 16.252 -13.191 20.405 1.00 78.50 735 PHE A N 1
ATOM 5948 C CA . PHE A 1 735 ? 15.738 -11.843 20.684 1.00 78.50 735 PHE A CA 1
ATOM 5949 C C . PHE A 1 735 ? 16.734 -10.993 21.490 1.00 78.50 735 PHE A C 1
ATOM 5951 O O . PHE A 1 735 ? 17.028 -9.858 21.107 1.00 78.50 735 PHE A O 1
ATOM 5958 N N . LEU A 1 736 ? 17.320 -11.553 22.551 1.00 76.94 736 LEU A N 1
ATOM 5959 C CA . LEU A 1 736 ? 18.327 -10.864 23.364 1.00 76.94 736 LEU A CA 1
ATOM 5960 C C . LEU A 1 736 ? 19.624 -10.576 22.592 1.00 76.94 736 LEU A C 1
ATOM 5962 O O . LEU A 1 736 ? 20.284 -9.584 22.877 1.00 76.94 736 LEU A O 1
ATOM 5966 N N . SER A 1 737 ? 19.987 -11.391 21.596 1.00 76.06 737 SER A N 1
ATOM 5967 C CA . SER A 1 737 ? 21.193 -11.154 20.783 1.00 76.06 737 SER A CA 1
ATOM 5968 C C . SER A 1 737 ? 21.099 -9.909 19.888 1.00 76.06 737 SER A C 1
ATOM 5970 O O . SER A 1 737 ? 22.118 -9.311 19.543 1.00 76.06 737 SER A O 1
ATOM 5972 N N . VAL A 1 738 ? 19.879 -9.499 19.523 1.00 76.31 738 VAL A N 1
ATOM 5973 C CA . VAL A 1 738 ? 19.622 -8.344 18.649 1.00 76.31 738 VAL A CA 1
ATOM 5974 C C . VAL A 1 738 ? 19.530 -7.040 19.449 1.00 76.31 738 VAL A C 1
ATOM 5976 O O . VAL A 1 738 ? 19.853 -5.972 18.927 1.00 76.31 738 VAL A O 1
ATOM 5979 N N . GLN A 1 739 ? 19.109 -7.106 20.716 1.00 67.94 739 GLN A N 1
ATOM 5980 C CA . GLN A 1 739 ? 18.864 -5.937 21.560 1.00 67.94 739 GLN A CA 1
ATOM 5981 C C . GLN A 1 739 ? 19.913 -5.810 22.675 1.00 67.94 739 GLN A C 1
ATOM 5983 O O . GLN A 1 739 ? 19.994 -6.648 23.563 1.00 67.94 739 GLN A O 1
ATOM 5988 N N . ALA A 1 740 ? 20.674 -4.709 22.672 1.00 55.97 740 ALA A N 1
ATOM 5989 C CA . ALA A 1 740 ? 21.804 -4.492 23.587 1.00 55.97 740 ALA A CA 1
ATOM 5990 C C . ALA A 1 740 ? 21.444 -4.475 25.092 1.00 55.97 740 ALA A C 1
ATOM 5992 O O . ALA A 1 740 ? 22.319 -4.708 25.921 1.00 55.97 740 ALA A O 1
ATOM 5993 N N . ASP A 1 741 ? 20.181 -4.209 25.451 1.00 65.38 741 ASP A N 1
ATOM 5994 C CA . ASP A 1 741 ? 19.679 -4.285 26.831 1.00 65.38 741 ASP A CA 1
ATOM 5995 C C . ASP A 1 741 ? 18.190 -4.688 26.840 1.00 65.38 741 ASP A C 1
ATOM 5997 O O . ASP A 1 741 ? 17.289 -3.858 26.960 1.00 65.38 741 ASP A O 1
ATOM 6001 N N . GLY A 1 742 ? 17.923 -5.974 26.586 1.00 70.88 742 GLY A N 1
ATOM 6002 C CA . GLY A 1 742 ? 16.569 -6.518 26.390 1.00 70.88 742 GLY A CA 1
ATOM 6003 C C . GLY A 1 742 ? 15.795 -6.920 27.658 1.00 70.88 742 GLY A C 1
ATOM 6004 O O . GLY A 1 742 ? 14.723 -7.499 27.529 1.00 70.88 742 GLY A O 1
ATOM 6005 N N . LEU A 1 743 ? 16.322 -6.671 28.869 1.00 82.25 743 LEU A N 1
ATOM 6006 C CA . LEU A 1 743 ? 15.746 -7.141 30.152 1.00 82.25 743 LEU A CA 1
ATOM 6007 C C . LEU A 1 743 ? 15.535 -6.018 31.189 1.00 82.25 743 LEU A C 1
ATOM 6009 O O . LEU A 1 743 ? 15.502 -6.266 32.400 1.00 82.25 743 LEU A O 1
ATOM 6013 N N . GLN A 1 744 ? 15.420 -4.765 30.752 1.00 83.44 744 GLN A N 1
ATOM 6014 C CA . GLN A 1 744 ? 15.335 -3.610 31.651 1.00 83.44 744 GLN A CA 1
ATOM 6015 C C . GLN A 1 744 ? 14.060 -3.610 32.504 1.00 83.44 744 GLN A C 1
ATOM 6017 O O . GLN A 1 744 ? 14.116 -3.318 33.705 1.00 83.44 744 GLN A O 1
ATOM 6022 N N . HIS A 1 745 ? 12.908 -3.920 31.908 1.00 83.31 745 HIS A N 1
ATOM 6023 C CA . HIS A 1 745 ? 11.621 -3.917 32.602 1.00 83.31 745 HIS A CA 1
ATOM 6024 C C . HIS A 1 745 ? 11.509 -5.112 33.547 1.00 83.31 745 HIS A C 1
ATOM 6026 O O . HIS A 1 745 ? 11.113 -4.938 34.698 1.00 83.31 745 HIS A O 1
ATOM 6032 N N . THR A 1 746 ? 11.977 -6.283 33.118 1.00 85.62 746 THR A N 1
ATOM 6033 C CA . THR A 1 746 ? 12.049 -7.507 33.923 1.00 85.62 746 THR A CA 1
ATOM 6034 C C . THR A 1 746 ? 12.943 -7.313 35.147 1.00 85.62 746 THR A C 1
ATOM 6036 O O . THR A 1 746 ? 12.556 -7.675 36.257 1.00 85.62 746 THR A O 1
ATOM 6039 N N . ARG A 1 747 ? 14.104 -6.660 34.986 1.00 86.88 747 ARG A N 1
ATOM 6040 C CA . ARG A 1 747 ? 14.990 -6.321 36.108 1.00 86.88 747 ARG A CA 1
ATOM 6041 C C . ARG A 1 747 ? 14.321 -5.351 37.083 1.00 86.88 747 ARG A C 1
ATOM 6043 O O . ARG A 1 747 ? 14.373 -5.570 38.288 1.00 86.88 747 ARG A O 1
ATOM 6050 N N . ARG A 1 748 ? 13.684 -4.288 36.581 1.00 84.12 748 ARG A N 1
ATOM 6051 C CA . ARG A 1 748 ? 12.998 -3.295 37.427 1.00 84.12 748 ARG A CA 1
ATOM 6052 C C . ARG A 1 748 ? 11.806 -3.894 38.173 1.00 84.12 748 ARG A C 1
ATOM 6054 O O . ARG A 1 748 ? 11.547 -3.483 39.294 1.00 84.12 748 ARG A O 1
ATOM 6061 N N . TRP A 1 749 ? 11.089 -4.821 37.550 1.00 88.12 749 TRP A N 1
ATOM 6062 C CA . TRP A 1 749 ? 9.959 -5.527 38.143 1.00 88.12 749 TRP A CA 1
ATOM 6063 C C . TRP A 1 749 ? 10.409 -6.459 39.272 1.00 88.12 749 TRP A C 1
ATOM 6065 O O . TRP A 1 749 ? 9.949 -6.302 40.399 1.00 88.12 749 TRP A O 1
ATOM 6075 N N . LEU A 1 750 ? 11.375 -7.346 39.013 1.00 84.69 750 LEU A N 1
ATOM 6076 C CA . LEU A 1 750 ? 11.820 -8.336 39.997 1.00 84.69 750 LEU A CA 1
ATOM 6077 C C . LEU A 1 750 ? 12.516 -7.694 41.210 1.00 84.69 750 LEU A C 1
ATOM 6079 O O . LEU A 1 750 ? 12.280 -8.098 42.345 1.00 84.69 750 LEU A O 1
ATOM 6083 N N . LEU A 1 751 ? 13.335 -6.658 40.992 1.00 83.19 751 LEU A N 1
ATOM 6084 C CA . LEU A 1 751 ? 14.087 -6.002 42.070 1.00 83.19 751 LEU A CA 1
ATOM 6085 C C . LEU A 1 751 ? 13.222 -5.184 43.043 1.00 83.19 751 LEU A C 1
ATOM 6087 O O . LEU A 1 751 ? 13.725 -4.815 44.098 1.00 83.19 751 LEU A O 1
ATOM 6091 N N . ARG A 1 752 ? 11.940 -4.919 42.748 1.00 82.31 752 ARG A N 1
ATOM 6092 C CA . ARG A 1 752 ? 11.025 -4.282 43.720 1.00 82.31 752 ARG A CA 1
ATOM 6093 C C . ARG A 1 752 ? 10.790 -5.142 44.962 1.00 82.31 752 ARG A C 1
ATOM 6095 O O . ARG A 1 752 ? 10.498 -4.592 46.016 1.00 82.31 752 ARG A O 1
ATOM 6102 N N . HIS A 1 753 ? 10.928 -6.459 44.823 1.00 77.81 753 HIS A N 1
ATOM 6103 C CA . HIS A 1 753 ? 10.636 -7.449 45.864 1.00 77.81 753 HIS A CA 1
ATOM 6104 C C . HIS A 1 753 ? 11.902 -8.100 46.435 1.00 77.81 753 HIS A C 1
ATOM 6106 O O . HIS A 1 753 ? 11.827 -9.098 47.147 1.00 77.81 753 HIS A O 1
ATOM 6112 N N . VAL A 1 754 ? 13.081 -7.568 46.098 1.00 76.94 754 VAL A N 1
ATOM 6113 C CA . VAL A 1 754 ? 14.361 -8.050 46.623 1.00 76.94 754 VAL A CA 1
ATOM 6114 C C . VAL A 1 754 ? 14.897 -7.022 47.611 1.00 76.94 754 VAL A C 1
ATOM 6116 O O . VAL A 1 754 ? 15.334 -5.942 47.218 1.00 76.94 754 VAL A O 1
ATOM 6119 N N . ASP A 1 755 ? 14.915 -7.382 48.893 1.00 67.81 755 ASP A N 1
ATOM 6120 C CA . ASP A 1 755 ? 15.543 -6.571 49.935 1.00 67.81 755 ASP A CA 1
ATOM 6121 C C . ASP A 1 755 ? 17.073 -6.625 49.801 1.00 67.81 755 ASP A C 1
ATOM 6123 O O . ASP A 1 755 ? 17.747 -7.491 50.357 1.00 67.81 755 ASP A O 1
ATOM 6127 N N . THR A 1 756 ? 17.654 -5.666 49.077 1.00 61.62 756 THR A N 1
ATOM 6128 C CA . THR A 1 756 ? 19.117 -5.503 48.940 1.00 61.62 756 THR A CA 1
ATOM 6129 C C . THR A 1 756 ? 19.828 -5.081 50.233 1.00 61.62 756 THR A C 1
ATOM 6131 O O . THR A 1 756 ? 21.049 -4.964 50.247 1.00 61.62 756 THR A O 1
ATOM 6134 N N . SER A 1 757 ? 19.090 -4.820 51.315 1.00 55.31 757 SER A N 1
ATOM 6135 C CA . SER A 1 757 ? 19.614 -4.366 52.611 1.00 55.31 757 SER A CA 1
ATOM 6136 C C . SER A 1 757 ? 19.984 -5.501 53.573 1.00 55.31 757 SER A C 1
ATOM 6138 O O . SER A 1 757 ? 20.634 -5.239 54.586 1.00 55.31 757 SER A O 1
ATOM 6140 N N . VAL A 1 758 ? 19.588 -6.748 53.286 1.00 58.34 758 VAL A N 1
ATOM 6141 C CA . VAL A 1 758 ? 19.860 -7.907 54.150 1.00 58.34 758 VAL A CA 1
ATOM 6142 C C . VAL A 1 758 ? 21.071 -8.681 53.607 1.00 58.34 758 VAL A C 1
ATOM 6144 O O . VAL A 1 758 ? 20.956 -9.319 52.558 1.00 58.34 758 VAL A O 1
ATOM 6147 N N . PRO A 1 759 ? 22.236 -8.654 54.286 1.00 57.66 759 PRO A N 1
ATOM 6148 C CA . PRO A 1 759 ? 23.401 -9.418 53.853 1.00 57.66 759 PRO A CA 1
ATOM 6149 C C . PRO A 1 759 ? 23.144 -10.928 53.958 1.00 57.66 759 PRO A C 1
ATOM 6151 O O . PRO A 1 759 ? 22.387 -11.389 54.816 1.00 57.66 759 PRO A O 1
ATOM 6154 N N . VAL A 1 760 ? 23.795 -11.703 53.085 1.00 59.22 760 VAL A N 1
ATOM 6155 C CA . VAL A 1 760 ? 23.697 -13.171 53.067 1.00 59.22 760 VAL A CA 1
ATOM 6156 C C . VAL A 1 760 ? 24.107 -13.728 54.443 1.00 59.22 760 VAL A C 1
ATOM 6158 O O . VAL A 1 760 ? 25.216 -13.437 54.899 1.00 59.22 760 VAL A O 1
ATOM 6161 N N . PRO A 1 761 ? 23.254 -14.522 55.122 1.00 57.59 761 PRO A N 1
ATOM 6162 C CA . PRO A 1 761 ? 23.581 -15.102 56.421 1.00 57.59 761 PRO A CA 1
ATOM 6163 C C . PRO A 1 761 ? 24.850 -15.963 56.351 1.00 57.59 761 PRO A C 1
ATOM 6165 O O . PRO A 1 761 ? 24.961 -16.856 55.510 1.00 57.59 761 PRO A O 1
ATOM 6168 N N . ALA A 1 762 ? 25.805 -15.721 57.252 1.00 47.19 762 ALA A N 1
ATOM 6169 C CA . ALA A 1 762 ? 27.037 -16.501 57.326 1.00 47.19 762 ALA A CA 1
ATOM 6170 C C . ALA A 1 762 ? 26.729 -17.952 57.748 1.00 47.19 762 ALA A C 1
ATOM 6172 O O . ALA A 1 762 ? 26.324 -18.193 58.884 1.00 47.19 762 ALA A O 1
ATOM 6173 N N . GLY A 1 763 ? 26.915 -18.911 56.830 1.00 53.97 763 GLY A N 1
ATOM 6174 C CA . GLY A 1 763 ? 26.765 -20.352 57.093 1.00 53.97 763 GLY A CA 1
ATOM 6175 C C . GLY A 1 763 ? 25.784 -21.119 56.193 1.00 53.97 763 GLY A C 1
ATOM 6176 O O . GLY A 1 763 ? 25.587 -22.308 56.423 1.00 53.97 763 GLY A O 1
ATOM 6177 N N . VAL A 1 764 ? 25.181 -20.483 55.181 1.00 60.66 764 VAL A N 1
ATOM 6178 C CA . VAL A 1 764 ? 24.286 -21.137 54.203 1.00 60.66 764 VAL A CA 1
ATOM 6179 C C . VAL A 1 764 ? 24.907 -21.077 52.803 1.00 60.66 764 VAL A C 1
ATOM 6181 O O . VAL A 1 764 ? 25.446 -20.039 52.423 1.00 60.66 764 VAL A O 1
ATOM 6184 N N . ASP A 1 765 ? 24.820 -22.165 52.026 1.00 69.19 765 ASP A N 1
ATOM 6185 C CA . ASP A 1 765 ? 25.300 -22.214 50.637 1.00 69.19 765 ASP A CA 1
ATOM 6186 C C . ASP A 1 765 ? 24.704 -21.060 49.816 1.00 69.19 765 ASP A C 1
ATOM 6188 O O . ASP A 1 765 ? 23.486 -21.012 49.595 1.00 69.19 765 ASP A O 1
ATOM 6192 N N . SER A 1 766 ? 25.558 -20.155 49.326 1.00 65.62 766 SER A N 1
ATOM 6193 C CA . SER A 1 766 ? 25.167 -18.920 48.625 1.00 65.62 766 SER A CA 1
ATOM 6194 C C . SER A 1 766 ? 24.219 -19.181 47.451 1.00 65.62 766 SER A C 1
ATOM 6196 O O . SER A 1 766 ? 23.212 -18.497 47.303 1.00 65.62 766 SER A O 1
ATOM 6198 N N . VAL A 1 767 ? 24.465 -20.237 46.672 1.00 70.69 767 VAL A N 1
ATOM 6199 C CA . VAL A 1 767 ? 23.632 -20.624 45.520 1.00 70.69 767 VAL A CA 1
ATOM 6200 C C . VAL A 1 767 ? 22.227 -21.064 45.946 1.00 70.69 767 VAL A C 1
ATOM 6202 O O . VAL A 1 767 ? 21.244 -20.746 45.276 1.00 70.69 767 VAL A O 1
ATOM 6205 N N . SER A 1 768 ? 22.102 -21.790 47.062 1.00 74.50 768 SER A N 1
ATOM 6206 C CA . SER A 1 768 ? 20.799 -22.237 47.579 1.00 74.50 768 SER A CA 1
ATOM 6207 C C . SER A 1 768 ? 19.991 -21.069 48.151 1.00 74.50 768 SER A C 1
ATOM 6209 O O . SER A 1 768 ? 18.784 -20.976 47.923 1.00 74.50 768 SER A O 1
ATOM 6211 N N . TYR A 1 769 ? 20.675 -20.132 48.812 1.00 75.94 769 TYR A N 1
ATOM 6212 C CA . TYR A 1 769 ? 20.084 -18.911 49.339 1.00 75.94 769 TYR A CA 1
ATOM 6213 C C . TYR A 1 769 ? 19.570 -18.016 48.207 1.00 75.94 769 TYR A C 1
ATOM 6215 O O . TYR A 1 769 ? 18.396 -17.651 48.212 1.00 75.94 769 TYR A O 1
ATOM 6223 N N . VAL A 1 770 ? 20.387 -17.757 47.176 1.00 76.12 770 VAL A N 1
ATOM 6224 C CA . VAL A 1 770 ? 19.983 -16.968 45.998 1.00 76.12 770 VAL A CA 1
ATOM 6225 C C . VAL A 1 770 ? 18.803 -17.620 45.276 1.00 76.12 770 VAL A C 1
ATOM 6227 O O . VAL A 1 770 ? 17.864 -16.919 44.910 1.00 76.12 770 VAL A O 1
ATOM 6230 N N . LYS A 1 771 ? 18.771 -18.953 45.129 1.00 78.38 771 LYS A N 1
ATOM 6231 C CA . LYS A 1 771 ? 17.615 -19.660 44.541 1.00 78.38 771 LYS A CA 1
ATOM 6232 C C . LYS A 1 771 ? 16.334 -19.480 45.354 1.00 78.38 771 LYS A C 1
ATOM 6234 O O . LYS A 1 771 ? 15.282 -19.232 44.770 1.00 78.38 771 LYS A O 1
ATOM 6239 N N . ASN A 1 772 ? 16.412 -19.577 46.680 1.00 80.31 772 ASN A N 1
ATOM 6240 C CA . ASN A 1 772 ? 15.251 -19.398 47.554 1.00 80.31 772 ASN A CA 1
ATOM 6241 C C . ASN A 1 772 ? 14.749 -17.948 47.550 1.00 80.31 772 ASN A C 1
ATOM 6243 O O . ASN A 1 772 ? 13.544 -17.721 47.453 1.00 80.31 772 ASN A O 1
ATOM 6247 N N . VAL A 1 773 ? 15.664 -16.974 47.579 1.00 79.94 773 VAL A N 1
ATOM 6248 C CA . VAL A 1 773 ? 15.341 -15.544 47.464 1.00 79.94 773 VAL A CA 1
ATOM 6249 C C . VAL A 1 773 ? 14.729 -15.238 46.097 1.00 79.94 773 VAL A C 1
ATOM 6251 O O . VAL A 1 773 ? 13.693 -14.589 46.034 1.00 79.94 773 VAL A O 1
ATOM 6254 N N . THR A 1 774 ? 15.299 -15.770 45.012 1.00 81.62 774 THR A N 1
ATOM 6255 C CA . THR A 1 774 ? 14.765 -15.608 43.649 1.00 81.62 774 THR A CA 1
ATOM 6256 C C . THR A 1 774 ? 13.365 -16.197 43.538 1.00 81.62 774 THR A C 1
ATOM 6258 O O . THR A 1 774 ? 12.478 -15.552 42.991 1.00 81.62 774 THR A O 1
ATOM 6261 N N . LYS A 1 775 ? 13.140 -17.400 44.087 1.00 81.00 775 LYS A N 1
ATOM 6262 C CA . LYS A 1 775 ? 11.822 -18.044 44.079 1.00 81.00 775 LYS A CA 1
ATOM 6263 C C . LYS A 1 775 ? 10.792 -17.190 44.817 1.00 81.00 775 LYS A C 1
ATOM 6265 O O . LYS A 1 775 ? 9.733 -16.939 44.258 1.00 81.00 775 LYS A O 1
ATOM 6270 N N . ARG A 1 776 ? 11.118 -16.709 46.021 1.00 81.19 776 ARG A N 1
ATOM 6271 C CA . ARG A 1 776 ? 10.223 -15.864 46.823 1.00 81.19 776 ARG A CA 1
ATOM 6272 C C . ARG A 1 776 ? 9.934 -14.517 46.152 1.00 81.19 776 ARG A C 1
ATOM 6274 O O . ARG A 1 776 ? 8.774 -14.136 46.023 1.00 81.19 776 ARG A O 1
ATOM 6281 N N . ALA A 1 777 ? 10.973 -13.831 45.680 1.00 81.62 777 ALA A N 1
ATOM 6282 C CA . ALA A 1 777 ? 10.828 -12.556 44.986 1.00 81.62 777 ALA A CA 1
ATOM 6283 C C . ALA A 1 777 ? 10.006 -12.710 43.699 1.00 81.62 777 ALA A C 1
ATOM 6285 O O . ALA A 1 777 ? 9.147 -11.884 43.421 1.00 81.62 777 ALA A O 1
ATOM 6286 N N . PHE A 1 778 ? 10.206 -13.795 42.944 1.00 85.44 778 PHE A N 1
ATOM 6287 C CA . PHE A 1 778 ? 9.420 -14.093 41.748 1.00 85.44 778 PHE A CA 1
ATOM 6288 C C . PHE A 1 778 ? 7.945 -14.358 42.073 1.00 85.44 778 PHE A C 1
ATOM 6290 O O . PHE A 1 778 ? 7.075 -13.829 41.386 1.00 85.44 778 PHE A O 1
ATOM 6297 N N . THR A 1 779 ? 7.640 -15.140 43.116 1.00 82.12 779 THR A N 1
ATOM 6298 C CA . THR A 1 779 ? 6.247 -15.420 43.500 1.00 82.12 779 THR A CA 1
ATOM 6299 C C . THR A 1 779 ? 5.508 -14.169 43.963 1.00 82.12 779 THR A C 1
ATOM 6301 O O . THR A 1 779 ? 4.363 -13.965 43.564 1.00 82.12 779 THR A O 1
ATOM 6304 N N . GLU A 1 780 ? 6.163 -13.311 44.749 1.00 81.94 780 GLU A N 1
ATOM 6305 C CA . GLU A 1 780 ? 5.591 -12.036 45.195 1.00 81.94 780 GLU A CA 1
ATOM 6306 C C . GLU A 1 780 ? 5.418 -11.070 44.007 1.00 81.94 780 GLU A C 1
ATOM 6308 O O . GLU A 1 780 ? 4.330 -10.534 43.804 1.00 81.94 780 GLU A O 1
ATOM 6313 N N . ALA A 1 781 ? 6.431 -10.949 43.141 1.00 84.75 781 ALA A N 1
ATOM 6314 C CA . ALA A 1 781 ? 6.382 -10.093 41.955 1.00 84.75 781 ALA A CA 1
ATOM 6315 C C . ALA A 1 781 ? 5.314 -10.525 40.935 1.00 84.75 781 ALA A C 1
ATOM 6317 O O . ALA A 1 781 ? 4.735 -9.681 40.247 1.00 84.75 781 ALA A O 1
ATOM 6318 N N . CYS A 1 782 ? 5.028 -11.827 40.817 1.00 84.94 782 CYS A N 1
ATOM 6319 C CA . CYS A 1 782 ? 3.962 -12.321 39.943 1.00 84.94 782 CYS A CA 1
ATOM 6320 C C . CYS A 1 782 ? 2.583 -11.858 40.415 1.00 84.94 782 CYS A C 1
ATOM 6322 O O . CYS A 1 782 ? 1.747 -11.523 39.583 1.00 84.94 782 CYS A O 1
ATOM 6324 N N . ILE A 1 783 ? 2.331 -11.804 41.723 1.00 84.00 783 ILE A N 1
ATOM 6325 C CA . ILE A 1 783 ? 1.031 -11.358 42.245 1.00 84.00 783 ILE A CA 1
ATOM 6326 C C . ILE A 1 783 ? 0.798 -9.877 41.989 1.00 84.00 783 ILE A C 1
ATOM 6328 O O . ILE A 1 783 ? -0.332 -9.488 41.699 1.00 84.00 783 ILE A O 1
ATOM 6332 N N . ASP A 1 784 ? 1.853 -9.072 42.001 1.00 83.44 784 ASP A N 1
ATOM 6333 C CA . ASP A 1 784 ? 1.767 -7.667 41.610 1.00 83.44 784 ASP A CA 1
ATOM 6334 C C . ASP A 1 784 ? 1.314 -7.488 40.151 1.00 83.44 784 ASP A C 1
ATOM 6336 O O . ASP A 1 784 ? 0.703 -6.472 39.826 1.00 83.44 784 ASP A O 1
ATOM 6340 N N . LEU A 1 785 ? 1.516 -8.483 39.274 1.00 85.00 785 LEU A N 1
ATOM 6341 C CA . LEU A 1 785 ? 0.998 -8.439 37.899 1.00 85.00 785 LEU A CA 1
ATOM 6342 C C . LEU A 1 785 ? -0.534 -8.538 37.827 1.00 85.00 785 LEU A C 1
ATOM 6344 O O . LEU A 1 785 ? -1.110 -8.109 36.831 1.00 85.00 785 LEU A O 1
ATOM 6348 N N . LEU A 1 786 ? -1.203 -9.065 38.860 1.00 80.94 786 LEU A N 1
ATOM 6349 C CA . LEU A 1 786 ? -2.671 -9.060 38.944 1.00 80.94 786 LEU A CA 1
ATOM 6350 C C . LEU A 1 786 ? -3.232 -7.675 39.298 1.00 80.94 786 LEU A C 1
ATOM 6352 O O . LEU A 1 786 ? -4.428 -7.457 39.148 1.00 80.94 786 LEU A O 1
ATOM 6356 N N . GLU A 1 787 ? -2.391 -6.748 39.763 1.00 76.19 787 GLU A N 1
ATOM 6357 C CA . GLU A 1 787 ? -2.756 -5.359 40.073 1.00 76.19 787 GLU A CA 1
ATOM 6358 C C . GLU A 1 787 ? -1.892 -4.365 39.293 1.00 76.19 787 GLU A C 1
ATOM 6360 O O . GLU A 1 787 ? -1.600 -3.261 39.758 1.00 76.19 787 GLU A O 1
ATOM 6365 N N . TRP A 1 788 ? -1.449 -4.770 38.104 1.00 79.69 788 TRP A N 1
ATOM 6366 C CA . TRP A 1 788 ? -0.543 -3.960 37.312 1.00 79.69 788 TRP A CA 1
ATOM 6367 C C . TRP A 1 788 ? -1.233 -2.693 36.803 1.00 79.69 788 TRP A C 1
ATOM 6369 O O . TRP A 1 788 ? -2.362 -2.738 36.310 1.00 79.69 788 TRP A O 1
ATOM 6379 N N . ASP A 1 789 ? -0.534 -1.565 36.908 1.00 72.25 789 ASP A N 1
ATOM 6380 C CA . ASP A 1 789 ? -0.992 -0.290 36.362 1.00 72.25 789 ASP A CA 1
ATOM 6381 C C . ASP A 1 789 ? -0.773 -0.266 34.841 1.00 72.25 789 ASP A C 1
ATOM 6383 O O . ASP A 1 789 ? 0.332 -0.537 34.362 1.00 72.25 789 ASP A O 1
ATOM 6387 N N . GLU A 1 790 ? -1.807 0.105 34.079 1.00 65.12 790 GLU A N 1
ATOM 6388 C CA . GLU A 1 790 ? -1.734 0.285 32.623 1.00 65.12 790 GLU A CA 1
ATOM 6389 C C . GLU A 1 790 ? -0.668 1.315 32.208 1.00 65.12 790 GLU A C 1
ATOM 6391 O O . GLU A 1 790 ? -0.182 1.283 31.076 1.00 65.12 790 GLU A O 1
ATOM 6396 N N . SER A 1 791 ? -0.275 2.215 33.118 1.00 68.75 791 SER A N 1
ATOM 6397 C CA . SER A 1 791 ? 0.775 3.209 32.879 1.00 68.75 791 SER A CA 1
ATOM 6398 C C . SER A 1 791 ? 2.199 2.625 32.858 1.00 68.75 791 SER A C 1
ATOM 6400 O O . SER A 1 791 ? 3.112 3.243 32.300 1.00 68.75 791 SER A O 1
ATOM 6402 N N . LEU A 1 792 ? 2.411 1.438 33.444 1.00 76.62 792 LEU A N 1
ATOM 6403 C CA . LEU A 1 792 ? 3.728 0.815 33.575 1.00 76.62 792 LEU A CA 1
ATOM 6404 C C . LEU A 1 792 ? 3.981 -0.231 32.474 1.00 76.62 792 LEU A C 1
ATOM 6406 O O . LEU A 1 792 ? 3.144 -1.102 32.236 1.00 76.62 792 LEU A O 1
ATOM 6410 N N . PRO A 1 793 ? 5.171 -0.240 31.842 1.00 79.88 793 PRO A N 1
ATOM 6411 C CA . PRO A 1 793 ? 5.513 -1.246 30.839 1.00 79.88 793 PRO A CA 1
ATOM 6412 C C . PRO A 1 793 ? 5.592 -2.648 31.463 1.00 79.88 793 PRO A C 1
ATOM 6414 O O . PRO A 1 793 ? 6.218 -2.825 32.512 1.00 79.88 793 PRO A O 1
ATOM 6417 N N . PHE A 1 794 ? 4.980 -3.636 30.805 1.00 84.06 794 PHE A N 1
ATOM 6418 C CA . PHE A 1 794 ? 5.013 -5.041 31.227 1.00 84.06 794 PHE A CA 1
ATOM 6419 C C . PHE A 1 794 ? 6.441 -5.624 31.168 1.00 84.06 794 PHE A C 1
ATOM 6421 O O . PHE A 1 794 ? 7.230 -5.214 30.309 1.00 84.06 794 PHE A O 1
ATOM 6428 N N . PRO A 1 795 ? 6.788 -6.597 32.035 1.00 86.00 795 PRO A N 1
ATOM 6429 C CA . PRO A 1 795 ? 8.059 -7.315 31.941 1.00 86.00 795 PRO A CA 1
ATOM 6430 C C . PRO A 1 795 ? 8.210 -8.016 30.584 1.00 86.00 795 PRO A C 1
ATOM 6432 O O . PRO A 1 795 ? 7.283 -8.682 30.122 1.00 86.00 795 PRO A O 1
ATOM 6435 N N . GLU A 1 796 ? 9.392 -7.934 29.966 1.00 86.31 796 GLU A N 1
ATOM 6436 C CA . GLU A 1 796 ? 9.654 -8.530 28.645 1.00 86.31 796 GLU A CA 1
ATOM 6437 C C . GLU A 1 796 ? 9.450 -10.053 28.645 1.00 86.31 796 GLU A C 1
ATOM 6439 O O . GLU A 1 796 ? 9.012 -10.627 27.650 1.00 86.31 796 GLU A O 1
ATOM 6444 N N . THR A 1 797 ? 9.694 -10.702 29.787 1.00 86.56 797 THR A N 1
ATOM 6445 C CA . THR A 1 797 ? 9.453 -12.141 29.989 1.00 86.56 797 THR A CA 1
ATOM 6446 C C . THR A 1 797 ? 7.974 -12.548 29.928 1.00 86.56 797 THR A C 1
ATOM 6448 O O . THR A 1 797 ? 7.688 -13.707 29.649 1.00 86.56 797 THR A O 1
ATOM 6451 N N . PHE A 1 798 ? 7.028 -11.619 30.117 1.00 87.94 798 PHE A N 1
ATOM 6452 C CA . PHE A 1 798 ? 5.576 -11.859 30.029 1.00 87.94 798 PHE A CA 1
ATOM 6453 C C . PHE A 1 798 ? 4.935 -11.248 28.770 1.00 87.94 798 PHE A C 1
ATOM 6455 O O . PHE A 1 798 ? 3.712 -11.152 28.669 1.00 87.94 798 PHE A O 1
ATOM 6462 N N . MET A 1 799 ? 5.733 -10.854 27.774 1.00 82.31 799 MET A N 1
ATOM 6463 C CA . MET A 1 799 ? 5.252 -10.181 26.559 1.00 82.31 799 MET A CA 1
ATOM 6464 C C . MET A 1 799 ? 4.187 -10.980 25.779 1.00 82.31 799 MET A C 1
ATOM 6466 O O . MET A 1 799 ? 3.291 -10.383 25.187 1.00 82.31 799 MET A O 1
ATOM 6470 N N . LEU A 1 800 ? 4.244 -12.318 25.790 1.00 82.25 800 LEU A N 1
ATOM 6471 C CA . LEU A 1 800 ? 3.226 -13.170 25.152 1.00 82.25 800 LEU A CA 1
ATOM 6472 C C . LEU A 1 800 ? 1.944 -13.306 25.996 1.00 82.25 800 LEU A C 1
ATOM 6474 O O . LEU A 1 800 ? 0.879 -13.617 25.459 1.00 82.25 800 LEU A O 1
ATOM 6478 N N . ASP A 1 801 ? 2.026 -13.079 27.306 1.00 85.31 801 ASP A N 1
ATOM 6479 C CA . ASP A 1 801 ? 0.951 -13.289 28.282 1.00 85.31 801 ASP A CA 1
ATOM 6480 C C . ASP A 1 801 ? 0.194 -12.007 28.649 1.00 85.31 801 ASP A C 1
ATOM 6482 O O . ASP A 1 801 ? -0.820 -12.086 29.336 1.00 85.31 801 ASP A O 1
ATOM 6486 N N . GLN A 1 802 ? 0.622 -10.835 28.166 1.00 83.50 802 GLN A N 1
ATOM 6487 C CA . GLN A 1 802 ? 0.070 -9.533 28.564 1.00 83.50 802 GLN A CA 1
ATOM 6488 C C . GLN A 1 802 ? -1.467 -9.471 28.498 1.00 83.50 802 GLN A C 1
ATOM 6490 O O . GLN A 1 802 ? -2.115 -9.146 29.490 1.00 83.50 802 GLN A O 1
ATOM 6495 N N . LEU A 1 803 ? -2.068 -9.823 27.355 1.00 82.56 803 LEU A N 1
ATOM 6496 C CA . LEU A 1 803 ? -3.529 -9.776 27.187 1.00 82.56 803 LEU A CA 1
ATOM 6497 C C . LEU A 1 803 ? -4.255 -10.790 28.085 1.00 82.56 803 LEU A C 1
ATOM 6499 O O . LEU A 1 803 ? -5.358 -10.522 28.555 1.00 82.56 803 LEU A O 1
ATOM 6503 N N . ARG A 1 804 ? -3.636 -11.949 28.340 1.00 83.56 804 ARG A N 1
ATOM 6504 C CA . ARG A 1 804 ? -4.194 -12.998 29.207 1.00 83.56 804 ARG A CA 1
ATOM 6505 C C . ARG A 1 804 ? -4.145 -12.586 30.674 1.00 83.56 804 ARG A C 1
ATOM 6507 O O . ARG A 1 804 ? -5.106 -12.823 31.398 1.00 83.56 804 ARG A O 1
ATOM 6514 N N . LEU A 1 805 ? -3.064 -11.935 31.099 1.00 85.38 805 LEU A N 1
ATOM 6515 C CA . LEU A 1 805 ? -2.939 -11.371 32.441 1.00 85.38 805 LEU A CA 1
ATOM 6516 C C . LEU A 1 805 ? -3.934 -10.226 32.665 1.00 85.38 805 LEU A C 1
ATOM 6518 O O . LEU A 1 805 ? -4.558 -10.188 33.719 1.00 85.38 805 LEU A O 1
ATOM 6522 N N . GLN A 1 806 ? -4.168 -9.371 31.665 1.00 83.94 806 GLN A N 1
ATOM 6523 C CA . GLN A 1 806 ? -5.208 -8.335 31.730 1.00 83.94 806 GLN A CA 1
ATOM 6524 C C . GLN A 1 806 ? -6.622 -8.929 31.834 1.00 83.94 806 GLN A C 1
ATOM 6526 O O . GLN A 1 806 ? -7.427 -8.479 32.647 1.00 83.94 806 GLN A O 1
ATOM 6531 N N . ASP A 1 807 ? -6.932 -9.975 31.064 1.00 84.00 807 ASP A N 1
ATOM 6532 C CA . ASP A 1 807 ? -8.217 -10.677 31.180 1.00 84.00 807 ASP A CA 1
ATOM 6533 C C . ASP A 1 807 ? -8.375 -11.369 32.551 1.00 84.00 807 ASP A C 1
ATOM 6535 O O . ASP A 1 807 ? -9.445 -11.329 33.162 1.00 84.00 807 ASP A O 1
ATOM 6539 N N . LEU A 1 808 ? -7.299 -11.954 33.088 1.00 85.38 808 LEU A N 1
ATOM 6540 C CA . LEU A 1 808 ? -7.286 -12.516 34.441 1.00 85.38 808 LEU A CA 1
ATOM 6541 C C . LEU A 1 808 ? -7.469 -11.444 35.519 1.00 85.38 808 LEU A C 1
ATOM 6543 O O . LEU A 1 808 ? -8.216 -11.687 36.464 1.00 85.38 808 LEU A O 1
ATOM 6547 N N . GLN A 1 809 ? -6.847 -10.273 35.370 1.00 85.38 809 GLN A N 1
ATOM 6548 C CA . GLN A 1 809 ? -7.028 -9.119 36.253 1.00 85.38 809 GLN A CA 1
ATOM 6549 C C . GLN A 1 809 ? -8.496 -8.683 36.269 1.00 85.38 809 GLN A C 1
ATOM 6551 O O . GLN A 1 809 ? -9.112 -8.639 37.331 1.00 85.38 809 GLN A O 1
ATOM 6556 N N . GLN A 1 810 ? -9.112 -8.504 35.097 1.00 83.88 810 GLN A N 1
ATOM 6557 C CA . GLN A 1 810 ? -10.533 -8.156 34.996 1.00 83.88 810 GLN A CA 1
ATOM 6558 C C . GLN A 1 810 ? -11.436 -9.214 35.641 1.00 83.88 810 GLN A C 1
ATOM 6560 O O . GLN A 1 810 ? -12.384 -8.886 36.358 1.00 83.88 810 GLN A O 1
ATOM 6565 N N . ARG A 1 811 ? -11.156 -10.504 35.420 1.00 84.62 811 ARG A N 1
ATOM 6566 C CA . ARG A 1 811 ? -11.910 -11.595 36.055 1.00 84.62 811 ARG A CA 1
ATOM 6567 C C . ARG A 1 811 ? -11.714 -11.621 37.572 1.00 84.62 811 ARG A C 1
ATOM 6569 O O . ARG A 1 811 ? -12.689 -11.829 38.296 1.00 84.62 811 ARG A O 1
ATOM 6576 N N . ALA A 1 812 ? -10.503 -11.368 38.061 1.00 85.25 812 ALA A N 1
ATOM 6577 C CA . ALA A 1 812 ? -10.212 -11.268 39.486 1.00 85.25 812 ALA A CA 1
ATOM 6578 C C . ALA A 1 812 ? -10.933 -10.071 40.128 1.00 85.25 812 ALA A C 1
ATOM 6580 O O . ALA A 1 812 ? -11.586 -10.250 41.155 1.00 85.25 812 ALA A O 1
ATOM 6581 N N . ASP A 1 813 ? -10.921 -8.890 39.507 1.00 83.75 813 ASP A N 1
ATOM 6582 C CA . ASP A 1 813 ? -11.626 -7.706 40.011 1.00 83.75 813 ASP A CA 1
ATOM 6583 C C . ASP A 1 813 ? -13.151 -7.890 40.015 1.00 83.75 813 ASP A C 1
ATOM 6585 O O . ASP A 1 813 ? -13.819 -7.508 40.983 1.00 83.75 813 ASP A O 1
ATOM 6589 N N . LYS A 1 814 ? -13.719 -8.566 39.005 1.00 84.81 814 LYS A N 1
ATOM 6590 C CA . LYS A 1 814 ? -15.140 -8.965 39.001 1.00 84.81 814 LYS A CA 1
ATOM 6591 C C . LYS A 1 814 ? -15.474 -9.902 40.161 1.00 84.81 814 LYS A C 1
ATOM 6593 O O . LYS A 1 814 ? -16.510 -9.731 40.810 1.00 84.81 814 LYS A O 1
ATOM 6598 N N . LEU A 1 815 ? -14.603 -10.867 40.461 1.00 84.62 815 LEU A N 1
ATOM 6599 C CA . LEU A 1 815 ? -14.775 -11.766 41.606 1.00 84.62 815 LEU A CA 1
ATOM 6600 C C . LEU A 1 815 ? -14.618 -11.035 42.943 1.00 84.62 815 LEU A C 1
ATOM 6602 O O . LEU A 1 815 ? -15.397 -11.290 43.859 1.00 84.62 815 LEU A O 1
ATOM 6606 N N . ILE A 1 816 ? -13.672 -10.100 43.055 1.00 85.44 816 ILE A N 1
ATOM 6607 C CA . ILE A 1 816 ? -13.496 -9.259 44.247 1.00 85.44 816 ILE A CA 1
ATOM 6608 C C . ILE A 1 816 ? -14.743 -8.405 44.474 1.00 85.44 816 ILE A C 1
ATOM 6610 O O . ILE A 1 816 ? -15.222 -8.308 45.608 1.00 85.44 816 ILE A O 1
ATOM 6614 N N . LEU A 1 817 ? -15.309 -7.822 43.415 1.00 83.56 817 LEU A N 1
ATOM 6615 C CA . LEU A 1 817 ? -16.532 -7.034 43.512 1.00 83.56 817 LEU A CA 1
ATOM 6616 C C . LEU A 1 817 ? -17.723 -7.905 43.921 1.00 83.56 817 LEU A C 1
ATOM 6618 O O . LEU A 1 817 ? -18.413 -7.583 44.887 1.00 83.56 817 LEU A O 1
ATOM 6622 N N . THR A 1 818 ? -17.908 -9.046 43.257 1.00 84.38 818 THR A N 1
ATOM 6623 C CA . THR A 1 818 ? -18.966 -10.016 43.583 1.00 84.38 818 THR A CA 1
ATOM 6624 C C . THR A 1 818 ? -18.842 -10.500 45.030 1.00 84.38 818 THR A C 1
ATOM 6626 O O . THR A 1 818 ? -19.825 -10.531 45.766 1.00 84.38 818 THR A O 1
ATOM 6629 N N . GLY A 1 819 ? -17.623 -10.808 45.482 1.00 84.50 819 GLY A N 1
ATOM 6630 C CA . GLY A 1 819 ? -17.335 -11.204 46.860 1.00 84.50 819 GLY A CA 1
ATOM 6631 C C . GLY A 1 819 ? -17.598 -10.089 47.871 1.00 84.50 819 GLY A C 1
ATOM 6632 O O . GLY A 1 819 ? -18.131 -10.356 48.945 1.00 84.50 819 GLY A O 1
ATOM 6633 N N . SER A 1 820 ? -17.296 -8.838 47.523 1.00 85.38 820 SER A N 1
ATOM 6634 C CA . SER A 1 820 ? -17.567 -7.671 48.374 1.00 85.38 820 SER A CA 1
ATOM 6635 C C . SER A 1 820 ? -19.069 -7.429 48.532 1.00 85.38 820 SER A C 1
ATOM 6637 O O . SER A 1 820 ? -19.546 -7.271 49.654 1.00 85.38 820 SER A O 1
ATOM 6639 N N . VAL A 1 821 ? -19.827 -7.475 47.431 1.00 84.06 821 VAL A N 1
ATOM 6640 C CA . VAL A 1 821 ? -21.295 -7.358 47.438 1.00 84.06 821 VAL A CA 1
ATOM 6641 C C . VAL A 1 821 ? -21.920 -8.502 48.239 1.00 84.06 821 VAL A C 1
ATOM 6643 O O . VAL A 1 821 ? -22.784 -8.273 49.085 1.00 84.06 821 VAL A O 1
ATOM 6646 N N . LEU A 1 822 ? -21.442 -9.733 48.045 1.00 82.38 822 LEU A N 1
ATOM 6647 C CA . LEU A 1 822 ? -21.926 -10.903 48.775 1.00 82.38 822 LEU A CA 1
ATOM 6648 C C . LEU A 1 822 ? -21.618 -10.820 50.280 1.00 82.38 822 LEU A C 1
ATOM 6650 O O . LEU A 1 822 ? -22.443 -11.207 51.099 1.00 82.38 822 LEU A O 1
ATOM 6654 N N . LEU A 1 823 ? -20.468 -10.276 50.679 1.00 80.88 823 LEU A N 1
ATOM 6655 C CA . LEU A 1 823 ? -20.145 -10.097 52.097 1.00 80.88 823 LEU A CA 1
ATOM 6656 C C . LEU A 1 823 ? -20.975 -8.993 52.757 1.00 80.88 823 LEU A C 1
ATOM 6658 O O . LEU A 1 823 ? -21.479 -9.217 53.854 1.00 80.88 823 LEU A O 1
ATOM 6662 N N . ILE A 1 824 ? -21.160 -7.848 52.089 1.00 82.12 824 ILE A N 1
ATOM 6663 C CA . ILE A 1 824 ? -21.976 -6.725 52.592 1.00 82.12 824 ILE A CA 1
ATOM 6664 C C . ILE A 1 824 ? -23.444 -7.139 52.740 1.00 82.12 824 ILE A C 1
ATOM 6666 O O . ILE A 1 824 ? -24.111 -6.806 53.721 1.00 82.12 824 ILE A O 1
ATOM 6670 N N . THR A 1 825 ? -23.961 -7.900 51.778 1.00 77.56 825 THR A N 1
ATOM 6671 C CA . THR A 1 825 ? -25.330 -8.425 51.846 1.00 77.56 825 THR A CA 1
ATOM 6672 C C . THR A 1 825 ? -25.470 -9.442 52.969 1.00 77.56 825 THR A C 1
ATOM 6674 O O . THR A 1 825 ? -26.366 -9.321 53.800 1.00 77.56 825 THR A O 1
ATOM 6677 N N . VAL A 1 826 ? -24.549 -10.398 53.078 1.00 77.38 826 VAL A N 1
ATOM 6678 C CA . VAL A 1 826 ? -24.599 -11.419 54.129 1.00 77.38 826 VAL A CA 1
ATOM 6679 C C . VAL A 1 826 ? -24.437 -10.820 55.533 1.00 77.38 826 VAL A C 1
ATOM 6681 O O . VAL A 1 826 ? -25.090 -11.301 56.458 1.00 77.38 826 VAL A O 1
ATOM 6684 N N . SER A 1 827 ? -23.645 -9.756 55.714 1.00 76.19 827 SER A N 1
ATOM 6685 C CA . SER A 1 827 ? -23.494 -9.094 57.019 1.00 76.19 827 SER A CA 1
ATOM 6686 C C . SER A 1 827 ? -24.744 -8.338 57.474 1.00 76.19 827 SER A C 1
ATOM 6688 O O . SER A 1 827 ? -24.995 -8.251 58.672 1.00 76.19 827 SER A O 1
ATOM 6690 N N . ASN A 1 828 ? -25.544 -7.817 56.540 1.00 73.31 828 ASN A N 1
ATOM 6691 C CA . ASN A 1 828 ? -26.716 -6.992 56.855 1.00 73.31 828 ASN A CA 1
ATOM 6692 C C . ASN A 1 828 ? -28.027 -7.789 56.970 1.00 73.31 828 ASN A C 1
ATOM 6694 O O . ASN A 1 828 ? -29.009 -7.293 57.522 1.00 73.31 828 ASN A O 1
ATOM 6698 N N . VAL A 1 829 ? -28.075 -9.021 56.454 1.00 66.94 829 VAL A N 1
ATOM 6699 C CA . VAL A 1 829 ? -29.337 -9.762 56.283 1.00 66.94 829 VAL A CA 1
ATOM 6700 C C . VAL A 1 829 ? -29.674 -10.689 57.479 1.00 66.94 829 VAL A C 1
ATOM 6702 O O . VAL A 1 829 ? -30.799 -11.179 57.576 1.00 66.94 829 VAL A O 1
ATOM 6705 N N . GLY A 1 830 ? -28.787 -10.811 58.475 1.00 64.38 830 GLY A N 1
ATOM 6706 C CA . GLY A 1 830 ? -29.021 -11.544 59.733 1.00 64.38 830 GLY A CA 1
ATOM 6707 C C . GLY A 1 830 ? -28.748 -13.057 59.650 1.00 64.38 830 GLY A C 1
ATOM 6708 O O . GLY A 1 830 ? -28.740 -13.649 58.570 1.00 64.38 830 GLY A O 1
ATOM 6709 N N . LEU A 1 831 ? -28.531 -13.700 60.809 1.00 60.59 831 LEU A N 1
ATOM 6710 C CA . LEU A 1 831 ? -28.004 -15.077 60.928 1.00 60.59 831 LEU A CA 1
ATOM 6711 C C . LEU A 1 831 ? -28.839 -16.157 60.200 1.00 60.59 831 LEU A C 1
ATOM 6713 O O . LEU A 1 831 ? -28.276 -17.144 59.731 1.00 60.59 831 LEU A O 1
ATOM 6717 N N . ASN A 1 832 ? -30.156 -15.962 60.054 1.00 61.84 832 ASN A N 1
ATOM 6718 C CA . ASN A 1 832 ? -31.068 -16.956 59.462 1.00 61.84 832 ASN A CA 1
ATOM 6719 C C . ASN A 1 832 ? -30.987 -17.040 57.927 1.00 61.84 832 ASN A C 1
ATOM 6721 O O . ASN A 1 832 ? -31.191 -18.105 57.359 1.00 61.84 832 ASN A O 1
ATOM 6725 N N . LEU A 1 833 ? -30.666 -15.934 57.251 1.00 65.31 833 LEU A N 1
ATOM 6726 C CA . LEU A 1 833 ? -30.495 -15.869 55.790 1.00 65.31 833 LEU A CA 1
ATOM 6727 C C . LEU A 1 833 ? -29.026 -16.066 55.381 1.00 65.31 833 LEU A C 1
ATOM 6729 O O . LEU A 1 833 ? -28.734 -16.501 54.269 1.00 65.31 833 LEU A O 1
ATOM 6733 N N . GLN A 1 834 ? -28.090 -15.816 56.303 1.00 62.94 834 GLN A N 1
ATOM 6734 C CA . GLN A 1 834 ? -26.662 -16.079 56.123 1.00 62.94 834 GLN A CA 1
ATOM 6735 C C . GLN A 1 834 ? -26.336 -17.571 55.927 1.00 62.94 834 GLN A C 1
ATOM 6737 O O . GLN A 1 834 ? -25.313 -17.889 55.314 1.00 62.94 834 GLN A O 1
ATOM 6742 N N . SER A 1 835 ? -27.156 -18.497 56.427 1.00 65.06 835 SER A N 1
ATOM 6743 C CA . SER A 1 835 ? -26.929 -19.945 56.301 1.00 65.06 835 SER A CA 1
ATOM 6744 C C . SER A 1 835 ? -27.460 -20.544 54.990 1.00 65.06 835 SER A C 1
ATOM 6746 O O . SER A 1 835 ? -27.033 -21.633 54.605 1.00 65.06 835 SER A O 1
ATOM 6748 N N . VAL A 1 836 ? -28.331 -19.835 54.262 1.00 76.44 836 VAL A N 1
ATOM 6749 C CA . VAL A 1 836 ? -28.985 -20.348 53.049 1.00 76.44 836 VAL A CA 1
ATOM 6750 C C . VAL A 1 836 ? -28.036 -20.292 51.846 1.00 76.44 836 VAL A C 1
ATOM 6752 O O . VAL A 1 836 ? -27.673 -19.221 51.358 1.00 76.44 836 VAL A O 1
ATOM 6755 N N . ALA A 1 837 ? -27.651 -21.463 51.328 1.00 73.12 837 ALA A N 1
ATOM 6756 C CA . ALA A 1 837 ? -26.753 -21.576 50.175 1.00 73.12 837 ALA A CA 1
ATOM 6757 C C . ALA A 1 837 ? -27.403 -21.117 48.854 1.00 73.12 837 ALA A C 1
ATOM 6759 O O . ALA A 1 837 ? -26.759 -20.416 48.076 1.00 73.12 837 ALA A O 1
ATOM 6760 N N . ALA A 1 838 ? -28.683 -21.447 48.636 1.00 75.81 838 ALA A N 1
ATOM 6761 C CA . ALA A 1 838 ? -29.425 -21.088 47.423 1.00 75.81 838 ALA A CA 1
ATOM 6762 C C . ALA A 1 838 ? -29.536 -19.564 47.225 1.00 75.81 838 ALA A C 1
ATOM 6764 O O . ALA A 1 838 ? -29.362 -19.061 46.121 1.00 75.81 838 ALA A O 1
ATOM 6765 N N . PHE A 1 839 ? -29.730 -18.815 48.314 1.00 78.19 839 PHE A N 1
ATOM 6766 C CA . PHE A 1 839 ? -29.791 -17.353 48.294 1.00 78.19 839 PHE A CA 1
ATOM 6767 C C . PHE A 1 839 ? -28.454 -16.717 47.882 1.00 78.19 839 PHE A C 1
ATOM 6769 O O . PHE A 1 839 ? -28.412 -15.851 47.010 1.00 78.19 839 PHE A O 1
ATOM 6776 N N . LYS A 1 840 ? -27.337 -17.199 48.446 1.00 77.94 840 LYS A N 1
ATOM 6777 C CA . LYS A 1 840 ? -25.987 -16.752 48.054 1.00 77.94 840 LYS A CA 1
ATOM 6778 C C . LYS A 1 840 ? -25.689 -17.048 46.586 1.00 77.94 840 LYS A C 1
ATOM 6780 O O . LYS A 1 840 ? -24.988 -16.272 45.942 1.00 77.94 840 LYS A O 1
ATOM 6785 N N . GLN A 1 841 ? -26.201 -18.165 46.073 1.00 79.38 841 GLN A N 1
ATOM 6786 C CA . GLN A 1 841 ? -26.031 -18.549 44.679 1.00 79.38 841 GLN A CA 1
ATOM 6787 C C . GLN A 1 841 ? -26.862 -17.670 43.733 1.00 79.38 841 GLN A C 1
ATOM 6789 O O . GLN A 1 841 ? -26.319 -17.216 42.733 1.00 79.38 841 GLN A O 1
ATOM 6794 N N . SER A 1 842 ? -28.104 -17.329 44.089 1.00 79.06 842 SER A N 1
ATOM 6795 C CA . SER A 1 842 ? -28.939 -16.403 43.308 1.00 79.06 842 SER A CA 1
ATOM 6796 C C . SER A 1 842 ? -28.302 -15.016 43.180 1.00 79.06 842 SER A C 1
ATOM 6798 O O . SER A 1 842 ? -28.173 -14.504 42.072 1.00 79.06 842 SER A O 1
ATOM 6800 N N . ILE A 1 843 ? -27.819 -14.439 44.291 1.00 80.25 843 ILE A N 1
ATOM 6801 C CA . ILE A 1 843 ? -27.122 -13.140 44.264 1.00 80.25 843 ILE A CA 1
ATOM 6802 C C . ILE A 1 843 ? -25.886 -13.221 43.369 1.00 80.25 843 ILE A C 1
ATOM 6804 O O . ILE A 1 843 ? -25.623 -12.316 42.579 1.00 80.25 843 ILE A O 1
ATOM 6808 N N . LYS A 1 844 ? -25.116 -14.306 43.479 1.00 82.44 844 LYS A N 1
ATOM 6809 C CA . LYS A 1 844 ? -23.923 -14.536 42.662 1.00 82.44 844 LYS A CA 1
ATOM 6810 C C . LYS A 1 844 ? -24.259 -14.630 41.171 1.00 82.44 844 LYS A C 1
ATOM 6812 O O . LYS A 1 844 ? -23.568 -14.015 40.369 1.00 82.44 844 LYS A O 1
ATOM 6817 N N . GLU A 1 845 ? -25.301 -15.364 40.794 1.00 81.69 845 GLU A N 1
ATOM 6818 C CA . GLU A 1 845 ? -25.722 -15.500 39.396 1.00 81.69 845 GLU A CA 1
ATOM 6819 C C . GLU A 1 845 ? -26.174 -14.143 38.838 1.00 81.69 845 GLU A C 1
ATOM 6821 O O . GLU A 1 845 ? -25.616 -13.684 37.841 1.00 81.69 845 GLU A O 1
ATOM 6826 N N . HIS A 1 846 ? -27.056 -13.424 39.539 1.00 80.56 846 HIS A N 1
ATOM 6827 C CA . HIS A 1 846 ? -27.524 -12.100 39.114 1.00 80.56 846 HIS A CA 1
ATOM 6828 C C . HIS A 1 846 ? -26.396 -11.061 39.018 1.00 80.56 846 HIS A C 1
ATOM 6830 O O . HIS A 1 846 ? -26.303 -10.333 38.028 1.00 80.56 846 HIS A O 1
ATOM 6836 N N . THR A 1 847 ? -25.497 -11.011 40.006 1.00 80.00 847 THR A N 1
ATOM 6837 C CA . THR A 1 847 ? -24.328 -10.111 39.974 1.00 80.00 847 THR A CA 1
ATOM 6838 C C . THR A 1 847 ? -23.354 -10.481 38.856 1.00 80.00 847 THR A C 1
ATOM 6840 O O . THR A 1 847 ? -22.857 -9.592 38.169 1.00 80.00 847 THR A O 1
ATOM 6843 N N . SER A 1 848 ? -23.119 -11.775 38.613 1.00 79.88 848 SER A N 1
ATOM 6844 C CA . SER A 1 848 ? -22.227 -12.233 37.542 1.00 79.88 848 SER A CA 1
ATOM 6845 C C . SER A 1 848 ? -22.752 -11.895 36.144 1.00 79.88 848 SER A C 1
ATOM 6847 O O . SER A 1 848 ? -21.970 -11.452 35.304 1.00 79.88 848 SER A O 1
ATOM 6849 N N . VAL A 1 849 ? -24.066 -12.014 35.913 1.00 80.62 849 VAL A N 1
ATOM 6850 C CA . VAL A 1 849 ? -24.711 -11.673 34.634 1.00 80.62 849 VAL A CA 1
ATOM 6851 C C . VAL A 1 849 ? -24.588 -10.177 34.350 1.00 80.62 849 VAL A C 1
ATOM 6853 O O . VAL A 1 849 ? -24.193 -9.789 33.252 1.00 80.62 849 VAL A O 1
ATOM 6856 N N . LEU A 1 850 ? -24.846 -9.327 35.350 1.00 78.50 850 LEU A N 1
ATOM 6857 C CA . LEU A 1 850 ? -24.726 -7.871 35.207 1.00 78.50 850 LEU A CA 1
ATOM 6858 C C . LEU A 1 850 ? -23.280 -7.410 34.947 1.00 78.50 850 LEU A C 1
ATOM 6860 O O . LEU A 1 850 ? -23.069 -6.379 34.313 1.00 78.50 850 LEU A O 1
ATOM 6864 N N . LEU A 1 851 ? -22.287 -8.181 35.400 1.00 76.81 851 LEU A N 1
ATOM 6865 C CA . LEU A 1 851 ? -20.859 -7.895 35.219 1.00 76.81 851 LEU A CA 1
ATOM 6866 C C . LEU A 1 851 ? -20.240 -8.573 33.978 1.00 76.81 851 LEU A C 1
ATOM 6868 O O . LEU A 1 851 ? -19.066 -8.336 33.664 1.00 76.81 851 LEU A O 1
ATOM 6872 N N . GLN A 1 852 ? -20.987 -9.411 33.251 1.00 70.69 852 GLN A N 1
ATOM 6873 C CA . GLN A 1 852 ? -20.445 -10.223 32.156 1.00 70.69 852 GLN A CA 1
ATOM 6874 C C . GLN A 1 852 ? -20.027 -9.379 30.940 1.00 70.69 852 GLN A C 1
ATOM 6876 O O . GLN A 1 852 ? -18.996 -9.660 30.331 1.00 70.69 852 GLN A O 1
ATOM 6881 N N . SER A 1 853 ? -20.770 -8.316 30.617 1.00 62.28 853 SER A N 1
ATOM 6882 C CA . SER A 1 853 ? -20.558 -7.497 29.412 1.00 62.28 853 SER A CA 1
ATOM 6883 C C . SER A 1 853 ? -19.579 -6.327 29.573 1.00 62.28 853 SER A C 1
ATOM 6885 O O . SER A 1 853 ? -19.308 -5.637 28.594 1.00 62.28 853 SER A O 1
ATOM 6887 N N . LEU A 1 854 ? -19.070 -6.073 30.782 1.00 63.28 854 LEU A N 1
ATOM 6888 C CA . LEU A 1 854 ? -18.305 -4.860 31.104 1.00 63.28 854 LEU A CA 1
ATOM 6889 C C . LEU A 1 854 ? -16.800 -5.142 31.079 1.00 63.28 854 LEU A C 1
ATOM 6891 O O . LEU A 1 854 ? -16.360 -6.159 31.628 1.00 63.28 854 LEU A O 1
ATOM 6895 N N . LYS A 1 855 ? -16.022 -4.260 30.438 1.00 58.50 855 LYS A N 1
ATOM 6896 C CA . LYS A 1 855 ? -14.568 -4.443 30.242 1.00 58.50 855 LYS A CA 1
ATOM 6897 C C . LYS A 1 855 ? -13.713 -3.384 30.943 1.00 58.50 855 LYS A C 1
ATOM 6899 O O . LYS A 1 855 ? -12.523 -3.615 31.116 1.00 58.50 855 LYS A O 1
ATOM 6904 N N . THR A 1 856 ? -14.280 -2.247 31.349 1.00 66.31 856 THR A N 1
ATOM 6905 C CA . THR A 1 856 ? -13.520 -1.134 31.953 1.00 66.31 856 THR A CA 1
ATOM 6906 C C . THR A 1 856 ? -13.992 -0.816 33.373 1.00 66.31 856 THR A C 1
ATOM 6908 O O . THR A 1 856 ? -15.189 -0.858 33.655 1.00 66.31 856 THR A O 1
ATOM 6911 N N . ASP A 1 857 ? -13.077 -0.393 34.249 1.00 65.00 857 ASP A N 1
ATOM 6912 C CA . ASP A 1 857 ? -13.372 -0.011 35.642 1.00 65.00 857 ASP A CA 1
ATOM 6913 C C . ASP A 1 857 ? -14.471 1.056 35.765 1.00 65.00 857 ASP A C 1
ATOM 6915 O O . ASP A 1 857 ? -15.352 0.963 36.617 1.00 65.00 857 ASP A O 1
ATOM 6919 N N . LYS A 1 858 ? -14.496 2.031 34.847 1.00 67.19 858 LYS A N 1
ATOM 6920 C CA . LYS A 1 858 ? -15.540 3.073 34.785 1.00 67.19 858 LYS A CA 1
ATOM 6921 C C . LYS A 1 858 ? -16.927 2.514 34.455 1.00 67.19 858 LYS A C 1
ATOM 6923 O O . LYS A 1 858 ? -17.938 3.049 34.901 1.00 67.19 858 LYS A O 1
ATOM 6928 N N . GLU A 1 859 ? -16.984 1.444 33.668 1.00 67.75 859 GLU A N 1
ATOM 6929 C CA . GLU A 1 859 ? -18.235 0.755 33.341 1.00 67.75 859 GLU A CA 1
ATOM 6930 C C . GLU A 1 859 ? -18.691 -0.123 34.511 1.00 67.75 859 GLU A C 1
ATOM 6932 O O . GLU A 1 859 ? -19.886 -0.185 34.804 1.00 67.75 859 GLU A O 1
ATOM 6937 N N . MET A 1 860 ? -17.743 -0.740 35.231 1.00 65.88 860 MET A N 1
ATOM 6938 C CA . MET A 1 860 ? -18.031 -1.443 36.483 1.00 65.88 860 MET A CA 1
ATOM 6939 C C . MET A 1 860 ? -18.641 -0.486 37.511 1.00 65.88 860 MET A C 1
ATOM 6941 O O . MET A 1 860 ? -19.683 -0.813 38.077 1.00 65.88 860 MET A O 1
ATOM 6945 N N . GLU A 1 861 ? -18.082 0.715 37.685 1.00 69.19 861 GLU A N 1
ATOM 6946 C CA . GLU A 1 861 ? -18.649 1.755 38.556 1.00 69.19 861 GLU A CA 1
ATOM 6947 C C . GLU A 1 861 ? -20.074 2.160 38.146 1.00 69.19 861 GLU A C 1
ATOM 6949 O O . GLU A 1 861 ? -20.958 2.259 38.999 1.00 69.19 861 GLU A O 1
ATOM 6954 N N . ALA A 1 862 ? -20.328 2.326 36.844 1.00 75.31 862 ALA A N 1
ATOM 6955 C CA . ALA A 1 862 ? -21.645 2.689 36.320 1.00 75.31 862 ALA A CA 1
ATOM 6956 C C . ALA A 1 862 ? -22.714 1.597 36.526 1.00 75.31 862 ALA A C 1
ATOM 6958 O O . ALA A 1 862 ? -23.906 1.904 36.566 1.00 75.31 862 ALA A O 1
ATOM 6959 N N . SER A 1 863 ? -22.308 0.332 36.676 1.00 74.56 863 SER A N 1
ATOM 6960 C CA . SER A 1 863 ? -23.215 -0.809 36.879 1.00 74.56 863 SER A CA 1
ATOM 6961 C C . SER A 1 863 ? -23.613 -1.053 38.341 1.00 74.56 863 SER A C 1
ATOM 6963 O O . SER A 1 863 ? -24.620 -1.714 38.604 1.00 74.56 863 SER A O 1
ATOM 6965 N N . LEU A 1 864 ? -22.873 -0.488 39.304 1.00 76.50 864 LEU A N 1
ATOM 6966 C CA . LEU A 1 864 ? -23.115 -0.680 40.739 1.00 76.50 864 LEU A CA 1
ATOM 6967 C C . LEU A 1 864 ? -24.510 -0.251 41.219 1.00 76.50 864 LEU A C 1
ATOM 6969 O O . LEU A 1 864 ? -25.066 -0.963 42.056 1.00 76.50 864 LEU A O 1
ATOM 6973 N N . PRO A 1 865 ? -25.122 0.840 40.716 1.00 82.94 865 PRO A N 1
ATOM 6974 C CA . PRO A 1 865 ? -26.499 1.183 41.064 1.00 82.94 865 PRO A CA 1
ATOM 6975 C C . PRO A 1 865 ? -27.501 0.096 40.657 1.00 82.94 865 PRO A C 1
ATOM 6977 O O . PRO A 1 865 ? -28.376 -0.248 41.451 1.00 82.94 865 PRO A O 1
ATOM 6980 N N . ASN A 1 866 ? -27.330 -0.495 39.470 1.00 82.50 866 ASN A N 1
ATOM 6981 C CA . ASN A 1 866 ? -28.199 -1.562 38.966 1.00 82.50 866 ASN A CA 1
ATOM 6982 C C . ASN A 1 866 ? -28.016 -2.849 39.779 1.00 82.50 866 ASN A C 1
ATOM 6984 O O . ASN A 1 866 ? -28.990 -3.507 40.137 1.00 82.50 866 ASN A O 1
ATOM 6988 N N . ILE A 1 867 ? -26.768 -3.175 40.127 1.00 80.81 867 ILE A N 1
ATOM 6989 C CA . ILE A 1 867 ? -26.446 -4.307 41.002 1.00 80.81 867 ILE A CA 1
ATOM 6990 C C . ILE A 1 867 ? -27.068 -4.110 42.386 1.00 80.81 867 ILE A C 1
ATOM 6992 O O . ILE A 1 867 ? -27.669 -5.035 42.925 1.00 80.81 867 ILE A O 1
ATOM 6996 N N . ALA A 1 868 ? -26.964 -2.908 42.957 1.00 80.50 868 ALA A N 1
ATOM 6997 C CA . ALA A 1 868 ? -27.546 -2.605 44.257 1.00 80.50 868 ALA A CA 1
ATOM 6998 C C . ALA A 1 868 ? -29.075 -2.769 44.244 1.00 80.50 868 ALA A C 1
ATOM 7000 O O . ALA A 1 868 ? -29.630 -3.327 45.185 1.00 80.50 868 ALA A O 1
ATOM 7001 N N . GLU A 1 869 ? -29.762 -2.343 43.181 1.00 82.19 869 GLU A N 1
ATOM 7002 C CA . GLU A 1 869 ? -31.212 -2.538 43.051 1.00 82.19 869 GLU A CA 1
ATOM 7003 C C . GLU A 1 869 ? -31.607 -4.004 42.875 1.00 82.19 869 GLU A C 1
ATOM 7005 O O . GLU A 1 869 ? -32.539 -4.463 43.538 1.00 82.19 869 GLU A O 1
ATOM 7010 N N . GLN A 1 870 ? -30.869 -4.759 42.060 1.00 80.88 870 GLN A N 1
ATOM 7011 C CA . GLN A 1 870 ? -31.129 -6.184 41.870 1.00 80.88 870 GLN A CA 1
ATOM 7012 C C . GLN A 1 870 ? -30.926 -6.975 43.167 1.00 80.88 870 GLN A C 1
ATOM 7014 O O . GLN A 1 870 ? -31.778 -7.765 43.558 1.00 80.88 870 GLN A O 1
ATOM 7019 N N . VAL A 1 871 ? -29.854 -6.686 43.904 1.00 80.56 871 VAL A N 1
ATOM 7020 C CA . VAL A 1 871 ? -29.576 -7.296 45.209 1.00 80.56 871 VAL A CA 1
ATOM 7021 C C . VAL A 1 871 ? -30.671 -6.975 46.232 1.00 80.56 871 VAL A C 1
ATOM 7023 O O . VAL A 1 871 ? -31.044 -7.833 47.032 1.00 80.56 871 VAL A O 1
ATOM 7026 N N . LEU A 1 872 ? -31.224 -5.758 46.219 1.00 81.31 872 LEU A N 1
ATOM 7027 C CA . LEU A 1 872 ? -32.348 -5.401 47.089 1.00 81.31 872 LEU A CA 1
ATOM 7028 C C . LEU A 1 872 ? -33.616 -6.187 46.737 1.00 81.31 872 LEU A C 1
ATOM 7030 O O . LEU A 1 872 ? -34.362 -6.567 47.643 1.00 81.31 872 LEU A O 1
ATOM 7034 N N . ASN A 1 873 ? -33.859 -6.446 45.451 1.00 80.94 873 ASN A N 1
ATOM 7035 C CA . ASN A 1 873 ? -34.963 -7.294 45.008 1.00 80.94 873 ASN A CA 1
ATOM 7036 C C . ASN A 1 873 ? -34.759 -8.744 45.459 1.00 80.94 873 ASN A C 1
ATOM 7038 O O . ASN A 1 873 ? -35.671 -9.310 46.062 1.00 80.94 873 ASN A O 1
ATOM 7042 N N . ASP A 1 874 ? -33.549 -9.285 45.305 1.00 78.62 874 ASP A N 1
ATOM 7043 C CA . ASP A 1 874 ? -33.200 -10.638 45.751 1.00 78.62 874 ASP A CA 1
ATOM 7044 C C . ASP A 1 874 ? -33.382 -10.797 47.271 1.00 78.62 874 ASP A C 1
ATOM 7046 O O . ASP A 1 874 ? -33.916 -11.800 47.745 1.00 78.62 874 ASP A O 1
ATOM 7050 N N . VAL A 1 875 ? -33.006 -9.787 48.068 1.00 77.81 875 VAL A N 1
ATOM 7051 C CA . VAL A 1 875 ? -33.222 -9.781 49.530 1.00 77.81 875 VAL A CA 1
ATOM 7052 C C . VAL A 1 875 ? -34.716 -9.751 49.876 1.00 77.81 875 VAL A C 1
ATOM 7054 O O . VAL A 1 875 ? -35.148 -10.437 50.809 1.00 77.81 875 VAL A O 1
ATOM 7057 N N . LYS A 1 876 ? -35.525 -8.972 49.143 1.00 77.81 876 LYS A N 1
ATOM 7058 C CA . LYS A 1 876 ? -36.986 -8.914 49.332 1.00 77.81 876 LYS A CA 1
ATOM 7059 C C . LYS A 1 876 ? -37.653 -10.240 48.962 1.00 77.81 876 LYS A C 1
ATOM 7061 O O . LYS A 1 876 ? -38.551 -10.680 49.677 1.00 77.81 876 LYS A O 1
ATOM 7066 N N . GLU A 1 877 ? -37.220 -10.879 47.881 1.00 77.88 877 GLU A N 1
ATOM 7067 C CA . GLU A 1 877 ? -37.739 -12.168 47.415 1.00 77.88 877 GLU A CA 1
ATOM 7068 C C . GLU A 1 877 ? -37.339 -13.323 48.343 1.00 77.88 877 GLU A C 1
ATOM 7070 O O . GLU A 1 877 ? -38.179 -14.143 48.721 1.00 77.88 877 GLU A O 1
ATOM 7075 N N . ALA A 1 878 ? -36.096 -13.333 48.825 1.00 71.44 878 ALA A N 1
ATOM 7076 C CA . ALA A 1 878 ? -35.637 -14.297 49.819 1.00 71.44 878 ALA A CA 1
ATOM 7077 C C . ALA A 1 878 ? -36.417 -14.170 51.139 1.00 71.44 878 ALA A C 1
ATOM 7079 O O . ALA A 1 878 ? -36.851 -15.158 51.717 1.00 71.44 878 ALA A O 1
ATOM 7080 N N . ARG A 1 879 ? -36.686 -12.951 51.618 1.00 73.25 879 ARG A N 1
ATOM 7081 C CA . ARG A 1 879 ? -37.475 -12.770 52.852 1.00 73.25 879 ARG A CA 1
ATOM 7082 C C . ARG A 1 879 ? -38.938 -13.188 52.707 1.00 73.25 879 ARG A C 1
ATOM 7084 O O . ARG A 1 879 ? -39.497 -13.693 53.675 1.00 73.25 879 ARG A O 1
ATOM 7091 N N . LYS A 1 880 ? -39.531 -13.016 51.518 1.00 74.38 880 LYS A N 1
ATOM 7092 C CA . LYS A 1 880 ? -40.883 -13.510 51.202 1.00 74.38 880 LYS A CA 1
ATOM 7093 C C . LYS A 1 880 ? -40.946 -15.035 51.118 1.00 74.38 880 LYS A C 1
ATOM 7095 O O . LYS A 1 880 ? -41.932 -15.609 51.546 1.00 74.38 880 LYS A O 1
ATOM 7100 N N . SER A 1 881 ? -39.920 -15.679 50.567 1.00 72.06 881 SER A N 1
ATOM 7101 C CA . SER A 1 881 ? -39.884 -17.142 50.414 1.00 72.06 881 SER A CA 1
ATOM 7102 C C . SER A 1 881 ? -39.578 -17.892 51.716 1.00 72.06 881 SER A C 1
ATOM 7104 O O . SER A 1 881 ? -39.958 -19.053 51.836 1.00 72.06 881 SER A O 1
ATOM 7106 N N . TYR A 1 882 ? -38.941 -17.241 52.697 1.00 67.62 882 TYR A N 1
ATOM 7107 C CA . TYR A 1 882 ? -38.620 -17.820 54.011 1.00 67.62 882 TYR A CA 1
ATOM 7108 C C . TYR A 1 882 ? -39.450 -17.242 55.181 1.00 67.62 882 TYR A C 1
ATOM 7110 O O . TYR A 1 882 ? -39.067 -17.435 56.333 1.00 67.62 882 TYR A O 1
ATOM 7118 N N . ASP A 1 883 ? -40.554 -16.530 54.908 1.00 62.09 883 ASP A N 1
ATOM 7119 C CA . ASP A 1 883 ? -41.480 -15.947 55.904 1.00 62.09 883 ASP A CA 1
ATOM 7120 C C . ASP A 1 883 ? -40.802 -15.114 57.018 1.00 62.09 883 ASP A C 1
ATOM 7122 O O . ASP A 1 883 ? -41.097 -15.235 58.209 1.00 62.09 883 ASP A O 1
ATOM 7126 N N . LEU A 1 884 ? -39.869 -14.231 56.640 1.00 65.81 884 LEU A N 1
ATOM 7127 C CA . LEU A 1 884 ? -39.150 -13.353 57.574 1.00 65.81 884 LEU A CA 1
ATOM 7128 C C . LEU A 1 884 ? -39.722 -11.917 57.582 1.00 65.81 884 LEU A C 1
ATOM 7130 O O . LEU A 1 884 ? -40.197 -11.440 56.548 1.00 65.81 884 LEU A O 1
ATOM 7134 N N . PRO A 1 885 ? -39.629 -11.170 58.708 1.00 62.28 885 PRO A N 1
ATOM 7135 C CA . PRO A 1 885 ? -40.093 -9.782 58.785 1.00 62.28 885 PRO A CA 1
ATOM 7136 C C . PRO A 1 885 ? -39.425 -8.888 57.731 1.00 62.28 885 PRO A C 1
ATOM 7138 O O . PRO A 1 885 ? -38.210 -8.974 57.499 1.00 62.28 885 PRO A O 1
ATOM 7141 N N . GLN A 1 886 ? -40.208 -8.006 57.103 1.00 59.69 886 GLN A N 1
ATOM 7142 C CA . GLN A 1 886 ? -39.695 -7.031 56.137 1.00 59.69 886 GLN A CA 1
ATOM 7143 C C . GLN A 1 886 ? -38.693 -6.085 56.821 1.00 59.69 886 GLN A C 1
ATOM 7145 O O . GLN A 1 886 ? -38.881 -5.694 57.971 1.00 59.69 886 GLN A O 1
ATOM 7150 N N . MET A 1 887 ? -37.595 -5.761 56.132 1.00 60.22 887 MET A N 1
ATOM 7151 C CA . MET A 1 887 ? -36.638 -4.765 56.628 1.00 60.22 887 MET A CA 1
ATOM 7152 C C . MET A 1 887 ? -37.284 -3.379 56.649 1.00 60.22 887 MET A C 1
ATOM 7154 O O . MET A 1 887 ? -38.125 -3.086 55.803 1.00 60.22 887 MET A O 1
ATOM 7158 N N . THR A 1 888 ? -36.860 -2.521 57.578 1.00 67.44 888 THR A N 1
ATOM 7159 C CA . THR A 1 888 ? -37.177 -1.091 57.524 1.00 67.44 888 THR A CA 1
ATOM 7160 C C . THR A 1 888 ? -36.570 -0.471 56.263 1.00 67.44 888 THR A C 1
ATOM 7162 O O . THR A 1 888 ? -35.459 -0.837 55.866 1.00 67.44 888 THR A O 1
ATOM 7165 N N . ASP A 1 889 ? -37.280 0.471 55.635 1.00 68.81 889 ASP A N 1
ATOM 7166 C CA . ASP A 1 889 ? -36.805 1.151 54.419 1.00 68.81 889 ASP A CA 1
ATOM 7167 C C . ASP A 1 889 ? -35.445 1.841 54.639 1.00 68.81 889 ASP A C 1
ATOM 7169 O O . ASP A 1 889 ? -34.590 1.810 53.753 1.00 68.81 889 ASP A O 1
ATOM 7173 N N . ASP A 1 890 ? -35.182 2.327 55.857 1.00 70.88 890 ASP A N 1
ATOM 7174 C CA . ASP A 1 890 ? -33.887 2.891 56.267 1.00 70.88 890 ASP A CA 1
ATOM 7175 C C . ASP A 1 890 ? -32.737 1.872 56.177 1.00 70.88 890 ASP A C 1
ATOM 7177 O O . ASP A 1 890 ? -31.624 2.200 55.764 1.00 70.88 890 ASP A O 1
ATOM 7181 N N . ALA A 1 891 ? -32.989 0.604 56.521 1.00 71.00 891 ALA A N 1
ATOM 7182 C CA . ALA A 1 891 ? -31.973 -0.445 56.461 1.00 71.00 891 ALA A CA 1
ATOM 7183 C C . ALA A 1 891 ? -31.698 -0.901 55.016 1.00 71.00 891 ALA A C 1
ATOM 7185 O O . ALA A 1 891 ? -30.563 -1.250 54.684 1.00 71.00 891 ALA A O 1
ATOM 7186 N N . LEU A 1 892 ? -32.707 -0.853 54.137 1.00 73.25 892 LEU A N 1
ATOM 7187 C CA . LEU A 1 892 ? -32.545 -1.108 52.701 1.00 73.25 892 LEU A CA 1
ATOM 7188 C C . LEU A 1 892 ? -31.795 0.033 52.000 1.00 73.25 892 LEU A C 1
ATOM 7190 O O . LEU A 1 892 ? -30.940 -0.235 51.154 1.00 73.25 892 LEU A O 1
ATOM 7194 N N . GLN A 1 893 ? -32.059 1.291 52.370 1.00 77.62 893 GLN A N 1
ATOM 7195 C CA . GLN A 1 893 ? -31.279 2.431 51.881 1.00 77.62 893 GLN A CA 1
ATOM 7196 C C . GLN A 1 893 ? -29.829 2.376 52.371 1.00 77.62 893 GLN A C 1
ATOM 7198 O O . GLN A 1 893 ? -28.915 2.537 51.564 1.00 77.62 893 GLN A O 1
ATOM 7203 N N . SER A 1 894 ? -29.602 2.034 53.643 1.00 80.38 894 SER A N 1
ATOM 7204 C CA . SER A 1 894 ? -28.248 1.853 54.181 1.00 80.38 894 SER A CA 1
ATOM 7205 C C . SER A 1 894 ? -27.473 0.750 53.445 1.00 80.38 894 SER A C 1
ATOM 7207 O O . SER A 1 894 ? -26.307 0.935 53.094 1.00 80.38 894 SER A O 1
ATOM 7209 N N . LEU A 1 895 ? -28.129 -0.372 53.120 1.00 79.44 895 LEU A N 1
ATOM 7210 C CA . LEU A 1 895 ? -27.534 -1.434 52.303 1.00 79.44 895 LEU A CA 1
ATOM 7211 C C . LEU A 1 895 ? -27.192 -0.941 50.886 1.00 79.44 895 LEU A C 1
ATOM 7213 O O . LEU A 1 895 ? -26.100 -1.225 50.392 1.00 79.44 895 LEU A O 1
ATOM 7217 N N . LYS A 1 896 ? -28.089 -0.174 50.247 1.00 81.94 896 LYS A N 1
ATOM 7218 C CA . LYS A 1 896 ? -27.850 0.429 48.924 1.00 81.94 896 LYS A CA 1
ATOM 7219 C C . LYS A 1 896 ? -26.618 1.332 48.943 1.00 81.94 896 LYS A C 1
ATOM 7221 O O . LYS A 1 896 ? -25.752 1.210 48.081 1.00 81.94 896 LYS A O 1
ATOM 7226 N N . GLU A 1 897 ? -26.512 2.202 49.942 1.00 80.81 897 GLU A N 1
ATOM 7227 C CA . GLU A 1 897 ? -25.380 3.116 50.100 1.00 80.81 897 GLU A CA 1
ATOM 7228 C C . GLU A 1 897 ? -24.067 2.375 50.364 1.00 80.81 897 GLU A C 1
ATOM 7230 O O . GLU A 1 897 ? -23.046 2.716 49.768 1.00 80.81 897 GLU A O 1
ATOM 7235 N N . GLN A 1 898 ? -24.078 1.325 51.190 1.00 80.31 898 GLN A N 1
ATOM 7236 C CA . GLN A 1 898 ? -22.889 0.505 51.445 1.00 80.31 898 GLN A CA 1
ATOM 7237 C C . GLN A 1 898 ? -22.410 -0.235 50.190 1.00 80.31 898 GLN A C 1
ATOM 7239 O O . GLN A 1 898 ? -21.202 -0.333 49.964 1.00 80.31 898 GLN A O 1
ATOM 7244 N N . ILE A 1 899 ? -23.332 -0.709 49.344 1.00 82.00 899 ILE A N 1
ATOM 7245 C CA . ILE A 1 899 ? -22.988 -1.312 48.050 1.00 82.00 899 ILE A CA 1
ATOM 7246 C C . ILE A 1 899 ? -22.432 -0.245 47.099 1.00 82.00 899 ILE A C 1
ATOM 7248 O O . ILE A 1 899 ? -21.393 -0.471 46.487 1.00 82.00 899 ILE A O 1
ATOM 7252 N N . LEU A 1 900 ? -23.027 0.948 47.020 1.00 81.31 900 LEU A N 1
ATOM 7253 C CA . LEU A 1 900 ? -22.498 2.045 46.193 1.00 81.31 900 LEU A CA 1
ATOM 7254 C C . LEU A 1 900 ? -21.103 2.504 46.644 1.00 81.31 900 LEU A C 1
ATOM 7256 O O . LEU A 1 900 ? -20.252 2.831 45.819 1.00 81.31 900 LEU A O 1
ATOM 7260 N N . GLN A 1 901 ? -20.815 2.459 47.946 1.00 80.31 901 GLN A N 1
ATOM 7261 C CA . GLN A 1 901 ? -19.488 2.761 48.486 1.00 80.31 901 GLN A CA 1
ATOM 7262 C C . GLN A 1 901 ? -18.412 1.744 48.070 1.00 80.31 901 GLN A C 1
ATOM 7264 O O . GLN A 1 901 ? -17.227 2.027 48.246 1.00 80.31 901 GLN A O 1
ATOM 7269 N N . THR A 1 902 ? -18.765 0.582 47.507 1.00 76.88 902 THR A N 1
ATOM 7270 C CA . THR A 1 902 ? -17.781 -0.362 46.932 1.00 76.88 902 THR A CA 1
ATOM 7271 C C . THR A 1 902 ? -17.149 0.131 45.627 1.00 76.88 902 THR A C 1
ATOM 7273 O O . THR A 1 902 ? -16.115 -0.404 45.216 1.00 76.88 902 THR A O 1
ATOM 7276 N N . ALA A 1 903 ? -17.710 1.185 45.017 1.00 70.69 903 ALA A N 1
ATOM 7277 C CA . ALA A 1 903 ? -17.105 1.890 43.888 1.00 70.69 903 ALA A CA 1
ATOM 7278 C C . ALA A 1 903 ? -15.741 2.485 44.264 1.00 70.69 903 ALA A C 1
ATOM 7280 O O . ALA A 1 903 ? -14.789 2.416 43.496 1.00 70.69 903 ALA A O 1
ATOM 7281 N N . LYS A 1 904 ? -15.623 3.029 45.484 1.00 76.00 904 LYS A N 1
ATOM 7282 C CA . LYS A 1 904 ? -14.404 3.709 45.927 1.00 76.00 904 LYS A CA 1
ATOM 7283 C C . LYS A 1 904 ? -13.268 2.704 46.188 1.00 76.00 904 LYS A C 1
ATOM 7285 O O . LYS A 1 904 ? -13.504 1.685 46.845 1.00 76.00 904 LYS A O 1
ATOM 7290 N N . PRO A 1 905 ? -12.024 3.005 45.765 1.00 66.19 905 PRO A N 1
ATOM 7291 C CA . PRO A 1 905 ? -10.864 2.141 46.011 1.00 66.19 905 PRO A CA 1
ATOM 7292 C C . PRO A 1 905 ? -10.508 2.002 47.506 1.00 66.19 905 PRO A C 1
ATOM 7294 O O . PRO A 1 905 ? -9.944 0.986 47.908 1.00 66.19 905 PRO A O 1
ATOM 7297 N N . ASP A 1 906 ? -10.914 2.963 48.345 1.00 69.56 906 ASP A N 1
ATOM 7298 C CA . ASP A 1 906 ? -10.651 2.994 49.797 1.00 69.56 906 ASP A CA 1
ATOM 7299 C C . ASP A 1 906 ? -11.631 2.169 50.651 1.00 69.56 906 ASP A C 1
ATOM 7301 O O . ASP A 1 906 ? -11.612 2.229 51.885 1.00 69.56 906 ASP A O 1
ATOM 7305 N N . ASN A 1 907 ? -12.535 1.403 50.036 1.00 81.19 907 ASN A N 1
ATOM 7306 C CA . ASN A 1 907 ? -13.487 0.610 50.803 1.00 81.19 907 ASN A CA 1
ATOM 7307 C C . ASN A 1 907 ? -12.778 -0.538 51.549 1.00 81.19 907 ASN A C 1
ATOM 7309 O O . ASN A 1 907 ? -12.243 -1.462 50.934 1.00 81.19 907 ASN A O 1
ATOM 7313 N N . ARG A 1 908 ? -12.851 -0.522 52.888 1.00 79.00 908 ARG A N 1
ATOM 7314 C CA . ARG A 1 908 ? -12.235 -1.527 53.775 1.00 79.00 908 ARG A CA 1
ATOM 7315 C C . ARG A 1 908 ? -12.666 -2.963 53.466 1.00 79.00 908 ARG A C 1
ATOM 7317 O O . ARG A 1 908 ? -11.854 -3.873 53.590 1.00 79.00 908 ARG A O 1
ATOM 7324 N N . VAL A 1 909 ? -13.920 -3.182 53.058 1.00 80.62 909 VAL A N 1
ATOM 7325 C CA . VAL A 1 909 ? -14.425 -4.525 52.720 1.00 80.62 909 VAL A CA 1
ATOM 7326 C C . VAL A 1 909 ? -13.807 -5.010 51.411 1.00 80.62 909 VAL A C 1
ATOM 7328 O O . VAL A 1 909 ? -13.327 -6.139 51.350 1.00 80.62 909 VAL A O 1
ATOM 7331 N N . LYS A 1 910 ? -13.739 -4.143 50.394 1.00 81.31 910 LYS A N 1
ATOM 7332 C CA . LYS A 1 910 ? -13.111 -4.455 49.100 1.00 81.31 910 LYS A CA 1
ATOM 7333 C C . LYS A 1 910 ? -11.615 -4.732 49.258 1.00 81.31 910 LYS A C 1
ATOM 7335 O O . LYS A 1 910 ? -11.126 -5.715 48.711 1.00 81.31 910 LYS A O 1
ATOM 7340 N N . GLN A 1 911 ? -10.909 -3.930 50.058 1.00 82.75 911 GLN A N 1
ATOM 7341 C CA . GLN A 1 911 ? -9.492 -4.142 50.381 1.00 82.75 911 GLN A CA 1
ATOM 7342 C C . GLN A 1 911 ? -9.256 -5.463 51.122 1.00 82.75 911 GLN A C 1
ATOM 7344 O O . GLN A 1 911 ? -8.338 -6.203 50.782 1.00 82.75 911 GLN A O 1
ATOM 7349 N N . LEU A 1 912 ? -10.117 -5.805 52.082 1.00 83.38 912 LEU A N 1
ATOM 7350 C CA . LEU A 1 912 ? -10.026 -7.065 52.817 1.00 83.38 912 LEU A CA 1
ATOM 7351 C C . LEU A 1 912 ? -10.288 -8.281 51.916 1.00 83.38 912 LEU A C 1
ATOM 7353 O O . LEU A 1 912 ? -9.577 -9.280 52.013 1.00 83.38 912 LEU A O 1
ATOM 7357 N N . VAL A 1 913 ? -11.279 -8.209 51.021 1.00 83.50 913 VAL A N 1
ATOM 7358 C CA . VAL A 1 913 ? -11.532 -9.270 50.030 1.00 83.50 913 VAL A CA 1
ATOM 7359 C C . VAL A 1 913 ? -10.347 -9.409 49.085 1.00 83.50 913 VAL A C 1
ATOM 7361 O O . VAL A 1 913 ? -9.872 -10.520 48.874 1.00 83.50 913 VAL A O 1
ATOM 7364 N N . ARG A 1 914 ? -9.831 -8.290 48.575 1.00 84.81 914 ARG A N 1
ATOM 7365 C CA . ARG A 1 914 ? -8.651 -8.238 47.710 1.00 84.81 914 ARG A CA 1
ATOM 7366 C C . ARG A 1 914 ? -7.426 -8.862 48.381 1.00 84.81 914 ARG A C 1
ATOM 7368 O O . ARG A 1 914 ? -6.792 -9.720 47.779 1.00 84.81 914 ARG A O 1
ATOM 7375 N N . GLN A 1 915 ? -7.145 -8.528 49.641 1.00 84.69 915 GLN A N 1
ATOM 7376 C CA . GLN A 1 915 ? -6.038 -9.122 50.394 1.00 84.69 915 GLN A CA 1
ATOM 7377 C C . GLN A 1 915 ? -6.211 -10.637 50.586 1.00 84.69 915 GLN A C 1
ATOM 7379 O O . GLN A 1 915 ? -5.282 -11.394 50.323 1.00 84.69 915 GLN A O 1
ATOM 7384 N N . ARG A 1 916 ? -7.408 -11.104 50.966 1.00 84.25 916 ARG A N 1
ATOM 7385 C CA . ARG A 1 916 ? -7.690 -12.548 51.105 1.00 84.25 916 ARG A CA 1
ATOM 7386 C C . ARG A 1 916 ? -7.537 -13.302 49.789 1.00 84.25 916 ARG A C 1
ATOM 7388 O O . ARG A 1 916 ? -7.078 -14.439 49.779 1.00 84.25 916 ARG A O 1
ATOM 7395 N N . VAL A 1 917 ? -7.949 -12.676 48.690 1.00 83.62 917 VAL A N 1
ATOM 7396 C CA . VAL A 1 917 ? -7.780 -13.221 47.346 1.00 83.62 917 VAL A CA 1
ATOM 7397 C C . VAL A 1 917 ? -6.288 -13.320 47.014 1.00 83.62 917 VAL A C 1
ATOM 7399 O O . VAL A 1 917 ? -5.845 -14.403 46.647 1.00 83.62 917 VAL A O 1
ATOM 7402 N N . LYS A 1 918 ? -5.489 -12.266 47.239 1.00 83.69 918 LYS A N 1
ATOM 7403 C CA . LYS A 1 918 ? -4.025 -12.309 47.055 1.00 83.69 918 LYS A CA 1
ATOM 7404 C C . LYS A 1 918 ? -3.354 -13.420 47.858 1.00 83.69 918 LYS A C 1
ATOM 7406 O O . LYS A 1 918 ? -2.584 -14.184 47.290 1.00 83.69 918 LYS A O 1
ATOM 7411 N N . GLU A 1 919 ? -3.662 -13.530 49.150 1.00 83.19 919 GLU A N 1
ATOM 7412 C CA . GLU A 1 919 ? -3.117 -14.577 50.026 1.00 83.19 919 GLU A CA 1
ATOM 7413 C C . GLU A 1 919 ? -3.464 -15.980 49.508 1.00 83.19 919 GLU A C 1
ATOM 7415 O O . GLU A 1 919 ? -2.622 -16.876 49.528 1.00 83.19 919 GLU A O 1
ATOM 7420 N N . PHE A 1 920 ? -4.675 -16.162 48.975 1.00 83.31 920 PHE A N 1
ATOM 7421 C CA . PHE A 1 920 ? -5.090 -17.415 48.349 1.00 83.31 920 PHE A CA 1
ATOM 7422 C C . PHE A 1 920 ? -4.306 -17.722 47.062 1.00 83.31 920 PHE A C 1
ATOM 7424 O O . PHE A 1 920 ? -3.847 -18.850 46.885 1.00 83.31 920 PHE A O 1
ATOM 7431 N N . PHE A 1 921 ? -4.094 -16.735 46.182 1.00 82.50 921 PHE A N 1
ATOM 7432 C CA . PHE A 1 921 ? -3.243 -16.906 44.996 1.00 82.50 921 PHE A CA 1
ATOM 7433 C C . PHE A 1 921 ? -1.786 -17.225 45.383 1.00 82.50 921 PHE A C 1
ATOM 7435 O O . PHE A 1 921 ? -1.198 -18.128 44.792 1.00 82.50 921 PHE A O 1
ATOM 7442 N N . LEU A 1 922 ? -1.235 -16.563 46.410 1.00 81.62 922 LEU A N 1
ATOM 7443 C CA . LEU A 1 922 ? 0.095 -16.839 46.985 1.00 81.62 922 LEU A CA 1
ATOM 7444 C C . LEU A 1 922 ? 0.223 -18.313 47.398 1.00 81.62 922 LEU A C 1
ATOM 7446 O O . LEU A 1 922 ? 1.128 -19.011 46.946 1.00 81.62 922 LEU A O 1
ATOM 7450 N N . GLN A 1 923 ? -0.728 -18.803 48.199 1.00 79.38 923 GLN A N 1
ATOM 7451 C CA . GLN A 1 923 ? -0.735 -20.180 48.706 1.00 79.38 923 GLN A CA 1
ATOM 7452 C C . GLN A 1 923 ? -0.801 -21.220 47.578 1.00 79.38 923 GLN A C 1
ATOM 7454 O O . GLN A 1 923 ? -0.154 -22.268 47.646 1.00 79.38 923 GLN A O 1
ATOM 7459 N N . ILE A 1 924 ? -1.539 -20.928 46.504 1.00 78.00 924 ILE A N 1
ATOM 7460 C CA . ILE A 1 924 ? -1.640 -21.812 45.334 1.00 78.00 924 ILE A CA 1
ATOM 7461 C C . ILE A 1 924 ? -0.320 -21.870 44.556 1.00 78.00 924 ILE A C 1
ATOM 7463 O O . ILE A 1 924 ? 0.101 -22.946 44.131 1.00 78.00 924 ILE A O 1
ATOM 7467 N N . ILE A 1 925 ? 0.365 -20.736 44.396 1.00 78.44 925 ILE A N 1
ATOM 7468 C CA . ILE A 1 925 ? 1.663 -20.689 43.710 1.00 78.44 925 ILE A CA 1
ATOM 7469 C C . ILE A 1 925 ? 2.734 -21.418 44.527 1.00 78.44 925 ILE A C 1
ATOM 7471 O O . ILE A 1 925 ? 3.493 -22.217 43.975 1.00 78.44 925 ILE A O 1
ATOM 7475 N N . GLU A 1 926 ? 2.768 -21.213 45.845 1.00 75.88 926 GLU A N 1
ATOM 7476 C CA . GLU A 1 926 ? 3.723 -21.882 46.736 1.00 75.88 926 GLU A CA 1
ATOM 7477 C C . GLU A 1 926 ? 3.515 -23.400 46.788 1.00 75.88 926 GLU A C 1
ATOM 7479 O O . GLU A 1 926 ? 4.485 -24.163 46.770 1.00 75.88 926 GLU A O 1
ATOM 7484 N N . SER A 1 927 ? 2.259 -23.849 46.804 1.00 70.75 927 SER A N 1
ATOM 7485 C CA . SER A 1 927 ? 1.905 -25.270 46.877 1.00 70.75 927 SER A CA 1
ATOM 7486 C C . SER A 1 927 ? 2.011 -26.022 45.549 1.00 70.75 927 SER A C 1
ATOM 7488 O O . SER A 1 927 ? 1.922 -27.252 45.549 1.00 70.75 927 SER A O 1
ATOM 7490 N N . SER A 1 928 ? 2.223 -25.316 44.428 1.00 63.03 928 SER A N 1
ATOM 7491 C CA . SER A 1 928 ? 2.418 -25.884 43.079 1.00 63.03 928 SER A CA 1
ATOM 7492 C C . SER A 1 928 ? 1.309 -26.850 42.617 1.00 63.03 928 SER A C 1
ATOM 7494 O O . SER A 1 928 ? 1.489 -27.587 41.648 1.00 63.03 928 SER A O 1
ATOM 7496 N N . THR A 1 929 ? 0.158 -26.859 43.294 1.00 58.47 929 THR A N 1
ATOM 7497 C CA . THR A 1 929 ? -0.982 -27.747 43.037 1.00 58.47 929 THR A CA 1
ATOM 7498 C C . THR A 1 929 ? -2.270 -26.929 43.050 1.00 58.47 929 THR A C 1
ATOM 7500 O O . THR A 1 929 ? -2.475 -26.076 43.906 1.00 58.47 929 THR A O 1
ATOM 7503 N N . ALA A 1 930 ? -3.138 -27.167 42.063 1.00 52.47 930 ALA A N 1
ATOM 7504 C CA . ALA A 1 930 ? -4.395 -26.431 41.888 1.00 52.47 930 ALA A CA 1
ATOM 7505 C C . ALA A 1 930 ? -5.575 -27.022 42.691 1.00 52.47 930 ALA A C 1
ATOM 7507 O O . ALA A 1 930 ? -6.695 -26.517 42.597 1.00 52.47 930 ALA A O 1
ATOM 7508 N N . ASP A 1 931 ? -5.343 -28.096 43.452 1.00 54.38 931 ASP A N 1
ATOM 7509 C CA . ASP A 1 931 ? -6.364 -28.752 44.271 1.00 54.38 931 ASP A CA 1
ATOM 7510 C C . ASP A 1 931 ? -6.705 -27.916 45.518 1.00 54.38 931 ASP A C 1
ATOM 7512 O O . ASP A 1 931 ? -5.850 -27.197 46.043 1.00 54.38 931 ASP A O 1
ATOM 7516 N N . PRO A 1 932 ? -7.962 -27.952 46.001 1.00 51.22 932 PRO A N 1
ATOM 7517 C CA . PRO A 1 932 ? -8.490 -26.907 46.867 1.00 51.22 932 PRO A CA 1
ATOM 7518 C C . PRO A 1 932 ? -7.856 -26.929 48.261 1.00 51.22 932 PRO A C 1
ATOM 7520 O O . PRO A 1 932 ? -8.295 -27.645 49.164 1.00 51.22 932 PRO A O 1
ATOM 7523 N N . GLN A 1 933 ? -6.870 -26.059 48.465 1.00 58.09 933 GLN A N 1
ATOM 7524 C CA . GLN A 1 933 ? -6.510 -25.572 49.791 1.00 58.09 933 GLN A CA 1
ATOM 7525 C C . GLN A 1 933 ? -7.661 -24.724 50.361 1.00 58.09 933 GLN A C 1
ATOM 7527 O O . GLN A 1 933 ? -8.479 -24.171 49.621 1.00 58.09 933 GLN A O 1
ATOM 7532 N N . LYS A 1 934 ? -7.778 -24.673 51.694 1.00 60.44 934 LYS A N 1
ATOM 7533 C CA . LYS A 1 934 ? -8.898 -24.027 52.401 1.00 60.44 934 LYS A CA 1
ATOM 7534 C C . LYS A 1 934 ? -9.071 -22.573 51.939 1.00 60.44 934 LYS A C 1
ATOM 7536 O O . LYS A 1 934 ? -8.276 -21.714 52.300 1.00 60.44 934 LYS A O 1
ATOM 7541 N N . VAL A 1 935 ? -10.143 -22.292 51.194 1.00 64.06 935 VAL A N 1
ATOM 7542 C CA . VAL A 1 935 ? -10.514 -20.922 50.804 1.00 64.06 935 VAL A CA 1
ATOM 7543 C C . VAL A 1 935 ? -10.775 -20.088 52.068 1.00 64.06 935 VAL A C 1
ATOM 7545 O O . VAL A 1 935 ? -11.432 -20.590 52.989 1.00 64.06 935 VAL A O 1
ATOM 7548 N N . PRO A 1 936 ? -10.324 -18.820 52.130 1.00 65.62 936 PRO A N 1
ATOM 7549 C CA . PRO A 1 936 ? -10.597 -17.934 53.256 1.00 65.62 936 PRO A CA 1
ATOM 7550 C C . PRO A 1 936 ? -12.091 -17.853 53.609 1.00 65.62 936 PRO A C 1
ATOM 7552 O O . PRO A 1 936 ? -12.965 -17.753 52.739 1.00 65.62 936 PRO A O 1
ATOM 7555 N N . SER A 1 937 ? -12.396 -17.865 54.910 1.00 63.62 937 SER A N 1
ATOM 7556 C CA . SER A 1 937 ? -13.767 -17.818 55.430 1.00 63.62 937 SER A CA 1
ATOM 7557 C C . SER A 1 937 ? -14.520 -16.591 54.898 1.00 63.62 937 SER A C 1
ATOM 7559 O O . SER A 1 937 ? -14.086 -15.458 55.110 1.00 63.62 937 SER A O 1
ATOM 7561 N N . GLY A 1 938 ? -15.648 -16.810 54.217 1.00 65.12 938 GLY A N 1
ATOM 7562 C CA . GLY A 1 938 ? -16.466 -15.753 53.604 1.00 65.12 938 GLY A CA 1
ATOM 7563 C C . GLY A 1 938 ? -16.464 -15.739 52.070 1.00 65.12 938 GLY A C 1
ATOM 7564 O O . GLY A 1 938 ? -17.388 -15.185 51.488 1.00 65.12 938 GLY A O 1
ATOM 7565 N N . LEU A 1 939 ? -15.504 -16.406 51.416 1.00 69.75 939 LEU A N 1
ATOM 7566 C CA . LEU A 1 939 ? -15.446 -16.551 49.948 1.00 69.75 939 LEU A CA 1
ATOM 7567 C C . LEU A 1 939 ? -15.789 -17.969 49.463 1.00 69.75 939 LEU A C 1
ATOM 7569 O O . LEU A 1 939 ? -15.668 -18.276 48.282 1.00 69.75 939 LEU A O 1
ATOM 7573 N N . THR A 1 940 ? -16.275 -18.835 50.354 1.00 75.38 940 THR A N 1
ATOM 7574 C CA . THR A 1 940 ? -16.604 -20.239 50.053 1.00 75.38 940 THR A CA 1
ATOM 7575 C C . THR A 1 940 ? -17.613 -20.382 48.905 1.00 75.38 940 THR A C 1
ATOM 7577 O O . THR A 1 940 ? -17.503 -21.296 48.096 1.00 75.38 940 THR A O 1
ATOM 7580 N N . SER A 1 941 ? -18.558 -19.447 48.766 1.00 71.75 941 SER A N 1
ATOM 7581 C CA . SER A 1 941 ? -19.536 -19.440 47.663 1.00 71.75 941 SER A CA 1
ATOM 7582 C C . SER A 1 941 ? -18.923 -19.142 46.282 1.00 71.75 941 SER A C 1
ATOM 7584 O O . SER A 1 941 ? -19.542 -19.450 45.263 1.00 71.75 941 SER A O 1
ATOM 7586 N N . LEU A 1 942 ? -17.713 -18.576 46.238 1.00 76.12 942 LEU A N 1
ATOM 7587 C CA . LEU A 1 942 ? -16.952 -18.249 45.023 1.00 76.12 942 LEU A CA 1
ATOM 7588 C C . LEU A 1 942 ? -15.786 -19.221 44.778 1.00 76.12 942 LEU A C 1
ATOM 7590 O O . LEU A 1 942 ? -14.935 -18.969 43.931 1.00 76.12 942 LEU A O 1
ATOM 7594 N N . GLN A 1 943 ? -15.727 -20.333 45.520 1.00 79.31 943 GLN A N 1
ATOM 7595 C CA . GLN A 1 943 ? -14.608 -21.273 45.466 1.00 79.31 943 GLN A CA 1
ATOM 7596 C C . GLN A 1 943 ? -14.343 -21.801 44.051 1.00 79.31 943 GLN A C 1
ATOM 7598 O O . GLN A 1 943 ? -13.197 -21.815 43.625 1.00 79.31 943 GLN A O 1
ATOM 7603 N N . LYS A 1 944 ? -15.378 -22.214 43.308 1.00 80.81 944 LYS A N 1
ATOM 7604 C CA . LYS A 1 944 ? -15.201 -22.812 41.973 1.00 80.81 944 LYS A CA 1
ATOM 7605 C C . LYS A 1 944 ? -14.558 -21.833 40.989 1.00 80.81 944 LYS A C 1
ATOM 7607 O O . LYS A 1 944 ? -13.620 -22.197 40.287 1.00 80.81 944 LYS A O 1
ATOM 7612 N N . GLU A 1 945 ? -15.044 -20.597 40.955 1.00 82.56 945 GLU A N 1
ATOM 7613 C CA . GLU A 1 945 ? -14.555 -19.557 40.050 1.00 82.56 945 GLU A CA 1
ATOM 7614 C C . GLU A 1 945 ? -13.162 -19.088 40.459 1.00 82.56 945 GLU A C 1
ATOM 7616 O O . GLU A 1 945 ? -12.287 -18.942 39.609 1.00 82.56 945 GLU A O 1
ATOM 7621 N N . LEU A 1 946 ? -12.936 -18.910 41.763 1.00 82.69 946 LEU A N 1
ATOM 7622 C CA . LEU A 1 946 ? -11.641 -18.495 42.285 1.00 82.69 946 LEU A CA 1
ATOM 7623 C C . LEU A 1 946 ? -10.567 -19.556 42.014 1.00 82.69 946 LEU A C 1
ATOM 7625 O O . LEU A 1 946 ? -9.478 -19.215 41.563 1.00 82.69 946 LEU A O 1
ATOM 7629 N N . THR A 1 947 ? -10.882 -20.842 42.203 1.00 82.44 947 THR A N 1
ATOM 7630 C CA . THR A 1 947 ? -9.983 -21.950 41.852 1.00 82.44 947 THR A CA 1
ATOM 7631 C C . THR A 1 947 ? -9.740 -22.027 40.343 1.00 82.44 947 THR A C 1
ATOM 7633 O O . THR A 1 947 ? -8.617 -22.306 39.930 1.00 82.44 947 THR A O 1
ATOM 7636 N N . ALA A 1 948 ? -10.737 -21.733 39.501 1.00 83.38 948 ALA A N 1
ATOM 7637 C CA . ALA A 1 948 ? -10.552 -21.706 38.049 1.00 83.38 948 ALA A CA 1
ATOM 7638 C C . ALA A 1 948 ? -9.591 -20.587 37.601 1.00 83.38 948 ALA A C 1
ATOM 7640 O O . ALA A 1 948 ? -8.675 -20.844 36.815 1.00 83.38 948 ALA A O 1
ATOM 7641 N N . VAL A 1 949 ? -9.757 -19.367 38.130 1.00 84.75 949 VAL A N 1
ATOM 7642 C CA . VAL A 1 949 ? -8.862 -18.228 37.845 1.00 84.75 949 VAL A CA 1
ATOM 7643 C C . VAL A 1 949 ? -7.460 -18.493 38.402 1.00 84.75 949 VAL A C 1
ATOM 7645 O O . VAL A 1 949 ? -6.476 -18.328 37.682 1.00 84.75 949 VAL A O 1
ATOM 7648 N N . ALA A 1 950 ? -7.352 -18.996 39.634 1.00 83.94 950 ALA A N 1
ATOM 7649 C CA . ALA A 1 950 ? -6.073 -19.363 40.240 1.00 83.94 950 ALA A CA 1
ATOM 7650 C C . ALA A 1 950 ? -5.352 -20.485 39.489 1.00 83.94 950 ALA A C 1
ATOM 7652 O O . ALA A 1 950 ? -4.146 -20.401 39.280 1.00 83.94 950 ALA A O 1
ATOM 7653 N N . GLY A 1 951 ? -6.077 -21.490 39.000 1.00 82.94 951 GLY A N 1
ATOM 7654 C CA . GLY A 1 951 ? -5.505 -22.561 38.189 1.00 82.94 951 GLY A CA 1
ATOM 7655 C C . GLY A 1 951 ? -5.017 -22.092 36.814 1.00 82.94 951 GLY A C 1
ATOM 7656 O O . GLY A 1 951 ? -4.073 -22.667 36.275 1.00 82.94 951 GLY A O 1
ATOM 7657 N N . GLN A 1 952 ? -5.634 -21.066 36.217 1.00 83.56 952 GLN A N 1
ATOM 7658 C CA . GLN A 1 952 ? -5.121 -20.441 34.988 1.00 83.56 952 GLN A CA 1
ATOM 7659 C C . GLN A 1 952 ? -3.876 -19.597 35.267 1.00 83.56 952 GLN A C 1
ATOM 7661 O O . GLN A 1 952 ? -2.869 -19.750 34.578 1.00 83.56 952 GLN A O 1
ATOM 7666 N N . PHE A 1 953 ? -3.913 -18.776 36.316 1.00 87.19 953 PHE A N 1
ATOM 7667 C CA . PHE A 1 953 ? -2.776 -17.955 36.722 1.00 87.19 953 PHE A CA 1
ATOM 7668 C C . PHE A 1 953 ? -1.549 -18.805 37.087 1.00 87.19 953 PHE A C 1
ATOM 7670 O O . PHE A 1 953 ? -0.452 -18.551 36.595 1.00 87.19 953 PHE A O 1
ATOM 7677 N N . LEU A 1 954 ? -1.745 -19.883 37.856 1.00 85.81 954 LEU A N 1
ATOM 7678 C CA . LEU A 1 954 ? -0.689 -20.829 38.219 1.00 85.81 954 LEU A CA 1
ATOM 7679 C C . LEU A 1 954 ? -0.010 -21.436 36.988 1.00 85.81 954 LEU A C 1
ATOM 7681 O O . LEU A 1 954 ? 1.205 -21.585 36.982 1.00 85.81 954 LEU A O 1
ATOM 7685 N N . ARG A 1 955 ? -0.771 -21.775 35.940 1.00 83.62 955 ARG A N 1
ATOM 7686 C CA . ARG A 1 955 ? -0.214 -22.349 34.705 1.00 83.62 955 ARG A CA 1
ATOM 7687 C C . ARG A 1 955 ? 0.682 -21.366 33.963 1.00 83.62 955 ARG A C 1
ATOM 7689 O O . ARG A 1 955 ? 1.766 -21.761 33.546 1.00 83.62 955 ARG A O 1
ATOM 7696 N N . ILE A 1 956 ? 0.254 -20.108 33.845 1.00 86.69 956 ILE A N 1
ATOM 7697 C CA . ILE A 1 956 ? 1.053 -19.041 33.224 1.00 86.69 956 ILE A CA 1
ATOM 7698 C C . ILE A 1 956 ? 2.361 -18.860 33.999 1.00 86.69 956 ILE A C 1
ATOM 7700 O O . ILE A 1 956 ? 3.442 -18.923 33.418 1.00 86.69 956 ILE A O 1
ATOM 7704 N N . VAL A 1 957 ? 2.271 -18.705 35.322 1.00 87.00 957 VAL A N 1
ATOM 7705 C CA . VAL A 1 957 ? 3.435 -18.482 36.191 1.00 87.00 957 VAL A CA 1
ATOM 7706 C C . VAL A 1 957 ? 4.374 -19.691 36.196 1.00 87.00 957 VAL A C 1
ATOM 7708 O O . VAL A 1 957 ? 5.588 -19.522 36.105 1.00 87.00 957 VAL A O 1
ATOM 7711 N N . ALA A 1 958 ? 3.839 -20.912 36.262 1.00 84.94 958 ALA A N 1
ATOM 7712 C CA . ALA A 1 958 ? 4.636 -22.134 36.241 1.00 84.94 958 ALA A CA 1
ATOM 7713 C C . ALA A 1 958 ? 5.364 -22.307 34.902 1.00 84.94 958 ALA A C 1
ATOM 7715 O O . ALA A 1 958 ? 6.570 -22.546 34.903 1.00 84.94 958 ALA A O 1
ATOM 7716 N N . HIS A 1 959 ? 4.670 -22.129 33.771 1.00 85.88 959 HIS A N 1
ATOM 7717 C CA . HIS A 1 959 ? 5.288 -22.208 32.443 1.00 85.88 959 HIS A CA 1
ATOM 7718 C C . HIS A 1 959 ? 6.376 -21.143 32.283 1.00 85.88 959 HIS A C 1
ATOM 7720 O O . HIS A 1 959 ? 7.523 -21.470 31.980 1.00 85.88 959 HIS A O 1
ATOM 7726 N N . ASN A 1 960 ? 6.070 -19.888 32.614 1.00 88.56 960 ASN A N 1
ATOM 7727 C CA . ASN A 1 960 ? 7.031 -18.789 32.576 1.00 88.56 960 ASN A CA 1
ATOM 7728 C C . ASN A 1 960 ? 8.269 -19.065 33.452 1.00 88.56 960 ASN A C 1
ATOM 7730 O O . ASN A 1 960 ? 9.403 -18.923 32.991 1.00 88.56 960 ASN A O 1
ATOM 7734 N N . SER A 1 961 ? 8.064 -19.562 34.676 1.00 85.44 961 SER A N 1
ATOM 7735 C CA . SER A 1 961 ? 9.152 -19.966 35.568 1.00 85.44 961 SER A CA 1
ATOM 7736 C C . SER A 1 961 ? 10.016 -21.060 34.938 1.00 85.44 961 SER A C 1
ATOM 7738 O O . SER A 1 961 ? 11.241 -20.958 34.955 1.00 85.44 961 SER A O 1
ATOM 7740 N N . THR A 1 962 ? 9.417 -22.078 34.311 1.00 84.88 962 THR A N 1
ATOM 7741 C CA . THR A 1 962 ? 10.193 -23.140 33.650 1.00 84.88 962 THR A CA 1
ATOM 7742 C C . THR A 1 962 ? 11.017 -22.623 32.476 1.00 84.88 962 THR A C 1
ATOM 7744 O O . THR A 1 962 ? 12.147 -23.073 32.290 1.00 84.88 962 THR A O 1
ATOM 7747 N N . VAL A 1 963 ? 10.510 -21.656 31.709 1.00 84.75 963 VAL A N 1
ATOM 7748 C CA . VAL A 1 963 ? 11.206 -21.111 30.538 1.00 84.75 963 VAL A CA 1
ATOM 7749 C C . VAL A 1 963 ? 12.330 -20.161 30.961 1.00 84.75 963 VAL A C 1
ATOM 7751 O O . VAL A 1 963 ? 13.465 -20.345 30.514 1.00 84.75 963 VAL A O 1
ATOM 7754 N N . PHE A 1 964 ? 12.050 -19.203 31.854 1.00 86.50 964 PHE A N 1
ATOM 7755 C CA . PHE A 1 964 ? 12.916 -18.048 32.128 1.00 86.50 964 PHE A CA 1
ATOM 7756 C C . PHE A 1 964 ? 13.658 -18.072 33.477 1.00 86.50 964 PHE A C 1
ATOM 7758 O O . PHE A 1 964 ? 14.360 -17.108 33.788 1.00 86.50 964 PHE A O 1
ATOM 7765 N N . CYS A 1 965 ? 13.577 -19.152 34.270 1.00 83.56 965 CYS A N 1
ATOM 7766 C CA . CYS A 1 965 ? 14.215 -19.230 35.598 1.00 83.56 965 CYS A CA 1
ATOM 7767 C C . CYS A 1 965 ? 15.706 -18.864 35.625 1.00 83.56 965 CYS A C 1
ATOM 7769 O O . CYS A 1 965 ? 16.161 -18.274 36.604 1.00 83.56 965 CYS A O 1
ATOM 7771 N N . ILE A 1 966 ? 16.452 -19.189 34.565 1.00 84.62 966 ILE A N 1
ATOM 7772 C CA . ILE A 1 966 ? 17.887 -18.895 34.450 1.00 84.62 966 ILE A CA 1
ATOM 7773 C C . ILE A 1 966 ? 18.114 -17.376 34.464 1.00 84.62 966 ILE A C 1
ATOM 7775 O O . ILE A 1 966 ? 18.903 -16.881 35.260 1.00 84.62 966 ILE A O 1
ATOM 7779 N N . TYR A 1 967 ? 17.339 -16.622 33.680 1.00 85.88 967 TYR A N 1
ATOM 7780 C CA . TYR A 1 967 ? 17.460 -15.164 33.615 1.00 85.88 967 TYR A CA 1
ATOM 7781 C C . TYR A 1 967 ? 17.080 -14.484 34.934 1.00 85.88 967 TYR A C 1
ATOM 7783 O O . TYR A 1 967 ? 17.704 -13.497 35.321 1.00 85.88 967 TYR A O 1
ATOM 7791 N N . TYR A 1 968 ? 16.074 -15.000 35.647 1.00 87.12 968 TYR A N 1
ATOM 7792 C CA . TYR A 1 968 ? 15.704 -14.468 36.962 1.00 87.12 968 TYR A CA 1
ATOM 7793 C C . TYR A 1 968 ? 16.796 -14.702 38.003 1.00 87.12 968 TYR A C 1
ATOM 7795 O O . TYR A 1 968 ? 17.101 -13.793 38.775 1.00 87.12 968 TYR A O 1
ATOM 7803 N N . PHE A 1 969 ? 17.410 -15.887 37.990 1.00 85.44 969 PHE A N 1
ATOM 7804 C CA . PHE A 1 969 ? 18.538 -16.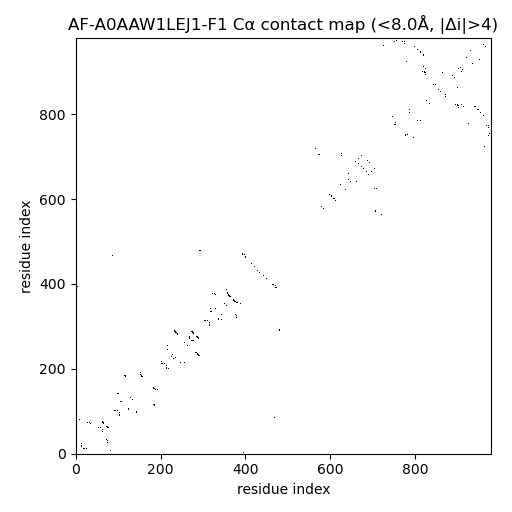205 38.858 1.00 85.44 969 PHE A CA 1
ATOM 7805 C C . PHE A 1 969 ? 19.716 -15.252 38.608 1.00 85.44 969 PHE A C 1
ATOM 7807 O O . PHE A 1 969 ? 20.179 -14.616 39.553 1.00 85.44 969 PHE A O 1
ATOM 7814 N N . ASP A 1 970 ? 20.113 -15.055 37.346 1.00 84.19 970 ASP A N 1
ATOM 7815 C CA . ASP A 1 970 ? 21.223 -14.166 36.970 1.00 84.19 970 ASP A CA 1
ATOM 7816 C C . ASP A 1 970 ? 20.973 -12.703 37.391 1.00 84.19 970 ASP A C 1
ATOM 7818 O O . ASP A 1 970 ? 21.886 -11.983 37.807 1.00 84.19 970 ASP A O 1
ATOM 7822 N N . ILE A 1 971 ? 19.721 -12.234 37.302 1.00 84.06 971 ILE A N 1
ATOM 7823 C CA . ILE A 1 971 ? 19.337 -10.876 37.716 1.00 84.06 971 ILE A CA 1
ATOM 7824 C C . ILE A 1 971 ? 19.499 -10.689 39.229 1.00 84.06 971 ILE A C 1
ATOM 7826 O O . ILE A 1 971 ? 20.032 -9.657 39.652 1.00 84.06 971 ILE A O 1
ATOM 7830 N N . VAL A 1 972 ? 19.026 -11.650 40.028 1.00 82.44 972 VAL A N 1
ATOM 7831 C CA . VAL A 1 972 ? 19.068 -11.581 41.497 1.00 82.44 972 VAL A CA 1
ATOM 7832 C C . VAL A 1 972 ? 20.492 -11.790 42.009 1.00 82.44 972 VAL A C 1
ATOM 7834 O O . VAL A 1 972 ? 20.930 -11.051 42.890 1.00 82.44 972 VAL A O 1
ATOM 7837 N N . GLU A 1 973 ? 21.247 -12.720 41.421 1.00 81.69 973 GLU A N 1
ATOM 7838 C CA . GLU A 1 973 ? 22.659 -12.942 41.744 1.00 81.69 973 GLU A CA 1
ATOM 7839 C C . GLU A 1 973 ? 23.484 -11.665 41.528 1.00 81.69 973 GLU A C 1
ATOM 7841 O O . GLU A 1 973 ? 24.175 -11.217 42.444 1.00 81.69 973 GLU A O 1
ATOM 7846 N N . ALA A 1 974 ? 23.330 -11.008 40.373 1.00 79.38 974 ALA A N 1
ATOM 7847 C CA . ALA A 1 974 ? 24.032 -9.762 40.061 1.00 79.38 974 ALA A CA 1
ATOM 7848 C C . ALA A 1 974 ? 23.637 -8.574 40.962 1.00 79.38 974 ALA A C 1
ATOM 7850 O O . ALA A 1 974 ? 24.396 -7.608 41.088 1.00 79.38 974 ALA A O 1
ATOM 7851 N N . ALA A 1 975 ? 22.435 -8.594 41.545 1.00 75.00 975 ALA A N 1
ATOM 7852 C CA . ALA A 1 975 ? 21.975 -7.560 42.469 1.00 75.00 975 ALA A CA 1
ATOM 7853 C C . ALA A 1 975 ? 22.520 -7.782 43.887 1.00 75.00 975 ALA A C 1
ATOM 7855 O O . ALA A 1 975 ? 22.994 -6.834 44.510 1.00 75.00 975 ALA A O 1
ATOM 7856 N N . LEU A 1 976 ? 22.519 -9.030 44.365 1.00 71.44 976 LEU A N 1
ATOM 7857 C CA . LEU A 1 976 ? 23.058 -9.396 45.676 1.00 71.44 976 LEU A CA 1
ATOM 7858 C C . LEU A 1 976 ? 24.591 -9.310 45.716 1.00 71.44 976 LEU A C 1
ATOM 7860 O O . LEU A 1 976 ? 25.147 -8.893 46.727 1.00 71.44 976 LEU A O 1
ATOM 7864 N N . SER A 1 977 ? 25.284 -9.612 44.611 1.00 61.84 977 SER A N 1
ATOM 7865 C CA . SER A 1 977 ? 26.747 -9.487 44.520 1.00 61.84 977 SER A CA 1
ATOM 7866 C C . SER A 1 977 ? 27.245 -8.036 44.539 1.00 61.84 977 SER A C 1
ATOM 7868 O O . SER A 1 977 ? 28.407 -7.799 44.844 1.00 61.84 977 SER A O 1
ATOM 7870 N N . LYS A 1 978 ? 26.396 -7.060 44.182 1.00 55.91 978 LYS A N 1
ATOM 7871 C CA . LYS A 1 978 ? 26.712 -5.619 44.237 1.00 55.91 978 LYS A CA 1
ATOM 7872 C C . LYS A 1 978 ? 26.493 -4.996 45.619 1.00 55.91 978 LYS A C 1
ATOM 7874 O O . LYS A 1 978 ? 26.948 -3.878 45.836 1.00 55.91 978 LYS A O 1
ATOM 7879 N N . ALA A 1 979 ? 25.764 -5.679 46.501 1.00 46.09 979 ALA A N 1
ATOM 7880 C CA . ALA A 1 979 ? 25.473 -5.230 47.862 1.00 46.09 979 ALA A CA 1
ATOM 7881 C C . ALA A 1 979 ? 26.479 -5.763 48.906 1.00 46.09 979 ALA A C 1
ATOM 7883 O O . ALA A 1 979 ? 26.390 -5.373 50.070 1.00 46.09 979 ALA A O 1
ATOM 7884 N N . ALA A 1 980 ? 27.401 -6.646 48.496 1.00 39.50 980 ALA A N 1
ATOM 7885 C CA . ALA A 1 980 ? 28.460 -7.226 49.325 1.00 39.50 980 ALA A CA 1
ATOM 7886 C C . ALA A 1 980 ? 29.738 -6.376 49.346 1.00 39.50 980 ALA A C 1
ATOM 7888 O O . ALA A 1 980 ? 30.093 -5.812 48.284 1.00 39.50 980 ALA A O 1
#